Protein AF-A0A9D2U662-F1 (afdb_monomer)

Foldseek 3Di:
DVVVLCVVQQVVQVQLVVLLVQLCVLCVVVCVVPVPLSVVLSVQSSVVCVDDDNDAFWDKDFPDDDQQKTKIATRDHRQWQWKWKWKDQVLPDTDTDDIDRHRIDMDGRRDAATKMWMWMWTHNNVPDTDDIGDIDIDGSRPDPVVVVVVVVVVVPPPDDDDDDDDDDPDPPPPDDDDWDWDKDADDPQKIKIFTDDDPQWPWKWKWKDWPPDDTDTDDIDPDRMDMRNGDDAQIKMKMWMWTDNPVPDIDTRPDIDIDGHHHPLDPDAFAAAADQPFFLLVVLVDDALVVVLVVCPQFQEEEEEPELTFKFFLFLDVLVLQVVLCVVVVHPPRSVQLVVLLQVLQVVCCVVVVFRAAAQLSSLVSSCVVTVDDSVVSSVSSLVSCLQGMATLPSVLSSLVSCVVVVGAYEYEYADNYDQVSSQVSCVSRNNPPHPYYHYCNVVVHALLNLVSLVVVPVVDDTQYEYEYADCRSTDVSNVVSPHHYDHDHRLSVSQVSNAFDPFDNLLRRSLSRLLSSVSNSSNDHAGNLLNLQQNFNQLLLLQQLVVVVVVCVVVVFQEEEQEPFLSPLSVVLNCVVPVPHHYDYDQDDLLNLLLQCLVPDCVSVLCQLQVVQQPDPDWDQQLLSCVQSQNNVLQVCCVVLPHDSRDTRHPVCSVSSSVSCVVCSVSVNVSRPVLLVLVLVRLCVRCDLTQEYEYEDQDADQSGQVSSQCCCCPVSPHNHHYAYEYQYHADPPVVVVVVCVVVNSYDYFQYYCPRPVVVRCCCCPPLLNCLSVLVSLLRGAQDFRWNTADPVSDTDGDDGQNVCHVSNVSSSNSSSVSSVSSCSSCVVPVVSSNGGSNNSCSSSSNVVSNVVSCCVPQQQRWDQPDDSDDPVDRPTDGPVRVSVVSVNNPDPD

Nearest PDB structures (foldseek):
  7y6e-assembly2_B  TM=3.854E-01  e=5.348E-06  Chelicerata
  5j7k-assembly2_B  TM=7.962E-01  e=5.028E-03  synthetic construct
  7y8h-assembly1_A  TM=7.931E-01  e=2.073E-02  Chelicerata
  2dle-assembly1_A  TM=6.333E-01  e=1.122E-02  Homo sapiens
  2w1n-assembly1_A  TM=3.366E-01  e=6.602E-04  Clostridium perfringens

Radius of gyration: 37.94 Å; Cα contacts (8 Å, |Δi|>4): 1521; chains: 1; bounding box: 89×83×107 Å

Organism: NCBI:txid2838502

Solvent-accessible surface area (backbone atoms only — not comparable to full-atom values): 48611 Å² total; per-residue (Å²): 109,71,66,57,51,41,51,70,50,24,72,75,32,68,66,36,30,56,51,47,52,44,29,44,68,54,35,50,74,51,48,74,75,41,52,67,63,53,50,52,36,47,52,47,36,38,61,70,52,68,84,57,65,97,81,70,64,48,55,48,44,83,74,49,75,59,89,40,31,39,32,35,36,45,63,79,59,73,68,47,54,32,34,41,36,28,42,13,71,78,76,72,63,70,42,84,71,49,76,38,70,57,50,59,51,74,48,67,84,46,60,76,65,39,53,37,29,33,33,37,28,47,13,38,51,74,79,58,67,53,74,65,28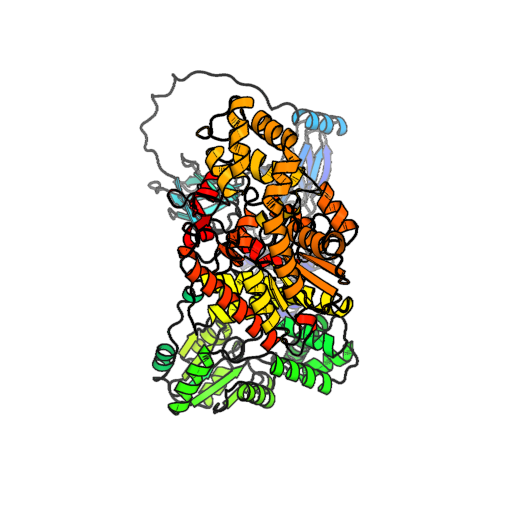,42,78,31,79,48,72,47,43,94,57,69,68,67,58,57,59,60,58,62,65,66,75,78,74,85,86,85,86,88,88,84,88,82,91,87,88,74,87,86,78,82,87,73,85,90,66,57,59,50,72,49,76,78,55,98,37,31,34,41,37,37,42,66,79,61,88,72,50,64,39,35,40,38,27,41,12,61,74,75,53,71,71,42,81,75,51,75,39,75,64,53,61,50,73,45,73,82,50,55,61,52,41,39,33,36,38,43,42,30,37,15,71,74,88,79,58,76,44,76,51,94,44,71,38,77,47,66,39,64,55,64,91,49,90,48,88,42,55,67,60,69,65,76,92,55,28,59,29,58,70,65,69,58,70,50,50,70,59,50,41,58,72,49,64,86,39,51,32,47,31,29,33,42,77,56,38,38,31,38,53,50,34,55,46,75,70,59,55,36,52,59,45,17,58,78,68,72,40,85,68,32,44,57,48,54,54,50,22,41,54,51,39,22,52,50,27,35,75,76,73,70,30,62,46,40,42,45,54,59,25,22,54,45,36,22,72,80,68,69,50,59,27,64,64,51,37,53,48,46,53,50,52,49,58,63,43,44,40,52,28,69,34,46,50,54,30,47,52,58,40,50,77,68,71,44,46,31,35,40,42,39,81,40,36,56,43,46,71,56,47,51,53,49,37,38,80,50,75,52,70,78,55,80,40,65,48,25,12,38,76,70,55,36,30,36,72,81,29,44,47,53,50,54,51,56,74,75,46,82,78,46,44,34,32,36,18,40,44,65,58,38,32,36,50,29,29,41,75,73,73,33,45,54,45,83,40,70,34,22,46,74,71,33,60,70,62,51,60,43,88,41,55,71,66,64,39,26,34,53,45,14,46,50,14,46,63,32,43,56,42,66,53,74,60,52,56,40,24,45,46,7,35,63,31,35,10,56,28,51,46,22,51,40,46,51,50,49,51,52,32,62,76,68,64,42,60,32,37,37,26,32,43,52,47,26,53,53,51,50,54,48,35,42,71,77,42,68,89,59,52,72,43,83,37,88,45,39,74,55,58,46,44,57,64,34,52,88,82,44,58,60,66,37,46,42,60,70,43,51,48,39,21,68,41,94,73,61,45,32,42,41,60,49,29,46,71,74,49,45,43,77,60,57,78,51,30,66,84,74,76,44,58,52,81,41,62,38,28,72,88,51,41,65,58,57,51,46,55,50,62,77,44,37,70,59,57,45,59,54,26,53,66,60,42,51,54,48,48,57,52,50,50,62,68,58,51,90,46,51,25,33,36,32,36,41,67,59,42,66,51,59,66,39,52,46,52,35,46,41,42,43,69,73,68,56,43,84,30,51,62,43,28,40,29,47,29,41,52,78,83,47,48,74,63,50,50,52,34,41,75,68,61,59,37,45,60,57,40,18,18,92,82,41,54,41,71,58,31,53,50,44,52,68,38,77,80,50,43,43,65,60,62,54,47,67,64,38,42,44,81,61,49,54,50,63,52,64,48,102,83,70,46,85,35,62,49,84,62,60,65,92,40,32,66,51,34,51,32,15,49,49,19,16,49,51,36,42,52,52,51,46,68,55,37,65,92,38,69,72,75,59,66,49,48,34,62,46,27,42,30,34,42,53,29,52,70,69,29,54,70,55,45,51,72,77,38,23,84,40,61,43,76,78,52,91,85,53,45,95,92,59,54,60,63,42,31,43,43,57,53,32,45,76,66,65,58,57,83,54,90,120

Structure (mmCIF, N/CA/C/O backbone):
data_AF-A0A9D2U662-F1
#
_entry.id   AF-A0A9D2U662-F1
#
loop_
_atom_site.group_PDB
_atom_site.id
_atom_site.type_symbol
_atom_site.label_atom_id
_atom_site.label_alt_id
_atom_site.label_comp_id
_atom_site.label_asym_id
_atom_site.label_entity_id
_atom_site.label_seq_id
_atom_site.pdbx_PDB_ins_code
_atom_site.Cartn_x
_atom_site.Cartn_y
_atom_site.Cartn_z
_atom_site.occupancy
_atom_site.B_iso_or_equiv
_atom_site.auth_seq_id
_atom_site.auth_comp_id
_atom_site.auth_asym_id
_atom_site.auth_atom_id
_atom_site.pdbx_PDB_model_num
ATOM 1 N N . MET A 1 1 ? -22.829 26.888 51.585 1.00 57.16 1 MET A N 1
ATOM 2 C CA . MET A 1 1 ? -22.193 28.207 51.314 1.00 57.16 1 MET A CA 1
ATOM 3 C C . MET A 1 1 ? -20.697 28.090 50.996 1.00 57.16 1 MET A C 1
ATOM 5 O O . MET A 1 1 ? -20.279 28.627 49.980 1.00 57.16 1 MET A O 1
ATOM 9 N N . LYS A 1 2 ? -19.899 27.372 51.806 1.00 59.91 2 LYS A N 1
ATOM 10 C CA . LYS A 1 2 ? -18.458 27.133 51.572 1.00 59.91 2 LYS A CA 1
ATOM 11 C C . LYS A 1 2 ? -18.161 26.479 50.215 1.00 59.91 2 LYS A C 1
ATOM 13 O O . LYS A 1 2 ? -17.372 27.025 49.451 1.00 59.91 2 LYS A O 1
ATOM 18 N N . ASP A 1 3 ? -18.835 25.374 49.902 1.00 68.00 3 ASP A N 1
ATOM 19 C CA . ASP A 1 3 ? -18.580 24.636 48.655 1.00 68.00 3 ASP A CA 1
ATOM 20 C C . ASP A 1 3 ? -19.047 25.427 47.436 1.00 68.00 3 ASP A C 1
ATOM 22 O O . ASP A 1 3 ? -18.358 25.478 46.428 1.00 68.00 3 ASP A O 1
ATOM 26 N N . TRP A 1 4 ? -20.135 26.187 47.578 1.00 74.00 4 TRP A N 1
ATOM 27 C CA . TRP A 1 4 ? -20.585 27.125 46.552 1.00 74.00 4 TRP A CA 1
ATOM 28 C C . TRP A 1 4 ? -19.562 28.240 46.274 1.00 74.00 4 TRP A C 1
ATOM 30 O O . TRP A 1 4 ? -19.293 28.548 45.115 1.00 74.00 4 TRP A O 1
ATOM 40 N N . PHE A 1 5 ? -18.949 28.835 47.308 1.00 67.88 5 PHE A N 1
ATOM 41 C CA . PHE A 1 5 ? -17.895 29.846 47.132 1.00 67.88 5 PHE A CA 1
ATOM 42 C C . PHE A 1 5 ? -16.636 29.250 46.493 1.00 67.88 5 PHE A C 1
ATOM 44 O O . PHE A 1 5 ? -16.039 29.866 45.609 1.00 67.88 5 PHE A O 1
ATOM 51 N N . TYR A 1 6 ? -16.241 28.048 46.910 1.00 72.88 6 TYR A N 1
ATOM 52 C CA . TYR A 1 6 ? -15.084 27.361 46.348 1.00 72.88 6 TYR A CA 1
ATOM 53 C C . TYR A 1 6 ? -15.323 26.962 44.881 1.00 72.88 6 TYR A C 1
ATOM 55 O O . TYR A 1 6 ? -14.504 27.270 44.020 1.00 72.88 6 TYR A O 1
ATOM 63 N N . GLU A 1 7 ? -16.483 26.400 44.546 1.00 74.69 7 GLU A N 1
ATOM 64 C CA . GLU A 1 7 ? -16.855 26.093 43.158 1.00 74.69 7 GLU A CA 1
ATOM 65 C C . GLU A 1 7 ? -16.893 27.345 42.276 1.00 74.69 7 GLU A C 1
ATOM 67 O O . GLU A 1 7 ? -16.332 27.379 41.179 1.00 74.69 7 GLU A O 1
ATOM 72 N N . LYS A 1 8 ? -17.514 28.422 42.770 1.00 74.88 8 LYS A N 1
ATOM 73 C CA . LYS A 1 8 ? -17.730 29.635 41.977 1.00 74.88 8 LYS A CA 1
ATOM 74 C C . LYS A 1 8 ? -16.450 30.436 41.732 1.00 74.88 8 LYS A C 1
ATOM 76 O O . LYS A 1 8 ? -16.322 31.025 40.659 1.00 74.88 8 LYS A O 1
ATOM 81 N N . PHE A 1 9 ? -15.529 30.477 42.696 1.00 71.00 9 PHE A N 1
ATOM 82 C CA . PHE A 1 9 ? -14.345 31.344 42.639 1.00 71.00 9 PHE A CA 1
ATOM 83 C C . PHE A 1 9 ? -13.014 30.595 42.485 1.00 71.00 9 PHE A C 1
ATOM 85 O O . PHE A 1 9 ? -12.080 31.156 41.915 1.00 71.00 9 PHE A O 1
ATOM 92 N N . VAL A 1 10 ? -12.919 29.347 42.954 1.00 73.38 10 VAL A N 1
ATOM 93 C CA . VAL A 1 10 ? -11.675 28.561 42.963 1.00 73.38 10 VAL A CA 1
ATOM 94 C C . VAL A 1 10 ? -11.608 27.640 41.743 1.00 73.38 10 VAL A C 1
ATOM 96 O O . VAL A 1 10 ? -10.747 27.848 40.894 1.00 73.38 10 VAL A O 1
ATOM 99 N N . ARG A 1 11 ? -12.541 26.688 41.583 1.00 75.75 11 ARG A N 1
ATOM 100 C CA . ARG A 1 11 ? -12.497 25.683 40.493 1.00 75.75 11 ARG A CA 1
ATOM 101 C C . ARG A 1 11 ? -12.616 26.274 39.085 1.00 75.75 11 ARG A C 1
ATOM 103 O O . ARG A 1 11 ? -12.000 25.770 38.153 1.00 75.75 11 ARG A O 1
ATOM 110 N N . LYS A 1 12 ? -13.346 27.382 38.922 1.00 75.12 12 LYS A N 1
ATOM 111 C CA . LYS A 1 12 ? -13.493 28.060 37.620 1.00 75.12 12 LYS A CA 1
ATOM 112 C C . LYS A 1 12 ? -12.229 28.772 37.126 1.00 75.12 12 LYS A C 1
ATOM 114 O O . LYS A 1 12 ? -12.160 29.109 35.947 1.00 75.12 12 LYS A O 1
ATOM 119 N N . ASN A 1 13 ? -11.244 29.037 37.990 1.00 76.06 13 ASN A N 1
ATOM 120 C CA . ASN A 1 13 ? -10.003 29.703 37.598 1.00 76.06 13 ASN A CA 1
ATOM 121 C C . ASN A 1 13 ? -8.782 28.941 38.144 1.00 76.06 13 ASN A C 1
ATOM 123 O O . ASN A 1 13 ? -8.426 29.124 39.312 1.00 76.06 13 ASN A O 1
ATOM 127 N N . PRO A 1 14 ? -8.072 28.164 37.299 1.00 78.56 14 PRO A N 1
ATOM 128 C CA . PRO A 1 14 ? -6.938 27.340 37.724 1.00 78.56 14 PRO A CA 1
ATOM 129 C C . PRO A 1 14 ? -5.827 28.105 38.464 1.00 78.56 14 PRO A C 1
ATOM 131 O O . PRO A 1 14 ? -5.115 27.526 39.283 1.00 78.56 14 PRO A O 1
ATOM 134 N N . ARG A 1 15 ? -5.667 29.418 38.222 1.00 77.00 15 ARG A N 1
ATOM 135 C CA . ARG A 1 15 ? -4.686 30.254 38.938 1.00 77.00 15 ARG A CA 1
ATOM 136 C C . ARG A 1 15 ? -5.145 30.622 40.341 1.00 77.00 15 ARG A C 1
ATOM 138 O O . ARG A 1 15 ? -4.325 30.601 41.258 1.00 77.00 15 ARG A O 1
ATOM 145 N N . VAL A 1 16 ? -6.433 30.936 40.512 1.00 83.06 16 VAL A N 1
ATOM 146 C CA . VAL A 1 16 ? -7.028 31.145 41.842 1.00 83.06 16 VAL A CA 1
ATOM 147 C C . VAL A 1 16 ? -6.967 29.838 42.617 1.00 83.06 16 VAL A C 1
ATOM 149 O O . VAL A 1 16 ? -6.517 29.853 43.756 1.00 83.06 16 VAL A O 1
ATOM 152 N N . GLN A 1 17 ? -7.303 28.717 41.971 1.00 83.62 17 GLN A N 1
ATOM 153 C CA . GLN A 1 17 ? -7.179 27.382 42.545 1.00 83.62 17 GLN A CA 1
ATOM 154 C C . GLN A 1 17 ? -5.774 27.088 43.051 1.00 83.62 17 GLN A C 1
ATOM 156 O O . GLN A 1 17 ? -5.576 26.943 44.255 1.00 83.62 17 GLN A O 1
ATOM 161 N N . LYS A 1 18 ? -4.784 27.100 42.157 1.00 81.50 18 LYS A N 1
ATOM 162 C CA . LYS A 1 18 ? -3.398 26.783 42.506 1.00 81.50 18 LYS A CA 1
ATOM 163 C C . LYS A 1 18 ? -2.860 27.693 43.615 1.00 81.50 18 LYS A C 1
ATOM 165 O O . LYS A 1 18 ? -2.221 27.206 44.546 1.00 81.50 18 LYS A O 1
ATOM 170 N N . ALA A 1 19 ? -3.111 29.004 43.542 1.00 81.44 19 ALA A N 1
ATOM 171 C CA . ALA A 1 19 ? -2.620 29.958 44.537 1.00 81.44 19 ALA A CA 1
ATOM 172 C C . ALA A 1 19 ? -3.328 29.812 45.893 1.00 81.44 19 ALA A C 1
ATOM 174 O O . ALA A 1 19 ? -2.665 29.824 46.930 1.00 81.44 19 ALA A O 1
ATOM 175 N N . TYR A 1 20 ? -4.655 29.655 45.888 1.00 85.62 20 TYR A N 1
ATOM 176 C CA . TYR A 1 20 ? -5.451 29.547 47.106 1.00 85.62 20 TYR A CA 1
ATOM 177 C C . TYR A 1 20 ? -5.227 28.215 47.820 1.00 85.62 20 TYR A C 1
ATOM 179 O O . TYR A 1 20 ? -5.011 28.207 49.027 1.00 85.62 20 TYR A O 1
ATOM 187 N N . GLU A 1 21 ? -5.193 27.099 47.092 1.00 85.94 21 GLU A N 1
ATOM 188 C CA . GLU A 1 21 ? -4.918 25.781 47.673 1.00 85.94 21 GLU A CA 1
ATOM 189 C C . GLU A 1 21 ? -3.508 25.710 48.258 1.00 85.94 21 GLU A C 1
ATOM 191 O O . GLU A 1 21 ? -3.337 25.211 49.367 1.00 85.94 21 GLU A O 1
ATOM 196 N N . THR A 1 22 ? -2.507 26.276 47.572 1.00 82.62 22 THR A N 1
ATOM 197 C CA . THR A 1 22 ? -1.138 26.347 48.112 1.00 82.62 22 THR A CA 1
ATOM 198 C C . THR A 1 22 ? -1.093 27.195 49.385 1.00 82.62 22 THR A C 1
ATOM 200 O O . THR A 1 22 ? -0.461 26.799 50.362 1.00 82.62 22 THR A O 1
ATOM 203 N N . TYR A 1 23 ? -1.797 28.334 49.409 1.00 84.50 23 TYR A N 1
ATOM 204 C CA . TYR A 1 23 ? -1.905 29.169 50.607 1.00 84.50 23 TYR A CA 1
ATOM 205 C C . TYR A 1 23 ? -2.568 28.418 51.771 1.00 84.50 23 TYR A C 1
ATOM 207 O O . TYR A 1 23 ? -2.034 28.415 52.877 1.00 84.50 23 TYR A O 1
ATOM 215 N N . VAL A 1 24 ? -3.695 27.742 51.520 1.00 83.44 24 VAL A N 1
ATOM 216 C CA . VAL A 1 24 ? -4.428 26.963 52.528 1.00 83.44 24 VAL A CA 1
ATOM 217 C C . VAL A 1 24 ? -3.584 25.805 53.059 1.00 83.44 24 VAL A C 1
ATOM 219 O O . VAL A 1 24 ? -3.500 25.641 54.272 1.00 83.44 24 VAL A O 1
ATOM 222 N N . GLN A 1 25 ? -2.914 25.045 52.187 1.00 82.31 25 GLN A N 1
ATOM 223 C CA . GLN A 1 25 ? -2.025 23.949 52.592 1.00 82.31 25 GLN A CA 1
ATOM 224 C C . GLN A 1 25 ? -0.866 24.441 53.469 1.00 82.31 25 GLN A C 1
ATOM 226 O O . GLN A 1 25 ? -0.504 23.773 54.434 1.00 82.31 25 GLN A O 1
ATOM 231 N N . GLY A 1 26 ? -0.312 25.621 53.171 1.00 78.69 26 GLY A N 1
ATOM 232 C CA . GLY A 1 26 ? 0.751 26.242 53.965 1.00 78.69 26 GLY A CA 1
ATOM 233 C C . GLY A 1 26 ? 0.307 26.813 55.314 1.00 78.69 26 GLY A C 1
ATOM 234 O O . GLY A 1 26 ? 1.153 27.073 56.164 1.00 78.69 26 GLY A O 1
ATOM 235 N N . HIS A 1 27 ? -0.998 27.002 55.515 1.00 82.19 27 HIS A N 1
ATOM 236 C CA . HIS A 1 27 ? -1.585 27.660 56.685 1.00 82.19 27 HIS A CA 1
ATOM 237 C C . HIS A 1 27 ? -2.762 26.840 57.238 1.00 82.19 27 HIS A C 1
ATOM 239 O O . HIS A 1 27 ? -3.796 27.396 57.600 1.00 82.19 27 HIS A O 1
ATOM 245 N N . LEU A 1 28 ? -2.643 25.506 57.264 1.00 80.19 28 LEU A N 1
ATOM 246 C CA . LEU A 1 28 ? -3.762 24.603 57.565 1.00 80.19 28 LEU A CA 1
ATOM 247 C C . LEU A 1 28 ? -4.330 24.814 58.982 1.00 80.19 28 LEU A C 1
ATOM 249 O O . LEU A 1 28 ? -5.546 24.889 59.160 1.00 80.19 28 LEU A O 1
ATOM 253 N N . GLU A 1 29 ? -3.451 24.973 59.974 1.00 78.06 29 GLU A N 1
ATOM 254 C CA . GLU A 1 29 ? -3.829 25.240 61.371 1.00 78.06 29 GLU A CA 1
ATOM 255 C C . GLU A 1 29 ? -4.515 26.609 61.526 1.00 78.06 29 GLU A C 1
ATOM 257 O O . GLU A 1 29 ? -5.504 26.751 62.248 1.00 78.06 29 GLU A O 1
ATOM 262 N N . GLU A 1 30 ? -4.038 27.620 60.795 1.00 81.62 30 GLU A N 1
ATOM 263 C CA . GLU A 1 30 ? -4.630 28.960 60.773 1.00 81.62 30 GLU A CA 1
ATOM 264 C C . GLU A 1 30 ? -5.983 28.963 60.051 1.00 81.62 30 GLU A C 1
ATOM 266 O O . GLU A 1 30 ? -6.932 29.600 60.510 1.00 81.62 30 GLU A O 1
ATOM 271 N N . HIS A 1 31 ? -6.111 28.185 58.973 1.00 79.69 31 HIS A N 1
ATOM 272 C CA . HIS A 1 31 ? -7.350 28.052 58.217 1.00 79.69 31 HIS A CA 1
ATOM 273 C C . HIS A 1 31 ? -8.491 27.509 59.080 1.00 79.69 31 HIS A C 1
ATOM 275 O O . HIS A 1 31 ? -9.645 27.925 58.930 1.00 79.69 31 HIS A O 1
ATOM 281 N N . GLN A 1 32 ? -8.170 26.587 59.990 1.00 76.44 32 GLN A N 1
ATOM 282 C CA . GLN A 1 32 ? -9.132 26.009 60.921 1.00 76.44 32 GLN A CA 1
ATOM 283 C C . GLN A 1 32 ? -9.552 27.006 62.008 1.00 76.44 32 GLN A C 1
ATOM 285 O O . GLN A 1 32 ? -10.727 27.031 62.371 1.00 76.44 32 GLN A O 1
ATOM 290 N N . ARG A 1 33 ? -8.631 27.860 62.476 1.00 80.25 33 ARG A N 1
ATOM 291 C CA . ARG A 1 33 ? -8.872 28.824 63.566 1.00 80.25 33 ARG A CA 1
ATOM 292 C C . ARG A 1 33 ? -9.439 30.175 63.105 1.00 80.25 33 ARG A C 1
ATOM 294 O O . ARG A 1 33 ? -10.188 30.793 63.851 1.00 80.25 33 ARG A O 1
ATOM 301 N N . SER A 1 34 ? -9.122 30.645 61.895 1.00 77.62 34 SER A N 1
ATOM 302 C CA . SER A 1 34 ? -9.519 31.970 61.383 1.00 77.62 34 SER A CA 1
ATOM 303 C C . SER A 1 34 ? -9.988 31.920 59.923 1.00 77.62 34 SER A C 1
ATOM 305 O O . SER A 1 34 ? -9.296 32.305 58.975 1.00 77.62 34 SER A O 1
ATOM 307 N N . ARG A 1 35 ? -11.226 31.449 59.721 1.00 78.00 35 ARG A N 1
ATOM 308 C CA . ARG A 1 35 ? -11.813 31.278 58.378 1.00 78.00 35 ARG A CA 1
ATOM 309 C C . ARG A 1 35 ? -12.022 32.590 57.621 1.00 78.00 35 ARG A C 1
ATOM 311 O O . ARG A 1 35 ? -11.814 32.622 56.410 1.00 78.00 35 ARG A O 1
ATOM 318 N N . LEU A 1 36 ? -12.360 33.673 58.325 1.00 80.50 36 LEU A N 1
ATOM 319 C CA . LEU A 1 36 ? -12.574 34.998 57.730 1.00 80.50 36 LEU A CA 1
ATOM 320 C C . LEU A 1 36 ? -11.328 35.507 56.992 1.00 80.50 36 LEU A C 1
ATOM 322 O O . LEU A 1 36 ? -11.435 36.006 55.873 1.00 80.50 36 LEU A O 1
ATOM 326 N N . LYS A 1 37 ? -10.132 35.305 57.558 1.00 80.62 37 LYS A N 1
ATOM 327 C CA . LYS A 1 37 ? -8.871 35.713 56.923 1.00 80.62 37 LYS A CA 1
ATOM 328 C C . LYS A 1 37 ? -8.620 34.966 55.610 1.00 80.62 37 LYS A C 1
ATOM 330 O O . LYS A 1 37 ? -8.239 35.573 54.612 1.00 80.62 37 LYS A O 1
ATOM 335 N N . HIS A 1 38 ? -8.911 33.669 55.573 1.00 85.25 38 HIS A N 1
ATOM 336 C CA . HIS A 1 38 ? -8.771 32.862 54.360 1.00 85.25 38 HIS A CA 1
ATOM 337 C C . HIS A 1 38 ? -9.820 33.214 53.299 1.00 85.25 38 HIS A C 1
ATOM 339 O O . HIS A 1 38 ? -9.528 33.137 52.107 1.00 85.25 38 HIS A O 1
ATOM 345 N N . TRP A 1 39 ? -11.022 33.634 53.697 1.00 82.81 39 TRP A N 1
ATOM 346 C CA . TRP A 1 39 ? -12.022 34.143 52.755 1.00 82.81 39 TRP A CA 1
ATOM 347 C C . TRP A 1 39 ? -11.622 35.492 52.155 1.00 82.81 39 TRP A C 1
ATOM 349 O O . TRP A 1 39 ? -11.792 35.688 50.953 1.00 82.81 39 TRP A O 1
ATOM 359 N N . LEU A 1 40 ? -11.007 36.384 52.937 1.00 84.31 40 LEU A N 1
ATOM 360 C CA . LEU A 1 40 ? -10.461 37.644 52.421 1.00 84.31 40 LEU A CA 1
ATOM 361 C C . LEU A 1 40 ? -9.333 37.409 51.404 1.00 84.31 40 LEU A C 1
ATOM 363 O O . LEU A 1 40 ? -9.315 38.051 50.353 1.00 84.31 40 LEU A O 1
ATOM 367 N N . VAL A 1 41 ? -8.436 36.448 51.660 1.00 85.06 41 VAL A N 1
ATOM 368 C CA . VAL A 1 41 ? -7.389 36.057 50.696 1.00 85.06 41 VAL A CA 1
ATOM 369 C C . VAL A 1 41 ? -8.004 35.484 49.417 1.00 85.06 41 VAL A C 1
ATOM 371 O O . VAL A 1 41 ? -7.591 35.867 48.322 1.00 85.06 41 VAL A O 1
ATOM 374 N N . LEU A 1 42 ? -9.026 34.628 49.530 1.00 85.12 42 LEU A N 1
ATOM 375 C CA . LEU A 1 42 ? -9.735 34.082 48.371 1.00 85.12 42 LEU A CA 1
ATOM 376 C C . LEU A 1 42 ? -10.392 35.180 47.525 1.00 85.12 42 LEU A C 1
ATOM 378 O O . LEU A 1 42 ? -10.235 35.193 46.303 1.00 85.12 42 LEU A O 1
ATOM 382 N N . LEU A 1 43 ? -11.109 36.111 48.158 1.00 83.62 43 LEU A N 1
ATOM 383 C CA . LEU A 1 43 ? -11.762 37.224 47.466 1.00 83.62 43 LEU A CA 1
ATOM 384 C C . LEU A 1 43 ? -10.736 38.125 46.767 1.00 83.62 43 LEU A C 1
ATOM 386 O O . LEU A 1 43 ? -10.927 38.481 45.604 1.00 83.62 43 LEU A O 1
ATOM 390 N N . ALA A 1 44 ? -9.613 38.423 47.426 1.00 84.44 44 ALA A N 1
ATOM 391 C CA . ALA A 1 44 ? -8.536 39.219 46.846 1.00 84.44 44 ALA A CA 1
ATOM 392 C C . ALA A 1 44 ? -7.859 38.520 45.652 1.00 84.44 44 ALA A C 1
ATOM 394 O O . ALA A 1 44 ? -7.610 39.158 44.628 1.00 84.44 44 ALA A O 1
ATOM 395 N N . LEU A 1 45 ? -7.600 37.208 45.742 1.00 84.56 45 LEU A N 1
ATOM 396 C CA . LEU A 1 45 ? -7.076 36.409 44.625 1.00 84.56 45 LEU A CA 1
ATOM 397 C C . LEU A 1 45 ? -8.072 36.352 43.460 1.00 84.56 45 LEU A C 1
ATOM 399 O O . LEU A 1 45 ? -7.684 36.529 42.305 1.00 84.56 45 LEU A O 1
ATOM 403 N N . SER A 1 46 ? -9.357 36.167 43.763 1.00 83.44 46 SER A N 1
ATOM 404 C CA . SER A 1 46 ? -10.431 36.110 42.766 1.00 83.44 46 SER A CA 1
ATOM 405 C C . SER A 1 46 ? -10.584 37.432 42.022 1.00 83.44 46 SER A C 1
ATOM 407 O O . SER A 1 46 ? -10.731 37.441 40.802 1.00 83.44 46 SER A O 1
ATOM 409 N N . TRP A 1 47 ? -10.505 38.560 42.734 1.00 81.25 47 TRP A N 1
ATOM 410 C CA . TRP A 1 47 ? -10.526 39.888 42.125 1.00 81.25 47 TRP A CA 1
ATOM 411 C C . TRP A 1 47 ? -9.284 40.130 41.264 1.00 81.25 47 TRP A C 1
ATOM 413 O O . TRP A 1 47 ? -9.411 40.526 40.104 1.00 81.25 47 TRP A O 1
ATOM 423 N N . LYS A 1 48 ? -8.095 39.805 41.785 1.00 80.94 48 LYS A N 1
ATOM 424 C CA . LYS A 1 48 ? -6.826 39.961 41.066 1.00 80.94 48 LYS A CA 1
ATOM 425 C C . LYS A 1 48 ? -6.807 39.202 39.733 1.00 80.94 48 LYS A C 1
ATOM 427 O O . LYS A 1 48 ? -6.354 39.743 38.727 1.00 80.94 48 LYS A O 1
ATOM 432 N N . TYR A 1 49 ? -7.303 37.965 39.709 1.00 80.25 49 TYR A N 1
ATOM 433 C CA . TYR A 1 49 ? -7.270 37.121 38.510 1.00 80.25 49 TYR A CA 1
ATOM 434 C C . TYR A 1 49 ? -8.553 37.176 37.661 1.00 80.25 49 TYR A C 1
ATOM 436 O O . TYR A 1 49 ? -8.618 36.491 36.640 1.00 80.25 49 TYR A O 1
ATOM 444 N N . ARG A 1 50 ? -9.538 38.026 38.008 1.00 75.25 50 ARG A N 1
ATOM 445 C CA . ARG A 1 50 ? -10.853 38.130 37.334 1.00 75.25 50 ARG A CA 1
ATOM 446 C C . ARG A 1 50 ? -10.764 38.389 35.823 1.00 75.25 50 ARG A C 1
ATOM 448 O O . ARG A 1 50 ? -11.651 37.970 35.092 1.00 75.25 50 ARG A O 1
ATOM 455 N N . ARG A 1 51 ? -9.726 39.095 35.357 1.00 63.38 51 ARG A N 1
ATOM 456 C CA . ARG A 1 51 ? -9.542 39.491 33.942 1.00 63.38 51 ARG A CA 1
ATOM 457 C C . ARG A 1 51 ? -8.204 39.048 33.329 1.00 63.38 51 ARG A C 1
ATOM 459 O O . ARG A 1 51 ? -7.796 39.597 32.312 1.00 63.38 51 ARG A O 1
ATOM 466 N N . SER A 1 52 ? -7.470 38.112 33.940 1.00 60.12 52 SER A N 1
ATOM 467 C CA . SER A 1 52 ? -6.136 37.738 33.433 1.00 60.12 52 SER A CA 1
ATOM 468 C C . SER A 1 52 ? -6.187 36.521 32.502 1.00 60.12 52 SER A C 1
ATOM 470 O O . SER A 1 52 ? -6.769 35.502 32.863 1.00 60.12 52 SER A O 1
ATOM 472 N N . GLN A 1 53 ? -5.544 36.624 31.335 1.00 58.97 53 GLN A N 1
ATOM 473 C CA . GLN A 1 53 ? -5.342 35.529 30.377 1.00 58.97 53 GLN A CA 1
ATOM 474 C C . GLN A 1 53 ? -4.573 34.365 31.035 1.00 58.97 53 GLN A C 1
ATOM 476 O O . GLN A 1 53 ? -3.631 34.595 31.801 1.00 58.97 53 GLN A O 1
ATOM 481 N N . ILE A 1 54 ? -4.927 33.117 30.697 1.00 58.25 54 ILE A N 1
ATOM 482 C CA . ILE A 1 54 ? -4.435 31.878 31.345 1.00 58.25 54 ILE A CA 1
ATOM 483 C C . ILE A 1 54 ? -2.887 31.771 31.351 1.00 58.25 54 ILE A C 1
ATOM 485 O O . ILE A 1 54 ? -2.312 31.145 32.246 1.00 58.25 54 ILE A O 1
ATOM 489 N N . LYS A 1 55 ? -2.191 32.459 30.429 1.00 58.69 55 LYS A N 1
ATOM 490 C CA . LYS A 1 55 ? -0.729 32.386 30.224 1.00 58.69 55 LYS A CA 1
ATOM 491 C C . LYS A 1 55 ? 0.102 33.611 30.672 1.00 58.69 55 LYS A C 1
ATOM 493 O O . LYS A 1 55 ? 1.306 33.617 30.449 1.00 58.69 55 LYS A O 1
ATOM 498 N N . ARG A 1 56 ? -0.461 34.635 31.330 1.00 70.12 56 ARG A N 1
ATOM 499 C CA . ARG A 1 56 ? 0.302 35.857 31.707 1.00 70.12 56 ARG A CA 1
ATOM 500 C C . ARG A 1 56 ? 1.336 35.612 32.824 1.00 70.12 56 ARG A C 1
ATOM 502 O O . ARG A 1 56 ? 0.950 35.151 33.895 1.00 70.12 56 ARG A O 1
ATOM 509 N N . LEU A 1 57 ? 2.613 35.937 32.629 1.00 73.44 57 LEU A N 1
ATOM 510 C CA . LEU A 1 57 ? 3.641 35.833 33.680 1.00 73.44 57 LEU A CA 1
ATOM 511 C C . LEU A 1 57 ? 3.530 36.979 34.704 1.00 73.44 57 LEU A C 1
ATOM 513 O O . LEU A 1 57 ? 2.883 37.994 34.447 1.00 73.44 57 LEU A O 1
ATOM 517 N N . HIS A 1 58 ? 4.143 36.812 35.881 1.00 81.94 58 HIS A N 1
ATOM 518 C CA . HIS A 1 58 ? 4.184 37.882 36.882 1.00 81.94 58 HIS A CA 1
ATOM 519 C C . HIS A 1 58 ? 5.023 39.065 36.397 1.00 81.94 58 HIS A C 1
ATOM 521 O O . HIS A 1 58 ? 6.092 38.861 35.826 1.00 81.94 58 HIS A O 1
ATOM 527 N N . THR A 1 59 ? 4.585 40.293 36.666 1.00 82.31 59 THR A N 1
ATOM 528 C CA . THR A 1 59 ? 5.297 41.499 36.206 1.00 82.31 59 THR A CA 1
ATOM 529 C C . THR A 1 59 ? 6.320 41.995 37.231 1.00 82.31 59 THR A C 1
ATOM 531 O O . THR A 1 59 ? 6.031 42.060 38.428 1.00 82.31 59 THR A O 1
ATOM 534 N N . LEU A 1 60 ? 7.502 42.407 36.774 1.00 86.94 60 LEU A N 1
ATOM 535 C CA . LEU A 1 60 ? 8.541 43.043 37.590 1.00 86.94 60 LEU A CA 1
ATOM 536 C C . LEU A 1 60 ? 8.861 44.419 36.998 1.00 86.94 60 LEU A C 1
ATOM 538 O O . LEU A 1 60 ? 9.188 44.508 35.821 1.00 86.94 60 LEU A O 1
ATOM 542 N N . THR A 1 61 ? 8.773 45.487 37.793 1.00 86.12 61 THR A N 1
ATOM 543 C CA . THR A 1 61 ? 8.968 46.861 37.304 1.00 86.12 61 THR A CA 1
ATOM 544 C C . THR A 1 61 ? 10.087 47.593 38.037 1.00 86.12 61 THR A C 1
ATOM 546 O O . THR A 1 61 ? 10.303 47.416 39.239 1.00 86.12 61 THR A O 1
ATOM 549 N N . LEU A 1 62 ? 10.819 48.434 37.304 1.00 86.62 62 LEU A N 1
ATOM 550 C CA . LEU A 1 62 ? 11.810 49.343 37.874 1.00 86.62 62 LEU A CA 1
ATOM 551 C C . LEU A 1 62 ? 11.083 50.569 38.442 1.00 86.62 62 LEU A C 1
ATOM 553 O O . LEU A 1 62 ? 10.405 51.281 37.711 1.00 86.62 62 LEU A O 1
ATOM 557 N N . VAL A 1 63 ? 11.216 50.820 39.745 1.00 88.06 63 VAL A N 1
ATOM 558 C CA . VAL A 1 63 ? 10.609 51.989 40.408 1.00 88.06 63 VAL A CA 1
ATOM 559 C C . VAL A 1 63 ? 11.510 53.207 40.284 1.00 88.06 63 VAL A C 1
ATOM 561 O O . VAL A 1 63 ? 11.041 54.308 40.021 1.00 88.06 63 VAL A O 1
ATOM 564 N N . ARG A 1 64 ? 12.804 53.024 40.555 1.00 81.81 64 ARG A N 1
ATOM 565 C CA . ARG A 1 64 ? 13.807 54.089 40.494 1.00 81.81 64 ARG A CA 1
ATOM 566 C C . ARG A 1 64 ? 15.196 53.479 40.412 1.00 81.81 64 ARG A C 1
ATOM 568 O O . ARG A 1 64 ? 15.481 52.526 41.133 1.00 81.81 64 ARG A O 1
ATOM 575 N N . GLN A 1 65 ? 16.070 54.079 39.620 1.00 80.75 65 GLN A N 1
ATOM 576 C CA . GLN A 1 65 ? 17.496 53.767 39.594 1.00 80.75 65 GLN A CA 1
ATOM 577 C C . GLN A 1 65 ? 18.280 54.995 40.063 1.00 80.75 65 GLN A C 1
ATOM 579 O O . GLN A 1 65 ? 18.008 56.111 39.621 1.00 80.75 65 GLN A O 1
ATOM 584 N N . LYS A 1 66 ? 19.205 54.816 41.011 1.00 74.25 66 LYS A N 1
ATOM 585 C CA . LYS A 1 66 ? 20.074 55.887 41.519 1.00 74.25 66 LYS A CA 1
ATOM 586 C C . LYS A 1 66 ? 21.483 55.325 41.714 1.00 74.25 66 LYS A C 1
ATOM 588 O O . LYS A 1 66 ? 21.703 54.512 42.614 1.00 74.25 66 LYS A O 1
ATOM 593 N N . GLY A 1 67 ? 22.419 55.746 40.862 1.00 73.69 67 GLY A N 1
ATOM 594 C CA . GLY A 1 67 ? 23.804 55.264 40.871 1.00 73.69 67 GLY A CA 1
ATOM 595 C C . GLY A 1 67 ? 23.889 53.743 40.705 1.00 73.69 67 GLY A C 1
ATOM 596 O O . GLY A 1 67 ? 23.289 53.180 39.793 1.00 73.69 67 GLY A O 1
ATOM 597 N N . SER A 1 68 ? 24.587 53.082 41.629 1.00 78.62 68 SER A N 1
ATOM 598 C CA . SER A 1 68 ? 24.769 51.624 41.689 1.00 78.62 68 SER A CA 1
ATOM 599 C C . SER A 1 68 ? 23.609 50.869 42.362 1.00 78.62 68 SER A C 1
ATOM 601 O O . SER A 1 68 ? 23.770 49.712 42.757 1.00 78.62 68 SER A O 1
ATOM 603 N N . SER A 1 69 ? 22.439 51.504 42.515 1.00 83.50 69 SER A N 1
ATOM 604 C CA . SER A 1 69 ? 21.259 50.894 43.139 1.00 83.50 69 SER A CA 1
ATOM 605 C C . SER A 1 69 ? 20.000 50.997 42.275 1.00 83.50 69 SER A C 1
ATOM 607 O O . SER A 1 69 ? 19.731 52.029 41.651 1.00 83.50 69 SER A O 1
ATOM 609 N N . ALA A 1 70 ? 19.202 49.928 42.265 1.00 85.88 70 ALA A N 1
ATOM 610 C CA . ALA A 1 70 ? 17.916 49.857 41.581 1.00 85.88 70 ALA A CA 1
ATOM 611 C C . ALA A 1 70 ? 16.818 49.410 42.552 1.00 85.88 70 ALA A C 1
ATOM 613 O O . ALA A 1 70 ? 16.891 48.347 43.165 1.00 85.88 70 ALA A O 1
ATOM 614 N N . LYS A 1 71 ? 15.770 50.223 42.682 1.00 90.88 71 LYS A N 1
ATOM 615 C CA . LYS A 1 71 ? 14.570 49.897 43.451 1.00 90.88 71 LYS A CA 1
ATOM 616 C C . LYS A 1 71 ? 13.567 49.213 42.530 1.00 90.88 71 LYS A C 1
ATOM 618 O O . LYS A 1 71 ? 13.062 49.841 41.601 1.00 90.88 71 LYS A O 1
ATOM 623 N N . LEU A 1 72 ? 13.280 47.944 42.794 1.00 91.62 72 LEU A N 1
ATOM 624 C CA . LEU A 1 72 ? 12.414 47.086 41.988 1.00 91.62 72 LEU A CA 1
ATOM 625 C C . LEU A 1 72 ? 11.083 46.840 42.707 1.00 91.62 72 LEU A C 1
ATOM 627 O O . LEU A 1 72 ? 11.044 46.700 43.932 1.00 91.62 72 LEU A O 1
ATOM 631 N N . ARG A 1 73 ? 9.989 46.760 41.947 1.00 91.69 73 ARG A N 1
ATOM 632 C CA . ARG A 1 73 ? 8.652 46.397 42.429 1.00 91.69 73 ARG A CA 1
ATOM 633 C C . ARG A 1 73 ? 8.198 45.115 41.744 1.00 91.69 73 ARG A C 1
ATOM 635 O O . ARG A 1 73 ? 7.915 45.091 40.551 1.00 91.69 73 ARG A O 1
ATOM 642 N N . MET A 1 74 ? 8.132 44.053 42.531 1.00 91.94 74 MET A N 1
ATOM 643 C CA . MET A 1 74 ? 7.529 42.778 42.168 1.00 91.94 74 MET A CA 1
ATOM 644 C C . MET A 1 74 ? 6.009 42.911 42.232 1.00 91.94 74 MET A C 1
ATOM 646 O O . MET A 1 74 ? 5.470 43.625 43.083 1.00 91.94 74 MET A O 1
ATOM 650 N N . GLU A 1 75 ? 5.304 42.231 41.333 1.00 88.62 75 GLU A N 1
ATOM 651 C CA . GLU A 1 75 ? 3.847 42.191 41.361 1.00 88.62 75 GLU A CA 1
ATOM 652 C C . GLU A 1 75 ? 3.349 41.683 42.723 1.00 88.62 75 GLU A C 1
ATOM 654 O O . GLU A 1 75 ? 3.681 40.577 43.146 1.00 88.62 75 GLU A O 1
ATOM 659 N N . TRP A 1 76 ? 2.542 42.483 43.421 1.00 88.50 76 TRP A N 1
ATOM 660 C CA . TRP A 1 76 ? 2.027 42.102 44.734 1.00 88.50 76 TRP A CA 1
ATOM 661 C C . TRP A 1 76 ? 0.952 41.020 44.612 1.00 88.50 76 TRP A C 1
ATOM 663 O O . TRP A 1 76 ? -0.038 41.203 43.902 1.00 88.50 76 TRP A O 1
ATOM 673 N N . ILE A 1 77 ? 1.135 39.898 45.305 1.00 87.06 77 ILE A N 1
ATOM 674 C CA . ILE A 1 77 ? 0.229 38.745 45.307 1.00 87.06 77 ILE A CA 1
ATOM 675 C C . ILE A 1 77 ? -0.453 38.645 46.684 1.00 87.06 77 ILE A C 1
ATOM 677 O O . ILE A 1 77 ? 0.255 38.513 47.689 1.00 87.06 77 ILE A O 1
ATOM 681 N N . PRO A 1 78 ? -1.800 38.695 46.758 1.00 84.44 78 PRO A N 1
ATOM 682 C CA . PRO A 1 78 ? -2.524 38.542 48.018 1.00 84.44 78 PRO A CA 1
ATOM 683 C C . PRO A 1 78 ? -2.174 37.215 48.690 1.00 84.44 78 PRO A C 1
ATOM 685 O O . PRO A 1 78 ? -2.313 36.175 48.060 1.00 84.44 7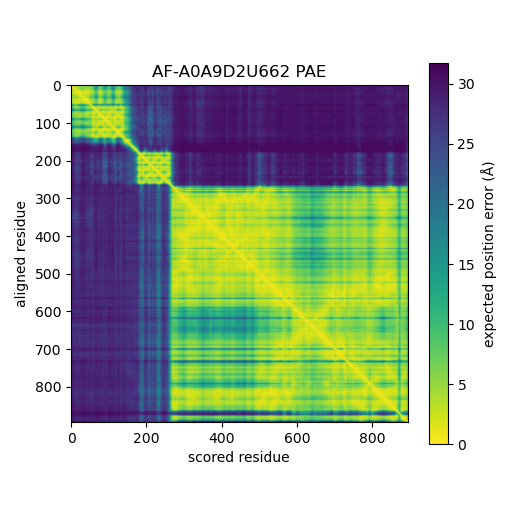8 PRO A O 1
ATOM 688 N N . GLY A 1 79 ? -1.736 37.253 49.950 1.00 81.25 79 GLY A N 1
ATOM 689 C CA . GLY A 1 79 ? -1.374 36.060 50.728 1.00 81.25 79 GLY A CA 1
ATOM 690 C C . GLY A 1 79 ? 0.051 35.533 50.507 1.00 81.25 79 GLY A C 1
ATOM 691 O O . GLY A 1 79 ? 0.419 34.538 51.122 1.00 81.25 79 GLY A O 1
ATOM 692 N N . ALA A 1 80 ? 0.871 36.178 49.670 1.00 86.56 80 ALA A N 1
ATOM 693 C CA . ALA A 1 80 ? 2.262 35.768 49.492 1.00 86.56 80 ALA A CA 1
ATOM 694 C C . ALA A 1 80 ? 3.090 35.981 50.765 1.00 86.56 80 ALA A C 1
ATOM 696 O O . ALA A 1 80 ? 3.134 37.079 51.324 1.00 86.56 80 ALA A O 1
ATOM 697 N N . CYS A 1 81 ? 3.807 34.941 51.184 1.00 83.62 81 CYS A N 1
ATOM 698 C CA . CYS A 1 81 ? 4.668 34.986 52.362 1.00 83.62 81 CYS A CA 1
ATOM 699 C C . CYS A 1 81 ? 6.027 35.616 52.048 1.00 83.62 81 CYS A C 1
ATOM 701 O O . CYS A 1 81 ? 6.633 36.242 52.918 1.00 83.62 81 CYS A O 1
ATOM 703 N N . CYS A 1 82 ? 6.540 35.396 50.831 1.00 85.12 82 CYS A N 1
ATOM 704 C CA . CYS A 1 82 ? 7.854 35.876 50.406 1.00 85.12 82 CYS A CA 1
ATOM 705 C C . CYS A 1 82 ? 8.059 35.817 48.883 1.00 85.12 82 CYS A C 1
ATOM 707 O O . CYS A 1 82 ? 7.369 35.090 48.165 1.00 85.12 82 CYS A O 1
ATOM 709 N N . TYR A 1 83 ? 9.060 36.565 48.422 1.00 89.50 83 TYR A N 1
ATOM 710 C CA . TYR A 1 83 ? 9.520 36.660 47.042 1.00 89.50 83 TYR A CA 1
ATOM 711 C C . TYR A 1 83 ? 11.020 36.370 46.996 1.00 89.50 83 TYR A C 1
ATOM 713 O O . TYR A 1 83 ? 11.776 36.951 47.773 1.00 89.50 83 TYR A O 1
ATOM 721 N N . ASN A 1 84 ? 11.445 35.506 46.076 1.00 90.56 84 ASN A N 1
ATOM 722 C CA . ASN A 1 84 ? 12.854 35.255 45.785 1.00 90.56 84 ASN A CA 1
ATOM 723 C C . ASN A 1 84 ? 13.241 36.018 44.522 1.00 90.56 84 ASN A C 1
ATOM 725 O O . ASN A 1 84 ? 12.721 35.711 43.448 1.00 90.56 84 ASN A O 1
ATOM 729 N N . LEU A 1 85 ? 14.151 36.979 44.648 1.00 86.12 85 LEU A N 1
ATOM 730 C CA . LEU A 1 85 ? 14.694 37.763 43.546 1.00 86.12 85 LEU A CA 1
ATOM 731 C C . LEU A 1 85 ? 15.974 37.111 43.017 1.00 86.12 85 LEU A C 1
ATOM 733 O O . LEU A 1 85 ? 16.814 36.642 43.785 1.00 86.12 85 LEU A O 1
ATOM 737 N N . TYR A 1 86 ? 16.127 37.112 41.700 1.00 89.06 86 TYR A N 1
ATOM 738 C CA . TYR A 1 86 ? 17.274 36.566 40.992 1.00 89.06 86 TYR A CA 1
ATOM 739 C C . TYR A 1 86 ? 17.838 37.612 40.036 1.00 89.06 86 TYR A C 1
ATOM 741 O O . TYR A 1 86 ? 17.077 38.364 39.424 1.00 89.06 86 TYR A O 1
ATOM 749 N N . VAL A 1 87 ? 19.160 37.620 39.881 1.00 84.62 87 VAL A N 1
ATOM 750 C CA . VAL A 1 87 ? 19.902 38.553 39.027 1.00 84.62 87 VAL A CA 1
ATOM 751 C C . VAL A 1 87 ? 20.815 37.797 38.064 1.00 84.62 87 VAL A C 1
ATOM 753 O O . VAL A 1 87 ? 21.408 36.776 38.413 1.00 84.62 87 VAL A O 1
ATOM 756 N N . SER A 1 88 ? 20.932 38.301 36.843 1.00 80.06 88 SER A N 1
ATOM 757 C CA . SER A 1 88 ? 21.813 37.796 35.792 1.00 80.06 88 SER A CA 1
ATOM 758 C C . SER A 1 88 ? 22.496 38.972 35.088 1.00 80.06 88 SER A C 1
ATOM 760 O O . SER A 1 88 ? 21.889 40.028 34.940 1.00 80.06 88 SER A O 1
ATOM 762 N N . GLN A 1 89 ? 23.747 38.802 34.655 1.00 72.94 89 GLN A N 1
ATOM 763 C CA . GLN A 1 89 ? 24.468 39.790 33.831 1.00 72.94 89 GLN A CA 1
ATOM 764 C C . GLN A 1 89 ? 24.445 39.444 32.331 1.00 72.94 89 GLN A C 1
ATOM 766 O O . GLN A 1 89 ? 24.694 40.302 31.492 1.00 72.94 89 GLN A O 1
ATOM 771 N N . ASP A 1 90 ? 24.138 38.195 31.981 1.00 66.56 90 ASP A N 1
ATOM 772 C CA . ASP A 1 90 ? 24.145 37.670 30.610 1.00 66.56 90 ASP A CA 1
ATOM 773 C C . ASP A 1 90 ? 22.731 37.385 30.064 1.00 66.56 90 ASP A C 1
ATOM 775 O O . ASP A 1 90 ? 22.583 36.982 28.913 1.00 66.56 90 ASP A O 1
ATOM 779 N N . GLY A 1 91 ? 21.693 37.573 30.886 1.00 50.75 91 GLY A N 1
ATOM 780 C CA . GLY A 1 91 ? 20.294 37.262 30.575 1.00 50.75 91 GLY A CA 1
ATOM 781 C C . GLY A 1 91 ? 19.975 35.766 30.601 1.00 50.75 91 GLY A C 1
ATOM 782 O O . GLY A 1 91 ? 18.818 35.377 30.422 1.00 50.75 91 GLY A O 1
ATOM 783 N N . LEU A 1 92 ? 20.979 34.926 30.860 1.00 49.97 92 LEU A N 1
ATOM 784 C CA . LEU A 1 92 ? 20.933 33.479 30.720 1.00 49.97 92 LEU A CA 1
ATOM 785 C C . LEU A 1 92 ? 21.117 32.795 32.083 1.00 49.97 92 LEU A C 1
ATOM 787 O O . LEU A 1 92 ? 20.313 31.930 32.439 1.00 49.97 92 LEU A O 1
ATOM 791 N N . GLN A 1 93 ? 22.143 33.145 32.851 1.00 67.81 93 GLN A N 1
ATOM 792 C CA . GLN A 1 93 ? 22.462 32.546 34.147 1.00 67.81 93 GLN A CA 1
ATOM 793 C C . GLN A 1 93 ? 21.955 33.422 35.295 1.00 67.81 93 GLN A C 1
ATOM 795 O O . GLN A 1 93 ? 22.568 34.431 35.644 1.00 67.81 93 GLN A O 1
ATOM 800 N N . TYR A 1 94 ? 20.832 33.030 35.899 1.00 76.12 94 TYR A N 1
ATOM 801 C CA . TYR A 1 94 ? 20.230 33.744 37.027 1.00 76.12 94 TYR A CA 1
ATOM 802 C C . TYR A 1 94 ? 20.734 33.182 38.355 1.00 76.12 94 TYR A C 1
ATOM 804 O O . TYR A 1 94 ? 20.486 32.022 38.685 1.00 76.12 94 TYR A O 1
ATOM 812 N N . LYS A 1 95 ? 21.409 34.024 39.138 1.00 82.44 95 LYS A N 1
ATOM 813 C CA . LYS A 1 95 ? 21.825 33.721 40.509 1.00 82.44 95 LYS A CA 1
ATOM 814 C C . LYS A 1 95 ? 20.789 34.266 41.486 1.00 82.44 95 LYS A C 1
ATOM 816 O O . LYS A 1 95 ? 20.238 35.344 41.274 1.00 82.44 95 LYS A O 1
ATOM 821 N N . PHE A 1 96 ? 20.509 33.512 42.544 1.00 86.44 96 PHE A N 1
ATOM 822 C CA . PHE A 1 96 ? 19.656 33.986 43.630 1.00 86.44 96 PHE A CA 1
ATOM 823 C C . PHE A 1 96 ? 20.304 35.205 44.297 1.00 86.44 96 PHE A C 1
ATOM 825 O O . PHE A 1 96 ? 21.493 35.168 44.608 1.00 86.44 96 PHE A O 1
ATOM 832 N N . TYR A 1 97 ? 19.527 36.272 44.474 1.00 84.56 97 TYR A N 1
ATOM 833 C CA . TYR A 1 97 ? 19.976 37.517 45.087 1.00 84.56 97 TYR A CA 1
ATOM 834 C C . TYR A 1 97 ? 19.462 37.632 46.524 1.00 84.56 97 TYR A C 1
ATOM 836 O O . TYR A 1 97 ? 20.254 37.642 47.460 1.00 84.56 97 TYR A O 1
ATOM 844 N N . GLU A 1 98 ? 18.140 37.677 46.716 1.00 84.56 98 GLU A N 1
ATOM 845 C CA . GLU A 1 98 ? 17.546 37.898 48.040 1.00 84.56 98 GLU A CA 1
ATOM 846 C C . GLU A 1 98 ? 16.145 37.284 48.147 1.00 84.56 98 GLU A C 1
ATOM 848 O O . GLU A 1 98 ? 15.399 37.213 47.166 1.00 84.56 98 GLU A O 1
ATOM 853 N N . LYS A 1 99 ? 15.768 36.881 49.366 1.00 87.88 99 LYS A N 1
ATOM 854 C CA . LYS A 1 99 ? 14.399 36.529 49.750 1.00 87.88 99 LYS A CA 1
ATOM 855 C C . LYS A 1 99 ? 13.809 37.641 50.614 1.00 87.88 99 LYS A C 1
ATOM 857 O O . LYS A 1 99 ? 14.315 37.900 51.700 1.00 87.88 99 LYS A O 1
ATOM 862 N N . THR A 1 100 ? 12.704 38.246 50.184 1.00 86.81 100 THR A N 1
ATOM 863 C CA . THR A 1 100 ? 12.043 39.344 50.910 1.00 86.81 100 THR A CA 1
ATOM 864 C C . THR A 1 100 ? 10.556 39.083 51.130 1.00 86.81 100 THR A C 1
ATOM 866 O O . THR A 1 100 ? 9.904 38.394 50.349 1.00 86.81 100 THR A O 1
ATOM 869 N N . ARG A 1 101 ? 9.995 39.640 52.209 1.00 84.81 101 ARG A N 1
ATOM 870 C CA . ARG A 1 101 ? 8.544 39.619 52.479 1.00 84.81 101 ARG A CA 1
ATOM 871 C C . ARG A 1 101 ? 7.803 40.788 51.823 1.00 84.81 101 ARG A C 1
ATOM 873 O O . ARG A 1 101 ? 6.582 40.759 51.721 1.00 84.81 101 ARG A O 1
ATOM 880 N N . LYS A 1 102 ? 8.526 41.824 51.386 1.00 85.44 102 LYS A N 1
ATOM 881 C CA . LYS A 1 102 ? 7.948 43.016 50.754 1.00 85.44 102 LYS A CA 1
ATOM 882 C C . LYS A 1 102 ? 7.972 42.848 49.235 1.00 85.44 102 LYS A C 1
ATOM 884 O O . LYS A 1 102 ? 8.962 42.390 48.679 1.00 85.44 102 LYS A O 1
ATOM 889 N N . SER A 1 103 ? 6.922 43.293 48.547 1.00 86.56 103 SER A N 1
ATOM 890 C CA . SER A 1 103 ? 6.878 43.317 47.074 1.00 86.56 103 SER A CA 1
ATOM 891 C C . SER A 1 103 ? 7.789 44.391 46.457 1.00 86.56 103 SER A C 1
ATOM 893 O O . SER A 1 103 ? 7.856 44.528 45.241 1.00 86.56 103 SER A O 1
ATOM 895 N N . VAL A 1 104 ? 8.514 45.156 47.275 1.00 88.69 104 VAL A N 1
ATOM 896 C CA . VAL A 1 104 ? 9.488 46.160 46.841 1.00 88.69 104 VAL A CA 1
ATOM 897 C C . VAL A 1 104 ? 10.830 45.852 47.496 1.00 88.69 104 VAL A C 1
ATOM 899 O O . VAL A 1 104 ? 10.898 45.701 48.716 1.00 88.69 104 VAL A O 1
ATOM 902 N N . CYS A 1 105 ? 11.884 45.783 46.687 1.00 86.88 105 CYS A N 1
ATOM 903 C CA . CYS A 1 105 ? 13.254 45.481 47.106 1.00 86.88 105 CYS A CA 1
ATOM 904 C C . CYS A 1 105 ? 14.222 46.461 46.429 1.00 86.88 105 CYS A C 1
ATOM 906 O O . CYS A 1 105 ? 13.983 46.896 45.301 1.00 86.88 105 CYS A O 1
ATOM 908 N N . THR A 1 106 ? 15.299 46.829 47.122 1.00 87.88 106 THR A N 1
ATOM 909 C CA . THR A 1 106 ? 16.378 47.648 46.560 1.00 87.88 106 THR A CA 1
ATOM 910 C C . THR A 1 106 ? 17.598 46.764 46.349 1.00 87.88 106 THR A C 1
ATOM 912 O O . THR A 1 106 ? 18.157 46.240 47.306 1.00 87.88 106 THR A O 1
ATOM 915 N N . VAL A 1 107 ? 18.021 46.628 45.096 1.00 87.31 107 VAL A N 1
ATOM 916 C CA . VAL A 1 107 ? 19.236 45.910 44.709 1.00 87.31 107 VAL A CA 1
ATOM 917 C C . VAL A 1 107 ? 20.395 46.901 44.694 1.00 87.31 107 VAL A C 1
ATOM 919 O O . VAL A 1 107 ? 20.299 47.938 44.037 1.00 87.31 107 VAL A O 1
ATOM 922 N N . GLY A 1 108 ? 21.464 46.599 45.429 1.00 81.25 108 GLY A N 1
ATOM 923 C CA . GLY A 1 108 ? 22.691 47.399 45.473 1.00 81.25 108 GLY A CA 1
ATOM 924 C C . GLY A 1 108 ? 23.828 46.773 44.664 1.00 81.25 108 GLY A C 1
ATOM 925 O O . GLY A 1 108 ? 23.685 45.681 44.119 1.00 81.25 108 GLY A O 1
ATOM 926 N N . ASN A 1 109 ? 24.975 47.456 44.624 1.00 78.62 109 ASN A N 1
ATOM 927 C CA . ASN A 1 109 ? 26.219 46.984 44.000 1.00 78.62 109 ASN A CA 1
ATOM 928 C C . ASN A 1 109 ? 26.105 46.667 42.498 1.00 78.62 109 ASN A C 1
ATOM 930 O O . ASN A 1 109 ? 26.768 45.767 41.984 1.00 78.62 109 ASN A O 1
ATOM 934 N N . LEU A 1 110 ? 25.277 47.422 41.772 1.00 81.56 110 LEU A N 1
ATOM 935 C CA . LEU A 1 110 ? 25.230 47.349 40.315 1.00 81.56 110 LEU A CA 1
ATOM 936 C C . LEU A 1 110 ? 26.402 48.145 39.737 1.00 81.56 110 LEU A C 1
ATOM 938 O O . LEU A 1 110 ? 26.412 49.375 39.803 1.00 81.56 110 LEU A O 1
ATOM 942 N N . ASN A 1 111 ? 27.395 47.447 39.180 1.00 77.75 111 ASN A N 1
ATOM 943 C CA . ASN A 1 111 ? 28.531 48.090 38.509 1.00 77.75 111 ASN A CA 1
ATOM 944 C C . ASN A 1 111 ? 28.041 49.041 37.406 1.00 77.75 111 ASN A C 1
ATOM 946 O O . ASN A 1 111 ? 27.102 48.695 36.685 1.00 77.75 111 ASN A O 1
ATOM 950 N N . SER A 1 112 ? 28.694 50.196 37.255 1.00 66.06 112 SER A N 1
ATOM 951 C CA . SER A 1 112 ? 28.480 51.111 36.128 1.00 66.06 112 SER A CA 1
ATOM 952 C C . SER A 1 112 ? 28.790 50.423 34.795 1.00 66.06 112 SER A C 1
ATOM 954 O O . SER A 1 112 ? 29.637 49.531 34.742 1.00 66.06 112 SER A O 1
ATOM 956 N N . ASP A 1 113 ? 28.082 50.816 33.735 1.00 66.94 113 ASP A N 1
ATOM 957 C CA . ASP A 1 113 ? 28.241 50.283 32.377 1.00 66.94 113 ASP A CA 1
ATOM 958 C C . ASP A 1 113 ? 28.039 48.764 32.225 1.00 66.94 113 ASP A C 1
ATOM 960 O O . ASP A 1 113 ? 28.6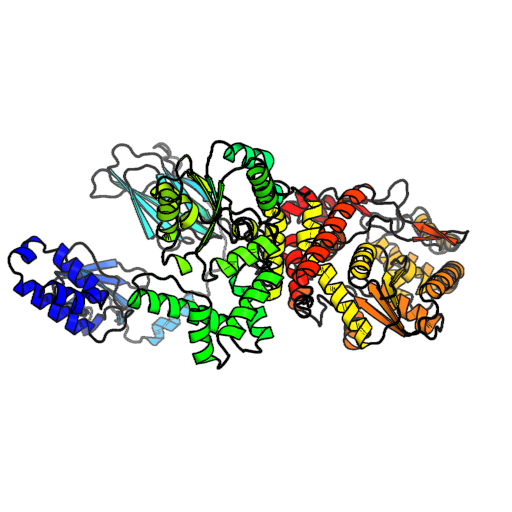90 48.103 31.416 1.00 66.94 113 ASP A O 1
ATOM 964 N N . LYS A 1 114 ? 27.077 48.194 32.964 1.00 68.81 114 LYS A N 1
ATOM 965 C CA . LYS A 1 114 ? 26.632 46.803 32.795 1.00 68.81 114 LYS A CA 1
ATOM 966 C C . LYS A 1 114 ? 25.112 46.687 32.671 1.00 68.81 114 LYS A C 1
ATOM 968 O O . LYS A 1 114 ? 24.345 47.496 33.186 1.00 68.81 114 LYS A O 1
ATOM 973 N N . MET A 1 115 ? 24.676 45.634 31.991 1.00 63.59 115 MET A N 1
ATOM 974 C CA . MET A 1 115 ? 23.269 45.249 31.896 1.00 63.59 115 MET A CA 1
ATOM 975 C C . MET A 1 115 ? 22.966 44.168 32.931 1.00 63.59 115 MET A C 1
ATOM 977 O O . MET A 1 115 ? 23.720 43.204 33.070 1.00 63.59 115 MET A O 1
ATOM 981 N N . TYR A 1 116 ? 21.858 44.329 33.646 1.00 79.06 116 TYR A N 1
ATOM 982 C CA . TYR A 1 116 ? 21.366 43.356 34.612 1.00 79.06 116 TYR A CA 1
ATOM 983 C C . TYR A 1 116 ? 19.947 42.933 34.258 1.00 79.06 116 TYR A C 1
ATOM 985 O O . TYR A 1 116 ? 19.104 43.756 33.909 1.00 79.06 116 TYR A O 1
ATOM 993 N N . PHE A 1 117 ? 19.679 41.642 34.387 1.00 79.56 117 PHE A N 1
ATOM 994 C CA . PHE A 1 117 ? 18.380 41.036 34.149 1.00 79.56 117 PHE A CA 1
ATOM 995 C C . PHE A 1 117 ? 17.856 40.470 35.459 1.00 79.56 117 PHE A C 1
ATOM 997 O O . PHE A 1 117 ? 18.538 39.690 36.127 1.00 79.56 117 PHE A O 1
ATOM 1004 N N . PHE A 1 118 ? 16.635 40.845 35.818 1.00 84.94 118 PHE A N 1
ATOM 1005 C CA . PHE A 1 118 ? 15.995 40.441 37.057 1.00 84.94 118 PHE A CA 1
ATOM 1006 C C . PHE A 1 118 ? 14.759 39.598 36.786 1.00 84.94 118 PHE A C 1
ATOM 1008 O O . PHE A 1 118 ? 13.975 39.886 35.882 1.00 84.94 118 PHE A O 1
ATOM 1015 N N . LYS A 1 119 ? 14.576 38.568 37.609 1.00 90.06 119 LYS A N 1
ATOM 1016 C CA . LYS A 1 119 ? 13.349 37.770 37.687 1.00 90.06 119 LYS A CA 1
ATOM 1017 C C . LYS A 1 119 ? 13.047 37.456 39.137 1.00 90.06 119 LYS A C 1
ATOM 1019 O O . LYS A 1 119 ? 13.964 37.384 39.952 1.00 90.06 119 LYS A O 1
ATOM 1024 N N . PHE A 1 120 ? 11.789 37.191 39.458 1.00 90.44 120 PHE A N 1
ATOM 1025 C CA . PHE A 1 120 ? 11.424 36.705 40.781 1.00 90.44 120 PHE A CA 1
ATOM 1026 C C . PHE A 1 120 ? 10.511 35.486 40.728 1.00 90.44 120 PHE A C 1
ATOM 1028 O O . PHE A 1 120 ? 9.872 35.207 39.714 1.00 90.44 120 PHE A O 1
ATOM 1035 N N . LYS A 1 121 ? 10.460 34.764 41.846 1.00 88.88 121 LYS A N 1
ATOM 1036 C CA . LYS A 1 121 ? 9.435 33.759 42.136 1.00 88.88 121 LYS A CA 1
ATOM 1037 C C . LYS A 1 121 ? 8.716 34.128 43.424 1.00 88.88 121 LYS A C 1
ATOM 1039 O O . LYS A 1 121 ? 9.355 34.617 44.355 1.00 88.88 121 LYS A O 1
ATOM 1044 N N . VAL A 1 122 ? 7.416 33.871 43.498 1.00 87.56 122 VAL A N 1
ATOM 1045 C CA . VAL A 1 122 ? 6.605 34.121 44.697 1.00 87.56 122 VAL A CA 1
ATOM 1046 C C . VAL A 1 122 ? 6.257 32.809 45.391 1.00 87.56 122 VAL A C 1
ATOM 1048 O O . VAL A 1 122 ? 6.074 31.788 44.732 1.00 87.56 122 VAL A O 1
ATOM 1051 N N . SER A 1 123 ? 6.173 32.830 46.719 1.00 86.00 123 SER A N 1
ATOM 1052 C CA . SER A 1 123 ? 5.735 31.688 47.519 1.00 86.00 123 SER A CA 1
ATOM 1053 C C . SER A 1 123 ? 4.574 32.060 48.437 1.00 86.00 123 SER A C 1
ATOM 1055 O O . SER A 1 123 ? 4.598 33.097 49.106 1.00 86.00 123 SER A O 1
ATOM 1057 N N . MET A 1 124 ? 3.577 31.175 48.468 1.00 81.62 124 MET A N 1
ATOM 1058 C CA . MET A 1 124 ? 2.351 31.295 49.265 1.00 81.62 124 MET A CA 1
ATOM 1059 C C . MET A 1 124 ? 2.420 30.542 50.599 1.00 81.62 124 MET A C 1
ATOM 1061 O O . MET A 1 124 ? 1.529 30.702 51.420 1.00 81.62 124 MET A O 1
ATOM 1065 N N . ASP A 1 125 ? 3.447 29.715 50.803 1.00 77.06 125 ASP A N 1
ATOM 1066 C CA . ASP A 1 125 ? 3.637 28.851 51.980 1.00 77.06 125 ASP A CA 1
ATOM 1067 C C . ASP A 1 125 ? 5.088 28.885 52.517 1.00 77.06 125 ASP A C 1
ATOM 1069 O O . ASP A 1 125 ? 5.434 28.217 53.489 1.00 77.06 125 ASP A O 1
ATOM 1073 N N . GLY A 1 126 ? 5.975 29.642 51.862 1.00 70.94 126 GLY A N 1
ATOM 1074 C CA . GLY A 1 126 ? 7.401 29.741 52.172 1.00 70.94 126 GLY A CA 1
ATOM 1075 C C . GLY A 1 126 ? 8.277 28.596 51.642 1.00 70.94 126 GLY A C 1
ATOM 1076 O O . GLY A 1 126 ? 9.506 28.721 51.727 1.00 70.94 126 GLY A O 1
ATOM 1077 N N . LYS A 1 127 ? 7.683 27.527 51.089 1.00 72.31 127 LYS A N 1
ATOM 1078 C CA . LYS A 1 127 ? 8.359 26.286 50.661 1.00 72.31 127 LYS A CA 1
ATOM 1079 C C . LYS A 1 127 ? 8.251 26.044 49.153 1.00 72.31 127 LYS A C 1
ATOM 1081 O O . LYS A 1 127 ? 9.250 25.702 48.523 1.00 72.31 127 LYS A O 1
ATOM 1086 N N . ARG A 1 128 ? 7.075 26.253 48.559 1.00 74.25 128 ARG A N 1
ATOM 1087 C CA . ARG A 1 128 ? 6.804 26.089 47.123 1.00 74.25 128 ARG A CA 1
ATOM 1088 C C . ARG A 1 128 ? 6.802 27.445 46.429 1.00 74.25 128 ARG A C 1
ATOM 1090 O O . ARG A 1 128 ? 6.266 28.418 46.959 1.00 74.25 128 ARG A O 1
ATOM 1097 N N . TYR A 1 129 ? 7.392 27.513 45.239 1.00 79.00 129 TYR A N 1
ATOM 1098 C CA . TYR A 1 129 ? 7.564 28.761 44.493 1.00 79.00 129 TYR A CA 1
ATOM 1099 C C . TYR A 1 129 ? 6.888 28.692 43.125 1.00 79.00 129 TYR A C 1
ATOM 1101 O O . TYR A 1 129 ? 6.852 27.635 42.497 1.00 79.00 129 TYR A O 1
ATOM 1109 N N . SER A 1 130 ? 6.383 29.835 42.663 1.00 79.00 130 SER A N 1
ATOM 1110 C CA . SER A 1 130 ? 5.820 30.006 41.324 1.00 79.00 130 SER A CA 1
ATOM 1111 C C . SER A 1 130 ? 6.855 29.798 40.213 1.00 79.00 130 SER A C 1
ATOM 1113 O O . SER A 1 130 ? 8.071 29.766 40.445 1.00 79.00 130 SER A O 1
ATOM 1115 N N . ASP A 1 131 ? 6.364 29.773 38.973 1.00 82.31 131 ASP A N 1
ATOM 1116 C CA . ASP A 1 131 ? 7.199 30.036 37.804 1.00 82.31 131 ASP A CA 1
ATOM 1117 C C . ASP A 1 131 ? 7.809 31.442 37.880 1.00 82.31 131 ASP A C 1
ATOM 1119 O O . ASP A 1 131 ? 7.368 32.301 38.657 1.00 82.31 131 ASP A O 1
ATOM 1123 N N . PHE A 1 132 ? 8.870 31.662 37.105 1.00 84.44 132 PHE A N 1
ATOM 1124 C CA . PHE A 1 132 ? 9.547 32.953 37.079 1.00 84.44 132 PHE A CA 1
ATOM 1125 C C . PHE A 1 132 ? 8.654 34.059 36.511 1.00 84.44 132 PHE A C 1
ATOM 1127 O O . PHE A 1 132 ? 7.883 33.836 35.582 1.00 84.44 132 PHE A O 1
ATOM 1134 N N . SER A 1 133 ? 8.827 35.270 37.037 1.00 82.75 133 SER A N 1
ATOM 1135 C CA . SER A 1 133 ? 8.298 36.496 36.444 1.00 82.75 133 SER A CA 1
ATOM 1136 C C . SER A 1 133 ? 8.848 36.750 35.038 1.00 82.75 133 SER A C 1
ATOM 1138 O O . SER A 1 133 ? 9.842 36.152 34.605 1.00 82.75 133 SER A O 1
ATOM 1140 N N . GLU A 1 134 ? 8.248 37.727 34.363 1.00 82.19 134 GLU A N 1
ATOM 1141 C CA . GLU A 1 134 ? 8.862 38.399 33.221 1.00 82.19 134 GLU A CA 1
ATOM 1142 C C . GLU A 1 134 ? 10.262 38.917 33.588 1.00 82.19 134 GLU A C 1
ATOM 1144 O O . GLU A 1 134 ? 10.564 39.188 34.759 1.00 82.19 134 GLU A O 1
ATOM 1149 N N . VAL A 1 135 ? 11.129 39.002 32.576 1.00 80.25 135 VAL A N 1
ATOM 1150 C CA . VAL A 1 135 ? 12.477 39.556 32.727 1.00 80.25 135 VAL A CA 1
ATOM 1151 C C . VAL A 1 135 ? 12.356 41.071 32.827 1.00 80.25 135 VAL A C 1
ATOM 1153 O O . VA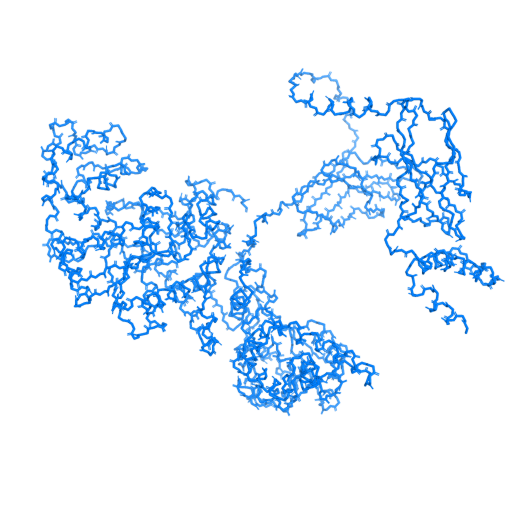L A 1 135 ? 11.821 41.697 31.917 1.00 80.25 135 VAL A O 1
ATOM 1156 N N . LEU A 1 136 ? 12.917 41.668 33.874 1.00 76.62 136 LEU A N 1
ATOM 1157 C CA . LEU A 1 136 ? 13.175 43.104 33.900 1.00 76.62 136 LEU A CA 1
ATOM 1158 C C . LEU A 1 136 ? 14.642 43.362 33.566 1.00 76.62 136 LEU A C 1
ATOM 1160 O O . LEU A 1 136 ? 15.529 42.902 34.284 1.00 76.62 136 LEU A O 1
ATOM 1164 N N . THR A 1 137 ? 14.889 44.141 32.521 1.00 78.44 137 THR A N 1
ATOM 1165 C CA . THR A 1 137 ? 16.234 44.585 32.149 1.00 78.44 137 THR A CA 1
ATOM 1166 C C . THR A 1 137 ? 16.512 45.958 32.756 1.00 78.44 137 THR A C 1
ATOM 1168 O O . THR A 1 137 ? 15.726 46.885 32.584 1.00 78.44 137 THR A O 1
ATOM 1171 N N . VAL A 1 138 ? 17.636 46.099 33.457 1.00 74.88 138 VAL A N 1
ATOM 1172 C CA . VAL A 1 138 ? 18.117 47.363 34.028 1.00 74.88 138 VAL A CA 1
ATOM 1173 C C . VAL A 1 138 ? 19.522 47.624 33.493 1.00 74.88 138 VAL A C 1
ATOM 1175 O O . VAL A 1 138 ? 20.445 46.848 33.745 1.00 74.88 138 VAL A O 1
ATOM 1178 N N . SER A 1 139 ? 19.677 48.718 32.748 1.00 69.06 139 SER A N 1
ATOM 1179 C CA . SER A 1 139 ? 20.965 49.170 32.222 1.00 69.06 139 SER A CA 1
ATOM 1180 C C . SER A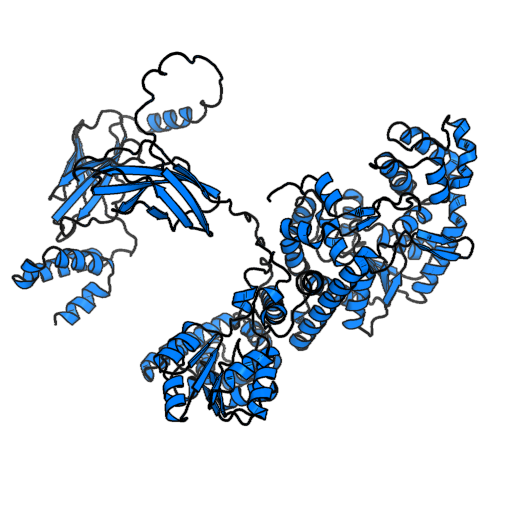 1 139 ? 21.588 50.189 33.164 1.00 69.06 139 SER A C 1
ATOM 1182 O O . SER A 1 139 ? 20.949 51.181 33.508 1.00 69.06 139 SER A O 1
ATOM 1184 N N . THR A 1 140 ? 22.846 49.995 33.551 1.00 65.56 140 THR A N 1
ATOM 1185 C CA . THR A 1 140 ? 23.680 51.064 34.129 1.00 65.56 140 THR A CA 1
ATOM 1186 C C . THR A 1 140 ? 24.598 51.707 33.078 1.00 65.56 140 THR A C 1
ATOM 1188 O O . THR A 1 140 ? 25.477 52.484 33.444 1.00 65.56 140 THR A O 1
ATOM 1191 N N . VAL A 1 141 ? 24.406 51.382 31.788 1.00 60.47 141 VAL A N 1
ATOM 1192 C CA . VAL A 1 141 ? 25.199 51.867 30.644 1.00 60.47 141 VAL A CA 1
ATOM 1193 C C . VAL A 1 141 ? 24.716 53.240 30.191 1.00 60.47 141 VAL A C 1
ATOM 1195 O O . VAL A 1 141 ? 23.527 53.402 29.910 1.00 60.47 141 VAL A O 1
ATOM 1198 N N . LYS A 1 142 ? 25.635 54.210 30.071 1.00 55.69 142 LYS A N 1
ATOM 1199 C CA . LYS A 1 142 ? 25.314 55.569 29.585 1.00 55.69 142 LYS A CA 1
ATOM 1200 C C . LYS A 1 142 ? 24.838 55.611 28.124 1.00 55.69 142 LYS A C 1
ATOM 1202 O O . LYS A 1 142 ? 24.086 56.514 27.781 1.00 55.69 142 LYS A O 1
ATOM 1207 N N . ASN A 1 143 ? 25.257 54.662 27.278 1.00 55.78 143 ASN A N 1
ATOM 1208 C CA . ASN A 1 143 ? 24.870 54.580 25.864 1.00 55.78 143 ASN A CA 1
ATOM 1209 C C . ASN A 1 143 ? 24.608 53.118 25.435 1.00 55.78 143 ASN A C 1
ATOM 1211 O O . ASN A 1 143 ? 25.538 52.316 25.330 1.00 55.78 143 ASN A O 1
ATOM 1215 N N . GLN A 1 144 ? 23.336 52.753 25.242 1.00 50.88 144 GLN A N 1
ATOM 1216 C CA . GLN A 1 144 ? 22.904 51.369 24.992 1.00 50.88 144 GLN A CA 1
ATOM 1217 C C . GLN A 1 144 ? 23.307 50.836 23.607 1.00 50.88 144 GLN A C 1
ATOM 1219 O O . GLN A 1 144 ? 23.544 49.635 23.475 1.00 50.88 144 GLN A O 1
ATOM 1224 N N . GLU A 1 145 ? 23.443 51.698 22.599 1.00 46.81 145 GLU A N 1
ATOM 1225 C CA . GLU A 1 145 ? 23.744 51.290 21.217 1.00 46.81 145 GLU A CA 1
ATOM 1226 C C . GLU A 1 145 ? 25.177 50.751 21.067 1.00 46.81 145 GLU A C 1
ATOM 1228 O O . GLU A 1 145 ? 25.408 49.731 20.413 1.00 46.81 145 GLU A O 1
ATOM 1233 N N . LEU A 1 146 ? 26.143 51.349 21.776 1.00 48.91 146 LEU A N 1
ATOM 1234 C CA . LEU A 1 146 ? 27.557 50.956 21.715 1.00 48.91 146 LEU A CA 1
ATOM 1235 C C . LEU A 1 146 ? 27.821 49.551 22.302 1.00 48.91 146 LEU A C 1
ATOM 1237 O O . LEU A 1 146 ? 28.774 48.873 21.912 1.00 48.91 146 LEU A O 1
ATOM 1241 N N . PHE A 1 147 ? 26.984 49.098 23.243 1.00 51.94 147 PHE A N 1
ATOM 1242 C CA . PHE A 1 147 ? 27.108 47.779 23.875 1.00 51.94 147 PHE A CA 1
ATOM 1243 C C . PHE A 1 147 ? 26.698 46.643 22.928 1.00 51.94 147 PHE A C 1
ATOM 1245 O O . PHE A 1 147 ? 27.385 45.622 22.860 1.00 51.94 147 PHE A O 1
ATOM 1252 N N . PHE A 1 148 ? 25.611 46.822 22.171 1.00 47.81 148 PHE A N 1
ATOM 1253 C CA . PHE A 1 148 ? 25.141 45.804 21.227 1.00 47.81 148 PHE A CA 1
ATOM 1254 C C . PHE A 1 148 ? 26.103 45.630 20.046 1.00 47.81 148 PHE A C 1
ATOM 1256 O O . PHE A 1 148 ? 26.389 44.495 19.665 1.00 47.81 148 PHE A O 1
ATOM 1263 N N . MET A 1 149 ? 26.695 46.722 19.551 1.00 45.88 149 MET A N 1
ATOM 1264 C CA . MET A 1 149 ? 27.675 46.676 18.457 1.00 45.88 149 MET A CA 1
ATOM 1265 C C . MET A 1 149 ? 28.960 45.915 18.829 1.00 45.88 149 MET A C 1
ATOM 1267 O O . MET A 1 149 ? 29.460 45.125 18.032 1.00 45.88 149 MET A O 1
ATOM 1271 N N . LYS A 1 150 ? 29.470 46.062 20.063 1.00 49.28 150 LYS A N 1
ATOM 1272 C CA . LYS A 1 150 ? 30.673 45.331 20.517 1.00 49.28 150 LYS A CA 1
ATOM 1273 C C . LYS A 1 150 ? 30.453 43.828 20.707 1.00 49.28 150 LYS A C 1
ATOM 1275 O O . LYS A 1 150 ? 31.406 43.062 20.606 1.00 49.28 150 LYS A O 1
ATOM 1280 N N . LYS A 1 151 ? 29.219 43.397 20.991 1.00 47.94 151 LYS A N 1
ATOM 1281 C CA . LYS A 1 151 ? 28.899 41.981 21.229 1.00 47.94 151 LYS A CA 1
ATOM 1282 C C . LYS A 1 151 ? 28.733 41.184 19.929 1.00 47.94 151 LYS A C 1
ATOM 1284 O O . LYS A 1 151 ? 29.049 40.001 19.918 1.00 47.94 151 LYS A O 1
ATOM 1289 N N . LEU A 1 152 ? 28.280 41.837 18.856 1.00 42.62 152 LEU A N 1
ATOM 1290 C CA . LEU A 1 152 ? 28.188 41.256 17.509 1.00 42.62 152 LEU A CA 1
ATOM 1291 C C . LEU A 1 152 ? 29.574 41.049 16.874 1.00 42.62 152 LEU A C 1
ATOM 1293 O O . LEU A 1 152 ? 29.803 40.037 16.227 1.00 42.62 152 LEU A O 1
ATOM 1297 N N . ALA A 1 153 ? 30.532 41.939 17.149 1.00 41.91 153 ALA A N 1
ATOM 1298 C CA . ALA A 1 153 ? 31.893 41.832 16.617 1.00 41.91 153 ALA A CA 1
ATOM 1299 C C . ALA A 1 153 ? 32.739 40.693 17.235 1.00 41.91 153 ALA A C 1
ATOM 1301 O O . ALA A 1 153 ? 33.743 40.292 16.658 1.00 41.91 153 ALA A O 1
ATOM 1302 N N . GLN A 1 154 ? 32.363 40.155 18.404 1.00 38.97 154 GLN A N 1
ATOM 1303 C CA . GLN A 1 154 ? 33.119 39.090 19.089 1.00 38.97 154 GLN A CA 1
ATOM 1304 C C . GLN A 1 154 ? 32.699 37.664 18.694 1.00 38.97 154 GLN A C 1
ATOM 1306 O O . GLN A 1 154 ? 33.400 36.717 19.043 1.00 38.97 154 GLN A O 1
ATOM 1311 N N . SER A 1 155 ? 31.585 37.482 17.975 1.00 36.00 155 SER A N 1
ATOM 1312 C CA . SER A 1 155 ? 31.145 36.159 17.504 1.00 36.00 155 SER A CA 1
ATOM 1313 C C . SER A 1 155 ? 31.769 35.721 16.173 1.00 36.00 155 SER A C 1
ATOM 1315 O O . SER A 1 155 ? 31.607 34.564 15.802 1.00 36.00 155 SER A O 1
ATOM 1317 N N . GLU A 1 156 ? 32.504 36.595 15.476 1.00 33.03 156 GLU A N 1
ATOM 1318 C CA . GLU A 1 156 ? 33.055 36.317 14.136 1.00 33.03 156 GLU A CA 1
ATOM 1319 C C . GLU A 1 156 ? 34.563 35.985 14.112 1.00 33.03 156 GLU A C 1
ATOM 1321 O O . GLU A 1 156 ? 35.088 35.623 13.065 1.00 33.03 156 GLU A O 1
ATOM 1326 N N . SER A 1 157 ? 35.281 36.033 15.245 1.00 31.75 157 SER A N 1
ATOM 1327 C CA . SER A 1 157 ? 36.758 35.952 15.262 1.00 31.75 157 SER A CA 1
ATOM 1328 C C . SER A 1 157 ? 37.362 34.826 16.123 1.00 31.75 157 SER A C 1
ATOM 1330 O O . SER A 1 157 ? 38.412 35.023 16.735 1.00 31.75 157 SER A O 1
ATOM 1332 N N . ALA A 1 158 ? 36.730 33.651 16.215 1.00 31.20 158 ALA A N 1
ATOM 1333 C CA . ALA A 1 158 ? 37.272 32.516 16.980 1.00 31.20 158 ALA A CA 1
ATOM 1334 C C . ALA A 1 158 ? 37.182 31.186 16.209 1.00 31.20 158 ALA A C 1
ATOM 1336 O O . ALA A 1 158 ? 36.496 30.253 16.616 1.00 31.20 158 ALA A O 1
ATOM 1337 N N . GLY A 1 159 ? 37.898 31.104 15.087 1.00 29.64 159 GLY A N 1
ATOM 1338 C CA . GLY A 1 159 ? 38.104 29.869 14.331 1.00 29.64 159 GLY A CA 1
ATOM 1339 C C . GLY A 1 159 ? 39.415 29.913 13.548 1.00 29.64 159 GLY A C 1
ATOM 1340 O O . GLY A 1 159 ? 39.383 30.273 12.383 1.00 29.64 159 GLY A O 1
ATOM 1341 N N . MET A 1 160 ? 40.534 29.609 14.228 1.00 25.50 160 MET A N 1
ATOM 1342 C CA . MET A 1 160 ? 41.930 29.341 13.779 1.00 25.50 160 MET A CA 1
ATOM 1343 C C . MET A 1 160 ? 42.834 29.793 14.954 1.00 25.50 160 MET A C 1
ATOM 1345 O O . MET A 1 160 ? 42.677 30.917 15.409 1.00 25.50 160 MET A O 1
ATOM 1349 N N . THR A 1 161 ? 43.685 28.997 15.615 1.00 25.94 161 THR A N 1
ATOM 1350 C CA . THR A 1 161 ? 44.860 28.242 15.140 1.00 25.94 161 THR A CA 1
ATOM 1351 C C . THR A 1 161 ? 45.386 27.245 16.208 1.00 25.94 161 THR A C 1
ATOM 1353 O O . THR A 1 161 ? 44.995 27.260 17.372 1.00 25.94 161 THR A O 1
ATOM 1356 N N . SER A 1 162 ? 46.288 26.374 15.745 1.00 25.92 162 SER A N 1
ATOM 1357 C CA . SER A 1 162 ? 47.074 25.274 16.344 1.00 25.92 162 SER A CA 1
ATOM 1358 C C . SER A 1 162 ? 48.092 25.597 17.460 1.00 25.92 162 SER A C 1
ATOM 1360 O O . SER A 1 162 ? 48.611 26.707 17.500 1.00 25.92 162 SER A O 1
ATOM 1362 N N . GLY A 1 163 ? 48.559 24.568 18.195 1.00 24.38 163 GLY A N 1
ATOM 1363 C CA . GLY A 1 163 ? 49.924 24.531 18.772 1.00 24.38 163 GLY A CA 1
ATOM 1364 C C . GLY A 1 163 ? 50.113 23.630 20.004 1.00 24.38 163 GLY A C 1
ATOM 1365 O O . GLY A 1 163 ? 49.242 23.581 20.856 1.00 24.38 163 GLY A O 1
ATOM 1366 N N . ALA A 1 164 ? 51.233 22.904 20.086 1.00 24.19 164 ALA A N 1
ATOM 1367 C CA . ALA A 1 164 ? 51.469 21.710 20.912 1.00 24.19 164 ALA A CA 1
ATOM 1368 C C . ALA A 1 164 ? 52.307 21.907 22.209 1.00 24.19 164 ALA A C 1
ATOM 1370 O O . ALA A 1 164 ? 52.926 22.947 22.417 1.00 24.19 164 ALA A O 1
ATOM 1371 N N . SER A 1 165 ? 52.436 20.800 22.968 1.00 24.23 165 SER A N 1
ATOM 1372 C CA . SER A 1 165 ? 53.351 20.493 24.101 1.00 24.23 165 SER A CA 1
ATOM 1373 C C . SER A 1 165 ? 52.927 21.029 25.485 1.00 24.23 165 SER A C 1
ATOM 1375 O O . SER A 1 165 ? 52.319 22.083 25.574 1.00 24.23 165 SER A O 1
ATOM 1377 N N . SER A 1 166 ? 53.148 20.360 26.619 1.00 24.95 166 SER A N 1
ATOM 1378 C CA . SER A 1 166 ? 54.041 19.252 26.967 1.00 24.95 166 SER A CA 1
ATOM 1379 C C . SER A 1 166 ? 53.453 18.436 28.133 1.00 24.95 166 SER A C 1
ATOM 1381 O O . SER A 1 166 ? 52.770 18.954 29.016 1.00 24.95 166 SER A O 1
ATOM 1383 N N . ALA A 1 167 ? 53.726 17.132 28.128 1.00 31.50 167 ALA A N 1
ATOM 1384 C CA . ALA A 1 167 ? 53.512 16.237 29.253 1.00 31.50 167 ALA A CA 1
ATOM 1385 C C . ALA A 1 167 ? 54.807 16.173 30.064 1.00 31.50 167 ALA A C 1
ATOM 1387 O O . ALA A 1 167 ? 55.806 15.717 29.523 1.00 31.50 167 ALA A O 1
ATOM 1388 N N . GLN A 1 168 ? 54.780 16.635 31.316 1.00 29.34 168 GLN A N 1
ATOM 1389 C CA . GLN A 1 168 ? 55.652 16.212 32.426 1.00 29.34 168 GLN A CA 1
ATOM 1390 C C . GLN A 1 168 ? 55.406 17.117 33.641 1.00 29.34 168 GLN A C 1
ATOM 1392 O O . GLN A 1 168 ? 56.288 17.831 34.086 1.00 29.34 168 GLN A O 1
ATOM 1397 N N . ASP A 1 169 ? 54.186 17.112 34.177 1.00 28.09 169 ASP A N 1
ATOM 1398 C CA . ASP A 1 169 ? 53.991 17.464 35.587 1.00 28.09 169 ASP A CA 1
ATOM 1399 C C . ASP A 1 169 ? 52.564 17.138 36.013 1.00 28.09 169 ASP A C 1
ATOM 1401 O O . ASP A 1 169 ? 51.661 17.945 35.834 1.00 28.09 169 ASP A O 1
ATOM 1405 N N . THR A 1 170 ? 52.341 15.903 36.477 1.00 28.58 170 THR A N 1
ATOM 1406 C CA . THR A 1 170 ? 51.337 15.487 37.492 1.00 28.58 170 THR A CA 1
ATOM 1407 C C . THR A 1 170 ? 51.070 13.973 37.463 1.00 28.58 170 THR A C 1
ATOM 1409 O O . THR A 1 170 ? 49.954 13.508 37.676 1.00 28.58 170 THR A O 1
ATOM 1412 N N . GLU A 1 171 ? 52.107 13.144 37.300 1.00 28.56 171 GLU A N 1
ATOM 1413 C CA . GLU A 1 171 ? 51.993 11.694 37.546 1.00 28.56 171 GLU A CA 1
ATOM 1414 C C . GLU A 1 171 ? 52.199 11.288 39.019 1.00 28.56 171 GLU A C 1
ATOM 1416 O O . GLU A 1 171 ? 52.243 10.109 39.352 1.00 28.56 171 GLU A O 1
ATOM 1421 N N . ARG A 1 172 ? 52.222 12.254 39.949 1.00 26.09 172 ARG A N 1
ATOM 1422 C CA . ARG A 1 172 ? 52.381 12.001 41.396 1.00 26.09 172 ARG A CA 1
ATOM 1423 C C . ARG A 1 172 ? 51.113 12.142 42.255 1.00 26.09 172 ARG A C 1
ATOM 1425 O O . ARG A 1 172 ? 51.208 12.108 43.476 1.00 26.09 172 ARG A O 1
ATOM 1432 N N . LYS A 1 173 ? 49.917 12.229 41.653 1.00 28.03 173 LYS A N 1
ATOM 1433 C CA . LYS A 1 173 ? 48.617 12.200 42.374 1.00 28.03 173 LYS A CA 1
ATOM 1434 C C . LYS A 1 173 ? 47.595 11.199 41.806 1.00 28.03 173 LYS A C 1
ATOM 1436 O O . LYS A 1 173 ? 46.390 11.419 41.871 1.00 28.03 173 LYS A O 1
ATOM 1441 N N . LYS A 1 174 ? 48.051 10.062 41.271 1.00 33.38 174 LYS A N 1
ATOM 1442 C CA . LYS A 1 174 ? 47.194 8.895 40.991 1.00 33.38 174 LYS A CA 1
ATOM 1443 C C . LYS A 1 174 ? 47.442 7.830 42.055 1.00 33.38 174 LYS A C 1
ATOM 1445 O O . LYS A 1 174 ? 48.411 7.091 41.936 1.00 33.38 174 LYS A O 1
ATOM 1450 N N . ARG A 1 175 ? 46.566 7.764 43.063 1.00 30.78 175 ARG A N 1
ATOM 1451 C CA . ARG A 1 175 ? 46.146 6.545 43.793 1.00 30.78 175 ARG A CA 1
ATOM 1452 C C . ARG A 1 175 ? 45.199 6.921 44.943 1.00 30.78 175 ARG A C 1
ATOM 1454 O O . ARG A 1 175 ? 45.498 6.714 46.106 1.00 30.78 175 ARG A O 1
ATOM 1461 N N . GLU A 1 176 ? 44.029 7.443 44.588 1.00 31.48 176 GLU A N 1
ATOM 1462 C CA . GLU A 1 176 ? 42.804 7.294 45.386 1.00 31.48 176 GLU A CA 1
ATOM 1463 C C . GLU A 1 176 ? 41.686 6.873 44.414 1.00 31.48 176 GLU A C 1
ATOM 1465 O O . GLU A 1 176 ? 41.651 7.333 43.271 1.00 31.48 176 GLU A O 1
ATOM 1470 N N . GLY A 1 177 ? 40.874 5.891 44.815 1.00 37.50 177 GLY A N 1
ATOM 1471 C CA . GLY A 1 177 ? 40.058 5.029 43.947 1.00 37.50 177 GLY A CA 1
ATOM 1472 C C . GLY A 1 177 ? 39.210 5.737 42.880 1.00 37.50 177 GLY A C 1
ATOM 1473 O O . GLY A 1 177 ? 38.416 6.629 43.175 1.00 37.50 177 GLY A O 1
ATOM 1474 N N . LYS A 1 178 ? 39.344 5.287 41.625 1.00 44.81 178 LYS A N 1
ATOM 1475 C CA . LYS A 1 178 ? 38.502 5.708 40.495 1.00 44.81 178 LYS A CA 1
ATOM 1476 C C . LYS A 1 178 ? 37.088 5.147 40.668 1.00 44.81 178 LYS A C 1
ATOM 1478 O O . LYS A 1 178 ? 36.858 3.996 40.325 1.00 44.81 178 LYS A O 1
ATOM 1483 N N . ARG A 1 179 ? 36.161 5.960 41.175 1.00 62.22 179 ARG A N 1
ATOM 1484 C CA . ARG A 1 179 ? 34.727 5.636 41.204 1.00 62.22 179 ARG A CA 1
ATOM 1485 C C . ARG A 1 179 ? 34.097 5.855 39.827 1.00 62.22 179 ARG A C 1
ATOM 1487 O O . ARG A 1 179 ? 34.362 6.890 39.209 1.00 62.22 179 ARG A O 1
ATOM 1494 N N . LEU A 1 180 ? 33.262 4.927 39.360 1.00 72.69 180 LEU A N 1
ATOM 1495 C CA . LEU A 1 180 ? 32.673 4.964 38.012 1.00 72.69 180 LEU A CA 1
ATOM 1496 C C . LEU A 1 180 ? 31.200 5.419 38.000 1.00 72.69 180 LEU A C 1
ATOM 1498 O O . LEU A 1 180 ? 30.400 5.040 38.856 1.00 72.69 180 LEU A O 1
ATOM 1502 N N . LEU A 1 181 ? 30.855 6.231 36.994 1.00 80.62 181 LEU A N 1
ATOM 1503 C CA . LEU A 1 181 ? 29.492 6.621 36.609 1.00 80.62 181 LEU A CA 1
ATOM 1504 C C . LEU A 1 181 ? 29.240 6.059 35.203 1.00 80.62 181 LEU A C 1
ATOM 1506 O O . LEU A 1 181 ? 29.966 6.399 34.268 1.00 80.62 181 LEU A O 1
ATOM 1510 N N . TYR A 1 182 ? 28.246 5.188 35.066 1.00 83.06 182 TYR A N 1
ATOM 1511 C CA . TYR A 1 182 ? 27.929 4.439 33.852 1.00 83.06 182 TYR A CA 1
ATOM 1512 C C . TYR A 1 182 ? 26.499 4.734 33.394 1.00 83.06 182 TYR A C 1
ATOM 1514 O O . TYR A 1 182 ? 25.648 5.162 34.172 1.00 83.06 182 TYR A O 1
ATOM 1522 N N . GLY A 1 183 ? 26.228 4.524 32.109 1.00 83.50 183 GLY A N 1
ATOM 1523 C CA . GLY A 1 183 ? 24.863 4.575 31.611 1.00 83.50 183 GLY A CA 1
ATOM 1524 C C . GLY A 1 183 ? 24.684 3.833 30.300 1.00 83.50 183 GLY A C 1
ATOM 1525 O O . GLY A 1 183 ? 25.632 3.664 29.531 1.00 83.50 183 GLY A O 1
ATOM 1526 N N . ARG A 1 184 ? 23.458 3.369 30.076 1.00 81.38 184 ARG A N 1
ATOM 1527 C CA . ARG A 1 184 ? 23.037 2.637 28.879 1.00 81.38 184 ARG A CA 1
ATOM 1528 C C . ARG A 1 184 ? 21.682 3.139 28.404 1.00 81.38 184 ARG A C 1
ATOM 1530 O O . ARG A 1 184 ? 20.874 3.625 29.191 1.00 81.38 184 ARG A O 1
ATOM 1537 N N . ILE A 1 185 ? 21.433 3.005 27.111 1.00 77.25 185 ILE A N 1
ATOM 1538 C CA . ILE A 1 185 ? 20.148 3.354 26.505 1.00 77.25 185 ILE A CA 1
ATOM 1539 C C . ILE A 1 185 ? 19.286 2.097 26.518 1.00 77.25 185 ILE A C 1
ATOM 1541 O O . ILE A 1 185 ? 19.755 1.045 26.085 1.00 77.25 185 ILE A O 1
ATOM 1545 N N . LEU A 1 186 ? 18.078 2.202 27.074 1.00 64.38 186 LEU A N 1
ATOM 1546 C CA . LEU A 1 186 ? 17.167 1.066 27.216 1.00 64.38 186 LEU A CA 1
ATOM 1547 C C . LEU A 1 186 ? 16.288 0.928 25.964 1.00 64.38 186 LEU A C 1
ATOM 1549 O O . LEU A 1 186 ? 16.344 -0.103 25.303 1.00 64.38 186 LEU A O 1
ATOM 1553 N N . GLU A 1 187 ? 15.543 1.986 25.613 1.00 60.69 187 GLU A N 1
ATOM 1554 C CA . GLU A 1 187 ? 14.606 2.080 24.474 1.00 60.69 187 GLU A CA 1
ATOM 1555 C C . GLU A 1 187 ? 14.476 3.556 24.013 1.00 60.69 187 GLU A C 1
ATOM 1557 O O . GLU A 1 187 ? 15.035 4.451 24.659 1.00 60.69 187 GLU A O 1
ATOM 1562 N N . GLU A 1 188 ? 13.777 3.843 22.900 1.00 59.78 188 GLU A N 1
ATOM 1563 C CA . GLU A 1 188 ? 13.584 5.223 22.412 1.00 59.78 188 GLU A CA 1
ATOM 1564 C C . GLU A 1 188 ? 13.019 6.132 23.519 1.00 59.78 188 GLU A C 1
ATOM 1566 O O . GLU A 1 188 ? 11.969 5.873 24.103 1.00 59.78 188 GLU A O 1
ATOM 1571 N N . GLY A 1 189 ? 13.749 7.205 23.836 1.00 67.00 189 GLY A N 1
ATOM 1572 C CA . GLY A 1 189 ? 13.355 8.179 24.854 1.00 67.00 189 GLY A CA 1
ATOM 1573 C C . GLY A 1 189 ? 13.824 7.891 26.286 1.00 67.00 189 GLY A C 1
ATOM 1574 O O . GLY A 1 189 ? 13.614 8.751 27.145 1.00 67.00 189 GLY A O 1
ATOM 1575 N N . GLN A 1 190 ? 14.500 6.761 26.566 1.00 82.62 190 GLN A N 1
ATOM 1576 C CA . GLN A 1 190 ? 14.943 6.407 27.927 1.00 82.62 190 GLN A CA 1
ATOM 1577 C C . GLN A 1 190 ? 16.428 6.017 28.043 1.00 82.62 190 GLN A C 1
ATOM 1579 O O . GLN A 1 190 ? 16.944 5.195 27.283 1.00 82.62 190 GLN A O 1
ATOM 1584 N N . ALA A 1 191 ? 17.106 6.545 29.067 1.00 84.12 191 ALA A N 1
ATOM 1585 C CA . ALA A 1 191 ? 18.458 6.135 29.456 1.00 84.12 191 ALA A CA 1
ATOM 1586 C C . ALA A 1 191 ? 18.533 5.764 30.939 1.00 84.12 191 ALA A C 1
ATOM 1588 O O . ALA A 1 191 ? 18.038 6.487 31.802 1.00 84.12 191 ALA A O 1
ATOM 1589 N N . GLU A 1 192 ? 19.195 4.654 31.241 1.00 88.50 192 GLU A N 1
ATOM 1590 C CA . GLU A 1 192 ? 19.521 4.249 32.604 1.00 88.50 192 GLU A CA 1
ATOM 1591 C C . GLU A 1 192 ? 20.910 4.765 32.976 1.00 88.50 192 GLU A C 1
ATOM 1593 O O . GLU A 1 192 ? 21.884 4.515 32.262 1.00 88.50 192 GLU A O 1
ATOM 1598 N N . ILE A 1 193 ? 20.986 5.495 34.087 1.00 91.06 193 ILE A N 1
ATOM 1599 C CA . ILE A 1 193 ? 22.201 6.088 34.644 1.00 91.06 193 ILE A CA 1
ATOM 1600 C C . ILE A 1 193 ? 22.452 5.464 36.007 1.00 91.06 193 ILE A C 1
ATOM 1602 O O . ILE A 1 193 ? 21.561 5.445 36.851 1.00 91.06 193 ILE A O 1
ATOM 1606 N N . SER A 1 194 ? 23.665 4.999 36.254 1.00 88.00 194 SER A N 1
ATOM 1607 C CA . SER A 1 194 ? 23.988 4.246 37.463 1.00 88.00 194 SER A CA 1
ATOM 1608 C C . SER A 1 194 ? 25.437 4.470 37.879 1.00 88.00 194 SER A C 1
ATOM 1610 O O . SER A 1 194 ? 26.293 4.799 37.058 1.00 88.00 194 SER A O 1
ATOM 1612 N N . TRP A 1 195 ? 25.719 4.387 39.176 1.00 90.12 195 TRP A N 1
ATOM 1613 C CA . TRP A 1 195 ? 27.022 4.743 39.743 1.00 90.12 195 TRP A CA 1
ATOM 1614 C C . TRP A 1 195 ? 27.428 3.826 40.887 1.00 90.12 195 TRP A C 1
ATOM 1616 O O . TRP A 1 195 ? 26.610 3.141 41.495 1.00 90.12 195 TRP A O 1
ATOM 1626 N N . GLU A 1 196 ? 28.723 3.815 41.188 1.00 85.31 196 GLU A N 1
ATOM 1627 C CA . GLU A 1 196 ? 29.233 3.138 42.378 1.00 85.31 196 GLU A CA 1
ATOM 1628 C C . GLU A 1 196 ? 28.809 3.890 43.656 1.00 85.31 196 GLU A C 1
ATOM 1630 O O . GLU A 1 196 ? 29.067 5.097 43.770 1.00 85.31 196 GLU A O 1
ATOM 1635 N N . PRO A 1 197 ? 28.181 3.209 44.637 1.00 84.44 197 PRO A N 1
ATOM 1636 C CA . PRO A 1 197 ? 27.792 3.832 45.895 1.00 84.44 197 PRO A CA 1
ATOM 1637 C C . PRO A 1 197 ? 28.989 4.420 46.652 1.00 84.44 197 PRO A C 1
ATOM 1639 O O . PRO A 1 197 ? 30.022 3.780 46.847 1.00 84.44 197 PRO A O 1
ATOM 1642 N N . VAL A 1 198 ? 28.834 5.648 47.138 1.00 83.00 198 VAL A N 1
ATOM 1643 C CA . VAL A 1 198 ? 29.778 6.315 48.031 1.00 83.00 198 VAL A CA 1
ATOM 1644 C C . VAL A 1 198 ? 29.477 5.924 49.484 1.00 83.00 198 VAL A C 1
ATOM 1646 O O . VAL A 1 198 ? 28.374 6.192 49.968 1.00 83.00 198 VAL A O 1
ATOM 1649 N N . PRO A 1 199 ? 30.449 5.355 50.225 1.00 78.31 199 PRO A N 1
ATOM 1650 C CA . PRO A 1 199 ? 30.256 5.011 51.630 1.00 78.31 199 PRO A CA 1
ATOM 1651 C C . PRO A 1 199 ? 29.812 6.224 52.457 1.00 78.31 199 PRO A C 1
ATOM 1653 O O . PRO A 1 199 ? 30.447 7.279 52.401 1.00 78.31 199 PRO A O 1
ATOM 1656 N N . LYS A 1 200 ? 28.746 6.057 53.253 1.00 78.56 200 LYS A N 1
ATOM 1657 C CA . LYS A 1 200 ? 28.135 7.097 54.110 1.00 78.56 200 LYS A CA 1
ATOM 1658 C C . LYS A 1 200 ? 27.499 8.281 53.359 1.00 78.56 200 LYS A C 1
ATOM 1660 O O . LYS A 1 200 ? 27.219 9.304 53.984 1.00 78.56 200 LYS A O 1
ATOM 1665 N N . ALA A 1 201 ? 27.278 8.187 52.047 1.00 79.94 201 ALA A N 1
ATOM 1666 C CA . ALA A 1 201 ? 26.468 9.181 51.349 1.00 79.94 201 ALA A CA 1
ATOM 1667 C C . ALA A 1 201 ? 25.002 9.057 51.767 1.00 79.94 201 ALA A C 1
ATOM 1669 O O . ALA A 1 201 ? 24.443 7.967 51.755 1.00 79.94 201 ALA A O 1
ATOM 1670 N N . LEU A 1 202 ? 24.407 10.190 52.139 1.00 72.25 202 LEU A N 1
ATOM 1671 C CA . LEU A 1 202 ? 22.992 10.273 52.491 1.00 72.25 202 LEU A CA 1
ATOM 1672 C C . LEU A 1 202 ? 22.137 10.343 51.228 1.00 72.25 202 LEU A C 1
ATOM 1674 O O . LEU A 1 202 ? 21.181 9.599 51.098 1.00 72.25 202 LEU A O 1
ATOM 1678 N N . HIS A 1 203 ? 22.500 11.216 50.282 1.00 76.25 203 HIS A N 1
ATOM 1679 C CA . HIS A 1 203 ? 21.776 11.371 49.020 1.00 76.25 203 HIS A CA 1
ATOM 1680 C C . HIS A 1 203 ? 22.711 11.748 47.867 1.00 76.25 203 HIS A C 1
ATOM 1682 O O . HIS A 1 203 ? 23.753 12.392 48.069 1.00 76.25 203 HIS A O 1
ATOM 1688 N N . TYR A 1 204 ? 22.271 11.422 46.655 1.00 78.50 204 TYR A N 1
ATOM 1689 C CA . TYR A 1 204 ? 22.864 11.819 45.385 1.00 78.50 204 TYR A CA 1
ATOM 1690 C C . TYR A 1 204 ? 21.954 12.788 44.644 1.00 78.50 204 TYR A C 1
ATOM 1692 O O . TYR A 1 204 ? 20.755 12.559 44.562 1.00 78.50 204 TYR A O 1
ATOM 1700 N N . ASN A 1 205 ? 22.539 13.819 44.043 1.00 81.12 205 ASN A N 1
ATOM 1701 C CA . ASN A 1 205 ? 21.879 14.740 43.130 1.00 81.12 205 ASN A CA 1
ATOM 1702 C C . ASN A 1 205 ? 22.410 14.507 41.718 1.00 81.12 205 ASN A C 1
ATOM 1704 O O . ASN A 1 205 ? 23.590 14.762 41.451 1.00 81.12 205 ASN A O 1
ATOM 1708 N N . LEU A 1 206 ? 21.534 14.070 40.818 1.00 80.31 206 LEU A N 1
ATOM 1709 C CA . LEU A 1 206 ? 21.859 13.891 39.409 1.00 80.31 206 LEU A CA 1
ATOM 1710 C C . LEU A 1 206 ? 21.435 15.125 38.610 1.00 80.31 206 LEU A C 1
ATOM 1712 O O . LEU A 1 206 ? 20.310 15.618 38.727 1.00 80.31 206 LEU A O 1
ATOM 1716 N N . TYR A 1 207 ? 22.341 15.611 37.773 1.00 82.94 207 TYR A N 1
ATOM 1717 C CA . TYR A 1 207 ? 22.141 16.738 36.876 1.00 82.94 207 TYR A CA 1
ATOM 1718 C C . TYR A 1 207 ? 22.388 16.307 35.434 1.00 82.94 207 TYR A C 1
ATOM 1720 O O . TYR A 1 207 ? 23.220 15.442 35.180 1.00 82.94 207 TYR A O 1
ATOM 1728 N N . ARG A 1 208 ? 21.713 16.956 34.486 1.00 86.38 208 ARG A N 1
ATOM 1729 C CA . ARG A 1 208 ? 21.830 16.698 33.050 1.00 86.38 208 ARG A CA 1
ATOM 1730 C C . ARG A 1 208 ? 21.951 17.988 32.260 1.00 86.38 208 ARG A C 1
ATOM 1732 O O . ARG A 1 208 ? 21.184 18.921 32.479 1.00 86.38 208 ARG A O 1
ATOM 1739 N N . SER A 1 209 ? 22.863 18.020 31.306 1.00 83.62 209 SER A N 1
ATOM 1740 C CA . SER A 1 209 ? 23.017 19.080 30.316 1.00 83.62 209 SER A CA 1
ATOM 1741 C C . SER A 1 209 ? 22.760 18.532 28.908 1.00 83.62 209 SER A C 1
ATOM 1743 O O . SER A 1 209 ? 23.149 17.407 28.610 1.00 83.62 209 SER A O 1
ATOM 1745 N N . GLU A 1 210 ? 22.080 19.313 28.069 1.00 80.31 210 GLU A N 1
ATOM 1746 C CA . GLU A 1 210 ? 21.888 19.055 26.632 1.00 80.31 210 GLU A CA 1
ATOM 1747 C C . GLU A 1 210 ? 23.046 19.736 25.877 1.00 80.31 210 GLU A C 1
ATOM 1749 O O . GLU A 1 210 ? 23.270 20.931 26.072 1.00 80.31 210 GLU A O 1
ATOM 1754 N N . GLU A 1 211 ? 23.811 18.977 25.086 1.00 67.19 211 GLU A N 1
ATOM 1755 C CA . GLU A 1 211 ? 24.924 19.420 24.219 1.00 67.19 211 GLU A CA 1
ATOM 1756 C C . GLU A 1 211 ? 26.011 20.249 24.925 1.00 67.19 211 GLU A C 1
ATOM 1758 O O . GLU A 1 211 ? 26.637 21.135 24.351 1.00 67.19 211 GLU A O 1
ATOM 1763 N N . GLY A 1 212 ? 26.246 19.978 26.212 1.00 59.28 212 GLY A N 1
ATOM 1764 C CA . GLY A 1 212 ? 27.203 20.752 27.008 1.00 59.28 212 GLY A CA 1
ATOM 1765 C C . GLY A 1 212 ? 26.716 22.148 27.404 1.00 59.28 212 GLY A C 1
ATOM 1766 O O . GLY A 1 212 ? 27.497 22.937 27.931 1.00 59.28 212 GLY A O 1
ATOM 1767 N N . GLY A 1 213 ? 25.424 22.434 27.225 1.00 58.69 213 GLY A N 1
ATOM 1768 C CA . GLY A 1 213 ? 24.740 23.605 27.762 1.00 58.69 213 GLY A CA 1
ATOM 1769 C C . GLY A 1 213 ? 24.566 23.582 29.291 1.00 58.69 213 GLY A C 1
ATOM 1770 O O . GLY A 1 213 ? 25.335 22.988 30.050 1.00 58.69 213 GLY A O 1
ATOM 1771 N N . LYS A 1 214 ? 23.526 24.253 29.794 1.00 63.72 214 LYS A N 1
ATOM 1772 C CA . LYS A 1 214 ? 23.290 24.379 31.245 1.00 63.72 214 LYS A CA 1
ATOM 1773 C C . LYS A 1 214 ? 22.795 23.073 31.863 1.00 63.72 214 LYS A C 1
ATOM 1775 O O . LYS A 1 214 ? 21.832 22.485 31.376 1.00 63.72 214 LYS A O 1
ATOM 1780 N N . TYR A 1 215 ? 23.373 22.698 33.001 1.00 63.03 215 TYR A N 1
ATOM 1781 C CA . TYR A 1 215 ? 22.903 21.571 33.803 1.00 63.03 215 TYR A CA 1
ATOM 1782 C C . TYR A 1 215 ? 21.542 21.864 34.451 1.00 63.03 215 TYR A C 1
ATOM 1784 O O . TYR A 1 215 ? 21.376 22.839 35.186 1.00 63.03 215 TYR A O 1
ATOM 1792 N N . LYS A 1 216 ? 20.572 20.988 34.200 1.00 74.31 216 LYS A N 1
ATOM 1793 C CA . LYS A 1 216 ? 19.277 20.900 34.877 1.00 74.31 216 LYS A CA 1
ATOM 1794 C C . LYS A 1 216 ? 19.353 19.802 35.934 1.00 74.31 216 LYS A C 1
ATOM 1796 O O . LYS A 1 216 ? 19.927 18.748 35.687 1.00 74.31 216 LYS A O 1
ATOM 1801 N N . PHE A 1 217 ? 18.783 20.041 37.105 1.00 76.38 217 PHE A N 1
ATOM 1802 C CA . PHE A 1 217 ? 18.632 19.006 38.128 1.00 76.38 217 PHE A CA 1
ATOM 1803 C C . PHE A 1 217 ? 17.560 17.997 37.696 1.00 76.38 217 PHE A C 1
ATOM 1805 O O . PHE A 1 217 ? 16.498 18.417 37.236 1.00 76.38 217 PHE A O 1
ATOM 1812 N N . LEU A 1 218 ? 17.845 16.702 37.831 1.00 71.88 218 LEU A N 1
ATOM 1813 C CA . LEU A 1 218 ? 16.912 15.622 37.508 1.00 71.88 218 LEU A CA 1
ATOM 1814 C C . LEU A 1 218 ? 16.249 15.059 38.762 1.00 71.88 218 LEU A C 1
ATOM 1816 O O . LEU A 1 218 ? 15.025 15.076 38.863 1.00 71.88 218 LEU A O 1
ATOM 1820 N N . ILE A 1 219 ? 17.051 14.569 39.708 1.00 78.06 219 ILE A N 1
ATOM 1821 C CA . ILE A 1 219 ? 16.552 13.872 40.894 1.00 78.06 219 ILE A CA 1
ATOM 1822 C C . ILE A 1 219 ? 17.544 13.958 42.058 1.00 78.06 219 ILE A C 1
ATOM 1824 O O . ILE A 1 219 ? 18.755 14.069 41.848 1.00 78.06 219 ILE A O 1
ATOM 1828 N N . GLN A 1 220 ? 17.004 13.882 43.277 1.00 83.69 220 GLN A N 1
ATOM 1829 C CA . GLN A 1 220 ? 17.736 13.538 44.490 1.00 83.69 220 GLN A CA 1
ATOM 1830 C C . GLN A 1 220 ? 17.283 12.145 44.933 1.00 83.69 220 GLN A C 1
ATOM 1832 O O . GLN A 1 220 ? 16.082 11.928 45.075 1.00 83.69 220 GLN A O 1
ATOM 1837 N N . THR A 1 221 ? 18.213 11.214 45.124 1.00 77.44 221 THR A N 1
ATOM 1838 C CA . THR A 1 221 ? 17.898 9.815 45.454 1.00 77.44 221 THR A CA 1
ATOM 1839 C C . THR A 1 221 ? 18.909 9.220 46.433 1.00 77.44 221 THR A C 1
ATOM 1841 O O . THR A 1 221 ? 20.040 9.700 46.529 1.00 77.44 221 THR A O 1
ATOM 1844 N N . GLU A 1 222 ? 18.491 8.196 47.174 1.00 81.69 222 GLU A N 1
ATOM 1845 C CA . GLU A 1 222 ? 19.363 7.340 47.998 1.00 81.69 222 GLU A CA 1
ATOM 1846 C C . GLU A 1 222 ? 19.886 6.134 47.199 1.00 81.69 222 GLU A C 1
ATOM 1848 O O . GLU A 1 222 ? 20.928 5.571 47.529 1.00 81.69 222 GLU A O 1
ATOM 1853 N N . GLU A 1 223 ? 19.198 5.797 46.105 1.00 83.12 223 GLU A N 1
ATOM 1854 C CA . GLU A 1 223 ? 19.546 4.712 45.191 1.00 83.12 223 GLU A CA 1
ATOM 1855 C C . GLU A 1 223 ? 20.822 5.012 44.391 1.00 83.12 223 GLU A C 1
ATOM 1857 O O . GLU A 1 223 ? 21.209 6.166 44.190 1.00 83.12 223 GLU A O 1
ATOM 1862 N N . SER A 1 224 ? 21.459 3.961 43.873 1.00 86.25 224 SER A N 1
ATOM 1863 C CA . SER A 1 224 ? 22.655 4.048 43.021 1.00 86.25 224 SER A CA 1
ATOM 1864 C C . SER A 1 224 ? 22.358 4.029 41.514 1.00 86.25 224 SER A C 1
ATOM 1866 O O . SER A 1 224 ? 23.275 3.894 40.699 1.00 86.25 224 SER A O 1
ATOM 1868 N N . SER A 1 225 ? 21.086 4.165 41.129 1.00 87.56 225 SER A N 1
ATOM 1869 C CA . SER A 1 225 ? 20.644 4.230 39.734 1.00 87.56 225 SER A CA 1
ATOM 1870 C C . SER A 1 225 ? 19.417 5.128 39.542 1.00 87.56 225 SER A C 1
ATOM 1872 O O . SER A 1 225 ? 18.680 5.426 40.484 1.00 87.56 225 SER A O 1
ATOM 1874 N N . TYR A 1 226 ? 19.212 5.593 38.309 1.00 87.31 226 TYR A N 1
ATOM 1875 C CA . TYR A 1 226 ? 18.058 6.378 37.887 1.00 87.31 226 TYR A CA 1
ATOM 1876 C C . TYR A 1 226 ? 17.791 6.232 36.383 1.00 87.31 226 TYR A C 1
ATOM 1878 O O . TYR A 1 226 ? 18.709 6.317 35.568 1.00 87.31 226 TYR A O 1
ATOM 1886 N N . THR A 1 227 ? 16.517 6.108 36.005 1.00 86.25 227 THR A N 1
ATOM 1887 C CA . THR A 1 227 ? 16.085 6.108 34.600 1.00 86.25 227 THR A CA 1
ATOM 1888 C C . THR A 1 227 ? 15.619 7.501 34.179 1.00 86.25 227 THR A C 1
ATOM 1890 O O . THR A 1 227 ? 14.569 7.983 34.610 1.00 86.25 227 THR A O 1
ATOM 1893 N N . ASP A 1 228 ? 16.377 8.146 33.296 1.00 85.12 228 ASP A N 1
ATOM 1894 C CA . ASP A 1 228 ? 15.974 9.379 32.629 1.00 85.12 228 ASP A CA 1
ATOM 1895 C C . ASP A 1 228 ? 15.006 9.063 31.485 1.00 85.12 228 ASP A C 1
ATOM 1897 O O . ASP A 1 228 ? 15.403 8.544 30.445 1.00 85.12 228 ASP A O 1
ATOM 1901 N N . LYS A 1 229 ? 13.725 9.381 31.696 1.00 81.94 229 LYS A N 1
ATOM 1902 C CA . LYS A 1 229 ? 12.621 9.067 30.776 1.00 81.94 229 LYS A CA 1
ATOM 1903 C C . LYS A 1 229 ? 12.401 10.105 29.666 1.00 81.94 229 LYS A C 1
ATOM 1905 O O . LYS A 1 229 ? 11.432 9.988 28.928 1.00 81.94 229 LYS A O 1
ATOM 1910 N N . ASN A 1 230 ? 13.218 11.162 29.608 1.00 77.88 230 ASN A N 1
ATOM 1911 C CA . ASN A 1 230 ? 12.996 12.310 28.722 1.00 77.88 230 ASN A CA 1
ATOM 1912 C C . ASN A 1 230 ? 14.274 12.700 27.961 1.00 77.88 230 ASN A C 1
ATOM 1914 O O . ASN A 1 230 ? 14.701 13.865 28.024 1.00 77.88 230 ASN A O 1
ATOM 1918 N N . ILE A 1 231 ? 14.910 11.739 27.286 1.00 80.19 231 ILE A N 1
ATOM 1919 C CA . ILE A 1 231 ? 16.012 12.016 26.352 1.00 80.19 231 ILE A CA 1
ATOM 1920 C C . ILE A 1 231 ? 15.472 12.181 24.924 1.00 80.19 231 ILE A C 1
ATOM 1922 O O . ILE A 1 231 ? 14.571 11.468 24.500 1.00 80.19 231 ILE A O 1
ATOM 1926 N N . LYS A 1 232 ? 16.000 13.152 24.181 1.00 76.31 232 LYS A N 1
ATOM 1927 C CA . LYS A 1 232 ? 15.651 13.444 22.787 1.00 76.31 232 LYS A CA 1
ATOM 1928 C C . LYS A 1 232 ? 16.625 12.729 21.866 1.00 76.31 232 LYS A C 1
ATOM 1930 O O . LYS A 1 232 ? 17.828 12.750 22.127 1.00 76.31 232 LYS A O 1
ATOM 1935 N N . SER A 1 233 ? 16.117 12.154 20.782 1.00 66.50 233 SER A N 1
ATOM 1936 C CA . SER A 1 233 ? 16.939 11.495 19.765 1.00 66.50 233 SER A CA 1
ATOM 1937 C C . SER A 1 233 ? 18.027 12.427 19.217 1.00 66.50 233 SER A C 1
ATOM 1939 O O . SER A 1 233 ? 17.826 13.635 19.101 1.00 66.50 233 SER A O 1
ATOM 1941 N N . GLY A 1 234 ? 19.206 11.878 18.922 1.00 63.97 234 GLY A N 1
ATOM 1942 C CA . GLY A 1 234 ? 20.350 12.603 18.352 1.00 63.97 234 GLY A CA 1
ATOM 1943 C C . GLY A 1 234 ? 21.017 13.626 19.265 1.00 63.97 234 GLY A C 1
ATOM 1944 O O . GLY A 1 234 ? 22.056 14.171 18.905 1.00 63.97 234 GLY A O 1
ATOM 1945 N N . THR A 1 235 ? 20.462 13.875 20.451 1.00 75.19 235 THR A N 1
ATOM 1946 C CA . THR A 1 235 ? 20.993 14.864 21.388 1.00 75.19 235 THR A CA 1
ATOM 1947 C C . THR A 1 235 ? 22.065 14.227 22.272 1.00 75.19 235 THR A C 1
ATOM 1949 O O . THR A 1 235 ? 21.861 13.164 22.868 1.00 75.19 235 THR A O 1
ATOM 1952 N N . ALA A 1 236 ? 23.214 14.894 22.396 1.00 77.75 236 ALA A N 1
ATOM 1953 C CA . ALA A 1 236 ? 24.237 14.528 23.369 1.00 77.75 236 ALA A CA 1
ATOM 1954 C C . ALA A 1 236 ? 23.851 15.042 24.762 1.00 77.75 236 ALA A C 1
ATOM 1956 O O . ALA A 1 236 ? 23.631 16.234 24.963 1.00 77.75 236 ALA A O 1
ATOM 1957 N N . TYR A 1 237 ? 23.808 14.153 25.743 1.00 83.44 237 TYR A N 1
ATOM 1958 C CA . TYR A 1 237 ? 23.530 14.459 27.137 1.00 83.44 237 TYR A CA 1
ATOM 1959 C C . TYR A 1 237 ? 24.785 14.306 27.987 1.00 83.44 237 TYR A C 1
ATOM 1961 O O . TYR A 1 237 ? 25.521 13.327 27.872 1.00 83.44 237 TYR A O 1
ATOM 1969 N N . ILE A 1 238 ? 25.015 15.274 28.870 1.00 85.69 238 ILE A N 1
ATOM 1970 C CA . ILE A 1 238 ? 26.096 15.241 29.852 1.00 85.69 238 ILE A CA 1
ATOM 1971 C C . ILE A 1 238 ? 25.489 15.138 31.248 1.00 85.69 238 ILE A C 1
ATOM 1973 O O . ILE A 1 238 ? 24.801 16.057 31.694 1.00 85.69 238 ILE A O 1
ATOM 1977 N N . TYR A 1 239 ? 25.753 14.036 31.940 1.00 84.06 239 TYR A N 1
ATOM 1978 C CA . TYR A 1 239 ? 25.293 13.772 33.295 1.00 84.06 239 TYR A CA 1
ATOM 1979 C C . TYR A 1 239 ? 26.392 14.068 34.310 1.00 84.06 239 TYR A C 1
ATOM 1981 O O . TYR A 1 239 ? 27.528 13.607 34.181 1.00 84.06 239 TYR A O 1
ATOM 1989 N N . LEU A 1 240 ? 26.027 14.830 35.336 1.00 85.06 240 LEU A N 1
ATOM 1990 C CA . LEU A 1 240 ? 26.891 15.201 36.446 1.00 85.06 240 LEU A CA 1
ATOM 1991 C C . LEU A 1 240 ? 26.233 14.769 37.752 1.00 85.06 240 LEU A C 1
ATOM 1993 O O . LEU A 1 240 ? 25.076 15.096 38.007 1.00 85.06 240 LEU A O 1
ATOM 1997 N N . LEU A 1 241 ? 26.978 14.051 38.583 1.00 84.38 241 LEU A N 1
ATOM 1998 C CA . LEU A 1 241 ? 26.504 13.540 39.863 1.00 84.38 241 LEU A CA 1
ATOM 1999 C C . LEU A 1 241 ? 27.170 14.314 41.005 1.00 84.38 241 LEU A C 1
ATOM 2001 O O . LEU A 1 241 ? 28.372 14.579 40.972 1.00 84.38 241 LEU A O 1
ATOM 2005 N N . LYS A 1 242 ? 26.400 14.671 42.032 1.00 83.25 242 LYS A N 1
ATOM 2006 C CA . LYS A 1 242 ? 26.922 15.185 43.306 1.00 83.25 242 LYS A CA 1
ATOM 2007 C C . LYS A 1 242 ? 26.391 14.339 44.449 1.00 83.25 242 LYS A C 1
ATOM 2009 O O . LYS A 1 242 ? 25.266 13.873 44.372 1.00 83.25 242 LYS A O 1
ATOM 2014 N N . TYR A 1 243 ? 27.146 14.185 45.526 1.00 80.69 243 TYR A N 1
ATOM 2015 C CA . TYR A 1 243 ? 26.694 13.462 46.719 1.00 80.69 243 TYR A CA 1
ATOM 2016 C C . TYR A 1 243 ? 26.937 14.282 47.982 1.00 80.69 243 TYR A C 1
ATOM 2018 O O . TYR A 1 243 ? 27.777 15.184 48.001 1.00 80.69 243 TYR A O 1
ATOM 2026 N N . THR A 1 244 ? 26.209 13.984 49.055 1.00 75.81 244 THR A N 1
ATOM 2027 C CA . THR A 1 244 ? 26.422 14.613 50.363 1.00 75.81 244 THR A CA 1
ATOM 2028 C C . THR A 1 244 ? 26.578 13.573 51.464 1.00 75.81 244 THR A C 1
ATOM 2030 O O . THR A 1 244 ? 25.845 12.592 51.509 1.00 75.81 244 THR A O 1
ATOM 2033 N N . LEU A 1 245 ? 27.529 13.806 52.370 1.00 78.69 245 LEU A N 1
ATOM 2034 C CA . LEU A 1 245 ? 27.731 12.985 53.572 1.00 78.69 245 LEU A CA 1
ATOM 2035 C C . LEU A 1 245 ? 26.988 13.548 54.797 1.00 78.69 245 LEU A C 1
ATOM 2037 O O . LEU A 1 245 ? 26.921 12.898 55.830 1.00 78.69 245 LEU A O 1
ATOM 2041 N N . ASN A 1 246 ? 26.489 14.789 54.722 1.00 73.56 246 ASN A N 1
ATOM 2042 C CA . ASN A 1 246 ? 25.955 15.512 55.885 1.00 73.56 246 ASN A CA 1
ATOM 2043 C C . ASN A 1 246 ? 24.695 16.347 55.595 1.00 73.56 246 ASN A C 1
ATOM 2045 O O . ASN A 1 246 ? 24.288 17.149 56.436 1.00 73.56 246 ASN A O 1
ATOM 2049 N N . GLY A 1 247 ? 24.133 16.246 54.387 1.00 57.91 247 GLY A N 1
ATOM 2050 C CA . GLY A 1 247 ? 22.937 16.977 53.954 1.00 57.91 247 GLY A CA 1
ATOM 2051 C C . GLY A 1 247 ? 23.137 18.479 53.708 1.00 57.91 247 GLY A C 1
ATOM 2052 O O . GLY A 1 247 ? 22.228 19.139 53.212 1.00 57.91 247 GLY A O 1
ATOM 2053 N N . LYS A 1 248 ? 24.309 19.040 54.037 1.00 56.38 248 LYS A N 1
ATOM 2054 C CA . LYS A 1 248 ? 24.582 20.490 53.995 1.00 56.38 248 LYS A CA 1
ATOM 2055 C C . LYS A 1 248 ? 25.591 20.888 52.919 1.00 56.38 248 LYS A C 1
ATOM 2057 O O . LYS A 1 248 ? 25.484 21.977 52.363 1.00 56.38 248 LYS A O 1
ATOM 2062 N N . LYS A 1 249 ? 26.577 20.034 52.625 1.00 63.97 249 LYS A N 1
ATOM 2063 C CA . LYS A 1 249 ? 27.593 20.260 51.582 1.00 63.97 249 LYS A CA 1
ATOM 2064 C C . LYS A 1 249 ? 27.566 19.122 50.567 1.00 63.97 249 LYS A C 1
ATOM 2066 O O . LYS A 1 249 ? 27.611 17.956 50.955 1.00 63.97 249 LYS A O 1
ATOM 2071 N N . TYR A 1 250 ? 27.520 19.474 49.285 1.00 71.06 250 TYR A N 1
ATOM 2072 C CA . TYR A 1 250 ? 27.551 18.525 48.174 1.00 71.06 250 TYR A CA 1
ATOM 2073 C C . TYR A 1 250 ? 28.937 18.515 47.532 1.00 71.06 250 TYR A C 1
ATOM 2075 O O . TYR A 1 250 ? 29.488 19.574 47.235 1.00 71.06 250 TYR A O 1
ATOM 2083 N N . GLN A 1 251 ? 29.483 17.320 47.334 1.00 77.00 251 GLN A N 1
ATOM 2084 C CA . GLN A 1 251 ? 30.745 17.066 46.646 1.00 77.00 251 GLN A CA 1
ATOM 2085 C C . GLN A 1 251 ? 30.448 16.558 45.235 1.00 77.00 251 GLN A C 1
ATOM 2087 O O . GLN A 1 251 ? 29.481 15.821 45.039 1.00 77.00 251 GLN A O 1
ATOM 2092 N N . GLU A 1 252 ? 31.246 16.968 44.250 1.00 77.06 252 GLU A N 1
ATOM 2093 C CA . GLU A 1 252 ? 31.104 16.476 42.877 1.00 77.06 252 GLU A CA 1
ATOM 2094 C C . GLU A 1 252 ? 31.691 15.073 42.750 1.00 77.06 252 GLU A C 1
ATOM 2096 O O . GLU A 1 252 ? 32.749 14.769 43.304 1.00 77.06 252 GLU A O 1
ATOM 2101 N N . PHE A 1 253 ? 30.983 14.207 42.032 1.00 78.81 253 PHE A N 1
ATOM 2102 C CA . PHE A 1 253 ? 31.496 12.901 41.662 1.00 78.81 253 PHE A CA 1
ATOM 2103 C C . PHE A 1 253 ? 32.595 13.086 40.600 1.00 78.81 253 PHE A C 1
ATOM 2105 O O . PHE A 1 253 ? 32.434 13.911 39.701 1.00 78.81 253 PHE A O 1
ATOM 2112 N N . PRO A 1 254 ? 33.714 12.347 40.676 1.00 68.62 254 PRO A N 1
ATOM 2113 C CA . PRO A 1 254 ? 34.898 12.615 39.855 1.00 68.62 254 PRO A CA 1
ATOM 2114 C C . PRO A 1 254 ? 34.703 12.364 38.352 1.00 68.62 254 PRO A C 1
ATOM 2116 O O . PRO A 1 254 ? 35.488 12.860 37.547 1.00 68.62 254 PRO A O 1
ATOM 2119 N N . HIS A 1 255 ? 33.673 11.607 37.962 1.00 74.12 255 HIS A N 1
ATOM 2120 C CA . HIS A 1 255 ? 33.369 11.297 36.570 1.00 74.12 255 HIS A CA 1
ATOM 2121 C C . HIS A 1 255 ? 32.078 11.966 36.097 1.00 74.12 255 HIS A C 1
ATOM 2123 O O . HIS A 1 255 ? 31.037 11.894 36.747 1.00 74.12 255 HIS A O 1
ATOM 2129 N N . ILE A 1 256 ? 32.166 12.561 34.909 1.00 80.12 256 ILE A N 1
ATOM 2130 C CA . ILE A 1 256 ? 31.037 13.054 34.125 1.00 80.12 256 ILE A CA 1
ATOM 2131 C C . ILE A 1 256 ? 30.732 12.007 33.054 1.00 80.12 256 ILE A C 1
ATOM 2133 O O . ILE A 1 256 ? 31.643 11.537 32.370 1.00 80.12 256 ILE A O 1
ATOM 2137 N N . LEU A 1 257 ? 29.458 11.663 32.891 1.00 81.06 257 LEU A N 1
ATOM 2138 C CA . LEU A 1 257 ? 29.008 10.706 31.885 1.00 81.06 257 LEU A CA 1
ATOM 2139 C C . LEU A 1 257 ? 28.460 11.459 30.675 1.00 81.06 257 LEU A C 1
ATOM 2141 O O . LEU A 1 257 ? 27.573 12.296 30.814 1.00 81.06 257 LEU A O 1
ATOM 2145 N N . LYS A 1 258 ? 28.970 11.151 29.483 1.00 85.31 258 LYS A N 1
ATOM 2146 C CA . LYS A 1 258 ? 28.404 11.636 28.221 1.00 85.31 258 LYS A CA 1
ATOM 2147 C C . LYS A 1 258 ? 27.687 10.485 27.525 1.00 85.31 258 LYS A C 1
ATOM 2149 O O . LYS A 1 258 ? 28.296 9.446 27.295 1.00 85.31 258 LYS A O 1
ATOM 2154 N N . LEU A 1 259 ? 26.419 10.687 27.190 1.00 77.62 259 LEU A N 1
ATOM 2155 C CA . LEU A 1 259 ? 25.599 9.746 26.432 1.00 77.62 259 LEU A CA 1
ATOM 2156 C C . LEU A 1 259 ? 24.982 10.477 25.251 1.00 77.62 259 LEU A C 1
ATOM 2158 O O . LEU A 1 259 ? 24.310 11.483 25.443 1.00 77.62 259 LEU A O 1
ATOM 2162 N N . THR A 1 260 ? 25.164 9.964 24.042 1.00 77.69 260 THR A N 1
ATOM 2163 C CA . THR A 1 260 ? 24.447 10.473 22.871 1.00 77.69 260 THR A CA 1
ATOM 2164 C C . THR A 1 260 ? 23.251 9.578 22.631 1.00 77.69 260 THR A C 1
ATOM 2166 O O . THR A 1 260 ? 23.421 8.389 22.356 1.00 77.69 260 THR A O 1
ATOM 2169 N N . ALA A 1 261 ? 22.048 10.138 22.769 1.00 67.31 261 ALA A N 1
ATOM 2170 C CA . ALA A 1 261 ? 20.844 9.434 22.358 1.00 67.31 261 ALA A CA 1
ATOM 2171 C C . ALA A 1 261 ? 20.982 9.096 20.865 1.00 67.31 261 ALA A C 1
ATOM 2173 O O . ALA A 1 261 ? 21.424 9.968 20.108 1.00 67.31 261 ALA A O 1
ATOM 2174 N N . PRO A 1 262 ? 20.655 7.868 20.418 1.00 58.03 262 PRO A N 1
ATOM 2175 C CA . PRO A 1 262 ? 20.742 7.516 19.009 1.00 58.03 262 PRO A CA 1
ATOM 2176 C C . PRO A 1 262 ? 20.005 8.578 18.195 1.00 58.03 262 PRO A C 1
ATOM 2178 O O . PRO A 1 262 ? 18.932 9.038 18.596 1.00 58.03 262 PRO A O 1
ATOM 2181 N N . GLY A 1 263 ? 20.625 9.040 17.107 1.00 47.22 263 GLY A N 1
ATOM 2182 C CA . GLY A 1 263 ? 19.981 9.943 16.156 1.00 47.22 263 GLY A CA 1
ATOM 2183 C C . GLY A 1 263 ? 18.589 9.435 15.820 1.00 47.22 263 GLY A C 1
ATOM 2184 O O . GLY A 1 263 ? 18.410 8.225 15.679 1.00 47.22 263 GLY A O 1
ATOM 2185 N N . GLU A 1 264 ? 17.617 10.337 15.691 1.00 45.50 264 GLU A N 1
ATOM 2186 C CA . GLU A 1 264 ? 16.434 10.022 14.895 1.00 45.50 264 GLU A CA 1
ATOM 2187 C C . GLU A 1 264 ? 16.999 9.575 13.544 1.00 45.50 264 GLU A C 1
ATOM 2189 O O . GLU A 1 264 ? 17.553 10.386 12.802 1.00 45.50 264 GLU A O 1
ATOM 2194 N N . LYS A 1 265 ? 16.941 8.278 13.224 1.00 40.59 265 LYS A N 1
ATOM 2195 C CA . LYS A 1 265 ? 17.418 7.774 11.923 1.00 40.59 265 LYS A CA 1
ATOM 2196 C C . LYS A 1 265 ? 16.563 8.269 10.753 1.00 40.59 265 LYS A C 1
ATOM 2198 O O . LYS A 1 265 ? 16.792 7.903 9.608 1.00 40.59 265 LYS A O 1
ATOM 2203 N N . PHE A 1 266 ? 15.594 9.131 11.029 1.00 42.25 266 PHE A N 1
ATOM 2204 C CA . PHE A 1 266 ? 14.447 9.384 10.188 1.00 42.25 266 PHE A CA 1
ATOM 2205 C C . PHE A 1 266 ? 14.121 10.883 10.150 1.00 42.25 266 PHE A C 1
ATOM 2207 O O . PHE A 1 266 ? 13.004 11.311 10.398 1.00 42.25 266 PHE A O 1
ATOM 2214 N N . LEU A 1 267 ? 15.116 11.695 9.768 1.00 42.66 267 LEU A N 1
ATOM 2215 C CA . LEU A 1 267 ? 14.949 13.121 9.426 1.00 42.66 267 LEU A CA 1
ATOM 2216 C C . LEU A 1 267 ? 14.051 13.350 8.189 1.00 42.66 267 LEU A C 1
ATOM 2218 O O . LEU A 1 267 ? 13.719 14.490 7.865 1.00 42.66 267 LEU A O 1
ATOM 2222 N N . LYS A 1 268 ? 13.664 12.289 7.467 1.00 56.59 268 LYS A N 1
ATOM 2223 C CA . LYS A 1 268 ? 12.851 12.365 6.246 1.00 56.59 268 LYS A CA 1
ATOM 2224 C C . LYS A 1 268 ? 11.414 11.918 6.522 1.00 56.59 268 LYS A C 1
ATOM 2226 O O . LYS A 1 268 ? 11.195 10.875 7.134 1.00 56.59 268 LYS A O 1
ATOM 2231 N N . LYS A 1 269 ? 10.420 12.657 6.016 1.00 59.06 269 LYS A N 1
ATOM 2232 C CA . LYS A 1 269 ? 9.025 12.176 5.954 1.00 59.06 269 LYS A CA 1
ATOM 2233 C C . LYS A 1 269 ? 8.985 10.797 5.288 1.00 59.06 269 LYS A C 1
ATOM 2235 O O . LYS A 1 269 ? 9.772 10.556 4.375 1.00 59.06 269 LYS A O 1
ATOM 2240 N N . ASN A 1 270 ? 8.102 9.911 5.752 1.00 80.38 270 ASN A N 1
ATOM 2241 C CA . ASN A 1 270 ? 8.007 8.519 5.295 1.00 80.38 270 ASN A CA 1
ATOM 2242 C C . ASN A 1 270 ? 9.289 7.696 5.546 1.00 80.38 270 ASN A C 1
ATOM 2244 O O . ASN A 1 270 ? 9.870 7.088 4.644 1.00 80.38 270 ASN A O 1
ATOM 2248 N N . SER A 1 271 ? 9.779 7.717 6.783 1.00 71.06 271 SER A N 1
ATOM 2249 C CA . SER A 1 271 ? 10.885 6.866 7.200 1.00 71.06 271 SER A CA 1
ATOM 2250 C C . SER A 1 271 ? 10.605 6.249 8.574 1.00 71.06 271 SER A C 1
ATOM 2252 O O . SER A 1 271 ? 9.879 6.819 9.387 1.00 71.06 271 SER A O 1
ATOM 2254 N N . GLY A 1 272 ? 11.039 5.005 8.752 1.00 79.00 272 GLY A N 1
ATOM 2255 C CA . GLY A 1 272 ? 10.647 4.108 9.838 1.00 79.00 272 GLY A CA 1
ATOM 2256 C C . GLY A 1 272 ? 11.310 2.747 9.642 1.00 79.00 272 GLY A C 1
ATOM 2257 O O . GLY A 1 272 ? 12.065 2.567 8.683 1.00 79.00 272 GLY A O 1
ATOM 2258 N N . ARG A 1 273 ? 11.065 1.798 10.547 1.00 81.50 273 ARG A N 1
ATOM 2259 C CA . ARG A 1 273 ? 11.753 0.500 10.554 1.00 81.50 273 ARG A CA 1
ATOM 2260 C C . ARG A 1 273 ? 10.863 -0.611 10.002 1.00 81.50 273 ARG A C 1
ATOM 2262 O O . ARG A 1 273 ? 9.666 -0.628 10.275 1.00 81.50 273 ARG A O 1
ATOM 2269 N N . LEU A 1 274 ? 11.446 -1.547 9.257 1.00 89.12 274 LEU A N 1
ATOM 2270 C CA . LEU A 1 274 ? 10.793 -2.811 8.893 1.00 89.12 274 LEU A CA 1
ATOM 2271 C C . LEU A 1 274 ? 10.928 -3.858 9.998 1.00 89.12 274 LEU A C 1
ATOM 2273 O O . LEU A 1 274 ? 11.842 -3.808 10.820 1.00 89.12 274 LEU A O 1
ATOM 2277 N N . TYR A 1 275 ? 10.033 -4.844 10.003 1.00 88.06 275 TYR A N 1
ATOM 2278 C CA . TYR A 1 275 ? 10.161 -5.987 10.898 1.00 88.06 275 TYR A CA 1
ATOM 2279 C C . TYR A 1 275 ? 11.373 -6.849 10.501 1.00 88.06 275 TYR A C 1
ATOM 2281 O O . TYR A 1 275 ? 11.427 -7.426 9.419 1.00 88.06 275 TYR A O 1
ATOM 2289 N N . GLU A 1 276 ? 12.382 -6.926 11.373 1.00 84.88 276 GLU A N 1
ATOM 2290 C CA . GLU A 1 276 ? 13.675 -7.550 11.044 1.00 84.88 276 GLU A CA 1
ATOM 2291 C C . GLU A 1 276 ? 13.806 -9.014 11.483 1.00 84.88 276 GLU A C 1
ATOM 2293 O O . GLU A 1 276 ? 14.744 -9.693 11.063 1.00 84.88 276 GLU A O 1
ATOM 2298 N N . LYS A 1 277 ? 12.909 -9.535 12.330 1.00 85.06 277 LYS A N 1
ATOM 2299 C CA . LYS A 1 277 ? 13.042 -10.891 12.906 1.00 85.06 277 LYS A CA 1
ATOM 2300 C C . LYS A 1 277 ? 12.506 -12.016 12.013 1.00 85.06 277 LYS A C 1
ATOM 2302 O O . LYS A 1 277 ? 12.649 -13.174 12.376 1.00 85.06 277 LYS A O 1
ATOM 2307 N N . GLY A 1 278 ? 11.957 -11.699 10.850 1.00 87.81 278 GLY A N 1
ATOM 2308 C CA . GLY A 1 278 ? 11.366 -12.669 9.931 1.00 87.81 278 GLY A CA 1
ATOM 2309 C C . GLY A 1 278 ? 10.453 -11.955 8.948 1.00 87.81 278 GLY A C 1
ATOM 2310 O O . GLY A 1 278 ? 10.665 -10.770 8.671 1.00 87.81 278 GLY A O 1
ATOM 2311 N N . ALA A 1 279 ? 9.431 -12.669 8.492 1.00 92.25 279 ALA A N 1
ATOM 2312 C CA . ALA A 1 279 ? 8.247 -12.060 7.908 1.00 92.25 279 ALA A CA 1
ATOM 2313 C C . ALA A 1 279 ? 7.443 -11.337 9.004 1.00 92.25 279 ALA A C 1
ATOM 2315 O O . ALA A 1 279 ? 7.373 -11.797 10.146 1.00 92.25 279 ALA A O 1
ATOM 2316 N N . GLU A 1 280 ? 6.858 -10.190 8.686 1.00 94.62 280 GLU A N 1
ATOM 2317 C CA . GLU A 1 280 ? 6.091 -9.365 9.616 1.00 94.62 280 GLU A CA 1
ATOM 2318 C C . GLU A 1 280 ? 4.859 -10.096 10.160 1.00 94.62 280 GLU A C 1
ATOM 2320 O O . GLU A 1 280 ? 4.557 -9.989 11.350 1.00 94.62 280 GLU A O 1
ATOM 2325 N N . SER A 1 281 ? 4.199 -10.905 9.329 1.00 93.94 281 SER A N 1
ATOM 2326 C CA . SER A 1 281 ? 3.051 -11.734 9.720 1.00 93.94 281 SER A CA 1
ATOM 2327 C C . SER A 1 281 ? 3.358 -12.716 10.856 1.00 93.94 281 SER A C 1
ATOM 2329 O O . SER A 1 281 ? 2.484 -13.039 11.666 1.00 93.94 281 SER A O 1
ATOM 2331 N N . GLN A 1 282 ? 4.620 -13.129 10.995 1.00 89.50 282 GLN A N 1
ATOM 2332 C CA . GLN A 1 282 ? 5.087 -13.977 12.096 1.00 89.50 282 GLN A CA 1
ATOM 2333 C C . GLN A 1 282 ? 5.296 -13.187 13.397 1.00 89.50 282 GLN A C 1
ATOM 2335 O O . GLN A 1 282 ? 5.311 -13.764 14.481 1.00 89.50 282 GLN A O 1
ATOM 2340 N N . GLY A 1 283 ? 5.431 -11.860 13.319 1.00 83.31 283 GLY A N 1
ATOM 2341 C CA . GLY A 1 283 ? 5.729 -11.009 14.467 1.00 83.31 283 GLY A CA 1
ATOM 2342 C C . GLY A 1 283 ? 4.585 -10.847 15.462 1.00 83.31 283 GLY A C 1
ATOM 2343 O O . GLY A 1 283 ? 4.844 -10.555 16.630 1.00 83.31 283 GLY A O 1
ATOM 2344 N N . SER A 1 284 ? 3.344 -11.081 15.027 1.00 76.06 284 SER A N 1
ATOM 2345 C CA . SER A 1 284 ? 2.155 -11.000 15.882 1.00 76.06 284 SER A CA 1
ATOM 2346 C C . SER A 1 284 ? 2.089 -12.117 16.936 1.00 76.06 284 SER A C 1
ATOM 2348 O O . SER A 1 284 ? 1.387 -11.964 17.934 1.00 76.06 284 SER A O 1
ATOM 2350 N N . ASN A 1 285 ? 2.827 -13.225 16.747 1.00 77.25 285 ASN A N 1
ATOM 2351 C CA . ASN A 1 285 ? 2.845 -14.402 17.631 1.00 77.25 285 ASN A CA 1
ATOM 2352 C C . ASN A 1 285 ? 1.444 -14.894 18.049 1.00 77.25 285 ASN A C 1
ATOM 2354 O O . ASN A 1 285 ? 1.267 -15.429 19.148 1.00 77.25 285 ASN A O 1
ATOM 2358 N N . ARG A 1 286 ? 0.426 -14.707 17.197 1.00 88.31 286 ARG A N 1
ATOM 2359 C CA . ARG A 1 286 ? -0.922 -15.192 17.498 1.00 88.31 286 ARG A CA 1
ATOM 2360 C C . ARG A 1 286 ? -0.929 -16.713 17.513 1.00 88.31 286 ARG A C 1
ATOM 2362 O O . ARG A 1 286 ? -0.355 -17.361 16.640 1.00 88.31 286 ARG A O 1
ATOM 2369 N N . ILE A 1 287 ? -1.602 -17.282 18.508 1.00 92.25 287 ILE A N 1
ATOM 2370 C CA . ILE A 1 287 ? -1.816 -18.727 18.551 1.00 92.25 287 ILE A CA 1
ATOM 2371 C C . ILE A 1 287 ? -2.709 -19.146 17.379 1.00 92.25 287 ILE A C 1
ATOM 2373 O O . ILE A 1 287 ? -3.590 -18.395 16.974 1.00 92.25 287 ILE A O 1
ATOM 2377 N N . SER A 1 288 ? -2.489 -20.335 16.821 1.00 93.38 288 SER A N 1
ATOM 2378 C CA . SER A 1 288 ? -3.296 -20.854 15.706 1.00 93.38 288 SER A CA 1
ATOM 2379 C C . SER A 1 288 ? -4.787 -20.903 16.062 1.00 93.38 288 SER A C 1
ATOM 2381 O O . SER A 1 288 ? -5.101 -21.232 17.210 1.00 93.38 288 SER A O 1
ATOM 2383 N N . VAL A 1 289 ? -5.668 -20.715 15.074 1.00 96.00 289 VAL A N 1
ATOM 2384 C CA . VAL A 1 289 ? -7.138 -20.797 15.207 1.00 96.00 289 VAL A CA 1
ATOM 2385 C C . VAL A 1 289 ? -7.577 -21.978 16.077 1.00 96.00 289 VAL A C 1
ATOM 2387 O O . VAL A 1 289 ? -8.237 -21.785 17.096 1.00 96.00 289 VAL A O 1
ATOM 2390 N N . MET A 1 290 ? -7.115 -23.189 15.751 1.00 95.88 290 MET A N 1
ATOM 2391 C CA . MET A 1 290 ? -7.497 -24.407 16.471 1.00 95.88 290 MET A CA 1
ATOM 2392 C C . MET A 1 290 ? -7.122 -24.374 17.961 1.00 95.88 290 MET A C 1
ATOM 2394 O O . MET A 1 290 ? -7.905 -24.769 18.822 1.00 95.88 290 MET A O 1
ATOM 2398 N N . ASN A 1 291 ? -5.932 -23.869 18.293 1.00 96.00 291 ASN A N 1
ATOM 2399 C CA . ASN A 1 291 ? -5.487 -23.747 19.684 1.00 96.00 291 ASN A CA 1
ATOM 2400 C C . ASN A 1 291 ? -6.221 -22.629 20.432 1.00 96.00 291 ASN A C 1
ATOM 2402 O O . ASN A 1 291 ? -6.490 -22.782 21.623 1.00 96.00 291 ASN A O 1
ATOM 2406 N N . PHE A 1 292 ? -6.563 -21.533 19.749 1.00 96.88 292 PHE A N 1
ATOM 2407 C CA . PHE A 1 292 ? -7.386 -20.473 20.327 1.00 96.88 292 PHE A CA 1
ATOM 2408 C C . PHE A 1 292 ? -8.781 -21.000 20.660 1.00 96.88 292 PHE A C 1
ATOM 2410 O O . PHE A 1 292 ? -9.182 -20.937 21.819 1.00 96.88 292 PHE A O 1
ATOM 2417 N N . ALA A 1 293 ? -9.456 -21.635 19.697 1.00 97.50 293 ALA A N 1
ATOM 2418 C CA . ALA A 1 293 ? -10.757 -22.267 19.899 1.00 97.50 293 ALA A CA 1
ATOM 2419 C C . ALA A 1 293 ? -10.710 -23.338 21.003 1.00 97.50 293 ALA A C 1
ATOM 2421 O O . ALA A 1 293 ? -11.538 -23.326 21.910 1.00 97.50 293 ALA A O 1
ATOM 2422 N N . LYS A 1 294 ? -9.689 -24.209 21.015 1.00 96.94 294 LYS A N 1
ATOM 2423 C CA . LYS A 1 294 ? -9.480 -25.200 22.087 1.00 96.94 294 LYS A CA 1
ATOM 2424 C C . LYS A 1 294 ? -9.360 -24.546 23.466 1.00 96.94 294 LYS A C 1
ATOM 2426 O O . LYS A 1 294 ? -9.939 -25.044 24.428 1.00 96.94 294 LYS A O 1
ATOM 2431 N N . GLY A 1 295 ? -8.637 -23.430 23.566 1.00 96.94 295 GLY A N 1
ATOM 2432 C CA . GLY A 1 295 ? -8.498 -22.651 24.800 1.00 96.94 295 GLY A CA 1
ATOM 2433 C C . GLY A 1 295 ? -9.798 -21.999 25.282 1.00 96.94 295 GLY A C 1
ATOM 2434 O O . GLY A 1 295 ? -9.856 -21.553 26.429 1.00 96.94 295 GLY A O 1
ATOM 2435 N N . LEU A 1 296 ? -10.826 -21.958 24.431 1.00 97.75 296 LEU A N 1
ATOM 2436 C CA . LEU A 1 296 ? -12.161 -21.452 24.740 1.00 97.75 296 LEU A CA 1
ATOM 2437 C C . LEU A 1 296 ? -13.160 -22.574 25.083 1.00 97.75 296 LEU A C 1
ATOM 2439 O O . LEU A 1 296 ? -14.234 -22.296 25.605 1.00 97.75 296 LEU A O 1
ATOM 2443 N N . MET A 1 297 ? -12.806 -23.850 24.881 1.00 96.38 297 MET A N 1
ATOM 2444 C CA . MET A 1 297 ? -13.722 -24.981 25.110 1.00 96.38 297 MET A CA 1
ATOM 2445 C C . MET A 1 297 ? -14.121 -25.177 26.575 1.00 96.38 297 MET A C 1
ATOM 2447 O O . MET A 1 297 ? -15.157 -25.781 26.845 1.00 96.38 297 MET A O 1
ATOM 2451 N N . SER A 1 298 ? -13.328 -24.673 27.523 1.00 95.88 298 SER A N 1
ATOM 2452 C CA . SER A 1 298 ? -13.633 -24.738 28.958 1.00 95.88 298 SER A CA 1
ATOM 2453 C C . SER A 1 298 ? -14.666 -23.711 29.428 1.00 95.88 298 SER A C 1
ATOM 2455 O O . SER A 1 298 ? -14.980 -23.687 30.618 1.00 95.88 298 SER A O 1
ATOM 2457 N N . TYR A 1 299 ? -15.112 -22.827 28.536 1.00 98.19 299 TYR A N 1
ATOM 2458 C CA . TYR A 1 299 ? -16.109 -21.801 28.814 1.00 98.19 299 TYR A CA 1
ATOM 2459 C C . TYR A 1 299 ? -17.470 -22.233 28.282 1.00 98.19 299 TYR A C 1
ATOM 2461 O O . TYR A 1 299 ? -17.560 -22.909 27.252 1.00 98.19 299 TYR A O 1
ATOM 2469 N N . ASP A 1 300 ? -18.514 -21.851 29.003 1.00 97.44 300 ASP A N 1
ATOM 2470 C CA . ASP A 1 300 ? -19.902 -22.135 28.645 1.00 97.44 300 ASP A CA 1
ATOM 2471 C C . ASP A 1 300 ? -20.419 -21.063 27.678 1.00 97.44 300 ASP A C 1
ATOM 2473 O O . ASP A 1 300 ? -21.066 -21.378 26.681 1.00 97.44 300 ASP A O 1
ATOM 2477 N N . VAL A 1 301 ? -20.035 -19.806 27.932 1.00 98.44 301 VAL A N 1
ATOM 2478 C CA . VAL A 1 301 ? -20.406 -18.636 27.132 1.00 98.44 301 VAL A CA 1
ATOM 2479 C C . VAL A 1 301 ? -19.151 -17.941 26.626 1.00 98.44 301 VAL A C 1
ATOM 2481 O O . VAL A 1 301 ? -18.256 -17.592 27.406 1.00 98.44 301 VAL A O 1
ATOM 2484 N N . VAL A 1 302 ? -19.099 -17.704 25.320 1.00 98.62 302 VAL A N 1
ATOM 2485 C CA . VAL A 1 302 ? -18.024 -16.957 24.670 1.00 98.62 302 VAL A CA 1
ATOM 2486 C C . VAL A 1 302 ? -18.613 -15.691 24.080 1.00 98.62 302 VAL A C 1
ATOM 2488 O O . VAL A 1 302 ? -19.477 -15.741 23.207 1.00 98.62 302 VAL A O 1
ATOM 2491 N N . SER A 1 303 ? -18.144 -14.547 24.565 1.00 98.50 303 SER A N 1
ATOM 2492 C CA . SER A 1 303 ? -18.593 -13.254 24.085 1.00 98.50 303 SER A CA 1
ATOM 2493 C C . SER A 1 303 ? -17.500 -12.523 23.311 1.00 98.50 303 SER A C 1
ATOM 2495 O O . SER A 1 303 ? -16.319 -12.634 23.634 1.00 98.50 303 SER A O 1
ATOM 2497 N N . PHE A 1 304 ? -17.881 -11.782 22.276 1.00 98.69 304 PHE A N 1
ATOM 2498 C CA . PHE A 1 304 ? -16.952 -11.158 21.337 1.00 98.69 304 PHE A CA 1
ATOM 2499 C C . PHE A 1 304 ? -17.239 -9.671 21.203 1.00 98.69 304 PHE A C 1
ATOM 2501 O O . PHE A 1 304 ? -18.392 -9.265 21.080 1.00 98.69 304 PHE A O 1
ATOM 2508 N N . ASP A 1 305 ? -16.191 -8.859 21.186 1.00 98.56 305 ASP A N 1
ATOM 2509 C CA . ASP A 1 305 ? -16.246 -7.553 20.552 1.00 98.56 305 ASP A CA 1
ATOM 2510 C C . ASP A 1 305 ? -16.466 -7.699 19.033 1.00 98.56 305 ASP A C 1
ATOM 2512 O O . ASP A 1 305 ? -16.191 -8.749 18.456 1.00 98.56 305 ASP A O 1
ATOM 2516 N N . VAL A 1 306 ? -16.986 -6.660 18.377 1.00 98.44 306 VAL A N 1
ATOM 2517 C CA . VAL A 1 306 ? -17.378 -6.717 16.963 1.00 98.44 306 VAL A CA 1
ATOM 2518 C C . VAL A 1 306 ? -16.336 -6.104 16.032 1.00 98.44 306 VAL A C 1
ATOM 2520 O O . VAL A 1 306 ? -15.844 -6.796 15.142 1.00 98.44 306 VAL A O 1
ATOM 2523 N N . PHE A 1 307 ? -15.999 -4.825 16.181 1.00 97.69 307 PHE A N 1
ATOM 2524 C CA . PHE A 1 307 ? -15.160 -4.114 15.209 1.00 97.69 307 PHE A CA 1
ATOM 2525 C C . PHE A 1 307 ? -13.683 -4.220 15.574 1.00 97.69 307 PHE A C 1
ATOM 2527 O O . PHE A 1 307 ? -13.331 -4.075 16.727 1.00 97.69 307 PHE A O 1
ATOM 2534 N N . ASP A 1 308 ? -12.822 -4.490 14.593 1.00 96.50 308 ASP A N 1
ATOM 2535 C CA . ASP A 1 308 ? -11.407 -4.852 14.782 1.00 96.50 308 ASP A CA 1
ATOM 2536 C C . ASP A 1 308 ? -11.165 -6.183 15.536 1.00 96.50 308 ASP A C 1
ATOM 2538 O O . ASP A 1 308 ? -10.021 -6.637 15.641 1.00 96.50 308 ASP A O 1
ATOM 2542 N N . THR A 1 309 ? -12.245 -6.877 15.922 1.00 97.81 309 THR A N 1
ATOM 2543 C CA . THR A 1 309 ? -12.250 -8.247 16.457 1.00 97.81 309 THR A CA 1
ATOM 2544 C C . THR A 1 309 ? -12.894 -9.239 15.480 1.00 97.81 309 THR A C 1
ATOM 2546 O O . THR A 1 309 ? -12.194 -10.092 14.934 1.00 97.81 309 THR A O 1
ATOM 2549 N N . LEU A 1 310 ? -14.201 -9.140 15.210 1.00 98.62 310 LEU A N 1
ATOM 2550 C CA . LEU A 1 310 ? -14.921 -10.004 14.255 1.00 98.62 310 LEU A CA 1
ATOM 2551 C C . LEU A 1 310 ? -14.952 -9.416 12.844 1.00 98.62 310 LEU A C 1
ATOM 2553 O O . LEU A 1 310 ? -14.879 -10.147 11.862 1.00 98.62 310 LEU A O 1
ATOM 2557 N N . LEU A 1 311 ? -15.067 -8.096 12.733 1.00 98.50 311 LEU A N 1
ATOM 2558 C CA . LEU A 1 311 ? -15.196 -7.383 11.469 1.00 98.50 311 LEU A CA 1
ATOM 2559 C C . LEU A 1 311 ? -14.049 -6.399 11.294 1.00 98.50 311 LEU A C 1
ATOM 2561 O O . LEU A 1 311 ? -13.768 -5.590 12.176 1.00 98.50 311 LEU A O 1
ATOM 2565 N N . PHE A 1 312 ? -13.440 -6.412 10.115 1.00 98.00 312 PHE A N 1
ATOM 2566 C CA . PHE A 1 312 ? -12.471 -5.404 9.712 1.00 98.00 312 PHE A CA 1
ATOM 2567 C C . PHE A 1 312 ? -13.098 -4.396 8.752 1.00 98.00 312 PHE A C 1
ATOM 2569 O O . PHE A 1 312 ? -14.024 -4.710 8.000 1.00 98.00 312 PHE A O 1
ATOM 2576 N N . ARG A 1 313 ? -12.554 -3.177 8.769 1.00 97.44 313 ARG A N 1
ATOM 2577 C CA . ARG A 1 313 ? -12.792 -2.134 7.764 1.00 97.44 313 ARG A CA 1
ATOM 2578 C C . ARG A 1 313 ? -11.545 -1.951 6.908 1.00 97.44 313 ARG A C 1
ATOM 2580 O O . ARG A 1 313 ? -10.439 -2.185 7.398 1.00 97.44 313 ARG A O 1
ATOM 2587 N N . PRO A 1 314 ? -11.667 -1.467 5.658 1.00 96.94 314 PRO A N 1
ATOM 2588 C CA . PRO A 1 314 ? -10.524 -1.409 4.753 1.00 96.94 314 PRO A CA 1
ATOM 2589 C C . PRO A 1 314 ? -9.631 -0.219 5.060 1.00 96.94 314 PRO A C 1
ATOM 2591 O O . PRO A 1 314 ? -8.734 0.061 4.288 1.00 96.94 314 PRO A O 1
ATOM 2594 N N . PHE A 1 315 ? -9.841 0.460 6.187 1.00 97.75 315 PHE A N 1
ATOM 2595 C CA . PHE A 1 315 ? -9.154 1.674 6.577 1.00 97.75 315 PHE A CA 1
ATOM 2596 C C . PHE A 1 315 ? -8.407 1.476 7.889 1.00 97.75 315 PHE A C 1
ATOM 2598 O O . PHE A 1 315 ? -8.932 0.906 8.841 1.00 97.75 315 PHE A O 1
ATOM 2605 N N . SER A 1 316 ? -7.199 2.032 7.968 1.00 95.94 316 SER A N 1
ATOM 2606 C CA . SER A 1 316 ? -6.431 2.093 9.220 1.00 95.94 316 SER A CA 1
ATOM 2607 C C . SER A 1 316 ? -7.030 3.034 10.268 1.00 95.94 316 SER A C 1
ATOM 2609 O O . SER A 1 316 ? -6.580 3.060 11.410 1.00 95.94 316 SER A O 1
ATOM 2611 N N . THR A 1 317 ? -7.996 3.860 9.871 1.00 94.56 317 THR A N 1
ATOM 2612 C CA . THR A 1 317 ? -8.747 4.757 10.746 1.00 94.56 317 THR A CA 1
ATOM 2613 C C . THR A 1 317 ? -10.230 4.619 10.397 1.00 94.56 317 THR A C 1
ATOM 2615 O O . THR A 1 317 ? -10.610 4.992 9.288 1.00 94.56 317 THR A O 1
ATOM 2618 N N . PRO A 1 318 ? -11.080 4.095 11.302 1.00 91.81 318 PRO A N 1
ATOM 2619 C CA . PRO A 1 318 ? -12.483 3.801 10.992 1.00 91.81 318 PRO A CA 1
ATOM 2620 C C . PRO A 1 318 ? -13.284 5.003 10.478 1.00 91.81 318 PRO A C 1
ATOM 2622 O O . PRO A 1 318 ? -14.095 4.855 9.570 1.00 91.81 318 PRO A O 1
ATOM 2625 N N . SER A 1 319 ? -13.010 6.208 10.991 1.00 94.94 319 SER A N 1
ATOM 2626 C CA . SER A 1 319 ? -13.705 7.436 10.580 1.00 94.94 319 SER A CA 1
ATOM 2627 C C . SER A 1 319 ? -13.416 7.876 9.144 1.00 94.94 319 SER A C 1
ATOM 2629 O O . SER A 1 319 ? -14.117 8.741 8.623 1.00 94.94 319 SER A O 1
ATOM 2631 N N . ASP A 1 320 ? -12.424 7.284 8.472 1.00 95.94 320 ASP A N 1
ATOM 2632 C CA . ASP A 1 320 ? -12.178 7.554 7.056 1.00 95.94 320 ASP A CA 1
ATOM 2633 C C . ASP A 1 320 ? -13.282 6.977 6.152 1.00 95.94 320 ASP A C 1
ATOM 2635 O O . ASP A 1 320 ? -13.473 7.475 5.044 1.00 95.94 320 ASP A O 1
ATOM 2639 N N . LEU A 1 321 ? -14.081 6.017 6.638 1.00 96.50 321 LEU A N 1
ATOM 2640 C CA . LEU A 1 321 ? -15.288 5.546 5.950 1.00 96.50 321 LEU A CA 1
ATOM 2641 C C . LEU A 1 321 ? -16.285 6.686 5.695 1.00 96.50 321 LEU A C 1
ATOM 2643 O O . LEU A 1 321 ? -16.930 6.716 4.648 1.00 96.50 321 LEU A O 1
ATOM 2647 N N . PHE A 1 322 ? -16.376 7.668 6.597 1.00 97.56 322 PHE A N 1
ATOM 2648 C CA . PHE A 1 322 ? -17.302 8.793 6.441 1.00 97.56 322 PHE A CA 1
ATOM 2649 C C . PHE A 1 322 ? -16.977 9.672 5.230 1.00 97.56 322 PHE A C 1
ATOM 2651 O O . PHE A 1 322 ? -17.850 10.397 4.764 1.00 97.56 322 PHE A O 1
ATOM 2658 N N . MET A 1 323 ? -15.760 9.610 4.682 1.00 96.56 323 MET A N 1
ATOM 2659 C CA . MET A 1 323 ? -15.458 10.290 3.419 1.00 96.56 323 MET A CA 1
ATOM 2660 C C . MET A 1 323 ? -16.233 9.672 2.247 1.00 96.56 323 MET A C 1
ATOM 2662 O O . MET A 1 323 ? -16.665 10.401 1.363 1.00 96.56 323 MET A O 1
ATOM 2666 N N . LEU A 1 324 ? -16.455 8.352 2.256 1.00 97.12 324 LEU A N 1
ATOM 2667 C CA . LEU A 1 324 ? -17.240 7.649 1.232 1.00 97.12 324 LEU A CA 1
ATOM 2668 C C . LEU A 1 324 ? -18.741 7.913 1.410 1.00 97.12 324 LEU A C 1
ATOM 2670 O O . LEU A 1 324 ? -19.464 8.052 0.431 1.00 97.12 324 LEU A O 1
ATOM 2674 N N . VAL A 1 325 ? -19.207 8.028 2.656 1.00 97.75 325 VAL A N 1
ATOM 2675 C CA . VAL A 1 325 ? -20.596 8.427 2.941 1.00 97.75 325 VAL A CA 1
ATOM 2676 C C . VAL A 1 325 ? -20.850 9.861 2.472 1.00 97.75 325 VAL A C 1
ATOM 2678 O O . VAL A 1 325 ? -21.838 10.114 1.791 1.00 97.75 325 VAL A O 1
ATOM 2681 N N . GLY A 1 326 ? -19.938 10.785 2.787 1.00 96.50 326 GLY A N 1
ATOM 2682 C CA . GLY A 1 326 ? -20.035 12.185 2.372 1.00 96.50 326 GLY A CA 1
ATOM 2683 C C . GLY A 1 326 ? -20.029 12.374 0.858 1.00 96.50 326 GLY A C 1
ATOM 2684 O O . GLY A 1 326 ? -20.782 13.203 0.359 1.00 96.50 326 GLY A O 1
ATOM 2685 N N . GLU A 1 327 ? -19.232 11.580 0.137 1.00 95.56 327 GLU A N 1
ATOM 2686 C CA . GLU A 1 327 ? -19.217 11.573 -1.331 1.00 95.56 327 GLU A CA 1
ATOM 2687 C C . GLU A 1 327 ? -20.573 11.143 -1.904 1.00 95.56 327 GLU A C 1
ATOM 2689 O O . GLU A 1 327 ? -21.145 11.871 -2.708 1.00 95.56 327 GLU A O 1
ATOM 2694 N N . ARG A 1 328 ? -21.156 10.041 -1.413 1.00 96.38 328 ARG A N 1
ATOM 2695 C CA . ARG A 1 328 ? -22.474 9.570 -1.877 1.00 96.38 328 ARG A CA 1
ATOM 2696 C C . ARG A 1 328 ? -23.632 10.502 -1.515 1.00 96.38 328 ARG A C 1
ATOM 2698 O O . ARG A 1 328 ? -24.649 10.497 -2.205 1.00 96.38 328 ARG A O 1
ATOM 2705 N N . LEU A 1 329 ? -23.509 11.257 -0.422 1.00 96.25 329 LEU A N 1
ATOM 2706 C CA . LEU A 1 329 ? -24.486 12.279 -0.032 1.00 96.25 329 LEU A CA 1
ATOM 2707 C C . LEU A 1 329 ? -24.287 13.613 -0.761 1.00 96.25 329 LEU A C 1
ATOM 2709 O O . LEU A 1 329 ? -25.164 14.465 -0.655 1.00 96.25 329 LEU A O 1
ATOM 2713 N N . ASP A 1 330 ? -23.160 13.795 -1.454 1.00 95.75 330 ASP A N 1
ATOM 2714 C CA . ASP A 1 330 ? -22.725 15.069 -2.035 1.00 95.75 330 ASP A CA 1
ATOM 2715 C C . ASP A 1 330 ? -22.652 16.208 -0.994 1.00 95.75 330 ASP A C 1
ATOM 2717 O O . ASP A 1 330 ? -23.136 17.322 -1.192 1.00 95.75 330 ASP A O 1
ATOM 2721 N N . ILE A 1 331 ? -22.059 15.916 0.173 1.00 96.44 331 ILE A N 1
ATOM 2722 C CA . ILE A 1 331 ? -21.910 16.880 1.274 1.00 96.44 331 ILE A CA 1
ATOM 2723 C C . ILE A 1 331 ? -20.437 17.187 1.524 1.00 96.44 331 ILE A C 1
ATOM 2725 O O . ILE A 1 331 ? -19.641 16.335 1.932 1.00 96.44 331 ILE A O 1
ATOM 2729 N N . MET A 1 332 ? -20.083 18.461 1.367 1.00 92.88 332 MET A N 1
ATOM 2730 C CA . MET A 1 332 ? -18.761 18.969 1.724 1.00 92.88 332 MET A CA 1
ATOM 2731 C C . MET A 1 332 ? -18.511 18.883 3.235 1.00 92.88 332 MET A C 1
ATOM 2733 O O . MET A 1 332 ? -19.396 19.144 4.042 1.00 92.88 332 MET A O 1
ATOM 2737 N N . ASP A 1 333 ? -17.277 18.545 3.617 1.00 94.12 333 ASP A N 1
ATOM 2738 C CA . ASP A 1 333 ? -16.828 18.427 5.018 1.00 94.12 333 ASP A CA 1
ATOM 2739 C C . ASP A 1 333 ? -17.644 17.445 5.889 1.00 94.12 333 ASP A C 1
ATOM 2741 O O . ASP A 1 333 ? -17.578 17.459 7.121 1.00 94.12 333 ASP A O 1
ATOM 2745 N N . PHE A 1 334 ? -18.371 16.520 5.250 1.00 97.81 334 PHE A N 1
ATOM 2746 C CA . PHE A 1 334 ? -19.264 15.580 5.927 1.00 97.81 334 PHE A CA 1
ATOM 2747 C C . PHE A 1 334 ? -18.591 14.805 7.063 1.00 97.81 334 PHE A C 1
ATOM 2749 O O . PHE A 1 334 ? -19.193 14.592 8.109 1.00 97.81 334 PHE A O 1
ATOM 2756 N N . THR A 1 335 ? -17.325 14.403 6.902 1.00 96.69 335 THR A N 1
ATOM 2757 C CA . THR A 1 335 ? -16.597 13.669 7.949 1.00 96.69 335 THR A CA 1
ATOM 2758 C C . THR A 1 335 ? -16.526 14.456 9.260 1.00 96.69 335 THR A C 1
ATOM 2760 O O . THR A 1 335 ? -16.715 13.868 10.322 1.00 96.69 335 THR A O 1
ATOM 2763 N N . GLN A 1 336 ? -16.263 15.767 9.216 1.00 97.06 336 GLN A N 1
ATOM 2764 C CA . GLN A 1 336 ? -16.211 16.582 10.433 1.00 97.06 336 GLN A CA 1
ATOM 2765 C C . GLN A 1 336 ? -17.602 16.801 11.010 1.00 97.06 336 GLN A C 1
ATOM 2767 O O . GLN A 1 336 ? -17.781 16.611 12.211 1.00 97.06 336 GLN A O 1
ATOM 2772 N N . ILE A 1 337 ? -18.581 17.114 10.157 1.00 98.12 337 ILE A N 1
ATOM 2773 C CA . ILE A 1 337 ? -19.984 17.278 10.558 1.00 98.12 337 ILE A CA 1
ATOM 2774 C C . ILE A 1 337 ? -20.472 16.016 11.280 1.00 98.12 337 ILE A C 1
ATOM 2776 O O . ILE A 1 337 ? -20.980 16.088 12.395 1.00 98.12 337 ILE A O 1
ATOM 2780 N N . ARG A 1 338 ? -20.238 14.837 10.694 1.00 98.00 338 ARG A N 1
ATOM 2781 C CA . ARG A 1 338 ? -20.647 13.541 11.244 1.00 98.00 338 ARG A CA 1
ATOM 2782 C C . ARG A 1 338 ? -19.963 13.207 12.574 1.00 98.00 338 ARG A C 1
ATOM 2784 O O . ARG A 1 338 ? -20.612 12.647 13.459 1.00 98.00 338 ARG A O 1
ATOM 2791 N N . LEU A 1 339 ? -18.679 13.539 12.732 1.00 97.88 339 LEU A N 1
ATOM 2792 C CA . LEU A 1 339 ? -17.938 13.338 13.987 1.00 97.88 339 LEU A CA 1
ATOM 2793 C C . LEU A 1 339 ? -18.399 14.300 15.093 1.00 97.88 339 LEU A C 1
ATOM 2795 O O . LEU A 1 339 ? -18.530 13.896 16.248 1.00 97.88 339 LEU A O 1
ATOM 2799 N N . GLN A 1 340 ? -18.650 15.563 14.747 1.00 98.25 340 GLN A N 1
ATOM 2800 C CA . GLN A 1 340 ? -19.138 16.574 15.687 1.00 98.25 340 GLN A CA 1
ATOM 2801 C C . GLN A 1 340 ? -20.564 16.263 16.142 1.00 98.25 340 GLN A C 1
ATOM 2803 O O . GLN A 1 340 ? -20.824 16.277 17.343 1.00 98.25 340 GLN A O 1
ATOM 2808 N N . ALA A 1 341 ? -21.442 15.892 15.207 1.00 98.31 341 ALA A N 1
ATOM 2809 C CA . ALA A 1 341 ? -22.808 15.469 15.493 1.00 98.31 341 ALA A CA 1
ATOM 2810 C C . ALA A 1 341 ? -22.846 14.281 16.464 1.00 98.31 341 ALA A C 1
ATOM 2812 O O . ALA A 1 341 ? -23.655 14.261 17.388 1.00 98.31 341 ALA A O 1
ATOM 2813 N N . GLU A 1 342 ? -21.942 13.307 16.319 1.00 98.38 342 GLU A N 1
ATOM 2814 C CA . GLU A 1 342 ? -21.852 12.211 17.284 1.00 98.38 342 GLU A CA 1
ATOM 2815 C C . GLU A 1 342 ? -21.466 12.699 18.677 1.00 98.38 342 GLU A C 1
ATOM 2817 O O . GLU A 1 342 ? -22.143 12.377 19.651 1.00 98.38 342 GLU A O 1
ATOM 2822 N N . GLU A 1 343 ? -20.396 13.484 18.798 1.00 98.12 343 GLU A N 1
ATOM 2823 C CA . GLU A 1 343 ? -19.959 13.970 20.107 1.00 98.12 343 GLU A CA 1
ATOM 2824 C C . GLU A 1 343 ? -21.023 14.861 20.768 1.00 98.12 343 GLU A C 1
ATOM 2826 O O . GLU A 1 343 ? -21.254 14.745 21.975 1.00 98.12 343 GLU A O 1
ATOM 2831 N N . GLU A 1 344 ? -21.721 15.694 19.998 1.00 98.19 344 GLU A N 1
ATOM 2832 C CA . GLU A 1 344 ? -22.831 16.508 20.491 1.00 98.19 344 GLU A CA 1
ATOM 2833 C C . GLU A 1 344 ? -24.018 15.647 20.942 1.00 98.19 344 GLU A C 1
ATOM 2835 O O . GLU A 1 344 ? -24.526 15.846 22.052 1.00 98.19 344 GLU A O 1
ATOM 2840 N N . ALA A 1 345 ? -24.412 14.632 20.165 1.00 97.75 345 ALA A N 1
ATOM 2841 C CA . ALA A 1 345 ? -25.441 13.676 20.576 1.00 97.75 345 ALA A CA 1
ATOM 2842 C C . ALA A 1 345 ? -25.056 12.991 21.898 1.00 97.75 345 ALA A C 1
ATOM 2844 O O . ALA A 1 345 ? -25.865 12.917 22.828 1.00 97.75 345 ALA A O 1
ATOM 2845 N N . ARG A 1 346 ? -23.792 12.566 22.036 1.00 97.19 346 ARG A N 1
ATOM 2846 C CA . ARG A 1 346 ? -23.281 11.922 23.259 1.00 97.19 346 ARG A CA 1
ATOM 2847 C C . ARG A 1 346 ? -23.288 12.874 24.454 1.00 97.19 346 ARG A C 1
ATOM 2849 O O . ARG A 1 346 ? -23.536 12.451 25.585 1.00 97.19 346 ARG A O 1
ATOM 2856 N N . GLN A 1 347 ? -23.016 14.161 24.247 1.00 97.50 347 GLN A N 1
ATOM 2857 C CA . GLN A 1 347 ? -23.111 15.181 25.297 1.00 97.50 347 GLN A CA 1
ATOM 2858 C C . GLN A 1 347 ? -24.562 15.453 25.699 1.00 97.50 347 GLN A C 1
ATOM 2860 O O . GLN A 1 347 ? -24.856 15.528 26.896 1.00 97.50 347 GLN A O 1
ATOM 2865 N N . LYS A 1 348 ? -25.473 15.537 24.727 1.00 95.62 348 LYS A N 1
ATOM 2866 C CA . LYS A 1 348 ? -26.908 15.720 24.958 1.00 95.62 348 LYS A CA 1
ATOM 2867 C C . LYS A 1 348 ? -27.493 14.551 25.752 1.00 95.62 348 LYS A C 1
ATOM 2869 O O . LYS A 1 348 ? -28.127 14.782 26.782 1.00 95.62 348 LYS A O 1
ATOM 2874 N N . ASN A 1 349 ? -27.204 13.310 25.360 1.00 94.69 349 ASN A N 1
ATOM 2875 C CA . ASN A 1 349 ? -27.675 12.127 26.084 1.00 94.69 349 ASN A CA 1
ATOM 2876 C C . ASN A 1 349 ? -27.068 12.031 27.490 1.00 94.69 349 ASN A C 1
ATOM 2878 O O . ASN A 1 349 ? -27.773 11.656 28.427 1.00 94.69 349 ASN A O 1
ATOM 2882 N N . ARG A 1 350 ? -25.834 12.510 27.704 1.00 94.00 350 ARG A N 1
ATOM 2883 C CA . ARG A 1 350 ? -25.253 12.576 29.056 1.00 94.00 350 ARG A CA 1
ATOM 2884 C C . ARG A 1 350 ? -26.049 13.485 29.986 1.00 94.00 350 ARG A C 1
ATOM 2886 O O . ARG A 1 350 ? -26.186 13.169 31.164 1.00 94.00 350 ARG A O 1
ATOM 2893 N N . LEU A 1 351 ? -26.558 14.602 29.471 1.00 94.12 351 LEU A N 1
ATOM 2894 C CA . LEU A 1 351 ? -27.368 15.548 30.239 1.00 94.12 351 LEU A CA 1
ATOM 2895 C C . LEU A 1 351 ? -28.809 15.061 30.432 1.00 94.12 351 LEU A C 1
ATOM 2897 O O . LEU A 1 351 ? -29.368 15.261 31.506 1.00 94.12 351 LEU A O 1
ATOM 2901 N N . LEU A 1 352 ? -29.403 14.437 29.411 1.00 91.62 352 LEU A N 1
ATOM 2902 C CA . LEU A 1 352 ? -30.814 14.031 29.419 1.00 91.62 352 LEU A CA 1
ATOM 2903 C C . LEU A 1 352 ? -31.057 12.658 30.059 1.00 91.62 352 LEU A C 1
ATOM 2905 O O . LEU A 1 352 ? -32.052 12.476 30.752 1.00 91.62 352 LEU A O 1
ATOM 2909 N N . ARG A 1 353 ? -30.170 11.690 29.804 1.00 90.44 353 ARG A N 1
ATOM 2910 C CA . ARG A 1 353 ? -30.320 10.271 30.175 1.00 90.44 353 ARG A CA 1
ATOM 2911 C C . ARG A 1 353 ? -29.251 9.776 31.154 1.00 90.44 353 ARG A C 1
ATOM 2913 O O . ARG A 1 353 ? -29.342 8.653 31.635 1.00 90.44 353 ARG A O 1
ATOM 2920 N N . GLY A 1 354 ? -28.229 10.585 31.444 1.00 90.31 354 GLY A N 1
ATOM 2921 C CA . GLY A 1 354 ? -27.145 10.226 32.366 1.00 90.31 354 GLY A CA 1
ATOM 2922 C C . GLY A 1 354 ? -26.073 9.294 31.785 1.00 90.31 354 GLY A C 1
ATOM 2923 O O . GLY A 1 354 ? -25.124 8.965 32.491 1.00 90.31 354 GLY A O 1
ATOM 2924 N N . ASN A 1 355 ? -26.173 8.913 30.508 1.00 92.19 355 ASN A N 1
ATOM 2925 C CA . ASN A 1 355 ? -25.217 8.053 29.798 1.00 92.19 355 ASN A CA 1
ATOM 2926 C C . ASN A 1 355 ? -24.788 8.694 28.462 1.00 92.19 355 ASN A C 1
ATOM 2928 O O . ASN A 1 355 ? -25.376 9.682 28.036 1.00 92.19 355 ASN A O 1
ATOM 2932 N N . ARG A 1 356 ? -23.748 8.174 27.803 1.00 95.00 356 ARG A N 1
ATOM 2933 C CA . ARG A 1 356 ? -23.219 8.726 26.536 1.00 95.00 356 ARG A CA 1
ATOM 2934 C C . ARG A 1 356 ? -23.593 7.893 25.308 1.00 95.00 356 ARG A C 1
ATOM 2936 O O . ARG A 1 356 ? -22.973 8.069 24.259 1.00 95.00 356 ARG A O 1
ATOM 2943 N N . GLU A 1 357 ? -24.552 6.987 25.433 1.00 96.62 357 GLU A N 1
ATOM 2944 C CA . GLU A 1 357 ? -24.949 6.107 24.341 1.00 96.62 357 GLU A CA 1
ATOM 2945 C C . GLU A 1 357 ? -25.932 6.819 23.421 1.00 96.62 357 GLU A C 1
ATOM 2947 O O . GLU A 1 357 ? -26.788 7.577 23.874 1.00 96.62 357 GLU A O 1
ATOM 2952 N N . VAL A 1 358 ? -25.749 6.633 22.117 1.00 97.50 358 VAL A N 1
ATOM 2953 C CA . VAL A 1 358 ? -26.493 7.320 21.055 1.00 97.50 358 VAL A CA 1
ATOM 2954 C C . VAL A 1 358 ? -26.825 6.324 19.960 1.00 97.50 358 VAL A C 1
ATOM 2956 O O . VAL A 1 358 ? -26.035 5.420 19.700 1.00 97.50 358 VAL A O 1
ATOM 2959 N N . THR A 1 359 ? -27.964 6.496 19.300 1.00 97.69 359 THR A N 1
ATOM 2960 C CA . THR A 1 359 ? -28.304 5.718 18.097 1.00 97.69 359 THR A CA 1
ATOM 2961 C C . THR A 1 359 ? -27.828 6.428 16.833 1.00 97.69 359 THR A C 1
ATOM 2963 O O . THR A 1 359 ? -27.656 7.648 16.821 1.00 97.69 359 THR A O 1
ATOM 2966 N N . LEU A 1 360 ? -27.665 5.686 15.735 1.00 98.06 360 LEU A N 1
ATOM 2967 C CA . LEU A 1 360 ? -27.310 6.264 14.438 1.00 98.06 360 LEU A CA 1
ATOM 2968 C C . LEU A 1 360 ? -28.305 7.358 14.012 1.00 98.06 360 LEU A C 1
ATOM 2970 O O . LEU A 1 360 ? -27.894 8.424 13.561 1.00 98.06 360 LEU A O 1
ATOM 2974 N N . LEU A 1 361 ? -29.605 7.136 14.229 1.00 98.00 361 LEU A N 1
ATOM 2975 C CA . LEU A 1 361 ? -30.644 8.107 13.888 1.00 98.00 361 LEU A CA 1
ATOM 2976 C C . LEU A 1 361 ? -30.542 9.392 14.726 1.00 98.00 361 LEU A C 1
ATOM 2978 O O . LEU A 1 361 ? -30.699 10.479 14.179 1.00 98.00 361 LEU A O 1
ATOM 2982 N N . GLU A 1 362 ? -30.239 9.299 16.026 1.00 97.69 362 GLU A N 1
ATOM 2983 C CA . GLU A 1 362 ? -30.010 10.481 16.878 1.00 97.69 362 GLU A CA 1
ATOM 2984 C C . GLU A 1 362 ? -28.824 11.318 16.385 1.00 97.69 362 GLU A C 1
ATOM 2986 O O . GLU A 1 362 ? -28.871 12.548 16.434 1.00 97.69 362 GLU A O 1
ATOM 2991 N N . ILE A 1 363 ? -27.778 10.666 15.870 1.00 98.56 363 ILE A N 1
ATOM 2992 C CA . ILE A 1 363 ? -26.648 11.370 15.263 1.00 98.56 363 ILE A CA 1
ATOM 2993 C C . ILE A 1 363 ? -27.094 12.066 13.974 1.00 98.56 363 ILE A C 1
ATOM 2995 O O . ILE A 1 363 ? -26.838 13.257 13.792 1.00 98.56 363 ILE A O 1
ATOM 2999 N N . TYR A 1 364 ? -27.816 11.364 13.100 1.00 98.50 364 TYR A N 1
ATOM 3000 C CA . TYR A 1 364 ? -28.280 11.935 11.836 1.00 98.50 364 TYR A CA 1
ATOM 3001 C C . TYR A 1 364 ? -29.327 13.040 12.001 1.00 98.50 364 TYR A C 1
ATOM 3003 O O . TYR A 1 364 ? -29.419 13.915 11.145 1.00 98.50 364 TYR A O 1
ATOM 3011 N N . GLN A 1 365 ? -30.060 13.080 13.115 1.00 98.50 365 GLN A N 1
ATOM 3012 C CA . GLN A 1 365 ? -30.913 14.220 13.465 1.00 98.50 365 GLN A CA 1
ATOM 3013 C C . GLN A 1 365 ? -30.113 15.511 13.690 1.00 98.50 365 GLN A C 1
ATOM 3015 O O . GLN A 1 365 ? -30.637 16.591 13.423 1.00 98.50 365 GLN A O 1
ATOM 3020 N N . LEU A 1 366 ? -28.873 15.422 14.183 1.00 98.31 366 LEU A N 1
ATOM 3021 C CA . LEU A 1 366 ? -27.969 16.571 14.297 1.00 98.31 366 LEU A CA 1
ATOM 3022 C C . LEU A 1 366 ? -27.272 16.863 12.965 1.00 98.31 366 LEU A C 1
ATOM 3024 O O . LEU A 1 366 ? -27.208 18.017 12.558 1.00 98.31 366 LEU A O 1
ATOM 3028 N N . VAL A 1 367 ? -26.845 15.831 12.226 1.00 98.44 367 VAL A N 1
ATOM 3029 C CA . VAL A 1 367 ? -26.293 16.012 10.868 1.00 98.44 367 VAL A CA 1
ATOM 3030 C C . VAL A 1 367 ? -27.290 16.743 9.962 1.00 98.44 367 VAL A C 1
ATOM 3032 O O . VAL A 1 367 ? -26.906 17.650 9.226 1.00 98.44 367 VAL A O 1
ATOM 3035 N N . ALA A 1 368 ? -28.576 16.399 10.037 1.00 98.06 368 ALA A N 1
ATOM 3036 C CA . ALA A 1 368 ? -29.637 17.041 9.269 1.00 98.06 368 ALA A CA 1
ATOM 3037 C C . ALA A 1 368 ? -29.837 18.523 9.613 1.00 98.06 368 ALA A C 1
ATOM 3039 O O . ALA A 1 368 ? -30.235 19.289 8.741 1.00 98.06 368 ALA A O 1
ATOM 3040 N N . GLN A 1 369 ? -29.543 18.950 10.846 1.00 97.06 369 GLN A N 1
ATOM 3041 C CA . GLN A 1 369 ? -29.636 20.367 11.225 1.00 97.06 369 GLN A CA 1
ATOM 3042 C C . GLN A 1 369 ? -28.591 21.213 10.496 1.00 97.06 369 GLN A C 1
ATOM 3044 O O . GLN A 1 369 ? -28.898 22.326 10.081 1.00 97.06 369 GLN A O 1
ATOM 3049 N N . GLU A 1 370 ? -27.395 20.661 10.294 1.00 95.25 370 GLU A N 1
ATOM 3050 C CA . GLU A 1 370 ? -26.299 21.341 9.598 1.00 95.25 370 GLU A CA 1
ATOM 3051 C C . GLU A 1 370 ? -26.381 21.200 8.070 1.00 95.25 370 GLU A C 1
ATOM 3053 O O . GLU A 1 370 ? -25.994 22.105 7.336 1.00 95.25 370 GLU A O 1
ATOM 3058 N N . THR A 1 371 ? -26.879 20.066 7.567 1.00 96.94 371 THR A N 1
ATOM 3059 C CA . THR A 1 371 ? -26.781 19.709 6.134 1.00 96.94 371 THR A CA 1
ATOM 3060 C C . THR A 1 371 ? -28.110 19.727 5.381 1.00 96.94 371 THR A C 1
ATOM 3062 O O . THR A 1 371 ? -28.117 19.754 4.154 1.00 96.94 371 THR A O 1
ATOM 3065 N N . GLY A 1 372 ? -29.242 19.690 6.087 1.00 96.19 372 GLY A N 1
ATOM 3066 C CA . GLY A 1 372 ? -30.578 19.620 5.492 1.00 96.19 372 GLY A CA 1
ATOM 3067 C C . GLY A 1 372 ? -30.974 18.253 4.920 1.00 96.19 372 GLY A C 1
ATOM 3068 O O . GLY A 1 372 ? -32.054 18.147 4.336 1.00 96.19 372 GLY A O 1
ATOM 3069 N N . ILE A 1 373 ? -30.152 17.207 5.066 1.00 97.25 373 ILE A N 1
ATOM 3070 C CA . ILE A 1 373 ? -30.525 15.863 4.600 1.00 97.25 373 ILE A CA 1
ATOM 3071 C C . ILE A 1 373 ? -31.624 15.242 5.451 1.00 97.25 373 ILE A C 1
ATOM 3073 O O . ILE A 1 373 ? -31.776 15.545 6.631 1.00 97.25 373 ILE A O 1
ATOM 3077 N N . ASP A 1 374 ? -32.349 14.297 4.859 1.00 98.06 374 ASP A N 1
ATOM 3078 C CA . ASP A 1 374 ? -33.241 13.436 5.623 1.00 98.06 374 ASP A CA 1
ATOM 3079 C C . ASP A 1 374 ? -32.423 12.526 6.568 1.00 98.06 374 ASP A C 1
ATOM 3081 O O . ASP A 1 374 ? -31.564 11.772 6.089 1.00 98.06 374 ASP A O 1
ATOM 3085 N N . PRO A 1 375 ? -32.671 12.567 7.896 1.00 98.19 375 PRO A N 1
ATOM 3086 C CA . PRO A 1 375 ? -31.911 11.780 8.860 1.00 98.19 375 PRO A CA 1
ATOM 3087 C C . PRO A 1 375 ? -31.947 10.273 8.595 1.00 98.19 375 PRO A C 1
ATOM 3089 O O . PRO A 1 375 ? -30.934 9.598 8.768 1.00 98.19 375 PRO A O 1
ATOM 3092 N N . GLN A 1 376 ? -33.103 9.741 8.183 1.00 98.12 376 GLN A N 1
ATOM 3093 C CA . GLN A 1 376 ? -33.270 8.306 7.976 1.00 98.12 376 GLN A CA 1
ATOM 3094 C C . GLN A 1 376 ? -32.487 7.851 6.745 1.00 98.12 376 GLN A C 1
ATOM 3096 O O . GLN A 1 376 ? -31.710 6.906 6.835 1.00 98.12 376 GLN A O 1
ATOM 3101 N N . LYS A 1 377 ? -32.606 8.572 5.625 1.00 97.50 377 LYS A N 1
ATOM 3102 C CA . LYS A 1 377 ? -31.833 8.294 4.406 1.00 97.50 377 LYS A CA 1
ATOM 3103 C C . LYS A 1 377 ? -30.329 8.359 4.652 1.00 97.50 377 LYS A C 1
ATOM 3105 O O . LYS A 1 377 ? -29.600 7.514 4.140 1.00 97.50 377 LYS A O 1
ATOM 3110 N N . GLY A 1 378 ? -29.863 9.344 5.421 1.00 97.94 378 GLY A N 1
ATOM 3111 C CA . GLY A 1 378 ? -28.450 9.458 5.779 1.00 97.94 378 GLY A CA 1
ATOM 3112 C C . GLY A 1 378 ? -27.963 8.270 6.616 1.00 97.94 378 GLY A C 1
ATOM 3113 O O . GLY A 1 378 ? -26.949 7.655 6.282 1.00 97.94 378 GLY A O 1
ATOM 3114 N N . ALA A 1 379 ? -28.719 7.898 7.653 1.00 98.38 379 ALA A N 1
ATOM 3115 C CA . ALA A 1 379 ? -28.418 6.745 8.497 1.00 98.38 379 ALA A CA 1
ATOM 3116 C C . ALA A 1 379 ? -28.408 5.426 7.702 1.00 98.38 379 ALA A C 1
ATOM 3118 O O . ALA A 1 379 ? -27.467 4.638 7.817 1.00 98.38 379 ALA A O 1
ATOM 3119 N N . ASP A 1 380 ? -29.416 5.207 6.855 1.00 98.44 380 ASP A N 1
ATOM 3120 C CA . ASP A 1 380 ? -29.521 4.016 6.007 1.00 98.44 380 ASP A CA 1
ATOM 3121 C C . ASP A 1 380 ? -28.345 3.921 5.028 1.00 98.44 380 ASP A C 1
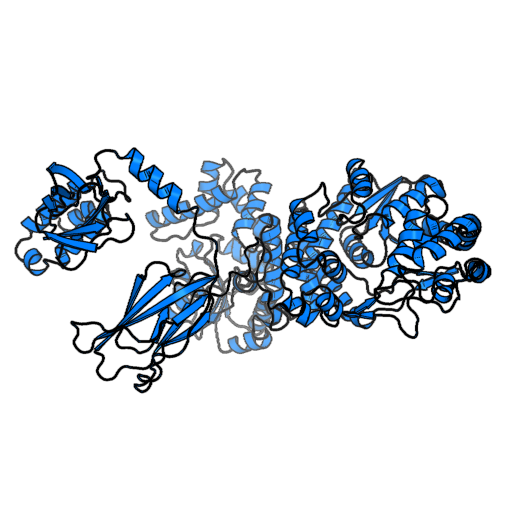ATOM 3123 O O . ASP A 1 380 ? -27.799 2.835 4.808 1.00 98.44 380 ASP A O 1
ATOM 3127 N N . LEU A 1 381 ? -27.911 5.055 4.468 1.00 98.38 381 LEU A N 1
ATOM 3128 C CA . LEU A 1 381 ? -26.758 5.107 3.579 1.00 98.38 381 LEU A CA 1
ATOM 3129 C C . LEU A 1 381 ? -25.453 4.777 4.313 1.00 98.38 381 LEU A C 1
ATOM 3131 O O . LEU A 1 381 ? -24.695 3.947 3.812 1.00 98.38 381 LEU A O 1
ATOM 3135 N N . GLU A 1 382 ? -25.183 5.359 5.485 1.00 98.50 382 GLU A N 1
ATOM 3136 C CA . GLU A 1 382 ? -23.986 5.018 6.275 1.00 98.50 382 GLU A CA 1
ATOM 3137 C C . GLU A 1 382 ? -23.955 3.531 6.623 1.00 98.50 382 GLU A C 1
ATOM 3139 O O . GLU A 1 382 ? -22.935 2.870 6.420 1.00 98.50 382 GLU A O 1
ATOM 3144 N N . PHE A 1 383 ? -25.091 2.972 7.046 1.00 98.56 383 PHE A N 1
ATOM 3145 C CA . PHE A 1 383 ? -25.200 1.542 7.308 1.00 98.56 383 PHE A CA 1
ATOM 3146 C C . PHE A 1 383 ? -24.977 0.691 6.046 1.00 98.56 383 PHE A C 1
ATOM 3148 O O . PHE A 1 383 ? -24.314 -0.347 6.109 1.00 98.56 383 PHE A O 1
ATOM 3155 N N . SER A 1 384 ? -25.483 1.125 4.886 1.00 98.31 384 SER A N 1
ATOM 3156 C CA . SER A 1 384 ? -25.239 0.431 3.616 1.00 98.31 384 SER A CA 1
ATOM 3157 C C . SER A 1 384 ? -23.752 0.424 3.244 1.00 98.31 384 SER A C 1
ATOM 3159 O O . SER A 1 384 ? -23.226 -0.612 2.842 1.00 98.31 384 SER A O 1
ATOM 3161 N N . VAL A 1 385 ? -23.049 1.538 3.470 1.00 98.00 385 VAL A N 1
ATOM 3162 C CA . VAL A 1 385 ? -21.609 1.668 3.217 1.00 98.00 385 VAL A CA 1
ATOM 3163 C C . VAL A 1 385 ? -20.805 0.782 4.175 1.00 98.00 385 VAL A C 1
ATOM 3165 O O . VAL A 1 385 ? -19.876 0.105 3.734 1.00 98.00 385 VAL A O 1
ATOM 3168 N N . GLU A 1 386 ? -21.186 0.703 5.455 1.00 98.00 386 GLU A N 1
ATOM 3169 C CA . GLU A 1 386 ? -20.611 -0.262 6.408 1.00 98.00 386 GLU A CA 1
ATOM 3170 C C . GLU A 1 386 ? -20.810 -1.710 5.927 1.00 98.00 386 GLU A C 1
ATOM 3172 O O . GLU A 1 386 ? -19.864 -2.498 5.905 1.00 98.00 386 GLU A O 1
ATOM 3177 N N . CYS A 1 387 ? -22.010 -2.059 5.448 1.00 97.56 387 CYS A N 1
ATOM 3178 C CA . CYS A 1 387 ? -22.285 -3.384 4.887 1.00 97.56 387 CYS A CA 1
ATOM 3179 C C . CYS A 1 387 ? -21.449 -3.691 3.639 1.00 97.56 387 CYS A C 1
ATOM 3181 O O . CYS A 1 387 ? -21.044 -4.838 3.450 1.00 97.56 387 CYS A O 1
ATOM 3183 N N . GLU A 1 388 ? -21.187 -2.711 2.777 1.00 96.56 388 GLU A N 1
ATOM 3184 C CA . GLU A 1 388 ? -20.367 -2.900 1.578 1.00 96.56 388 GLU A CA 1
ATOM 3185 C C . GLU A 1 388 ? -18.882 -3.089 1.910 1.00 96.56 388 GLU A C 1
ATOM 3187 O O . GLU A 1 388 ? -18.226 -3.939 1.306 1.00 96.56 388 GLU A O 1
ATOM 3192 N N . LEU A 1 389 ? -18.360 -2.329 2.878 1.00 97.19 389 LEU A N 1
ATOM 3193 C CA . LEU A 1 389 ? -16.922 -2.238 3.142 1.00 97.19 389 LEU A CA 1
ATOM 3194 C C . LEU A 1 389 ? -16.419 -3.198 4.217 1.00 97.19 389 LEU A C 1
ATOM 3196 O O . LEU A 1 389 ? -15.269 -3.633 4.134 1.00 97.19 389 LEU A O 1
ATOM 3200 N N . CYS A 1 390 ? -17.231 -3.531 5.223 1.00 97.50 390 CYS A N 1
ATOM 3201 C CA . CYS A 1 390 ? -16.823 -4.484 6.249 1.00 97.50 390 CYS A CA 1
ATOM 3202 C C . CYS A 1 390 ? -16.646 -5.890 5.668 1.00 97.50 390 CYS A C 1
ATOM 3204 O O . CYS A 1 390 ? -17.420 -6.348 4.821 1.00 97.50 390 CYS A O 1
ATOM 3206 N N . TRP A 1 391 ? -15.664 -6.622 6.185 1.00 97.19 391 TRP A N 1
ATOM 3207 C CA . TRP A 1 391 ? -15.520 -8.056 5.940 1.00 97.19 391 TRP A CA 1
ATOM 3208 C C . TRP A 1 391 ? -15.168 -8.790 7.226 1.00 97.19 391 TRP A C 1
ATOM 3210 O O . TRP A 1 391 ? -14.653 -8.200 8.177 1.00 97.19 391 TRP A O 1
ATOM 3220 N N . ALA A 1 392 ? -15.454 -10.088 7.239 1.00 98.06 392 ALA A N 1
ATOM 3221 C CA . ALA A 1 392 ? -15.137 -10.941 8.366 1.00 98.06 392 ALA A CA 1
ATOM 3222 C C . ALA A 1 392 ? -13.626 -11.067 8.557 1.00 98.06 392 ALA A C 1
ATOM 3224 O O . ALA A 1 392 ? -12.874 -11.293 7.607 1.00 98.06 392 ALA A O 1
ATOM 3225 N N . ASN A 1 393 ? -13.192 -10.978 9.806 1.00 98.19 393 ASN A N 1
ATOM 3226 C CA . ASN A 1 393 ? -11.865 -11.389 10.204 1.00 98.19 393 ASN A CA 1
ATOM 3227 C C . ASN A 1 393 ? -11.746 -12.908 9.990 1.00 98.19 393 ASN A C 1
ATOM 3229 O O . ASN A 1 393 ? -12.371 -13.663 10.736 1.00 98.19 393 ASN A O 1
ATOM 3233 N N . PRO A 1 394 ? -10.938 -13.384 9.023 1.00 97.19 394 PRO A N 1
ATOM 3234 C CA . PRO A 1 394 ? -10.901 -14.803 8.676 1.00 97.19 394 PRO A CA 1
ATOM 3235 C C . PRO A 1 394 ? -10.458 -15.679 9.854 1.00 97.19 394 PRO A C 1
ATOM 3237 O O . PRO A 1 394 ? -10.983 -16.771 10.035 1.00 97.19 394 PRO A O 1
ATOM 3240 N N . TYR A 1 395 ? -9.565 -15.166 10.709 1.00 97.69 395 TYR A N 1
ATOM 3241 C CA . TYR A 1 395 ? -9.139 -15.862 11.921 1.00 97.69 395 TYR A CA 1
ATOM 3242 C C . TYR A 1 395 ? -10.308 -16.076 12.889 1.00 97.69 395 TYR A C 1
ATOM 3244 O O . TYR A 1 395 ? -10.527 -17.187 13.363 1.00 97.69 395 TYR A O 1
ATOM 3252 N N . MET A 1 396 ? -11.066 -15.018 13.188 1.00 98.06 396 MET A N 1
ATOM 3253 C CA . MET A 1 396 ? -12.172 -15.109 14.144 1.00 98.06 396 MET A CA 1
ATOM 3254 C C . MET A 1 396 ? -13.410 -15.782 13.565 1.00 98.06 396 MET A C 1
ATOM 3256 O O . MET A 1 396 ? -14.166 -16.379 14.321 1.00 98.06 396 MET A O 1
ATOM 3260 N N . LEU A 1 397 ? -13.621 -15.715 12.249 1.00 98.31 397 LEU A N 1
ATOM 3261 C CA . LEU A 1 397 ? -14.710 -16.430 11.587 1.00 98.31 397 LEU A CA 1
ATOM 3262 C C . LEU A 1 397 ? -14.553 -17.946 11.756 1.00 98.31 397 LEU A C 1
ATOM 3264 O O . LEU A 1 397 ? -15.495 -18.616 12.165 1.00 98.31 397 LEU A O 1
ATOM 3268 N N . GLU A 1 398 ? -13.346 -18.474 11.547 1.00 98.06 398 GLU A N 1
ATOM 3269 C CA . GLU A 1 398 ? -13.082 -19.903 11.743 1.00 98.06 398 GLU A CA 1
ATOM 3270 C C . GLU A 1 398 ? -13.173 -20.303 13.229 1.00 98.06 398 GLU A C 1
ATOM 3272 O O . GLU A 1 398 ? -13.767 -21.331 13.555 1.00 98.06 398 GLU A O 1
ATOM 3277 N N . VAL A 1 399 ? -12.673 -19.467 14.155 1.00 98.12 399 VAL A N 1
ATOM 3278 C CA . VAL A 1 399 ? -12.879 -19.674 15.605 1.00 98.12 399 VAL A CA 1
ATOM 3279 C C . VAL A 1 399 ? -14.371 -19.737 15.943 1.00 98.12 399 VAL A C 1
ATOM 3281 O O . VAL A 1 399 ? -14.791 -20.630 16.678 1.00 98.12 399 VAL A O 1
ATOM 3284 N N . PHE A 1 400 ? -15.163 -18.804 15.415 1.00 98.31 400 PHE A N 1
ATOM 3285 C CA . PHE A 1 400 ? -16.601 -18.728 15.645 1.00 98.31 400 PHE A CA 1
ATOM 3286 C C . PHE A 1 400 ? -17.310 -19.997 15.162 1.00 98.31 400 PHE A C 1
ATOM 3288 O O . PHE A 1 400 ? -18.018 -20.619 15.950 1.00 98.31 400 PHE A O 1
ATOM 3295 N N . HIS A 1 401 ? -17.059 -20.445 13.926 1.00 97.88 401 HIS A N 1
ATOM 3296 C CA . HIS A 1 401 ? -17.679 -21.664 13.387 1.00 97.88 401 HIS A CA 1
ATOM 3297 C C . HIS A 1 401 ? -17.305 -22.918 14.179 1.00 97.88 401 HIS A C 1
ATOM 3299 O O . HIS A 1 401 ? -18.166 -23.762 14.420 1.00 97.88 401 HIS A O 1
ATOM 3305 N N . ILE A 1 402 ? -16.055 -23.033 14.646 1.00 97.75 402 ILE A N 1
ATOM 3306 C CA . ILE A 1 402 ? -15.644 -24.148 15.513 1.00 97.75 402 ILE A CA 1
ATOM 3307 C C . ILE A 1 402 ? -16.447 -24.142 16.819 1.00 97.75 402 ILE A C 1
ATOM 3309 O O . ILE A 1 402 ? -16.904 -25.195 17.256 1.00 97.75 402 ILE A O 1
ATOM 3313 N N . LEU A 1 403 ? -16.618 -22.983 17.460 1.00 97.69 403 LEU A N 1
ATOM 3314 C CA . LEU A 1 403 ? -17.351 -22.888 18.725 1.00 97.69 403 LEU A CA 1
ATOM 3315 C C . LEU A 1 403 ? -18.857 -23.121 18.537 1.00 97.69 403 LEU A C 1
ATOM 3317 O O . LEU A 1 403 ? -19.450 -23.850 19.333 1.00 97.69 403 LEU A O 1
ATOM 3321 N N . ALA A 1 404 ? -19.445 -22.580 17.467 1.00 96.88 404 ALA A N 1
ATOM 3322 C CA . ALA A 1 404 ? -20.848 -22.787 17.108 1.00 96.88 404 ALA A CA 1
ATOM 3323 C C . ALA A 1 404 ? -21.142 -24.277 16.867 1.00 96.88 404 ALA A C 1
ATOM 3325 O O . ALA A 1 404 ? -22.068 -24.837 17.449 1.00 96.88 404 ALA A O 1
ATOM 3326 N N . ALA A 1 405 ? -20.277 -24.968 16.114 1.00 96.12 405 ALA A N 1
ATOM 3327 C CA . ALA A 1 405 ? -20.399 -26.404 15.858 1.00 96.12 405 ALA A CA 1
ATOM 3328 C C . ALA A 1 405 ? -20.276 -27.278 17.124 1.00 96.12 405 ALA A C 1
ATOM 3330 O O . ALA A 1 405 ? -20.685 -28.437 17.115 1.00 96.12 405 ALA A O 1
ATOM 3331 N N . GLN A 1 406 ? -19.709 -26.745 18.211 1.00 95.31 406 GLN A N 1
ATOM 3332 C CA . GLN A 1 406 ? -19.640 -27.408 19.519 1.00 95.31 406 GLN A CA 1
ATOM 3333 C C . GLN A 1 406 ? -20.807 -27.030 20.448 1.00 95.31 406 GLN A C 1
ATOM 3335 O O . GLN A 1 406 ? -20.787 -27.400 21.622 1.00 95.31 406 GLN A O 1
ATOM 3340 N N . GLY A 1 407 ? -21.806 -26.291 19.954 1.00 95.19 407 GLY A N 1
ATOM 3341 C CA . GLY A 1 407 ? -22.979 -25.880 20.727 1.00 95.19 407 GLY A CA 1
ATOM 3342 C C . GLY A 1 407 ? -22.655 -24.911 21.865 1.00 95.19 407 GLY A C 1
ATOM 3343 O O . GLY A 1 407 ? -23.323 -24.936 22.898 1.00 95.19 407 GLY A O 1
ATOM 3344 N N . LYS A 1 408 ? -21.592 -24.108 21.725 1.00 96.44 408 LYS A N 1
ATOM 3345 C CA . LYS A 1 408 ? -21.266 -23.049 22.690 1.00 96.44 408 LYS A CA 1
ATOM 3346 C C . LYS A 1 408 ? -22.271 -21.911 22.586 1.00 96.44 408 LYS A C 1
ATOM 3348 O O . LYS A 1 408 ? -22.693 -21.588 21.484 1.00 96.44 408 LYS A O 1
ATOM 3353 N N . THR A 1 409 ? -22.575 -21.264 23.711 1.00 98.12 409 THR A N 1
ATOM 3354 C CA . THR A 1 409 ? -23.353 -20.022 23.692 1.00 98.12 409 THR A CA 1
ATOM 3355 C C . THR A 1 409 ? -22.459 -18.873 23.233 1.00 98.12 409 THR A C 1
ATOM 3357 O O . THR A 1 409 ? -21.445 -18.579 23.877 1.00 98.12 409 THR A O 1
ATOM 3360 N N . LEU A 1 410 ? -22.814 -18.228 22.126 1.00 98.44 410 LEU A N 1
ATOM 3361 C CA . LEU A 1 410 ? -22.038 -17.170 21.486 1.00 98.44 410 LEU A CA 1
ATOM 3362 C C . LEU A 1 410 ? -22.785 -15.841 21.569 1.00 98.44 410 LEU A C 1
ATOM 3364 O O . LEU A 1 410 ? -23.939 -15.733 21.156 1.00 98.44 410 LEU A O 1
ATOM 3368 N N . VAL A 1 411 ? -22.113 -14.797 22.062 1.00 98.50 411 VAL A N 1
ATOM 3369 C CA . VAL A 1 411 ? -22.722 -13.465 22.235 1.00 98.50 411 VAL A CA 1
ATOM 3370 C C . VAL A 1 411 ? -21.835 -12.368 21.646 1.00 98.50 411 VAL A C 1
ATOM 3372 O O . VAL A 1 411 ? -20.633 -12.345 21.889 1.00 98.50 411 VAL A O 1
ATOM 3375 N N . ALA A 1 412 ? -22.400 -11.416 20.907 1.00 98.50 412 ALA A N 1
ATOM 3376 C CA . ALA A 1 412 ? -21.672 -10.235 20.429 1.00 98.50 412 ALA A CA 1
ATOM 3377 C C . ALA A 1 412 ? -21.956 -9.014 21.321 1.00 98.50 412 ALA A C 1
ATOM 3379 O O . ALA A 1 412 ? -23.115 -8.732 21.620 1.00 98.50 412 ALA A O 1
ATOM 3380 N N . LEU A 1 413 ? -20.919 -8.282 21.743 1.00 98.00 413 LEU A N 1
ATOM 3381 C CA . LEU A 1 413 ? -21.016 -7.048 22.537 1.00 98.00 413 LEU A CA 1
ATOM 3382 C C . LEU A 1 413 ? -20.328 -5.904 21.794 1.00 98.00 413 LEU A C 1
ATOM 3384 O O . LEU A 1 413 ? -19.160 -6.021 21.429 1.00 98.00 413 LEU A O 1
ATOM 3388 N N . SER A 1 414 ? -20.996 -4.763 21.632 1.00 97.50 414 SER A N 1
ATOM 3389 C CA . SER A 1 414 ? -20.402 -3.623 20.925 1.00 97.50 414 SER A CA 1
ATOM 3390 C C . SER A 1 414 ? -20.776 -2.274 21.536 1.00 97.50 414 SER A C 1
ATOM 3392 O O . SER A 1 414 ? -21.945 -2.014 21.817 1.00 97.50 414 SER A O 1
ATOM 3394 N N . ASP A 1 415 ? -19.776 -1.403 21.700 1.00 97.06 415 ASP A N 1
ATOM 3395 C CA . ASP A 1 415 ? -19.961 -0.002 22.097 1.00 97.06 415 ASP A CA 1
ATOM 3396 C C . ASP A 1 415 ? -20.211 0.845 20.842 1.00 97.06 415 ASP A C 1
ATOM 3398 O O . ASP A 1 415 ? -19.316 1.538 20.354 1.00 97.06 415 ASP A O 1
ATOM 3402 N N . MET A 1 416 ? -21.408 0.727 20.265 1.00 96.25 416 MET A N 1
ATOM 3403 C CA . MET A 1 416 ? -21.724 1.256 18.938 1.00 96.25 416 MET A CA 1
ATOM 3404 C C . MET A 1 416 ? -23.099 1.912 18.874 1.00 96.25 416 MET A C 1
ATOM 3406 O O . MET A 1 416 ? -23.995 1.627 19.658 1.00 96.25 416 MET A O 1
ATOM 3410 N N . TYR A 1 417 ? -23.255 2.794 17.888 1.00 97.38 417 TYR A N 1
ATOM 3411 C CA . TYR A 1 417 ? -24.513 3.475 17.572 1.00 97.38 417 TYR A CA 1
ATOM 3412 C C . TYR A 1 417 ? -25.412 2.689 16.601 1.00 97.38 417 TYR A C 1
ATOM 3414 O O . TYR A 1 417 ? -26.509 3.141 16.270 1.00 97.38 417 TYR A O 1
ATOM 3422 N N . LEU A 1 418 ? -24.947 1.542 16.097 1.00 97.75 418 LEU A N 1
ATOM 3423 C CA . LEU A 1 418 ? -25.731 0.650 15.243 1.00 97.75 418 LEU A CA 1
ATOM 3424 C C . LEU A 1 418 ? -26.584 -0.250 16.131 1.00 97.75 418 LEU A C 1
ATOM 3426 O O . LEU A 1 418 ? -26.017 -1.087 16.822 1.00 97.75 418 LEU A O 1
ATOM 3430 N N . SER A 1 419 ? -27.910 -0.107 16.092 1.00 97.38 419 SER A N 1
ATOM 3431 C CA . SER A 1 419 ? -28.806 -0.917 16.929 1.00 97.38 419 SER A CA 1
ATOM 3432 C C . SER A 1 419 ? -28.597 -2.417 16.726 1.00 97.38 419 SER A C 1
ATOM 3434 O O . SER A 1 419 ? -28.056 -2.863 15.707 1.00 97.38 419 SER A O 1
ATOM 3436 N N . LYS A 1 420 ? -29.075 -3.216 17.678 1.00 97.19 420 LYS A N 1
ATOM 3437 C CA . LYS A 1 420 ? -29.057 -4.678 17.639 1.00 97.19 420 LYS A CA 1
ATOM 3438 C C . LYS A 1 420 ? -29.540 -5.217 16.300 1.00 97.19 420 LYS A C 1
ATOM 3440 O O . LYS A 1 420 ? -28.905 -6.121 15.763 1.00 97.19 420 LYS A O 1
ATOM 3445 N N . GLU A 1 421 ? -30.623 -4.680 15.744 1.00 96.88 421 GLU A N 1
ATOM 3446 C CA . GLU A 1 421 ? -31.176 -5.136 14.465 1.00 96.88 421 GLU A CA 1
ATOM 3447 C C . GLU A 1 421 ? -30.182 -4.912 13.317 1.00 96.88 421 GLU A C 1
ATOM 3449 O O . GLU A 1 421 ? -29.918 -5.824 12.529 1.00 96.88 421 GLU A O 1
ATOM 3454 N N . LEU A 1 422 ? -29.585 -3.717 13.249 1.00 98.06 422 LEU A N 1
ATOM 3455 C CA . LEU A 1 422 ? -28.601 -3.359 12.227 1.00 98.06 422 LEU A CA 1
ATOM 3456 C C . LEU A 1 422 ? -27.311 -4.171 12.377 1.00 98.06 422 LEU A C 1
ATOM 3458 O O . LEU A 1 422 ? -26.798 -4.707 11.393 1.00 98.06 422 LEU A O 1
ATOM 3462 N N . LEU A 1 423 ? -26.797 -4.303 13.600 1.00 98.19 423 LEU A N 1
ATOM 3463 C CA . LEU A 1 423 ? -25.555 -5.024 13.863 1.00 98.19 423 LEU A CA 1
ATOM 3464 C C . LEU A 1 423 ? -25.705 -6.530 13.633 1.00 98.19 423 LEU A C 1
ATOM 3466 O O . LEU A 1 423 ? -24.814 -7.138 13.045 1.00 98.19 423 LEU A O 1
ATOM 3470 N N . THR A 1 424 ? -26.846 -7.117 14.015 1.00 98.12 424 THR A N 1
ATOM 3471 C CA . THR A 1 424 ? -27.168 -8.522 13.709 1.00 98.12 424 THR A CA 1
ATOM 3472 C C . THR A 1 424 ? -27.182 -8.737 12.200 1.00 98.12 424 THR A C 1
ATOM 3474 O O . THR A 1 424 ? -26.504 -9.630 11.701 1.00 98.12 424 THR A O 1
ATOM 3477 N N . ARG A 1 425 ? -27.865 -7.860 11.448 1.00 97.88 425 ARG A N 1
ATOM 3478 C CA . ARG A 1 425 ? -27.890 -7.931 9.981 1.00 97.88 425 ARG A CA 1
ATOM 3479 C C . ARG A 1 425 ? -26.487 -7.840 9.376 1.00 97.88 425 ARG A C 1
ATOM 3481 O O . ARG A 1 425 ? -26.174 -8.612 8.473 1.00 97.88 425 ARG A O 1
ATOM 3488 N N . LEU A 1 426 ? -25.648 -6.918 9.853 1.00 98.31 426 LEU A N 1
ATOM 3489 C CA . LEU A 1 426 ? -24.268 -6.786 9.382 1.00 98.31 426 LEU A CA 1
ATOM 3490 C C . LEU A 1 426 ? -23.454 -8.058 9.656 1.00 98.31 426 LEU A C 1
ATOM 3492 O O . LEU A 1 426 ? -22.776 -8.540 8.755 1.00 98.31 426 LEU A O 1
ATOM 3496 N N . LEU A 1 427 ? -23.537 -8.616 10.865 1.00 98.50 427 LEU A N 1
ATOM 3497 C CA . LEU A 1 427 ? -22.833 -9.842 11.249 1.00 98.50 427 LEU A CA 1
ATOM 3498 C C . LEU A 1 427 ? -23.257 -11.040 10.386 1.00 98.50 427 LEU A C 1
ATOM 3500 O O . LEU A 1 427 ? -22.391 -11.711 9.817 1.00 98.50 427 LEU A O 1
ATOM 3504 N N . SER A 1 428 ? -24.563 -11.247 10.190 1.00 97.12 428 SER A N 1
ATOM 3505 C CA . SER A 1 428 ? -25.081 -12.333 9.348 1.00 97.12 428 SER A CA 1
ATOM 3506 C C . SER A 1 428 ? -24.619 -12.199 7.895 1.00 97.12 428 SER A C 1
ATOM 3508 O O . SER A 1 428 ? -24.129 -13.164 7.316 1.00 97.12 428 SER A O 1
ATOM 3510 N N . LEU A 1 429 ? -24.641 -10.986 7.321 1.00 97.19 429 LEU A N 1
ATOM 3511 C CA . LEU A 1 429 ? -24.129 -10.731 5.963 1.00 97.19 429 LEU A CA 1
ATOM 3512 C C . LEU A 1 429 ? -22.641 -11.080 5.788 1.00 97.19 429 LEU A C 1
ATOM 3514 O O . LEU A 1 429 ? -22.168 -11.183 4.653 1.00 97.19 429 LEU A O 1
ATOM 3518 N N . LYS A 1 430 ? -21.888 -11.213 6.885 1.00 97.62 430 LYS A N 1
ATOM 3519 C CA . LYS A 1 430 ? -20.456 -11.539 6.888 1.00 97.62 430 LYS A CA 1
ATOM 3520 C C . LYS A 1 430 ? -20.161 -12.953 7.396 1.00 97.62 430 LYS A C 1
ATOM 3522 O O . LYS A 1 430 ? -18.993 -13.282 7.574 1.00 97.62 430 LYS A O 1
ATOM 3527 N N . GLY A 1 431 ? -21.184 -13.796 7.549 1.00 96.81 431 GLY A N 1
ATOM 3528 C CA . GLY A 1 431 ? -21.041 -15.216 7.884 1.00 96.81 431 GLY A CA 1
ATOM 3529 C C . GLY A 1 431 ? -21.106 -15.541 9.378 1.00 96.81 431 GLY A C 1
ATOM 3530 O O . GLY A 1 431 ? -20.783 -16.665 9.762 1.00 96.81 431 GLY A O 1
ATOM 3531 N N . TYR A 1 432 ? -21.517 -14.581 10.213 1.00 97.31 432 TYR A N 1
ATOM 3532 C CA . TYR A 1 432 ? -21.774 -14.782 11.639 1.00 97.31 432 TYR A CA 1
ATOM 3533 C C . TYR A 1 432 ? -23.287 -14.882 11.899 1.00 97.31 432 TYR A C 1
ATOM 3535 O O . TYR A 1 432 ? -23.930 -13.899 12.270 1.00 97.31 432 TYR A O 1
ATOM 3543 N N . GLU A 1 433 ? -23.869 -16.053 11.642 1.00 90.62 433 GLU A N 1
ATOM 3544 C CA . GLU A 1 433 ? -25.326 -16.269 11.691 1.00 90.62 433 GLU A CA 1
ATOM 3545 C C . GLU A 1 433 ? -25.819 -16.786 13.058 1.00 90.62 433 GLU A C 1
ATOM 3547 O O . GLU A 1 433 ? -26.912 -16.425 13.486 1.00 90.62 433 GLU A O 1
ATOM 3552 N N . ASP A 1 434 ? -24.986 -17.540 13.783 1.00 84.50 434 ASP A N 1
ATOM 3553 C CA . ASP A 1 434 ? -25.363 -18.300 14.989 1.00 84.50 434 ASP A CA 1
ATOM 3554 C C . ASP A 1 434 ? -25.072 -17.575 16.319 1.00 84.50 434 ASP A C 1
ATOM 3556 O O . ASP A 1 434 ? -24.597 -18.178 17.281 1.00 84.50 434 ASP A O 1
ATOM 3560 N N . PHE A 1 435 ? -25.289 -16.260 16.395 1.00 97.19 435 PHE A N 1
ATOM 3561 C CA . PHE A 1 435 ? -25.221 -15.571 17.689 1.00 97.19 435 PHE A CA 1
ATOM 3562 C C . PHE A 1 435 ? -26.512 -15.799 18.479 1.00 97.19 435 PHE A C 1
ATOM 3564 O O . PHE A 1 435 ? -27.585 -15.394 18.034 1.00 97.19 435 PHE A O 1
ATOM 3571 N N . ASP A 1 436 ? -26.409 -16.340 19.696 1.00 97.38 436 ASP A N 1
ATOM 3572 C CA . ASP A 1 436 ? -27.546 -16.439 20.623 1.00 97.38 436 ASP A CA 1
ATOM 3573 C C . ASP A 1 436 ? -28.063 -15.049 21.011 1.00 97.38 436 ASP A C 1
ATOM 3575 O O . ASP A 1 436 ? -29.256 -14.843 21.254 1.00 97.38 436 ASP A O 1
ATOM 3579 N N . GLN A 1 437 ? -27.157 -14.066 21.053 1.00 96.88 437 GLN A N 1
ATOM 3580 C CA . GLN A 1 437 ? -27.509 -12.681 21.318 1.00 96.88 437 GLN A CA 1
ATOM 3581 C C . GLN A 1 437 ? -26.484 -11.679 20.785 1.00 96.88 437 GLN A C 1
ATOM 3583 O O . GLN A 1 437 ? -25.276 -11.904 20.778 1.00 96.88 437 GLN A O 1
ATOM 3588 N N . VAL A 1 438 ? -26.996 -10.506 20.415 1.00 98.06 438 VAL A N 1
ATOM 3589 C CA . VAL A 1 438 ? -26.218 -9.302 20.116 1.00 98.06 438 VAL A CA 1
ATOM 3590 C C . VAL A 1 438 ? -26.640 -8.210 21.100 1.00 98.06 438 VAL A C 1
ATOM 3592 O O . VAL A 1 438 ? -27.831 -7.909 21.218 1.00 98.06 438 VAL A O 1
ATOM 3595 N N . MET A 1 439 ? -25.676 -7.657 21.837 1.00 98.00 439 MET A N 1
ATOM 3596 C CA . MET A 1 439 ? -25.864 -6.618 22.851 1.00 98.00 439 MET A CA 1
ATOM 3597 C C . MET A 1 439 ? -25.108 -5.357 22.441 1.00 98.00 439 MET A C 1
ATOM 3599 O O . MET A 1 439 ? -23.878 -5.361 22.361 1.00 98.00 439 MET A O 1
ATOM 3603 N N . VAL A 1 440 ? -25.836 -4.270 22.192 1.00 98.00 440 VAL A N 1
ATOM 3604 C CA . VAL A 1 440 ? -25.239 -3.008 21.746 1.00 98.00 440 VAL A CA 1
ATOM 3605 C C . VAL A 1 440 ? -25.502 -1.897 22.747 1.00 98.00 440 VAL A C 1
ATOM 3607 O O . VAL A 1 440 ? -26.597 -1.780 23.298 1.00 98.00 440 VAL A O 1
ATOM 3610 N N . SER A 1 441 ? -24.490 -1.067 22.980 1.00 97.31 441 SER A N 1
ATOM 3611 C CA . SER A 1 441 ? -24.550 -0.020 23.991 1.00 97.31 441 SER A CA 1
ATOM 3612 C C . SER A 1 441 ? -25.683 0.987 23.771 1.00 97.31 441 SER A C 1
ATOM 3614 O O . SER A 1 441 ? -26.317 1.399 24.743 1.00 97.31 441 SER A O 1
ATOM 3616 N N . CYS A 1 442 ? -26.014 1.328 22.520 1.00 96.38 442 CYS A N 1
ATOM 3617 C CA . CYS A 1 442 ? -27.127 2.229 22.209 1.00 96.38 442 CYS A CA 1
ATOM 3618 C C . CYS A 1 442 ? -28.503 1.694 22.630 1.00 96.38 442 CYS A C 1
ATOM 3620 O O . CYS A 1 442 ? -29.362 2.491 23.003 1.00 96.38 442 CYS A O 1
ATOM 3622 N N . ASP A 1 443 ? -28.701 0.374 22.634 1.00 96.12 443 ASP A N 1
ATOM 3623 C CA . ASP A 1 443 ? -29.986 -0.236 22.997 1.00 96.12 443 ASP A CA 1
ATOM 3624 C C . ASP A 1 443 ? -30.118 -0.402 24.514 1.00 96.12 443 ASP A C 1
ATOM 3626 O O . ASP A 1 443 ? -31.187 -0.195 25.090 1.00 96.12 443 ASP A O 1
ATOM 3630 N N . TYR A 1 444 ? -29.009 -0.733 25.180 1.00 93.81 444 TYR A N 1
ATOM 3631 C CA . TYR A 1 444 ? -28.969 -0.968 26.625 1.00 93.81 444 TYR A CA 1
ATOM 3632 C C . TYR A 1 444 ? -28.614 0.278 27.450 1.00 93.81 444 TYR A C 1
ATOM 3634 O O . TYR A 1 444 ? -28.688 0.239 28.676 1.00 93.81 444 TYR A O 1
ATOM 3642 N N . ASN A 1 445 ? -28.273 1.401 26.804 1.00 93.50 445 ASN A N 1
ATOM 3643 C CA . ASN A 1 445 ? -27.867 2.660 27.444 1.00 93.50 445 ASN A CA 1
ATOM 3644 C C . ASN A 1 445 ? -26.649 2.531 28.387 1.00 93.50 445 ASN A C 1
ATOM 3646 O O . ASN A 1 445 ? -26.467 3.339 29.303 1.00 93.50 445 ASN A O 1
ATOM 3650 N N . CYS A 1 446 ? -25.805 1.523 28.169 1.00 93.25 446 CYS A N 1
ATOM 3651 C CA . CYS A 1 446 ? -24.579 1.278 28.922 1.00 93.25 446 CYS A CA 1
ATOM 3652 C C . CYS A 1 446 ? -23.503 0.667 28.013 1.00 93.25 446 CYS A C 1
ATOM 3654 O O . CYS A 1 446 ? -23.823 0.051 27.004 1.00 93.25 446 CYS A O 1
ATOM 3656 N N . SER A 1 447 ? -22.226 0.835 28.359 1.00 94.75 447 SER A N 1
ATOM 3657 C CA . SER A 1 447 ? -21.087 0.418 27.526 1.00 94.75 447 SER A CA 1
ATOM 3658 C C . SER A 1 447 ? -20.216 -0.639 28.208 1.00 94.75 447 SER A C 1
ATOM 3660 O O . SER A 1 447 ? -20.257 -0.811 29.432 1.00 94.75 447 SER A O 1
ATOM 3662 N N . LYS A 1 448 ? -19.368 -1.319 27.433 1.00 95.56 448 LYS A N 1
ATOM 3663 C CA . LYS A 1 448 ? -18.250 -2.134 27.929 1.00 95.56 448 LYS A CA 1
ATOM 3664 C C . LYS A 1 448 ? -17.241 -1.275 28.679 1.00 95.56 448 LYS A C 1
ATOM 3666 O O . LYS A 1 448 ? -16.738 -1.688 29.722 1.00 95.56 448 LYS A O 1
ATOM 3671 N N . ARG A 1 449 ? -16.989 -0.051 28.200 1.00 91.31 449 ARG A N 1
ATOM 3672 C CA . ARG A 1 449 ? -16.061 0.900 28.835 1.00 91.31 449 ARG A CA 1
ATOM 3673 C C . ARG A 1 449 ? -16.415 1.224 30.289 1.00 91.31 449 ARG A C 1
ATOM 3675 O O . ARG A 1 449 ? -15.507 1.333 31.115 1.00 91.31 449 ARG A O 1
ATOM 3682 N N . ASP A 1 450 ? -17.702 1.344 30.601 1.00 91.50 450 ASP A N 1
ATOM 3683 C CA . ASP A 1 450 ? -18.187 1.545 31.974 1.00 91.50 450 ASP A CA 1
ATOM 3684 C C . ASP A 1 450 ? -18.542 0.212 32.672 1.00 91.50 450 ASP A C 1
ATOM 3686 O O . ASP A 1 450 ? -18.815 0.172 33.873 1.00 91.50 450 ASP A O 1
ATOM 3690 N N . GLY A 1 451 ? -18.468 -0.900 31.934 1.00 94.06 451 GLY A N 1
ATOM 3691 C CA . GLY A 1 451 ? -18.669 -2.272 32.396 1.00 94.06 451 GLY A CA 1
ATOM 3692 C C . GLY A 1 451 ? -20.124 -2.746 32.423 1.00 94.06 451 GLY A C 1
ATOM 3693 O O . GLY A 1 451 ? -20.360 -3.890 32.801 1.00 94.06 451 GLY A O 1
ATOM 3694 N N . GLY A 1 452 ? -21.085 -1.910 32.025 1.00 95.69 452 GLY A N 1
ATOM 3695 C CA . GLY A 1 452 ? -22.516 -2.215 32.118 1.00 95.69 452 GLY A CA 1
ATOM 3696 C C . GLY A 1 452 ? -22.960 -3.361 31.204 1.00 95.69 452 GLY A C 1
ATOM 3697 O O . GLY A 1 452 ? -23.725 -4.220 31.632 1.00 95.69 452 GLY A O 1
ATOM 3698 N N . LEU A 1 453 ? -22.421 -3.454 29.982 1.00 96.94 453 LEU A N 1
ATOM 3699 C CA . LEU A 1 453 ? -22.751 -4.574 29.085 1.00 96.94 453 LEU A CA 1
ATOM 3700 C C . LEU A 1 453 ? -22.272 -5.929 29.634 1.00 96.94 453 LEU A C 1
ATOM 3702 O O . LEU A 1 453 ? -22.931 -6.943 29.419 1.00 96.94 453 LEU A O 1
ATOM 3706 N N . PHE A 1 454 ? -21.166 -5.962 30.386 1.00 98.06 454 PHE A N 1
ATOM 3707 C CA . PHE A 1 454 ? -20.705 -7.193 31.038 1.00 98.06 454 PHE A CA 1
ATOM 3708 C C . PHE A 1 454 ? -21.563 -7.580 32.242 1.00 98.06 454 PHE A C 1
ATOM 3710 O O . PHE A 1 454 ? -21.715 -8.770 32.507 1.00 98.06 454 PHE A O 1
ATOM 3717 N N . GLU A 1 455 ? -22.121 -6.605 32.967 1.00 96.81 455 GLU A N 1
ATOM 3718 C CA . GLU A 1 455 ? -23.083 -6.876 34.042 1.00 96.81 455 GLU A CA 1
ATOM 3719 C C . GLU A 1 455 ? -24.334 -7.540 33.475 1.00 96.81 455 GLU A C 1
ATOM 3721 O O . GLU A 1 455 ? -24.690 -8.627 33.919 1.00 96.81 455 GLU A O 1
ATOM 3726 N N . LEU A 1 456 ? -24.910 -6.967 32.415 1.00 96.31 456 LEU A N 1
ATOM 3727 C CA . LEU A 1 456 ? -26.072 -7.540 31.736 1.00 96.31 456 LEU A CA 1
ATOM 3728 C C . LEU A 1 456 ? -25.787 -8.941 31.178 1.00 96.31 456 LEU A C 1
ATOM 3730 O O . LEU A 1 456 ? -26.606 -9.845 31.325 1.00 96.31 456 LEU A O 1
ATOM 3734 N N . LEU A 1 457 ? -24.607 -9.148 30.581 1.00 97.12 457 LEU A N 1
ATOM 3735 C CA . LEU A 1 457 ? -24.191 -10.467 30.098 1.00 97.12 457 LEU A CA 1
ATOM 3736 C C . LEU A 1 457 ? -24.152 -11.497 31.240 1.00 97.12 457 LEU A C 1
ATOM 3738 O O . LEU A 1 457 ? -24.602 -12.627 31.075 1.00 97.12 457 LEU A O 1
ATOM 3742 N N . LYS A 1 458 ? -23.624 -11.109 32.403 1.00 96.12 458 LYS A N 1
ATOM 3743 C CA . LYS A 1 458 ? -23.496 -11.979 33.580 1.00 96.12 458 LYS A CA 1
ATOM 3744 C C . LYS A 1 458 ? -24.826 -12.224 34.296 1.00 96.12 458 LYS A C 1
ATOM 3746 O O . LYS A 1 458 ? -24.988 -13.256 34.937 1.00 96.12 458 LYS A O 1
ATOM 3751 N N . GLU A 1 459 ? -25.755 -11.278 34.223 1.00 95.56 459 GLU A N 1
ATOM 3752 C CA . GLU A 1 459 ? -27.121 -11.453 34.722 1.00 95.56 459 GLU A CA 1
ATOM 3753 C C . GLU A 1 459 ? -27.915 -12.420 33.844 1.00 95.56 459 GLU A C 1
ATOM 3755 O O . GLU A 1 459 ? -28.685 -13.230 34.358 1.00 95.56 459 GLU A O 1
ATOM 3760 N N . GLN A 1 460 ? -27.713 -12.353 32.527 1.00 96.44 460 GLN A N 1
ATOM 3761 C CA . GLN A 1 460 ? -28.462 -13.165 31.578 1.00 96.44 460 GLN A CA 1
ATOM 3762 C C . GLN A 1 460 ? -27.930 -14.596 31.446 1.00 96.44 460 GLN A C 1
ATOM 3764 O O . GLN A 1 460 ? -28.715 -15.515 31.210 1.00 96.44 460 GLN A O 1
ATOM 3769 N N . TYR A 1 461 ? -26.622 -14.800 31.606 1.00 96.38 461 TYR A N 1
ATOM 3770 C CA . TYR A 1 461 ? -26.009 -16.115 31.463 1.00 96.38 461 TYR A CA 1
ATOM 3771 C C . TYR A 1 461 ? -25.238 -16.539 32.711 1.00 96.38 461 TYR A C 1
ATOM 3773 O O . TYR A 1 461 ? -24.511 -15.763 33.327 1.00 96.38 461 TYR A O 1
ATOM 3781 N N . SER A 1 462 ? -25.352 -17.821 33.053 1.00 91.25 462 SER A N 1
ATOM 3782 C CA . SER A 1 462 ? -24.605 -18.461 34.137 1.00 91.25 462 SER A CA 1
ATOM 3783 C C . SER A 1 462 ? -23.418 -19.274 33.612 1.00 91.25 462 SER A C 1
ATOM 3785 O O . SER A 1 462 ? -23.408 -19.685 32.456 1.00 91.25 462 SER A O 1
ATOM 3787 N N . GLY A 1 463 ? -22.461 -19.591 34.487 1.00 93.44 463 GLY A N 1
ATOM 3788 C CA . GLY A 1 463 ? -21.324 -20.461 34.164 1.00 93.44 463 GLY A CA 1
ATOM 3789 C C . GLY A 1 463 ? -20.026 -19.693 33.921 1.00 93.44 463 GLY A C 1
ATOM 3790 O O . GLY A 1 463 ? -19.853 -18.561 34.382 1.00 93.44 463 GLY A O 1
ATOM 3791 N N . ARG A 1 464 ? -19.073 -20.333 33.241 1.00 96.94 464 ARG A N 1
ATOM 3792 C CA . ARG A 1 464 ? -17.788 -19.725 32.882 1.00 96.94 464 ARG A CA 1
ATOM 3793 C C . ARG A 1 464 ? -17.933 -18.897 31.613 1.00 96.94 464 ARG A C 1
ATOM 3795 O O . ARG A 1 464 ? -18.076 -19.448 30.525 1.00 96.94 464 ARG A O 1
ATOM 3802 N N . ILE A 1 465 ? -17.819 -17.581 31.765 1.00 98.44 465 ILE A N 1
ATOM 3803 C CA . ILE A 1 465 ? -17.923 -16.608 30.675 1.00 98.44 465 ILE A CA 1
ATOM 3804 C C . ILE A 1 465 ? -16.538 -16.055 30.347 1.00 98.44 465 ILE A C 1
ATOM 3806 O O . ILE A 1 465 ? -15.793 -15.663 31.251 1.00 98.44 465 ILE A O 1
ATOM 3810 N N . VAL A 1 466 ? -16.215 -15.984 29.056 1.00 98.62 466 VAL A N 1
ATOM 3811 C CA . VAL A 1 466 ? -15.018 -15.305 28.551 1.00 98.62 466 VAL A CA 1
ATOM 3812 C C . VAL A 1 466 ? -15.384 -14.271 27.497 1.00 98.62 466 VAL A C 1
ATOM 3814 O O . VAL A 1 466 ? -16.167 -14.565 26.599 1.00 98.62 466 VAL A O 1
ATOM 3817 N N . HIS A 1 467 ? -14.791 -13.082 27.591 1.00 98.69 467 HIS A N 1
ATOM 3818 C CA . HIS A 1 467 ? -14.893 -12.051 26.563 1.00 98.69 467 HIS A CA 1
ATOM 3819 C C . HIS A 1 467 ? -13.620 -11.962 25.711 1.00 98.69 467 HIS A C 1
ATOM 3821 O O . HIS A 1 467 ? -12.505 -12.039 26.232 1.00 98.69 467 HIS A O 1
ATOM 3827 N N . ILE A 1 468 ? -13.768 -11.785 24.401 1.00 98.56 468 ILE A N 1
ATOM 3828 C CA . ILE A 1 468 ? -12.674 -11.623 23.442 1.00 98.56 468 ILE A CA 1
ATOM 3829 C C . ILE A 1 468 ? -12.816 -10.260 22.777 1.00 98.56 468 ILE A C 1
ATOM 3831 O O . ILE A 1 468 ? -13.853 -9.986 22.185 1.00 98.56 468 ILE A O 1
ATOM 3835 N N . GLY A 1 469 ? -11.770 -9.438 22.821 1.00 97.81 469 GLY A N 1
ATOM 3836 C CA . GLY A 1 469 ? -11.787 -8.135 22.158 1.00 97.81 469 GLY A CA 1
ATOM 3837 C C . GLY A 1 469 ? -10.409 -7.511 21.995 1.00 97.81 469 GLY A C 1
ATOM 3838 O O . GLY A 1 469 ? -9.410 -8.024 22.526 1.00 97.81 469 GLY A O 1
ATOM 3839 N N . ASP A 1 470 ? -10.357 -6.429 21.226 1.00 96.12 470 ASP A N 1
ATOM 3840 C CA . ASP A 1 470 ? -9.130 -5.765 20.802 1.00 96.12 470 ASP A CA 1
ATOM 3841 C C . ASP A 1 470 ? -8.711 -4.595 21.682 1.00 96.12 470 ASP A C 1
ATOM 3843 O O . ASP A 1 470 ? -7.541 -4.204 21.673 1.00 96.12 470 ASP A O 1
ATOM 3847 N N . ASN A 1 471 ? -9.620 -4.075 22.502 1.00 96.38 471 ASN A N 1
ATOM 3848 C CA . ASN A 1 471 ? -9.341 -2.947 23.360 1.00 96.38 471 ASN A CA 1
ATOM 3849 C C . ASN A 1 471 ? -8.930 -3.410 24.760 1.00 96.38 471 ASN A C 1
ATOM 3851 O O . ASN A 1 471 ? -9.709 -3.979 25.528 1.00 96.38 471 ASN A O 1
ATOM 3855 N N . ARG A 1 472 ? -7.691 -3.098 25.156 1.00 95.44 472 ARG A N 1
ATOM 3856 C CA . ARG A 1 472 ? -7.165 -3.482 26.479 1.00 95.44 472 ARG A CA 1
ATOM 3857 C C . ARG A 1 472 ? -8.018 -2.972 27.640 1.00 95.44 472 ARG A C 1
ATOM 3859 O O . ARG A 1 472 ? -8.149 -3.674 28.636 1.00 95.44 472 ARG A O 1
ATOM 3866 N N . ILE A 1 473 ? -8.589 -1.779 27.520 1.00 95.25 473 ILE A N 1
ATOM 3867 C CA . ILE A 1 473 ? -9.341 -1.162 28.611 1.00 95.25 473 ILE A CA 1
ATOM 3868 C C . ILE A 1 473 ? -10.780 -1.679 28.601 1.00 95.25 473 ILE A C 1
ATOM 3870 O O . ILE A 1 473 ? -11.210 -2.289 29.578 1.00 95.25 473 ILE A O 1
ATOM 3874 N N . SER A 1 474 ? -11.528 -1.449 27.516 1.00 95.06 474 SER A N 1
ATOM 3875 C CA . SER A 1 474 ? -12.959 -1.778 27.484 1.00 95.06 474 SER A CA 1
ATOM 3876 C C . SER A 1 474 ? -13.234 -3.273 27.410 1.00 95.06 474 SER A C 1
ATOM 3878 O O . SER A 1 474 ? -14.227 -3.700 27.980 1.00 95.06 474 SER A O 1
ATOM 3880 N N . ASP A 1 475 ? -12.373 -4.076 26.783 1.00 97.31 475 ASP A N 1
ATOM 3881 C CA . ASP A 1 475 ? -12.655 -5.505 26.598 1.00 97.31 475 ASP A CA 1
ATOM 3882 C C . ASP A 1 475 ? -11.934 -6.375 27.628 1.00 97.31 475 ASP A C 1
ATOM 3884 O O . ASP A 1 475 ? -12.455 -7.405 28.046 1.00 97.31 475 ASP A O 1
ATOM 3888 N N . ILE A 1 476 ? -10.737 -5.979 28.076 1.00 97.75 476 ILE A N 1
ATOM 3889 C CA . ILE A 1 476 ? -9.919 -6.831 28.954 1.00 97.75 476 ILE A CA 1
ATOM 3890 C C . ILE A 1 476 ? -9.997 -6.399 30.412 1.00 97.75 476 ILE A C 1
ATOM 3892 O O . ILE A 1 476 ? -10.364 -7.206 31.265 1.00 97.75 476 ILE A O 1
ATOM 3896 N N . GLU A 1 477 ? -9.628 -5.158 30.723 1.00 97.75 477 GLU A N 1
ATOM 3897 C CA . GLU A 1 477 ? -9.641 -4.660 32.102 1.00 97.75 477 GLU A CA 1
ATOM 3898 C C . GLU A 1 477 ? -11.070 -4.630 32.655 1.00 97.75 477 GLU A C 1
ATOM 3900 O O . GLU A 1 477 ? -11.326 -5.200 33.717 1.00 97.75 477 GLU A O 1
ATOM 3905 N N . LYS A 1 478 ? -12.024 -4.064 31.904 1.00 97.56 478 LYS A N 1
ATOM 3906 C CA . LYS A 1 478 ? -13.419 -3.941 32.351 1.00 97.56 478 LYS A CA 1
ATOM 3907 C C . LYS A 1 478 ? -14.152 -5.275 32.472 1.00 97.56 478 LYS A C 1
ATOM 3909 O O . LYS A 1 478 ? -14.868 -5.466 33.454 1.00 97.56 478 LYS A O 1
ATOM 3914 N N . ALA A 1 479 ? -13.938 -6.221 31.557 1.00 97.38 479 ALA A N 1
ATOM 3915 C CA . ALA A 1 479 ? -14.513 -7.563 31.687 1.00 97.38 479 ALA A CA 1
ATOM 3916 C C . ALA A 1 479 ? -14.013 -8.266 32.963 1.00 97.38 479 ALA A C 1
ATOM 3918 O O . ALA A 1 479 ? -14.809 -8.797 33.741 1.00 97.38 479 ALA A O 1
ATOM 3919 N N . LYS A 1 480 ? -12.702 -8.186 33.238 1.00 97.38 480 LYS A N 1
ATOM 3920 C CA . LYS A 1 480 ? -12.096 -8.756 34.452 1.00 97.38 480 LYS A CA 1
ATOM 3921 C C . LYS A 1 480 ? -12.583 -8.084 35.730 1.00 97.38 480 LYS A C 1
ATOM 3923 O O . LYS A 1 480 ? -12.851 -8.780 36.705 1.00 97.38 480 LYS A O 1
ATOM 3928 N N . GLU A 1 481 ? -12.742 -6.760 35.736 1.00 97.12 481 GLU A N 1
ATOM 3929 C CA . GLU A 1 481 ? -13.327 -6.022 36.868 1.00 97.12 481 GLU A CA 1
ATOM 3930 C C . GLU A 1 481 ? -14.747 -6.508 37.208 1.00 97.12 481 GLU A C 1
ATOM 3932 O O . GLU A 1 481 ? -15.120 -6.537 38.380 1.00 97.12 481 GLU A O 1
ATOM 3937 N N . LYS A 1 482 ? -15.529 -6.941 36.208 1.00 96.25 482 LYS A N 1
ATOM 3938 C CA . LYS A 1 482 ? -16.867 -7.535 36.397 1.00 96.25 482 LYS A CA 1
ATOM 3939 C C . LYS A 1 482 ? -16.841 -9.046 36.682 1.00 96.25 482 LYS A C 1
ATOM 3941 O O . LYS A 1 482 ? -17.886 -9.678 36.880 1.00 96.25 482 LYS A O 1
ATOM 3946 N N . GLY A 1 483 ? -15.648 -9.627 36.797 1.00 95.56 483 GLY A N 1
ATOM 3947 C CA . GLY A 1 483 ? -15.430 -11.030 37.140 1.00 95.56 483 GLY A CA 1
ATOM 3948 C C . GLY A 1 483 ? -15.660 -11.997 35.981 1.00 95.56 483 GLY A C 1
ATOM 3949 O O . GLY A 1 483 ? -16.039 -13.138 36.236 1.00 95.56 483 GLY A O 1
ATOM 3950 N N . LEU A 1 484 ? -15.483 -11.544 34.737 1.00 97.50 484 LEU A N 1
ATOM 3951 C CA . LEU A 1 484 ? -15.432 -12.398 33.551 1.00 97.50 484 LEU A CA 1
ATOM 3952 C C . LEU A 1 484 ? -13.969 -12.703 33.216 1.00 97.50 484 LEU A C 1
ATOM 3954 O O . LEU A 1 484 ? -13.078 -11.881 33.454 1.00 97.50 484 LEU A O 1
ATOM 3958 N N . ASP A 1 485 ? -13.718 -13.857 32.603 1.00 98.12 485 ASP A N 1
ATOM 3959 C CA . ASP A 1 485 ? -12.427 -14.083 31.964 1.00 98.12 485 ASP A CA 1
ATOM 3960 C C . ASP A 1 485 ? -12.338 -13.248 30.681 1.00 98.12 485 ASP A C 1
ATOM 3962 O O . ASP A 1 485 ? -13.346 -12.897 30.069 1.00 98.12 485 ASP A O 1
ATOM 3966 N N . ALA A 1 486 ? -11.119 -12.918 30.252 1.00 97.88 486 ALA A N 1
ATOM 3967 C CA . ALA A 1 486 ? -10.923 -12.131 29.040 1.00 97.88 486 ALA A CA 1
ATOM 3968 C C . ALA A 1 486 ? -9.701 -12.580 28.234 1.00 97.88 486 ALA A C 1
ATOM 3970 O O . ALA A 1 486 ? -8.646 -12.909 28.795 1.00 97.88 486 ALA A O 1
ATOM 3971 N N . ARG A 1 487 ? -9.832 -12.553 26.906 1.00 97.44 487 ARG A N 1
ATOM 3972 C CA . ARG A 1 487 ? -8.785 -12.871 25.930 1.00 97.44 487 ARG A CA 1
ATOM 3973 C C . ARG A 1 487 ? -8.540 -11.671 25.026 1.00 97.44 487 ARG A C 1
ATOM 3975 O O . ARG A 1 487 ? -9.424 -11.214 24.316 1.00 97.44 487 ARG A O 1
ATOM 3982 N N . PHE A 1 488 ? -7.304 -11.187 25.045 1.00 96.25 488 PHE A N 1
ATOM 3983 C CA . PHE A 1 488 ? -6.890 -10.057 24.226 1.00 96.25 488 PHE A CA 1
ATOM 3984 C C . PHE A 1 488 ? -6.627 -10.490 22.786 1.00 96.25 488 PHE A C 1
ATOM 3986 O O . PHE A 1 488 ? -5.743 -11.315 22.541 1.00 96.25 488 PHE A O 1
ATOM 3993 N N . TYR A 1 489 ? -7.357 -9.899 21.846 1.00 95.12 489 TYR A N 1
ATOM 3994 C CA . TYR A 1 489 ? -7.116 -10.016 20.418 1.00 95.12 489 TYR A CA 1
ATOM 3995 C C . TYR A 1 489 ? -6.550 -8.696 19.899 1.00 95.12 489 TYR A C 1
ATOM 3997 O O . TYR A 1 489 ? -7.296 -7.820 19.515 1.00 95.12 489 TYR A O 1
ATOM 4005 N N . GLN A 1 490 ? -5.226 -8.532 19.868 1.00 94.06 490 GLN A N 1
ATOM 4006 C CA . GLN A 1 490 ? -4.608 -7.252 19.493 1.00 94.06 490 GLN A CA 1
ATOM 4007 C C . GLN A 1 490 ? -5.202 -6.645 18.208 1.00 94.06 490 GLN A C 1
ATOM 4009 O O . GLN A 1 490 ? -5.335 -7.353 17.211 1.00 94.06 490 GLN A O 1
ATOM 4014 N N . ASN A 1 491 ? -5.488 -5.344 18.201 1.00 95.25 491 ASN A N 1
ATOM 4015 C CA . ASN A 1 491 ? -5.940 -4.644 17.003 1.00 95.25 491 ASN A CA 1
ATOM 4016 C C . ASN A 1 491 ? -4.886 -4.745 15.881 1.00 95.25 491 ASN A C 1
ATOM 4018 O O . ASN A 1 491 ? -3.700 -4.453 16.081 1.00 95.25 491 ASN A O 1
ATOM 4022 N N . VAL A 1 492 ? -5.304 -5.168 14.684 1.00 96.19 492 VAL A N 1
ATOM 4023 C CA . VAL A 1 492 ? -4.393 -5.382 13.544 1.00 96.19 492 VAL A CA 1
ATOM 4024 C C . VAL A 1 492 ? -3.724 -4.087 13.079 1.00 96.19 492 VAL A C 1
ATOM 4026 O O . VAL A 1 492 ? -2.558 -4.098 12.677 1.00 96.19 492 VAL A O 1
ATOM 4029 N N . ASN A 1 493 ? -4.431 -2.958 13.174 1.00 95.69 493 ASN A N 1
ATOM 4030 C CA . ASN A 1 493 ? -3.909 -1.654 12.797 1.00 95.69 493 ASN A CA 1
ATOM 4031 C C . ASN A 1 493 ? -2.887 -1.145 13.808 1.00 95.69 493 ASN A C 1
ATOM 4033 O O . ASN A 1 493 ? -1.855 -0.619 13.399 1.00 95.69 493 ASN A O 1
ATOM 4037 N N . GLU A 1 494 ? -3.118 -1.338 15.107 1.00 93.19 494 GLU A N 1
ATOM 4038 C CA . GLU A 1 494 ? -2.118 -1.016 16.132 1.00 93.19 494 GLU A CA 1
ATOM 4039 C C . GLU A 1 494 ? -0.829 -1.823 15.942 1.00 93.19 494 GLU A C 1
ATOM 4041 O O . GLU A 1 494 ? 0.264 -1.262 16.022 1.00 93.19 494 GLU A O 1
ATOM 4046 N N . ALA A 1 495 ? -0.951 -3.120 15.639 1.00 92.56 495 ALA A N 1
ATOM 4047 C CA . ALA A 1 495 ? 0.193 -3.996 15.406 1.00 92.56 495 ALA A CA 1
ATOM 4048 C C . ALA A 1 495 ? 0.995 -3.605 14.150 1.00 92.56 495 ALA A C 1
ATOM 4050 O O . ALA A 1 495 ? 2.226 -3.602 14.178 1.00 92.56 495 ALA A O 1
ATOM 4051 N N . GLY A 1 496 ? 0.309 -3.260 13.056 1.00 93.12 496 GLY A N 1
ATOM 4052 C CA . GLY A 1 496 ? 0.944 -3.022 11.760 1.00 93.12 496 GLY A CA 1
ATOM 4053 C C . GLY A 1 496 ? 1.361 -1.580 11.476 1.00 93.12 496 GLY A C 1
ATOM 4054 O O . GLY A 1 496 ? 2.355 -1.365 10.787 1.00 93.12 496 GLY A O 1
ATOM 4055 N N . ASN A 1 497 ? 0.669 -0.566 12.011 1.00 91.44 497 ASN A N 1
ATOM 4056 C CA . ASN A 1 497 ? 0.872 0.845 11.633 1.00 91.44 497 ASN A CA 1
ATOM 4057 C C . ASN A 1 497 ? 2.279 1.401 11.910 1.00 91.44 497 ASN A C 1
ATOM 4059 O O . ASN A 1 497 ? 2.638 2.447 11.354 1.00 91.44 497 ASN A O 1
ATOM 4063 N N . VAL A 1 498 ? 3.058 0.733 12.762 1.00 90.25 498 VAL A N 1
ATOM 4064 C CA . VAL A 1 498 ? 4.462 1.067 13.042 1.00 90.25 498 VAL A CA 1
ATOM 4065 C C . VAL A 1 498 ? 5.405 0.675 11.894 1.00 90.25 498 VAL A C 1
ATOM 4067 O O . VAL A 1 498 ? 6.488 1.239 11.785 1.00 90.25 498 VAL A O 1
ATOM 4070 N N . PHE A 1 499 ? 4.980 -0.235 11.010 1.00 93.06 499 PHE A N 1
ATOM 4071 C CA . PHE A 1 499 ? 5.749 -0.760 9.875 1.00 93.06 499 PHE A CA 1
ATOM 4072 C C . PHE A 1 499 ? 5.227 -0.263 8.517 1.00 93.06 499 PHE A C 1
ATOM 4074 O O . PHE A 1 499 ? 5.495 -0.873 7.480 1.00 93.06 499 PHE A O 1
ATOM 4081 N N . ARG A 1 500 ? 4.420 0.804 8.486 1.00 94.19 500 ARG A N 1
ATOM 4082 C CA . ARG A 1 500 ? 3.759 1.270 7.258 1.00 94.19 500 ARG A CA 1
ATOM 4083 C C . ARG A 1 500 ? 4.267 2.610 6.778 1.00 94.19 500 ARG A C 1
ATOM 4085 O O . ARG A 1 500 ? 4.492 3.529 7.565 1.00 94.19 500 ARG A O 1
ATOM 4092 N N . ALA A 1 501 ? 4.297 2.726 5.455 1.00 93.94 501 ALA A N 1
ATOM 4093 C CA . ALA A 1 501 ? 4.524 3.981 4.774 1.00 93.94 501 ALA A CA 1
ATOM 4094 C C . ALA A 1 501 ? 3.501 5.054 5.184 1.00 93.94 501 ALA A C 1
ATOM 4096 O O . ALA A 1 501 ? 2.323 4.793 5.471 1.00 93.94 501 ALA A O 1
ATOM 4097 N N . ARG A 1 502 ? 3.999 6.285 5.221 1.00 89.31 502 ARG A N 1
ATOM 4098 C CA . ARG A 1 502 ? 3.284 7.525 5.525 1.00 89.31 502 ARG A CA 1
ATOM 4099 C C . ARG A 1 502 ? 3.425 8.473 4.333 1.00 89.31 502 ARG A C 1
ATOM 4101 O O . ARG A 1 502 ? 3.867 8.059 3.271 1.00 89.31 502 ARG A O 1
ATOM 4108 N N . ASP A 1 503 ? 3.039 9.732 4.526 1.00 90.88 503 ASP A N 1
ATOM 4109 C CA . ASP A 1 503 ? 3.101 10.770 3.483 1.00 90.88 503 ASP A CA 1
ATOM 4110 C C . ASP A 1 503 ? 2.284 10.403 2.230 1.00 90.88 503 ASP A C 1
ATOM 4112 O O . ASP A 1 503 ? 2.620 10.756 1.114 1.00 90.88 503 ASP A O 1
ATOM 4116 N N . MET A 1 504 ? 1.192 9.667 2.426 1.00 94.00 504 MET A N 1
ATOM 4117 C CA . MET A 1 504 ? 0.218 9.348 1.384 1.00 94.00 504 MET A CA 1
ATOM 4118 C C . MET A 1 504 ? -1.023 10.221 1.563 1.00 94.00 504 MET A C 1
ATOM 4120 O O . MET A 1 504 ? -1.306 10.683 2.677 1.00 94.00 504 MET A O 1
ATOM 4124 N N . SER A 1 505 ? -1.807 10.379 0.500 1.00 94.69 505 SER A N 1
ATOM 4125 C CA . SER A 1 505 ? -3.153 10.935 0.575 1.00 94.69 505 SER A CA 1
ATOM 4126 C C . SER A 1 505 ? -3.998 10.169 1.599 1.00 94.69 505 SER A C 1
ATOM 4128 O O . SER A 1 505 ? -3.777 8.985 1.881 1.00 94.69 505 SER A O 1
ATOM 4130 N N . ARG A 1 506 ? -4.959 10.865 2.215 1.00 92.56 506 ARG A N 1
ATOM 4131 C CA . ARG A 1 506 ? -5.699 10.340 3.369 1.00 92.56 506 ARG A CA 1
ATOM 4132 C C . ARG A 1 506 ? -6.426 9.034 3.041 1.00 92.56 506 ARG A C 1
ATOM 4134 O O . ARG A 1 506 ? -6.215 8.046 3.741 1.00 92.56 506 ARG A O 1
ATOM 4141 N N . LEU A 1 507 ? -7.214 9.021 1.961 1.00 94.12 507 LEU A N 1
ATOM 4142 C CA . LEU A 1 507 ? -7.976 7.848 1.524 1.00 94.12 507 LEU A CA 1
ATOM 4143 C C . LEU A 1 507 ? -7.065 6.704 1.079 1.00 94.12 507 LEU A C 1
ATOM 4145 O O . LEU A 1 507 ? -7.136 5.626 1.667 1.00 94.12 507 LEU A O 1
ATOM 4149 N N . ALA A 1 508 ? -6.169 6.938 0.112 1.00 96.31 508 ALA A N 1
ATOM 4150 C CA . ALA A 1 508 ? -5.302 5.883 -0.414 1.00 96.31 508 ALA A CA 1
ATOM 4151 C C . ALA A 1 508 ? -4.395 5.306 0.679 1.00 96.31 508 ALA A C 1
ATOM 4153 O O . ALA A 1 508 ? -4.276 4.091 0.817 1.00 96.31 508 ALA A O 1
ATOM 4154 N N . GLY A 1 509 ? -3.807 6.168 1.512 1.00 96.44 509 GLY A N 1
ATOM 4155 C CA . GLY A 1 509 ? -2.952 5.754 2.615 1.00 96.44 509 GLY A CA 1
ATOM 4156 C C . GLY A 1 509 ? -3.703 4.973 3.689 1.00 96.44 509 GLY A C 1
ATOM 4157 O O . GLY A 1 509 ? -3.177 3.982 4.195 1.00 96.44 509 GLY A O 1
ATOM 4158 N N . SER A 1 510 ? -4.911 5.404 4.066 1.00 97.00 510 SER A N 1
ATOM 4159 C CA . SER A 1 510 ? -5.699 4.686 5.072 1.00 97.00 510 SER A CA 1
ATOM 4160 C C . SER A 1 510 ? -6.184 3.341 4.548 1.00 97.00 510 SER A C 1
ATOM 4162 O O . SER A 1 510 ? -6.079 2.353 5.274 1.00 97.00 510 SER A O 1
ATOM 4164 N N . ALA A 1 511 ? -6.611 3.299 3.281 1.00 98.00 511 ALA A N 1
ATOM 4165 C CA . ALA A 1 511 ? -7.012 2.089 2.577 1.00 98.00 511 ALA A CA 1
ATOM 4166 C C . ALA A 1 511 ? -5.872 1.058 2.511 1.00 98.00 511 ALA A C 1
ATOM 4168 O O . ALA A 1 511 ? -5.993 -0.081 2.961 1.00 98.00 511 ALA A O 1
ATOM 4169 N N . TYR A 1 512 ? -4.717 1.505 2.013 1.00 98.25 512 TYR A N 1
ATOM 4170 C CA . TYR A 1 512 ? -3.481 0.731 1.948 1.00 98.25 512 TYR A CA 1
ATOM 4171 C C . TYR A 1 512 ? -3.123 0.115 3.304 1.00 98.25 512 TYR A C 1
ATOM 4173 O O . TYR A 1 512 ? -2.947 -1.097 3.418 1.00 98.25 512 TYR A O 1
ATOM 4181 N N . ARG A 1 513 ? -3.048 0.942 4.354 1.00 97.94 513 ARG A N 1
ATOM 4182 C CA . ARG A 1 513 ? -2.672 0.469 5.688 1.00 97.94 513 ARG A CA 1
ATOM 4183 C C . ARG A 1 513 ? -3.700 -0.500 6.258 1.00 97.94 513 ARG A C 1
ATOM 4185 O O . ARG A 1 513 ? -3.287 -1.526 6.779 1.00 97.94 513 ARG A O 1
ATOM 4192 N N . GLY A 1 514 ? -4.997 -0.208 6.141 1.00 97.88 514 GLY A N 1
ATOM 4193 C CA . GLY A 1 514 ? -6.062 -1.071 6.659 1.00 97.88 514 GLY A CA 1
ATOM 4194 C C . GLY A 1 514 ? -6.011 -2.477 6.061 1.00 97.88 514 GLY A C 1
ATOM 4195 O O . GLY A 1 514 ? -5.964 -3.462 6.797 1.00 97.88 514 GLY A O 1
ATOM 4196 N N . ILE A 1 515 ? -5.918 -2.567 4.731 1.00 98.31 515 ILE A N 1
ATOM 4197 C CA . ILE A 1 515 ? -5.829 -3.846 4.010 1.00 98.31 515 ILE A CA 1
ATOM 4198 C C . ILE A 1 515 ? -4.556 -4.610 4.390 1.00 98.31 515 ILE A C 1
ATOM 4200 O O . ILE A 1 515 ? -4.621 -5.778 4.775 1.00 98.31 515 ILE A O 1
ATOM 4204 N N . VAL A 1 516 ? -3.393 -3.954 4.343 1.00 98.31 516 VAL A N 1
ATOM 4205 C CA . VAL A 1 516 ? -2.117 -4.613 4.655 1.00 98.31 516 VAL A CA 1
ATOM 4206 C C . VAL A 1 516 ? -2.048 -5.066 6.108 1.00 98.31 516 VAL A C 1
ATOM 4208 O O . VAL A 1 516 ? -1.607 -6.179 6.393 1.00 98.31 516 VAL A O 1
ATOM 4211 N N . ASN A 1 517 ? -2.501 -4.233 7.040 1.00 97.56 517 ASN A N 1
ATOM 4212 C CA . ASN A 1 517 ? -2.502 -4.576 8.454 1.00 97.56 517 ASN A CA 1
ATOM 4213 C C . ASN A 1 517 ? -3.402 -5.781 8.731 1.00 97.56 517 ASN A C 1
ATOM 4215 O O . ASN A 1 517 ? -2.960 -6.712 9.398 1.00 97.56 517 ASN A O 1
ATOM 4219 N N . ALA A 1 518 ? -4.614 -5.812 8.175 1.00 96.88 518 ALA A N 1
ATOM 4220 C CA . ALA A 1 518 ? -5.514 -6.949 8.333 1.00 96.88 518 ALA A CA 1
ATOM 4221 C C . ALA A 1 518 ? -4.934 -8.243 7.735 1.00 96.88 518 ALA A C 1
ATOM 4223 O O . ALA A 1 518 ? -4.988 -9.296 8.379 1.00 96.88 518 ALA A O 1
ATOM 4224 N N . ARG A 1 519 ? -4.318 -8.172 6.545 1.00 96.88 519 ARG A N 1
ATOM 4225 C CA . ARG A 1 519 ? -3.695 -9.334 5.892 1.00 96.88 519 ARG A CA 1
ATOM 4226 C C . ARG A 1 519 ? -2.572 -9.936 6.733 1.00 96.88 519 ARG A C 1
ATOM 4228 O O . ARG A 1 519 ? -2.541 -11.153 6.903 1.00 96.88 519 ARG A O 1
ATOM 4235 N N . LEU A 1 520 ? -1.664 -9.103 7.248 1.00 96.50 520 LEU A N 1
ATOM 4236 C CA . LEU A 1 520 ? -0.458 -9.574 7.938 1.00 96.50 520 LEU A CA 1
ATOM 4237 C C . LEU A 1 520 ? -0.681 -9.851 9.428 1.00 96.50 520 LEU A C 1
ATOM 4239 O O . LEU A 1 520 ? -0.087 -10.779 9.969 1.00 96.50 520 LEU A O 1
ATOM 4243 N N . HIS A 1 521 ? -1.540 -9.082 10.102 1.00 95.81 521 HIS A N 1
ATOM 4244 C CA . HIS A 1 521 ? -1.673 -9.135 11.563 1.00 95.81 521 HIS A CA 1
ATOM 4245 C C . HIS A 1 521 ? -2.929 -9.832 12.065 1.00 95.81 521 HIS A C 1
ATOM 4247 O O . HIS A 1 521 ? -3.077 -9.940 13.279 1.00 95.81 521 HIS A O 1
ATOM 4253 N N . SER A 1 522 ? -3.814 -10.343 11.202 1.00 94.62 522 SER A N 1
ATOM 4254 C CA . SER A 1 522 ? -4.985 -11.123 11.649 1.00 94.62 522 SER A CA 1
ATOM 4255 C C . SER A 1 522 ? -4.606 -12.428 12.361 1.00 94.62 522 SER A C 1
ATOM 4257 O O . SER A 1 522 ? -5.351 -12.890 13.226 1.00 94.62 522 SER A O 1
ATOM 4259 N N . GLY A 1 523 ? -3.440 -12.997 12.023 1.00 92.31 523 GLY A N 1
ATOM 4260 C CA . GLY A 1 523 ? -2.955 -14.300 12.496 1.00 92.31 523 GLY A CA 1
ATOM 4261 C C . GLY A 1 523 ? -3.520 -15.501 11.746 1.00 92.31 523 GLY A C 1
ATOM 4262 O O . GLY A 1 523 ? -3.266 -16.629 12.157 1.00 92.31 523 GLY A O 1
ATOM 4263 N N . TYR A 1 524 ? -4.289 -15.274 10.677 1.00 93.38 524 TYR A N 1
ATOM 4264 C CA . TYR A 1 524 ? -4.885 -16.349 9.883 1.00 93.38 524 TYR A CA 1
ATOM 4265 C C . TYR A 1 524 ? -3.841 -17.113 9.059 1.00 93.38 524 TYR A C 1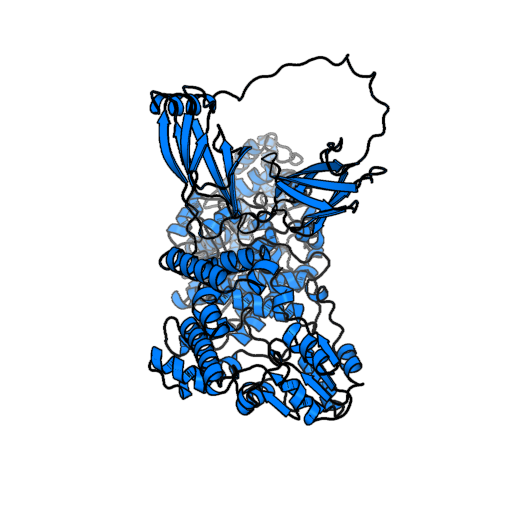
ATOM 4267 O O . TYR A 1 524 ? -3.855 -18.338 9.000 1.00 93.38 524 TYR A O 1
ATOM 4275 N N . GLN A 1 525 ? -2.902 -16.387 8.451 1.00 92.88 525 GLN A N 1
ATOM 4276 C CA . GLN A 1 525 ? -1.825 -16.947 7.640 1.00 92.88 525 GLN A CA 1
ATOM 4277 C C . GLN A 1 525 ? -0.495 -16.278 7.978 1.00 92.88 525 GLN A C 1
ATOM 4279 O O . GLN A 1 525 ? -0.451 -15.133 8.431 1.00 92.88 525 GLN A O 1
ATOM 4284 N N . GLN A 1 526 ? 0.587 -17.015 7.742 1.00 92.56 526 GLN A N 1
ATOM 4285 C CA . GLN A 1 526 ? 1.954 -16.511 7.784 1.00 92.56 526 GLN A CA 1
ATOM 4286 C C . GLN A 1 526 ? 2.529 -16.567 6.376 1.00 92.56 526 GLN A C 1
ATOM 4288 O O . GLN A 1 526 ? 2.273 -17.518 5.637 1.00 92.56 526 GLN A O 1
ATOM 4293 N N . TYR A 1 527 ? 3.317 -15.561 6.026 1.00 95.44 527 TYR A N 1
ATOM 4294 C CA . TYR A 1 527 ? 3.870 -15.410 4.688 1.00 95.44 527 TYR A CA 1
ATOM 4295 C C . TYR A 1 527 ? 5.393 -15.405 4.729 1.00 95.44 527 TYR A C 1
ATOM 4297 O O . TYR A 1 527 ? 6.009 -15.290 5.789 1.00 95.44 527 TYR A O 1
ATOM 4305 N N . SER A 1 528 ? 6.013 -15.530 3.561 1.00 96.19 528 SER A N 1
ATOM 4306 C CA . SER A 1 528 ? 7.442 -15.294 3.417 1.00 96.19 528 SER A CA 1
ATOM 4307 C C . SER A 1 528 ? 7.740 -13.786 3.352 1.00 96.19 528 SER A C 1
ATOM 4309 O O . SER A 1 528 ? 6.882 -12.996 2.942 1.00 96.19 528 SER A O 1
ATOM 4311 N N . PRO A 1 529 ? 8.979 -13.362 3.662 1.00 95.50 529 PRO A N 1
ATOM 4312 C CA . PRO A 1 529 ? 9.409 -11.980 3.447 1.00 95.50 529 PRO A CA 1
ATOM 4313 C C . PRO A 1 529 ? 9.233 -11.501 1.996 1.00 95.50 529 PRO A C 1
ATOM 4315 O O . PRO A 1 529 ? 8.977 -10.323 1.765 1.00 95.50 529 PRO A O 1
ATOM 4318 N N . TYR A 1 530 ? 9.358 -12.396 1.010 1.00 96.69 530 TYR A N 1
ATOM 4319 C CA . TYR A 1 530 ? 9.241 -12.053 -0.409 1.00 96.69 530 TYR A CA 1
ATOM 4320 C C . TYR A 1 530 ? 7.780 -11.854 -0.832 1.00 96.69 530 TYR A C 1
ATOM 4322 O O . TYR A 1 530 ? 7.475 -10.876 -1.513 1.00 96.69 530 TYR A O 1
ATOM 4330 N N . TYR A 1 531 ? 6.857 -12.697 -0.356 1.00 98.06 531 TYR A N 1
ATOM 4331 C CA . TYR A 1 531 ? 5.422 -12.465 -0.543 1.00 98.06 531 TYR A CA 1
ATOM 4332 C C . TYR A 1 531 ? 5.001 -11.123 0.061 1.00 98.06 531 TYR A C 1
ATOM 4334 O O . TYR A 1 531 ? 4.299 -10.340 -0.581 1.00 98.06 531 TYR A O 1
ATOM 4342 N N . GLU A 1 532 ? 5.458 -10.820 1.279 1.00 97.44 532 GLU A N 1
ATOM 4343 C CA . GLU A 1 532 ? 5.145 -9.549 1.933 1.00 97.44 532 GLU A CA 1
ATOM 4344 C C . GLU A 1 532 ? 5.697 -8.356 1.151 1.00 97.44 532 GLU A C 1
ATOM 4346 O O . GLU A 1 532 ? 5.018 -7.342 1.036 1.00 97.44 532 GLU A O 1
ATOM 4351 N N . VAL A 1 533 ? 6.870 -8.473 0.524 1.00 97.25 533 VAL A N 1
ATOM 4352 C CA . VAL A 1 533 ? 7.377 -7.426 -0.375 1.00 97.25 533 VAL A CA 1
ATOM 4353 C C . VAL A 1 533 ? 6.433 -7.176 -1.557 1.00 97.25 533 VAL A C 1
ATOM 4355 O O . VAL A 1 533 ? 6.163 -6.023 -1.919 1.00 97.25 533 VAL A O 1
ATOM 4358 N N . GLY A 1 534 ? 5.885 -8.250 -2.122 1.00 98.06 534 GLY A N 1
ATOM 4359 C CA . GLY A 1 534 ? 4.834 -8.194 -3.131 1.00 98.06 534 GLY A CA 1
ATOM 4360 C C . GLY A 1 534 ? 3.588 -7.458 -2.648 1.00 98.06 534 GLY A C 1
ATOM 4361 O O . GLY A 1 534 ? 3.156 -6.482 -3.261 1.00 98.06 534 GLY A O 1
ATOM 4362 N N . PHE A 1 535 ? 3.035 -7.907 -1.523 1.00 98.62 535 PHE A N 1
ATOM 4363 C CA . PHE A 1 535 ? 1.755 -7.430 -1.000 1.00 98.62 535 PHE A CA 1
ATOM 4364 C C . PHE A 1 535 ? 1.827 -6.004 -0.436 1.00 98.62 535 PHE A C 1
ATOM 4366 O O . PHE A 1 535 ? 0.916 -5.207 -0.637 1.00 98.62 535 PHE A O 1
ATOM 4373 N N . VAL A 1 536 ? 2.911 -5.669 0.267 1.00 97.69 536 VAL A N 1
ATOM 4374 C CA . VAL A 1 536 ? 3.067 -4.393 0.980 1.00 97.69 536 VAL A CA 1
ATOM 4375 C C . VAL A 1 536 ? 3.575 -3.289 0.052 1.00 97.69 536 VAL A C 1
ATOM 4377 O O . VAL A 1 536 ? 3.071 -2.173 0.102 1.00 97.69 536 VAL A O 1
ATOM 4380 N N . TYR A 1 537 ? 4.573 -3.554 -0.795 1.00 96.62 537 TYR A N 1
ATOM 4381 C CA . TYR A 1 537 ? 5.243 -2.479 -1.546 1.00 96.62 537 TYR A CA 1
ATOM 4382 C C . TYR A 1 537 ? 4.909 -2.487 -3.034 1.00 96.62 537 TYR A C 1
ATOM 4384 O O . TYR A 1 537 ? 4.758 -1.427 -3.637 1.00 96.62 537 TYR A O 1
ATOM 4392 N N . THR A 1 538 ? 4.789 -3.674 -3.626 1.00 97.44 538 THR A N 1
ATOM 4393 C CA . THR A 1 538 ? 4.719 -3.825 -5.085 1.00 97.44 538 THR A CA 1
ATOM 4394 C C . THR A 1 538 ? 3.288 -3.696 -5.607 1.00 97.44 538 THR A C 1
ATOM 4396 O O . THR A 1 538 ? 3.051 -2.995 -6.589 1.00 97.44 538 THR A O 1
ATOM 4399 N N . GLY A 1 539 ? 2.319 -4.325 -4.934 1.00 97.69 539 GLY A N 1
ATOM 4400 C CA . GLY A 1 539 ? 0.934 -4.427 -5.401 1.00 97.69 539 GLY A CA 1
ATOM 4401 C C . GLY A 1 539 ? 0.258 -3.079 -5.656 1.00 97.69 539 GLY A C 1
ATOM 4402 O O . GLY A 1 539 ? -0.299 -2.868 -6.730 1.00 97.69 539 GLY A O 1
ATOM 4403 N N . ILE A 1 540 ? 0.347 -2.142 -4.707 1.00 97.44 540 ILE A N 1
ATOM 4404 C CA . ILE A 1 540 ? -0.262 -0.806 -4.839 1.00 97.44 540 ILE A CA 1
ATOM 4405 C C . ILE A 1 540 ? 0.352 0.017 -5.968 1.00 97.44 540 ILE A C 1
ATOM 4407 O O . ILE A 1 540 ? -0.368 0.706 -6.691 1.00 97.44 540 ILE A O 1
ATOM 4411 N N . TYR A 1 541 ? 1.666 -0.094 -6.159 1.00 95.81 541 TYR A N 1
ATOM 4412 C CA . TYR A 1 541 ? 2.347 0.564 -7.261 1.00 95.81 541 TYR A CA 1
ATOM 4413 C C . TYR A 1 541 ? 1.874 0.014 -8.611 1.00 95.81 541 TYR A C 1
ATOM 4415 O O . TYR A 1 541 ? 1.443 0.785 -9.472 1.00 95.81 541 TYR A O 1
ATOM 4423 N N . VAL A 1 542 ? 1.938 -1.307 -8.799 1.00 96.81 542 VAL A N 1
ATOM 4424 C CA . VAL A 1 542 ? 1.604 -1.918 -10.090 1.00 96.81 542 VAL A CA 1
ATOM 4425 C C . VAL A 1 542 ? 0.126 -1.713 -10.420 1.00 96.81 542 VAL A C 1
ATOM 4427 O O . VAL A 1 542 ? -0.196 -1.403 -11.565 1.00 96.81 542 VAL A O 1
ATOM 4430 N N . MET A 1 543 ? -0.763 -1.789 -9.423 1.00 96.44 543 MET A N 1
ATOM 4431 C CA . MET A 1 543 ? -2.181 -1.460 -9.584 1.00 96.44 543 MET A CA 1
ATOM 4432 C C . MET A 1 543 ? -2.385 -0.028 -10.079 1.00 96.44 543 MET A C 1
ATOM 4434 O O . MET A 1 543 ? -3.071 0.177 -11.080 1.00 96.44 543 MET A O 1
ATOM 4438 N N . GLY A 1 544 ? -1.790 0.954 -9.392 1.00 96.88 544 GLY A N 1
ATOM 4439 C CA . GLY A 1 544 ? -1.928 2.364 -9.748 1.00 96.88 544 GLY A CA 1
ATOM 4440 C C . GLY A 1 544 ? -1.407 2.651 -11.154 1.00 96.88 544 GLY A C 1
ATOM 4441 O O . GLY A 1 544 ? -2.059 3.339 -11.937 1.00 96.88 544 GLY A O 1
ATOM 4442 N N . PHE A 1 545 ? -0.283 2.035 -11.532 1.00 97.00 545 PHE A N 1
ATOM 4443 C CA . PHE A 1 545 ? 0.252 2.167 -12.884 1.00 97.00 545 PHE A CA 1
ATOM 4444 C C . PHE A 1 545 ? -0.655 1.520 -13.940 1.00 97.00 545 PHE A C 1
ATOM 4446 O O . PHE A 1 545 ? -0.910 2.127 -14.978 1.00 97.00 545 PHE A O 1
ATOM 4453 N N . CYS A 1 546 ? -1.203 0.329 -13.673 1.00 97.00 546 CYS A N 1
ATOM 4454 C CA . CYS A 1 546 ? -2.146 -0.333 -14.578 1.00 97.00 546 CYS A CA 1
ATOM 4455 C C . CYS A 1 546 ? -3.444 0.468 -14.744 1.00 97.00 546 CYS A C 1
ATOM 4457 O O . CYS A 1 546 ? -3.956 0.580 -15.855 1.00 97.00 546 CYS A O 1
ATOM 4459 N N . GLN A 1 547 ? -3.960 1.071 -13.671 1.00 95.94 547 GLN A N 1
ATOM 4460 C CA . GLN A 1 547 ? -5.115 1.968 -13.736 1.00 95.94 547 GLN A CA 1
ATOM 4461 C C . GLN A 1 547 ? -4.819 3.226 -14.560 1.00 95.94 547 GLN A C 1
ATOM 4463 O O . GLN A 1 547 ? -5.652 3.645 -15.367 1.00 95.94 547 GLN A O 1
ATOM 4468 N N . TRP A 1 548 ? -3.628 3.804 -14.410 1.00 97.06 548 TRP A N 1
ATOM 4469 C CA . TRP A 1 548 ? -3.214 4.955 -15.202 1.00 97.06 548 TRP A CA 1
ATOM 4470 C C . TRP A 1 548 ? -3.088 4.610 -16.694 1.00 97.06 548 TRP A C 1
ATOM 4472 O O . TRP A 1 548 ? -3.620 5.343 -17.528 1.00 97.06 548 TRP A O 1
ATOM 4482 N N . ILE A 1 549 ? -2.488 3.459 -17.030 1.00 97.44 549 ILE A N 1
ATOM 4483 C CA . ILE A 1 549 ? -2.435 2.945 -18.410 1.00 97.44 549 ILE A CA 1
ATOM 4484 C C . ILE A 1 549 ? -3.849 2.752 -18.961 1.00 97.44 549 ILE A C 1
ATOM 4486 O O . ILE A 1 549 ? -4.127 3.186 -20.074 1.00 97.44 549 ILE A O 1
ATOM 4490 N N . TYR A 1 550 ? -4.749 2.131 -18.193 1.00 96.94 550 TYR A N 1
ATOM 4491 C CA . TYR A 1 550 ? -6.122 1.886 -18.631 1.00 96.94 550 TYR A CA 1
ATOM 4492 C C . TYR A 1 550 ? -6.844 3.189 -18.987 1.00 96.94 550 TYR A C 1
ATOM 4494 O O . TYR A 1 550 ? -7.408 3.290 -20.073 1.00 96.94 550 TYR A O 1
ATOM 4502 N N . ARG A 1 551 ? -6.769 4.217 -18.131 1.00 95.94 551 ARG A N 1
ATOM 4503 C CA . ARG A 1 551 ? -7.358 5.533 -18.432 1.00 95.94 551 ARG A CA 1
ATOM 4504 C C . ARG A 1 551 ? -6.791 6.138 -19.709 1.00 95.94 551 ARG A C 1
ATOM 4506 O O . ARG A 1 551 ? -7.560 6.575 -20.557 1.00 95.94 551 ARG A O 1
ATOM 4513 N N . TYR A 1 552 ? -5.469 6.105 -19.859 1.00 97.12 552 TYR A N 1
ATOM 4514 C CA . TYR A 1 552 ? -4.801 6.623 -21.049 1.00 97.12 552 TYR A CA 1
ATOM 4515 C C . TYR A 1 552 ? -5.260 5.888 -22.319 1.00 97.12 552 TYR A C 1
ATOM 4517 O O . TYR A 1 552 ? -5.555 6.507 -23.338 1.00 97.12 552 TYR A O 1
ATOM 4525 N N . VAL A 1 553 ? -5.385 4.561 -22.249 1.00 97.50 553 VAL A N 1
ATOM 4526 C CA . VAL A 1 553 ? -5.882 3.722 -23.347 1.00 97.50 553 VAL A CA 1
ATOM 4527 C C . VAL A 1 553 ? -7.318 4.082 -23.726 1.00 97.50 553 VAL A C 1
ATOM 4529 O O . VAL A 1 553 ? -7.609 4.192 -24.915 1.00 97.50 553 VAL A O 1
ATOM 4532 N N . GLN A 1 554 ? -8.194 4.319 -22.746 1.00 96.56 554 GLN A N 1
ATOM 4533 C CA . GLN A 1 554 ? -9.577 4.733 -23.001 1.00 96.56 554 GLN A CA 1
ATOM 4534 C C . GLN A 1 554 ? -9.656 6.135 -23.622 1.00 96.56 554 GLN A C 1
ATOM 4536 O O . GLN A 1 554 ? -10.329 6.326 -24.634 1.00 96.56 554 GLN A O 1
ATOM 4541 N N . GLU A 1 555 ? -8.941 7.106 -23.051 1.00 97.19 555 GLU A N 1
ATOM 4542 C CA . GLU A 1 555 ? -8.933 8.502 -23.507 1.00 97.19 555 GLU A CA 1
ATOM 4543 C C . GLU A 1 555 ? -8.421 8.634 -24.948 1.00 97.19 555 GLU A C 1
ATOM 4545 O O . GLU A 1 555 ? -9.016 9.333 -25.770 1.00 97.19 555 GLU A O 1
ATOM 4550 N N . HIS A 1 556 ? -7.352 7.905 -25.276 1.00 97.06 556 HIS A N 1
ATOM 4551 C CA . HIS A 1 556 ? -6.712 7.948 -26.589 1.00 97.06 556 HIS A CA 1
ATOM 4552 C C . HIS A 1 556 ? -7.206 6.869 -27.563 1.00 97.06 556 HIS A C 1
ATOM 4554 O O . HIS A 1 556 ? -6.694 6.788 -28.678 1.00 97.06 556 HIS A O 1
ATOM 4560 N N . LYS A 1 557 ? -8.209 6.065 -27.173 1.00 97.00 557 LYS A N 1
ATOM 4561 C CA . LYS A 1 557 ? -8.794 4.980 -27.986 1.00 97.00 557 LYS A CA 1
ATOM 4562 C C . LYS A 1 557 ? -7.737 4.020 -28.544 1.00 97.00 557 LYS A C 1
ATOM 4564 O O . LYS A 1 557 ? -7.745 3.675 -29.724 1.00 97.00 557 LYS A O 1
ATOM 4569 N N . ILE A 1 558 ? -6.802 3.621 -27.689 1.00 97.94 558 ILE A N 1
ATOM 4570 C CA . ILE A 1 558 ? -5.708 2.718 -28.049 1.00 97.94 558 ILE A CA 1
ATOM 4571 C C . ILE A 1 558 ? -6.253 1.293 -28.173 1.00 97.94 558 ILE A C 1
ATOM 4573 O O . ILE A 1 558 ? -6.972 0.817 -27.299 1.00 97.94 558 ILE A O 1
ATOM 4577 N N . GLU A 1 559 ? -5.894 0.598 -29.250 1.00 98.00 559 GLU A N 1
ATOM 4578 C CA . GLU A 1 559 ? -6.485 -0.700 -29.601 1.00 98.00 559 GLU A CA 1
ATOM 4579 C C . GLU A 1 559 ? -5.746 -1.884 -28.958 1.00 98.00 559 GLU A C 1
ATOM 4581 O O . GLU A 1 559 ? -6.321 -2.960 -28.789 1.00 98.00 559 GLU A O 1
ATOM 4586 N N . LYS A 1 560 ? -4.464 -1.714 -28.605 1.00 97.88 560 LYS A N 1
ATOM 4587 C CA . LYS A 1 560 ? -3.636 -2.777 -28.016 1.00 97.88 560 LYS A CA 1
ATOM 4588 C C . LYS A 1 560 ? -2.492 -2.229 -27.162 1.00 97.88 560 LYS A C 1
ATOM 4590 O O . LYS A 1 560 ? -1.919 -1.184 -27.459 1.00 97.88 560 LYS A O 1
ATOM 4595 N N . ILE A 1 561 ? -2.107 -2.967 -26.123 1.00 98.25 561 ILE A N 1
ATOM 4596 C CA . ILE A 1 561 ? -0.976 -2.627 -25.249 1.00 98.25 561 ILE A CA 1
ATOM 4597 C C . ILE A 1 561 ? 0.167 -3.624 -25.445 1.00 98.25 561 ILE A C 1
ATOM 4599 O O . ILE A 1 561 ? -0.032 -4.834 -25.401 1.00 98.25 561 ILE A O 1
ATOM 4603 N N . LEU A 1 562 ? 1.378 -3.114 -25.624 1.00 97.56 562 LEU A N 1
ATOM 4604 C CA . LEU A 1 562 ? 2.612 -3.866 -25.797 1.00 97.56 562 LEU A CA 1
ATOM 4605 C C . LEU A 1 562 ? 3.475 -3.706 -24.534 1.00 97.56 562 LEU A C 1
ATOM 4607 O O . LEU A 1 562 ? 4.126 -2.676 -24.352 1.00 97.56 562 LEU A O 1
ATOM 4611 N N . PHE A 1 563 ? 3.486 -4.715 -23.661 1.00 96.25 563 PHE A N 1
ATOM 4612 C CA . PHE A 1 563 ? 4.333 -4.734 -22.464 1.00 96.25 563 PHE A CA 1
ATOM 4613 C C . PHE A 1 563 ? 5.723 -5.261 -22.821 1.00 96.25 563 PHE A C 1
ATOM 4615 O O . PHE A 1 563 ? 5.865 -6.407 -23.257 1.00 96.25 563 PHE A O 1
ATOM 4622 N N . LEU A 1 564 ? 6.754 -4.432 -22.650 1.00 93.62 564 LEU A N 1
ATOM 4623 C CA . LEU A 1 564 ? 8.130 -4.831 -22.943 1.00 93.62 564 LEU A CA 1
ATOM 4624 C C . LEU A 1 564 ? 8.685 -5.773 -21.861 1.00 93.62 564 LEU A C 1
ATOM 4626 O O . LEU A 1 564 ? 8.396 -5.634 -20.674 1.00 93.62 564 LEU A O 1
ATOM 4630 N N . ALA A 1 565 ? 9.470 -6.759 -22.293 1.00 85.31 565 ALA A N 1
ATOM 4631 C CA . ALA A 1 565 ? 9.939 -7.855 -21.456 1.00 85.31 565 ALA A CA 1
ATOM 4632 C C . ALA A 1 565 ? 10.943 -7.464 -20.361 1.00 85.31 565 ALA A C 1
ATOM 4634 O O . ALA A 1 565 ? 11.563 -6.407 -20.408 1.00 85.31 565 ALA A O 1
ATOM 4635 N N . ARG A 1 566 ? 11.135 -8.422 -19.439 1.00 78.19 566 ARG A N 1
ATOM 4636 C CA . ARG A 1 566 ? 11.778 -8.375 -18.111 1.00 78.19 566 ARG A CA 1
ATOM 4637 C C . ARG A 1 566 ? 10.840 -7.907 -17.017 1.00 78.19 566 ARG A C 1
ATOM 4639 O O . ARG A 1 566 ? 10.378 -8.746 -16.251 1.00 78.19 566 ARG A O 1
ATOM 4646 N N . GLU A 1 567 ? 10.571 -6.614 -16.927 1.00 80.38 567 GLU A N 1
ATOM 4647 C CA . GLU A 1 567 ? 9.721 -6.085 -15.865 1.00 80.38 567 GLU A CA 1
ATOM 4648 C C . GLU A 1 567 ? 8.239 -6.185 -16.260 1.00 80.38 567 GLU A C 1
ATOM 4650 O O . GLU A 1 567 ? 7.411 -6.495 -15.412 1.00 80.38 567 GLU A O 1
ATOM 4655 N N . GLY A 1 568 ? 7.899 -6.068 -17.555 1.00 85.69 568 GLY A N 1
ATOM 4656 C CA . GLY A 1 568 ? 6.521 -6.077 -18.075 1.00 85.69 568 GLY A CA 1
ATOM 4657 C C . GLY A 1 568 ? 5.670 -7.323 -17.785 1.00 85.69 568 GLY A C 1
ATOM 4658 O O . GLY A 1 568 ? 4.454 -7.259 -17.942 1.00 85.69 568 GLY A O 1
ATOM 4659 N N . ASP A 1 569 ? 6.266 -8.434 -17.336 1.00 91.56 569 ASP A N 1
ATOM 4660 C CA . ASP A 1 569 ? 5.562 -9.693 -17.034 1.00 91.56 569 ASP A CA 1
ATOM 4661 C C . ASP A 1 569 ? 4.540 -9.517 -15.897 1.00 91.56 569 ASP A C 1
ATOM 4663 O O . ASP A 1 569 ? 3.363 -9.852 -16.042 1.00 91.56 569 ASP A O 1
ATOM 4667 N N . LEU A 1 570 ? 4.966 -8.936 -14.768 1.00 94.94 570 LEU A N 1
ATOM 4668 C CA . LEU A 1 570 ? 4.075 -8.692 -13.630 1.00 94.94 570 LEU A CA 1
ATOM 4669 C C . LEU A 1 570 ? 2.966 -7.695 -13.987 1.00 94.94 570 LEU A C 1
ATOM 4671 O O . LEU A 1 570 ? 1.804 -7.905 -13.635 1.00 94.94 570 LEU A O 1
ATOM 4675 N N . TYR A 1 571 ? 3.316 -6.631 -14.713 1.00 95.44 571 TYR A N 1
ATOM 4676 C CA . TYR A 1 571 ? 2.365 -5.600 -15.127 1.00 95.44 571 TYR A CA 1
ATOM 4677 C C . TYR A 1 571 ? 1.307 -6.165 -16.053 1.00 95.44 571 TYR A C 1
ATOM 4679 O O . TYR A 1 571 ? 0.134 -5.915 -15.819 1.00 95.44 571 TYR A O 1
ATOM 4687 N N . GLN A 1 572 ? 1.683 -6.968 -17.051 1.00 96.12 572 GLN A N 1
ATOM 4688 C CA . GLN A 1 572 ? 0.706 -7.581 -17.941 1.00 96.12 572 GLN A CA 1
ATOM 4689 C C . GLN A 1 572 ? -0.227 -8.528 -17.176 1.00 96.12 572 GLN A C 1
ATOM 4691 O O . GLN A 1 572 ? -1.437 -8.485 -17.386 1.00 96.12 572 GLN A O 1
ATOM 4696 N N . LYS A 1 573 ? 0.304 -9.348 -16.256 1.00 95.88 573 LYS A N 1
ATOM 4697 C CA . LYS A 1 573 ? -0.506 -10.249 -15.415 1.00 95.88 573 LYS A CA 1
ATOM 4698 C C . LYS A 1 573 ? -1.532 -9.485 -14.580 1.00 95.88 573 LYS A C 1
ATOM 4700 O O . LYS A 1 573 ? -2.708 -9.852 -14.563 1.00 95.88 573 LYS A O 1
ATOM 4705 N N . ILE A 1 574 ? -1.101 -8.420 -13.902 1.00 97.00 574 ILE A N 1
ATOM 4706 C CA . ILE A 1 574 ? -1.993 -7.575 -13.099 1.00 97.00 574 ILE A CA 1
ATOM 4707 C C . ILE A 1 574 ? -2.977 -6.826 -14.000 1.00 97.00 574 ILE A C 1
ATOM 4709 O O . ILE A 1 574 ? -4.173 -6.847 -13.728 1.00 97.00 574 ILE A O 1
ATOM 4713 N N . PHE A 1 575 ? -2.515 -6.241 -15.104 1.00 97.25 575 PHE A N 1
ATOM 4714 C CA . PHE A 1 575 ? -3.363 -5.513 -16.042 1.00 97.25 575 PHE A CA 1
ATOM 4715 C C . PHE A 1 575 ? -4.460 -6.408 -16.621 1.00 97.25 575 PHE A C 1
ATOM 4717 O O . PHE A 1 575 ? -5.622 -6.026 -16.588 1.00 97.25 575 PHE A O 1
ATOM 4724 N N . HIS A 1 576 ? -4.124 -7.618 -17.073 1.00 95.69 576 HIS A N 1
ATOM 4725 C CA . HIS A 1 576 ? -5.098 -8.586 -17.580 1.00 95.69 576 HIS A CA 1
ATOM 4726 C C . HIS A 1 576 ? -6.082 -9.049 -16.496 1.00 95.69 576 HIS A C 1
ATOM 4728 O O . HIS A 1 576 ? -7.257 -9.254 -16.778 1.00 95.69 576 HIS A O 1
ATOM 4734 N N . THR A 1 577 ? -5.628 -9.163 -15.242 1.00 95.19 577 THR A N 1
ATOM 4735 C CA . THR A 1 577 ? -6.514 -9.466 -14.105 1.00 95.19 577 THR A CA 1
ATOM 4736 C C . THR A 1 577 ? -7.509 -8.331 -13.851 1.00 95.19 577 THR A C 1
ATOM 4738 O O . THR A 1 577 ? -8.665 -8.590 -13.529 1.00 95.19 577 THR A O 1
ATOM 4741 N N . MET A 1 578 ? -7.073 -7.075 -13.989 1.00 94.88 578 MET A N 1
ATOM 4742 C CA . MET A 1 578 ? -7.913 -5.900 -13.747 1.00 94.88 578 MET A CA 1
ATOM 4743 C C . MET A 1 578 ? -8.832 -5.562 -14.930 1.00 94.88 578 MET A C 1
ATOM 4745 O O . MET A 1 578 ? -9.953 -5.111 -14.710 1.00 94.88 578 MET A O 1
ATOM 4749 N N . TYR A 1 579 ? -8.355 -5.765 -16.160 1.00 95.56 579 TYR A N 1
ATOM 4750 C CA . TYR A 1 579 ? -8.981 -5.330 -17.411 1.00 95.56 579 TYR A CA 1
ATOM 4751 C C . TYR A 1 579 ? -8.856 -6.427 -18.488 1.00 95.56 579 TYR A C 1
ATOM 4753 O O . TYR A 1 579 ? -8.104 -6.264 -19.455 1.00 95.56 579 TYR A O 1
ATOM 4761 N N . PRO A 1 580 ? -9.561 -7.564 -18.335 1.00 95.88 580 PRO A N 1
ATOM 4762 C CA . PRO A 1 580 ? -9.404 -8.726 -19.215 1.00 95.88 580 PRO A CA 1
ATOM 4763 C C . PRO A 1 580 ? -9.805 -8.456 -20.672 1.00 95.88 580 PRO A C 1
ATOM 4765 O O . PRO A 1 580 ? -9.277 -9.107 -21.572 1.00 95.88 580 PRO A O 1
ATOM 4768 N N . ASP A 1 581 ? -10.685 -7.479 -20.904 1.00 95.81 581 ASP A N 1
ATOM 4769 C CA . ASP A 1 581 ? -11.229 -7.147 -22.228 1.00 95.81 581 ASP A CA 1
ATOM 4770 C C . ASP A 1 581 ? -10.281 -6.303 -23.096 1.00 95.81 581 ASP A C 1
ATOM 4772 O O . ASP A 1 581 ? -10.526 -6.117 -24.287 1.00 95.81 581 ASP A O 1
ATOM 4776 N N . ILE A 1 582 ? -9.198 -5.772 -22.521 1.00 96.94 582 ILE A N 1
ATOM 4777 C CA . ILE A 1 582 ? -8.245 -4.932 -23.249 1.00 96.94 582 ILE A CA 1
ATOM 4778 C C . ILE A 1 582 ? -7.138 -5.809 -23.851 1.00 96.94 582 ILE A C 1
ATOM 4780 O O . ILE A 1 582 ? -6.427 -6.490 -23.105 1.00 96.94 582 ILE A O 1
ATOM 4784 N N . PRO A 1 583 ? -6.925 -5.783 -25.181 1.00 97.00 583 PRO A N 1
ATOM 4785 C CA . PRO A 1 583 ? -5.889 -6.587 -25.819 1.00 97.00 583 PRO A CA 1
ATOM 4786 C C . PRO A 1 583 ? -4.484 -6.201 -25.349 1.00 97.00 583 PRO A C 1
ATOM 4788 O O . PRO A 1 583 ? -4.073 -5.040 -25.432 1.00 97.00 583 PRO A O 1
ATOM 4791 N N . THR A 1 584 ? -3.709 -7.194 -24.909 1.00 97.12 584 THR A N 1
ATOM 4792 C CA . THR A 1 584 ? -2.311 -7.002 -24.504 1.00 97.12 584 THR A CA 1
ATOM 4793 C C . THR A 1 584 ? -1.393 -8.028 -25.155 1.00 97.12 584 THR A C 1
ATOM 4795 O O . THR A 1 584 ? -1.794 -9.157 -25.425 1.00 97.12 584 THR A O 1
ATOM 4798 N N . GLU A 1 585 ? -0.139 -7.647 -25.376 1.00 96.38 585 GLU A N 1
ATOM 4799 C CA . GLU A 1 585 ? 0.918 -8.513 -25.888 1.00 96.38 585 GLU A CA 1
ATOM 4800 C C . GLU A 1 585 ? 2.198 -8.349 -25.069 1.00 96.38 585 GLU A C 1
ATOM 4802 O O . GLU A 1 585 ? 2.600 -7.232 -24.738 1.00 96.38 585 GLU A O 1
ATOM 4807 N N . TYR A 1 586 ? 2.865 -9.470 -24.789 1.00 94.88 586 TYR A N 1
ATOM 4808 C CA . TYR A 1 586 ? 4.198 -9.474 -24.190 1.00 94.88 586 TYR A CA 1
ATOM 4809 C C . TYR A 1 586 ? 5.258 -9.445 -25.289 1.00 94.88 586 TYR A C 1
ATOM 4811 O O . TYR A 1 586 ? 5.323 -10.350 -26.134 1.00 94.88 586 TYR A O 1
ATOM 4819 N N . ILE A 1 587 ? 6.097 -8.412 -25.276 1.00 93.94 587 ILE A N 1
ATOM 4820 C CA . ILE A 1 587 ? 7.126 -8.183 -26.289 1.00 93.94 587 ILE A CA 1
ATOM 4821 C C . ILE A 1 587 ? 8.495 -8.480 -25.700 1.00 93.94 587 ILE A C 1
ATOM 4823 O O . ILE A 1 587 ? 9.006 -7.729 -24.873 1.00 93.94 587 ILE A O 1
ATOM 4827 N N . LEU A 1 588 ? 9.130 -9.541 -26.192 1.00 91.00 588 LEU A N 1
ATOM 4828 C CA . LEU A 1 588 ? 10.536 -9.825 -25.940 1.00 91.00 588 LEU A CA 1
ATOM 4829 C C . LEU A 1 588 ? 11.379 -8.707 -26.557 1.00 91.00 588 LEU A C 1
ATOM 4831 O O . LEU A 1 588 ? 11.608 -8.660 -27.764 1.00 91.00 588 LEU A O 1
ATOM 4835 N N . TRP A 1 589 ? 11.798 -7.775 -25.707 1.00 88.94 589 TRP A N 1
ATOM 4836 C CA . TRP A 1 589 ? 12.576 -6.604 -26.073 1.00 88.94 589 TRP A CA 1
ATOM 4837 C C . TRP A 1 589 ? 13.666 -6.370 -25.037 1.00 88.94 589 TRP A C 1
ATOM 4839 O O . TRP A 1 589 ? 13.485 -6.630 -23.850 1.00 88.94 589 TRP A O 1
ATOM 4849 N N . SER A 1 590 ? 14.819 -5.889 -25.483 1.00 83.75 590 SER A N 1
ATOM 4850 C CA . SER A 1 590 ? 15.925 -5.544 -24.597 1.00 83.75 590 SER A CA 1
ATOM 4851 C C . SER A 1 590 ? 16.746 -4.408 -25.189 1.00 83.75 590 SER A C 1
ATOM 4853 O O . SER A 1 590 ? 16.580 -4.026 -26.351 1.00 83.75 590 SER A O 1
ATOM 4855 N N . ARG A 1 591 ? 17.698 -3.893 -24.404 1.00 77.56 591 ARG A N 1
ATOM 4856 C CA . ARG A 1 591 ? 18.636 -2.857 -24.865 1.00 77.56 591 ARG A CA 1
ATOM 4857 C C . ARG A 1 591 ? 19.441 -3.306 -26.093 1.00 77.56 591 ARG A C 1
ATOM 4859 O O . ARG A 1 591 ? 19.817 -2.468 -26.903 1.00 77.56 591 ARG A O 1
ATOM 4866 N N . ILE A 1 592 ? 19.648 -4.614 -26.274 1.00 79.75 592 ILE A N 1
ATOM 4867 C CA . ILE A 1 592 ? 20.316 -5.171 -27.460 1.00 79.75 592 ILE A CA 1
ATOM 4868 C C . ILE A 1 592 ? 19.472 -4.953 -28.713 1.00 79.75 592 ILE A C 1
ATOM 4870 O O . ILE A 1 592 ? 20.015 -4.566 -29.745 1.00 79.75 592 ILE A O 1
ATOM 4874 N N . GLY A 1 593 ? 18.150 -5.133 -28.619 1.00 82.38 593 GLY A N 1
ATOM 4875 C CA . GLY A 1 593 ? 17.234 -4.815 -29.716 1.00 82.38 593 GLY A CA 1
ATOM 4876 C C . GLY A 1 593 ? 17.395 -3.366 -30.178 1.00 82.38 593 GLY A C 1
ATOM 4877 O O . GLY A 1 593 ? 17.465 -3.106 -31.377 1.00 82.38 593 GLY A O 1
ATOM 4878 N N . VAL A 1 594 ? 17.579 -2.431 -29.237 1.00 85.88 594 VAL A N 1
ATOM 4879 C CA . VAL A 1 594 ? 17.868 -1.023 -29.553 1.00 85.88 594 VAL A CA 1
ATOM 4880 C C . VAL A 1 594 ? 19.204 -0.867 -30.277 1.00 85.88 594 VAL A C 1
ATOM 4882 O O . VAL A 1 594 ? 19.248 -0.253 -31.338 1.00 85.88 594 VAL A O 1
ATOM 4885 N N . VAL A 1 595 ? 20.281 -1.449 -29.743 1.00 85.75 595 VAL A N 1
ATOM 4886 C CA . VAL A 1 595 ? 21.628 -1.369 -30.336 1.00 85.75 595 VAL A CA 1
ATOM 4887 C C . VAL A 1 595 ? 21.641 -1.866 -31.780 1.00 85.75 595 VAL A C 1
ATOM 4889 O O . VAL A 1 595 ? 22.206 -1.191 -32.630 1.00 85.75 595 VAL A O 1
ATOM 4892 N N . LYS A 1 596 ? 20.988 -2.993 -32.073 1.00 88.25 596 LYS A N 1
ATOM 4893 C CA . LYS A 1 596 ? 20.975 -3.598 -33.416 1.00 88.25 596 LYS A CA 1
ATOM 4894 C C . LYS A 1 596 ? 20.134 -2.821 -34.432 1.00 88.25 596 LYS A C 1
ATOM 4896 O O . LYS A 1 596 ? 20.401 -2.868 -35.628 1.00 88.25 596 LYS A O 1
ATOM 4901 N N . THR A 1 597 ? 19.116 -2.100 -33.970 1.00 90.94 597 THR A N 1
ATOM 4902 C CA . THR A 1 597 ? 18.146 -1.425 -34.849 1.00 90.94 597 THR A CA 1
ATOM 4903 C C . THR A 1 597 ? 18.393 0.076 -35.010 1.00 90.94 597 THR A C 1
ATOM 4905 O O . THR A 1 597 ? 17.803 0.700 -35.884 1.00 90.94 597 THR A O 1
ATOM 4908 N N . ILE A 1 598 ? 19.260 0.683 -34.192 1.00 89.69 598 ILE A N 1
ATOM 4909 C CA . ILE A 1 598 ? 19.556 2.125 -34.258 1.00 89.69 598 ILE A CA 1
ATOM 4910 C C . ILE A 1 598 ? 20.740 2.473 -35.177 1.00 89.69 598 ILE A C 1
ATOM 4912 O O . ILE A 1 598 ? 20.913 3.644 -35.516 1.00 89.69 598 ILE A O 1
ATOM 4916 N N . VAL A 1 599 ? 21.555 1.487 -35.578 1.00 91.31 599 VAL A N 1
ATOM 4917 C CA . VAL A 1 599 ? 22.863 1.690 -36.241 1.00 91.31 599 VAL A CA 1
ATOM 4918 C C . VAL A 1 599 ? 22.817 2.542 -37.513 1.00 91.31 599 VAL A C 1
ATOM 4920 O O . VAL A 1 599 ? 23.763 3.289 -37.767 1.00 91.31 599 VAL A O 1
ATOM 4923 N N . GLU A 1 600 ? 21.717 2.496 -38.264 1.00 89.50 600 GLU A N 1
ATOM 4924 C CA . GLU A 1 600 ? 21.532 3.267 -39.504 1.00 89.50 600 GLU A CA 1
ATOM 4925 C C . GLU A 1 600 ? 21.101 4.720 -39.246 1.00 89.50 600 GLU A C 1
ATOM 4927 O O . GLU A 1 600 ? 21.350 5.605 -40.060 1.00 89.50 600 GLU A O 1
ATOM 4932 N N . LYS A 1 601 ? 20.489 4.994 -38.087 1.00 89.56 601 LYS A N 1
ATOM 4933 C CA . LYS A 1 601 ? 19.993 6.325 -37.710 1.00 89.56 601 LYS A CA 1
ATOM 4934 C C . LYS A 1 601 ? 21.005 7.108 -36.885 1.00 89.56 601 LYS A C 1
ATOM 4936 O O . LYS A 1 601 ? 21.187 8.307 -37.081 1.00 89.56 601 LYS A O 1
ATOM 4941 N N . ASN A 1 602 ? 21.593 6.464 -35.879 1.00 87.69 602 ASN A N 1
ATOM 4942 C CA . ASN A 1 602 ? 22.448 7.127 -34.905 1.00 87.69 602 ASN A CA 1
ATOM 4943 C C . ASN A 1 602 ? 23.519 6.173 -34.371 1.00 87.69 602 ASN A C 1
ATOM 4945 O O . ASN A 1 602 ? 23.229 5.203 -33.671 1.00 87.69 602 ASN A O 1
ATOM 4949 N N . ARG A 1 603 ? 24.784 6.517 -34.626 1.00 91.00 603 ARG A N 1
ATOM 4950 C CA . ARG A 1 603 ? 25.945 5.746 -34.161 1.00 91.00 603 ARG A CA 1
ATOM 4951 C C . ARG A 1 603 ? 26.151 5.831 -32.649 1.00 91.00 603 ARG A C 1
ATOM 4953 O O . ARG A 1 603 ? 26.720 4.924 -32.048 1.00 91.00 603 ARG A O 1
ATOM 4960 N N . HIS A 1 604 ? 25.725 6.927 -32.019 1.00 87.56 604 HIS A N 1
ATOM 4961 C CA . HIS A 1 604 ? 26.078 7.235 -30.636 1.00 87.56 604 HIS A CA 1
ATOM 4962 C C . HIS A 1 604 ? 25.566 6.197 -29.621 1.00 87.56 604 HIS A C 1
ATOM 4964 O O . HIS A 1 604 ? 26.397 5.717 -28.853 1.00 87.56 604 HIS A O 1
ATOM 4970 N N . PRO A 1 605 ? 24.283 5.771 -29.613 1.00 84.44 605 PRO A N 1
ATOM 4971 C CA . PRO A 1 605 ? 23.807 4.754 -28.672 1.00 84.44 605 PRO A CA 1
ATOM 4972 C C . PRO A 1 605 ? 24.561 3.425 -28.784 1.00 84.44 605 PRO A C 1
ATOM 4974 O O . PRO A 1 605 ? 24.842 2.797 -27.765 1.00 84.44 605 PRO A O 1
ATOM 4977 N N . TYR A 1 606 ? 24.930 3.027 -30.004 1.00 89.44 606 TYR A N 1
ATOM 4978 C CA . TYR A 1 606 ? 25.723 1.826 -30.250 1.00 89.44 606 TYR A CA 1
ATOM 4979 C C . TYR A 1 606 ? 27.132 1.961 -29.665 1.00 89.44 606 TYR A C 1
ATOM 4981 O O . TYR A 1 606 ? 27.547 1.143 -28.846 1.00 89.44 606 TYR A O 1
ATOM 4989 N N . LEU A 1 607 ? 27.852 3.028 -30.030 1.00 91.00 607 LEU A N 1
ATOM 4990 C CA . LEU A 1 607 ? 29.210 3.283 -29.544 1.00 91.00 607 LEU A CA 1
ATOM 4991 C C . LEU A 1 607 ? 29.244 3.451 -28.021 1.00 91.00 607 LEU A C 1
ATOM 4993 O O . LEU A 1 607 ? 30.159 2.963 -27.364 1.00 91.00 607 LEU A O 1
ATOM 4997 N N . LEU A 1 608 ? 28.226 4.091 -27.447 1.00 85.50 608 LEU A N 1
ATOM 4998 C CA . LEU A 1 608 ? 28.098 4.258 -26.007 1.00 85.50 608 LEU A CA 1
ATOM 4999 C C . LEU A 1 608 ? 27.939 2.903 -25.300 1.00 85.50 608 LEU A C 1
ATOM 5001 O O . LEU A 1 608 ? 28.657 2.622 -24.346 1.00 85.50 608 LEU A O 1
ATOM 5005 N N . GLN A 1 609 ? 27.023 2.049 -25.767 1.00 81.12 609 GLN A N 1
ATOM 5006 C CA . GLN A 1 609 ? 26.698 0.794 -25.080 1.00 81.12 609 GLN A CA 1
ATOM 5007 C C . GLN A 1 609 ? 27.718 -0.322 -25.327 1.00 81.12 609 GLN A C 1
ATOM 5009 O O . GLN A 1 609 ? 28.056 -1.049 -24.394 1.00 81.12 609 GLN A O 1
ATOM 5014 N N . ILE A 1 610 ? 28.195 -0.472 -26.565 1.00 86.06 610 ILE A N 1
ATOM 5015 C CA . ILE A 1 610 ? 29.077 -1.577 -26.967 1.00 86.06 610 ILE A CA 1
ATOM 5016 C C . ILE A 1 610 ? 30.550 -1.246 -26.746 1.00 86.06 610 ILE A C 1
ATOM 5018 O O . ILE A 1 610 ? 31.326 -2.148 -26.445 1.00 86.06 610 ILE A O 1
ATOM 5022 N N . VAL A 1 611 ? 30.936 0.030 -26.847 1.00 89.31 611 VAL A N 1
ATOM 5023 C CA . VAL A 1 611 ? 32.336 0.447 -26.702 1.00 89.31 611 VAL A CA 1
ATOM 5024 C C . VAL A 1 611 ? 32.547 1.151 -25.369 1.00 89.31 611 VAL A C 1
ATOM 5026 O O . VAL A 1 611 ? 33.185 0.588 -24.490 1.00 89.31 611 VAL A O 1
ATOM 5029 N N . HIS A 1 612 ? 31.974 2.341 -25.171 1.00 88.94 612 HIS A N 1
ATOM 5030 C CA . HIS A 1 612 ? 32.291 3.185 -24.014 1.00 88.94 612 HIS A CA 1
ATOM 5031 C C . HIS A 1 612 ? 31.949 2.516 -22.675 1.00 88.94 612 HIS A C 1
ATOM 5033 O O . HIS A 1 612 ? 32.800 2.407 -21.794 1.00 88.94 612 HIS A O 1
ATOM 5039 N N . HIS A 1 613 ? 30.725 2.006 -22.512 1.00 84.00 613 HIS A N 1
ATOM 5040 C CA . HIS A 1 613 ? 30.317 1.340 -21.274 1.00 84.00 613 HIS A CA 1
ATOM 5041 C C . HIS A 1 613 ? 31.169 0.095 -21.006 1.00 84.00 613 HIS A C 1
ATOM 5043 O O . HIS A 1 613 ? 31.620 -0.084 -19.880 1.00 84.00 613 HIS A O 1
ATOM 5049 N N . LYS A 1 614 ? 31.454 -0.717 -22.036 1.00 83.06 614 LYS A N 1
ATOM 5050 C CA . LYS A 1 614 ? 32.283 -1.933 -21.934 1.00 83.06 614 LYS A CA 1
ATOM 5051 C C . LYS A 1 614 ? 33.766 -1.645 -21.699 1.00 83.06 614 LYS A C 1
ATOM 5053 O O . LYS A 1 614 ? 34.433 -2.423 -21.027 1.00 83.06 614 LYS A O 1
ATOM 5058 N N . ALA A 1 615 ? 34.276 -0.519 -22.186 1.00 86.12 615 ALA A N 1
ATOM 5059 C CA . ALA A 1 615 ? 35.617 -0.046 -21.868 1.00 86.12 615 ALA A CA 1
ATOM 5060 C C . ALA A 1 615 ? 35.722 0.407 -20.408 1.00 86.12 615 ALA A C 1
ATOM 5062 O O . ALA A 1 615 ? 36.784 0.279 -19.807 1.00 86.12 615 ALA A O 1
ATOM 5063 N N . ASN A 1 616 ? 34.625 0.884 -19.812 1.00 82.12 616 ASN A N 1
ATOM 5064 C CA . ASN A 1 616 ? 34.582 1.427 -18.453 1.00 82.12 616 ASN A CA 1
ATOM 5065 C C . ASN A 1 616 ? 33.982 0.465 -17.408 1.00 82.12 616 ASN A C 1
ATOM 5067 O O . ASN A 1 616 ? 33.914 0.811 -16.229 1.00 82.12 616 ASN A O 1
ATOM 5071 N N . THR A 1 617 ? 33.602 -0.762 -17.785 1.00 72.75 617 THR A N 1
ATOM 5072 C CA . THR A 1 617 ? 33.161 -1.780 -16.819 1.00 72.75 617 THR A CA 1
ATOM 5073 C C 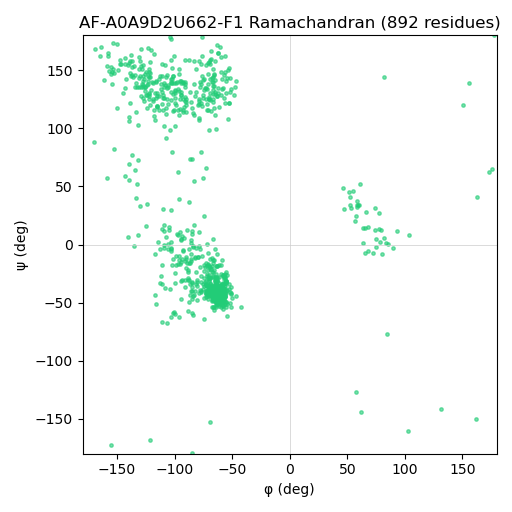. THR A 1 617 ? 34.313 -2.265 -15.946 1.00 72.75 617 THR A C 1
ATOM 5075 O O . THR A 1 617 ? 35.480 -2.214 -16.333 1.00 72.75 617 THR A O 1
ATOM 5078 N N . LEU A 1 618 ? 33.995 -2.768 -14.751 1.00 64.69 618 LEU A N 1
ATOM 5079 C CA . LEU A 1 618 ? 34.991 -3.358 -13.853 1.00 64.69 618 LEU A CA 1
ATOM 5080 C C . LEU A 1 618 ? 35.617 -4.624 -14.466 1.00 64.69 618 LEU A C 1
ATOM 5082 O O . LEU A 1 618 ? 36.829 -4.813 -14.400 1.00 64.69 618 LEU A O 1
ATOM 5086 N N . TYR A 1 619 ? 34.789 -5.460 -15.097 1.00 66.94 619 TYR A N 1
ATOM 5087 C CA . TYR A 1 619 ? 35.216 -6.677 -15.779 1.00 66.94 619 TYR A CA 1
ATOM 5088 C C . TYR A 1 619 ? 35.332 -6.423 -17.273 1.00 66.94 619 TYR A C 1
ATOM 5090 O O . TYR A 1 619 ? 34.371 -6.040 -17.943 1.00 66.94 619 TYR A O 1
ATOM 5098 N N . LYS A 1 620 ? 36.539 -6.624 -17.788 1.00 79.25 620 LYS A N 1
ATOM 5099 C CA . LYS A 1 620 ? 36.895 -6.265 -19.154 1.00 79.25 620 LYS A CA 1
ATOM 5100 C C . LYS A 1 620 ? 36.637 -7.438 -20.084 1.00 79.25 620 LYS A C 1
ATOM 5102 O O . LYS A 1 620 ? 36.915 -8.588 -19.746 1.00 79.25 620 LYS A O 1
ATOM 5107 N N . SER A 1 621 ? 36.122 -7.141 -21.271 1.00 81.31 621 SER A N 1
ATOM 5108 C CA . SER A 1 621 ? 35.909 -8.138 -22.322 1.00 81.31 621 SER A CA 1
ATOM 5109 C C . SER A 1 621 ? 37.057 -8.100 -23.318 1.00 81.31 621 SER A C 1
ATOM 5111 O O . SER A 1 621 ? 37.513 -7.020 -23.688 1.00 81.31 621 SER A O 1
ATOM 5113 N N . LYS A 1 622 ? 37.504 -9.272 -23.779 1.00 89.75 622 LYS A N 1
ATOM 5114 C CA . LYS A 1 622 ? 38.404 -9.351 -24.934 1.00 89.75 622 LYS A CA 1
ATOM 5115 C C . LYS A 1 622 ? 37.692 -8.795 -26.165 1.00 89.75 622 LYS A C 1
ATOM 5117 O O . LYS A 1 622 ? 36.533 -9.147 -26.397 1.00 89.75 622 LYS A O 1
ATOM 5122 N N . ILE A 1 623 ? 38.371 -7.963 -26.950 1.00 91.31 623 ILE A N 1
ATOM 5123 C CA . ILE A 1 623 ? 37.786 -7.249 -28.093 1.00 91.31 623 ILE A CA 1
ATOM 5124 C C . ILE A 1 623 ? 37.215 -8.237 -29.115 1.00 91.31 623 ILE A C 1
ATOM 5126 O O . ILE A 1 623 ? 36.064 -8.098 -29.526 1.00 91.31 623 ILE A O 1
ATOM 5130 N N . GLY A 1 624 ? 37.957 -9.296 -29.453 1.00 90.12 624 GLY A N 1
ATOM 5131 C CA . GLY A 1 624 ? 37.486 -10.310 -30.399 1.00 90.12 624 GLY A CA 1
ATOM 5132 C C . GLY A 1 624 ? 36.238 -11.053 -29.913 1.00 90.12 624 GLY A C 1
ATOM 5133 O O . GLY A 1 624 ? 35.309 -11.273 -30.686 1.00 90.12 624 GLY A O 1
ATOM 5134 N N . THR A 1 625 ? 36.175 -11.396 -28.622 1.00 86.50 625 THR A N 1
ATOM 5135 C CA . THR A 1 625 ? 34.995 -12.044 -28.021 1.00 86.50 625 THR A CA 1
ATOM 5136 C C . THR A 1 625 ? 33.792 -11.103 -27.982 1.00 86.50 625 THR A C 1
ATOM 5138 O O . THR A 1 625 ? 32.667 -11.534 -28.229 1.00 86.50 625 THR A O 1
ATOM 5141 N N . LEU A 1 626 ? 34.019 -9.822 -27.685 1.00 86.38 626 LEU A N 1
ATOM 5142 C CA . LEU A 1 626 ? 32.977 -8.801 -27.703 1.00 86.38 626 LEU A CA 1
ATOM 5143 C C . LEU A 1 626 ? 32.388 -8.640 -29.110 1.00 86.38 626 LEU A C 1
ATOM 5145 O O . LEU A 1 626 ? 31.166 -8.610 -29.247 1.00 86.38 626 LEU A O 1
ATOM 5149 N N . PHE A 1 627 ? 33.232 -8.584 -30.145 1.00 90.88 627 PHE A N 1
ATOM 5150 C CA . PHE A 1 627 ? 32.791 -8.443 -31.537 1.00 90.88 627 PHE A CA 1
ATOM 5151 C C . PHE A 1 627 ? 31.935 -9.634 -31.979 1.00 90.88 627 PHE A C 1
ATOM 5153 O O . PHE A 1 627 ? 30.850 -9.442 -32.520 1.00 90.88 627 PHE A O 1
ATOM 5160 N N . GLU A 1 628 ? 32.367 -10.858 -31.672 1.00 87.25 628 GLU A N 1
ATOM 5161 C CA . GLU A 1 628 ? 31.593 -12.071 -31.971 1.00 87.25 628 GLU A CA 1
ATOM 5162 C C . GLU A 1 628 ? 30.202 -12.045 -31.332 1.00 87.25 628 GLU A C 1
ATOM 5164 O O . GLU A 1 628 ? 29.194 -12.289 -31.990 1.00 87.25 628 GLU A O 1
ATOM 5169 N N . ARG A 1 629 ? 30.119 -11.698 -30.045 1.00 78.75 629 ARG A N 1
ATOM 5170 C CA . ARG A 1 629 ? 28.843 -11.728 -29.315 1.00 78.75 629 ARG A CA 1
ATOM 5171 C C . ARG A 1 629 ? 27.879 -10.631 -29.690 1.00 78.75 629 ARG A C 1
ATOM 5173 O O . ARG A 1 629 ? 26.670 -10.833 -29.635 1.00 78.75 629 ARG A O 1
ATOM 5180 N N . THR A 1 630 ? 28.419 -9.466 -30.014 1.00 82.69 630 THR A N 1
ATOM 5181 C CA . THR A 1 630 ? 27.596 -8.340 -30.438 1.00 82.69 630 THR A CA 1
ATOM 5182 C C . THR A 1 630 ? 27.077 -8.539 -31.853 1.00 82.69 630 THR A C 1
ATOM 5184 O O . THR A 1 630 ? 26.049 -7.962 -32.166 1.00 82.69 630 THR A O 1
ATOM 5187 N N . GLY A 1 631 ? 27.677 -9.440 -32.641 1.00 85.81 631 GLY A N 1
ATOM 5188 C CA . GLY A 1 631 ? 27.241 -9.781 -33.997 1.00 85.81 631 GLY A CA 1
ATOM 5189 C C . GLY A 1 631 ? 28.102 -9.156 -35.094 1.00 85.81 631 GLY A C 1
ATOM 5190 O O . GLY A 1 631 ? 27.765 -9.286 -36.261 1.00 85.81 631 GLY A O 1
ATOM 5191 N N . ILE A 1 632 ? 29.224 -8.523 -34.741 1.00 91.44 632 ILE A N 1
ATOM 5192 C CA . ILE A 1 632 ? 30.162 -7.857 -35.665 1.00 91.44 632 ILE A CA 1
ATOM 5193 C C . ILE A 1 632 ? 31.497 -8.612 -35.780 1.00 91.44 632 ILE A C 1
ATOM 5195 O O . ILE A 1 632 ? 32.556 -8.018 -35.980 1.00 91.44 632 ILE A O 1
ATOM 5199 N N . GLY A 1 633 ? 31.469 -9.939 -35.621 1.00 91.50 633 GLY A N 1
ATOM 5200 C CA . GLY A 1 633 ? 32.664 -10.791 -35.635 1.00 91.50 633 GLY A CA 1
ATOM 5201 C C . GLY A 1 633 ? 33.499 -10.675 -36.917 1.00 91.50 633 GLY A C 1
ATOM 5202 O O . GLY A 1 633 ? 34.720 -10.823 -36.868 1.00 91.50 633 GLY A O 1
ATOM 5203 N N . GLU A 1 634 ? 32.873 -10.341 -38.047 1.00 92.62 634 GLU A N 1
ATOM 5204 C CA . GLU A 1 634 ? 33.548 -10.161 -39.340 1.00 92.62 634 GLU A CA 1
ATOM 5205 C C . GLU A 1 634 ? 34.555 -9.003 -39.334 1.00 92.62 634 GLU A C 1
ATOM 5207 O O . GLU A 1 634 ? 35.585 -9.085 -40.004 1.00 92.62 634 GLU A O 1
ATOM 5212 N N . LEU A 1 635 ? 34.335 -7.968 -38.513 1.00 95.12 635 LEU A N 1
ATOM 5213 C CA . LEU A 1 635 ? 35.233 -6.812 -38.413 1.00 95.12 635 LEU A CA 1
ATOM 5214 C C . LEU A 1 635 ? 36.568 -7.136 -37.730 1.00 95.12 635 LEU A C 1
ATOM 5216 O O . LEU A 1 635 ? 37.485 -6.315 -37.751 1.00 95.12 635 LEU A O 1
ATOM 5220 N N . LYS A 1 636 ? 36.732 -8.343 -37.169 1.00 95.25 636 LYS A N 1
ATOM 5221 C CA . LYS A 1 636 ? 38.019 -8.790 -36.615 1.00 95.25 636 LYS A CA 1
ATOM 5222 C C . LYS A 1 636 ? 39.153 -8.756 -37.642 1.00 95.25 636 LYS A C 1
ATOM 5224 O O . LYS A 1 636 ? 40.303 -8.586 -37.245 1.00 95.25 636 LYS A O 1
ATOM 5229 N N . LYS A 1 637 ? 38.838 -8.895 -38.938 1.00 95.56 637 LYS A N 1
ATOM 5230 C CA . LYS A 1 637 ? 39.817 -8.832 -40.036 1.00 95.56 637 LYS A CA 1
ATOM 5231 C C . LYS A 1 637 ? 40.593 -7.511 -40.078 1.00 95.56 637 LYS A C 1
ATOM 5233 O O . LYS A 1 637 ? 41.737 -7.527 -40.509 1.00 95.56 637 LYS A O 1
ATOM 5238 N N . TYR A 1 638 ? 40.012 -6.422 -39.568 1.00 96.69 638 TYR A N 1
ATOM 5239 C CA . TYR A 1 638 ? 40.636 -5.098 -39.542 1.00 96.69 638 TYR A CA 1
ATOM 5240 C C . TYR A 1 638 ? 41.451 -4.825 -38.275 1.00 96.69 638 TYR A C 1
ATOM 5242 O O . TYR A 1 638 ? 42.216 -3.872 -38.241 1.00 96.69 638 TYR A O 1
ATOM 5250 N N . LEU A 1 639 ? 41.345 -5.645 -37.219 1.00 95.25 639 LEU A N 1
ATOM 5251 C CA . LEU A 1 639 ? 42.090 -5.413 -35.971 1.00 95.25 639 LEU A CA 1
ATOM 5252 C C . LEU A 1 639 ? 43.613 -5.217 -36.180 1.00 95.25 639 LEU A C 1
ATOM 5254 O O . LEU A 1 639 ? 44.163 -4.302 -35.554 1.00 95.25 639 LEU A O 1
ATOM 5258 N N . PRO A 1 640 ? 44.298 -5.978 -37.068 1.00 95.06 640 PRO A N 1
ATOM 5259 C CA . PRO A 1 640 ? 45.718 -5.769 -37.350 1.00 95.06 640 PRO A CA 1
ATOM 5260 C C . PRO A 1 640 ? 46.050 -4.374 -37.898 1.00 95.06 640 PRO A C 1
ATOM 5262 O O . PRO A 1 640 ? 47.077 -3.814 -37.508 1.00 95.06 640 PRO A O 1
ATOM 5265 N N . ASP A 1 641 ? 45.175 -3.784 -38.721 1.00 96.00 641 ASP A N 1
ATOM 5266 C CA . ASP A 1 641 ? 45.380 -2.466 -39.348 1.00 96.00 641 ASP A CA 1
ATOM 5267 C C . ASP A 1 641 ? 45.428 -1.343 -38.299 1.00 96.00 641 ASP A C 1
ATOM 5269 O O . ASP A 1 641 ? 46.168 -0.368 -38.434 1.00 96.00 641 ASP A O 1
ATOM 5273 N N . TYR A 1 642 ? 44.719 -1.536 -37.183 1.00 95.62 642 TYR A N 1
ATOM 5274 C CA . TYR A 1 642 ? 44.701 -0.622 -36.037 1.00 95.62 642 TYR A CA 1
ATOM 5275 C C . TYR A 1 642 ? 45.655 -1.038 -34.912 1.00 95.62 642 TYR A C 1
ATOM 5277 O O . TYR A 1 642 ? 45.641 -0.433 -33.838 1.00 95.62 642 TYR A O 1
ATOM 5285 N N . ARG A 1 643 ? 46.505 -2.050 -35.145 1.00 94.31 643 ARG A N 1
ATOM 5286 C CA . ARG A 1 643 ? 47.458 -2.603 -34.166 1.00 94.31 643 ARG A CA 1
ATOM 5287 C C . ARG A 1 643 ? 46.788 -3.129 -32.891 1.00 94.31 643 ARG A C 1
ATOM 5289 O O . ARG A 1 643 ? 47.376 -3.047 -31.815 1.00 94.31 643 ARG A O 1
ATOM 5296 N N . ILE A 1 644 ? 45.582 -3.678 -33.020 1.00 94.56 644 ILE A N 1
ATOM 5297 C CA . ILE A 1 644 ? 44.831 -4.311 -31.931 1.00 94.56 644 ILE A CA 1
ATOM 5298 C C . ILE A 1 644 ? 44.876 -5.830 -32.119 1.00 94.56 644 ILE A C 1
ATOM 5300 O O . ILE A 1 644 ? 44.683 -6.334 -33.225 1.00 94.56 644 ILE A O 1
ATOM 5304 N N . LYS A 1 645 ? 45.082 -6.591 -31.043 1.00 93.56 645 LYS A N 1
ATOM 5305 C CA . LYS A 1 645 ? 44.912 -8.054 -31.047 1.00 93.56 645 LYS A CA 1
ATOM 5306 C C . LYS A 1 645 ? 43.532 -8.454 -30.531 1.00 93.56 645 LYS A C 1
ATOM 5308 O O . LYS A 1 645 ? 42.984 -7.829 -29.627 1.00 93.56 645 LYS A O 1
ATOM 5313 N N . ALA A 1 646 ? 42.974 -9.542 -31.058 1.00 92.12 646 ALA A N 1
ATOM 5314 C CA . ALA A 1 646 ? 41.655 -10.037 -30.652 1.00 92.12 646 ALA A CA 1
ATOM 5315 C C . ALA A 1 646 ? 41.593 -10.428 -29.161 1.00 92.12 646 ALA A C 1
ATOM 5317 O O . ALA A 1 646 ? 40.530 -10.355 -28.538 1.00 92.12 646 ALA A O 1
ATOM 5318 N N . GLU A 1 647 ? 42.730 -10.824 -28.589 1.00 92.81 647 GLU A N 1
ATOM 5319 C CA . GLU A 1 647 ? 42.889 -11.239 -27.198 1.00 92.81 647 GLU A CA 1
ATOM 5320 C C . GLU A 1 647 ? 43.058 -10.064 -26.228 1.00 92.81 647 GLU A C 1
ATOM 5322 O O . GLU A 1 647 ? 42.992 -10.282 -25.015 1.00 92.81 647 GLU A O 1
ATOM 5327 N N . GLU A 1 648 ? 43.272 -8.844 -26.734 1.00 92.50 648 GLU A N 1
ATOM 5328 C CA . GLU A 1 648 ? 43.355 -7.643 -25.906 1.00 92.50 648 GLU A CA 1
ATOM 5329 C C . GLU A 1 648 ? 42.005 -7.320 -25.275 1.00 92.50 648 GLU A C 1
ATOM 5331 O O . GLU A 1 648 ? 40.942 -7.491 -25.875 1.00 92.50 648 GLU A O 1
ATOM 5336 N N . PHE A 1 649 ? 42.052 -6.833 -24.040 1.00 91.25 649 PHE A N 1
ATOM 5337 C CA . PHE A 1 649 ? 40.875 -6.356 -23.335 1.00 91.25 649 PHE A CA 1
ATOM 5338 C C . PHE A 1 649 ? 40.489 -4.960 -23.822 1.00 91.25 649 PHE A C 1
ATOM 5340 O O . PHE A 1 649 ? 41.355 -4.112 -24.033 1.00 91.25 649 PHE A O 1
ATOM 5347 N N . LEU A 1 650 ? 39.190 -4.705 -23.968 1.00 90.88 650 LEU A N 1
ATOM 5348 C CA . LEU A 1 650 ? 38.677 -3.359 -24.201 1.00 90.88 650 LEU A CA 1
ATOM 5349 C C . LEU A 1 650 ? 38.806 -2.541 -22.911 1.00 90.88 650 LEU A C 1
ATOM 5351 O O . LEU A 1 650 ? 38.241 -2.911 -21.882 1.00 90.88 650 LEU A O 1
ATOM 5355 N N . MET A 1 651 ? 39.539 -1.438 -22.979 1.00 91.50 651 MET A N 1
ATOM 5356 C CA . MET A 1 651 ? 39.921 -0.586 -21.857 1.00 91.50 651 MET A CA 1
ATOM 5357 C C . MET A 1 651 ? 39.791 0.898 -22.244 1.00 91.50 651 MET A C 1
ATOM 5359 O O . MET A 1 651 ? 39.764 1.210 -23.437 1.00 91.50 651 MET A O 1
ATOM 5363 N N . PRO A 1 652 ? 39.752 1.843 -21.286 1.00 91.94 652 PRO A N 1
ATOM 5364 C CA . PRO A 1 652 ? 39.684 3.271 -21.609 1.00 91.94 652 PRO A CA 1
ATOM 5365 C C . PRO A 1 652 ? 40.839 3.747 -22.510 1.00 91.94 652 PRO A C 1
ATOM 5367 O O . PRO A 1 652 ? 40.667 4.664 -23.312 1.00 91.94 652 PRO A O 1
ATOM 5370 N N . GLU A 1 653 ? 42.005 3.100 -22.427 1.00 92.69 653 GLU A N 1
ATOM 5371 C CA . GLU A 1 653 ? 43.204 3.458 -23.190 1.00 92.69 653 GLU A CA 1
ATOM 5372 C C . GLU A 1 653 ? 43.093 3.102 -24.681 1.00 92.69 653 GLU A C 1
ATOM 5374 O O . GLU A 1 653 ? 43.592 3.850 -25.523 1.00 92.69 653 GLU A O 1
ATOM 5379 N N . ASN A 1 654 ? 42.420 1.996 -25.026 1.00 93.12 654 ASN A N 1
ATOM 5380 C CA . ASN A 1 654 ? 42.225 1.562 -26.417 1.00 93.12 654 ASN A CA 1
ATOM 5381 C C . ASN A 1 654 ? 40.812 1.850 -26.963 1.00 93.12 654 ASN A C 1
ATOM 5383 O O . ASN A 1 654 ? 40.576 1.678 -28.161 1.00 93.12 654 ASN A O 1
ATOM 5387 N N . GLU A 1 655 ? 39.904 2.384 -26.134 1.00 94.50 655 GLU A N 1
ATOM 5388 C CA . GLU A 1 655 ? 38.531 2.762 -26.503 1.00 94.50 655 GLU A CA 1
ATOM 5389 C C . GLU A 1 655 ? 38.490 3.625 -27.771 1.00 94.50 655 GLU A C 1
ATOM 5391 O O . GLU A 1 655 ? 37.702 3.366 -28.681 1.00 94.50 655 GLU A O 1
ATOM 5396 N N . LYS A 1 656 ? 39.360 4.640 -27.857 1.00 95.00 656 LYS A N 1
ATOM 5397 C CA . LYS A 1 656 ? 39.390 5.572 -28.995 1.00 95.00 656 LYS A CA 1
ATOM 5398 C C . LYS A 1 656 ? 39.735 4.876 -30.309 1.00 95.00 656 LYS A C 1
ATOM 5400 O O . LYS A 1 656 ? 39.131 5.198 -31.326 1.00 95.00 656 LYS A O 1
ATOM 5405 N N . ILE A 1 657 ? 40.674 3.932 -30.281 1.00 95.94 657 ILE A N 1
ATOM 5406 C CA . ILE A 1 657 ? 41.130 3.215 -31.478 1.00 95.94 657 ILE A CA 1
ATOM 5407 C C . ILE A 1 657 ? 40.050 2.227 -31.929 1.00 95.94 657 ILE A C 1
ATOM 5409 O O . ILE A 1 657 ? 39.684 2.213 -33.099 1.00 95.94 657 ILE A O 1
ATOM 5413 N N . VAL A 1 658 ? 39.461 1.473 -30.994 1.00 95.25 658 VAL A N 1
ATOM 5414 C CA . VAL A 1 658 ? 38.333 0.570 -31.290 1.00 95.25 658 VAL A CA 1
ATOM 5415 C C . VAL A 1 658 ? 37.143 1.352 -31.848 1.00 95.25 658 VAL A C 1
ATOM 5417 O O . VAL A 1 658 ? 36.513 0.933 -32.817 1.00 95.25 658 VAL A O 1
ATOM 5420 N N . ARG A 1 659 ? 36.848 2.521 -31.272 1.00 96.31 659 ARG A N 1
ATOM 5421 C CA . ARG A 1 659 ? 35.806 3.419 -31.773 1.00 96.31 659 ARG A CA 1
ATOM 5422 C C . ARG A 1 659 ? 36.105 3.898 -33.194 1.00 96.31 659 ARG A C 1
ATOM 5424 O O . ARG A 1 659 ? 35.176 3.946 -33.995 1.00 96.31 659 ARG A O 1
ATOM 5431 N N . GLN A 1 660 ? 37.356 4.241 -33.499 1.00 96.38 660 GLN A N 1
ATOM 5432 C CA . GLN A 1 660 ? 37.763 4.672 -34.836 1.00 96.38 660 GLN A CA 1
ATOM 5433 C C . GLN A 1 660 ? 37.564 3.559 -35.869 1.00 96.38 660 GLN A C 1
ATOM 5435 O O . GLN A 1 660 ? 36.913 3.807 -36.880 1.00 96.38 660 GLN A O 1
ATOM 5440 N N . LEU A 1 661 ? 38.009 2.333 -35.565 1.00 96.81 661 LEU A N 1
ATOM 5441 C CA . LEU A 1 661 ? 37.802 1.151 -36.412 1.00 96.81 661 LEU A CA 1
ATOM 5442 C C . LEU A 1 661 ? 36.325 0.977 -36.772 1.00 96.81 661 LEU A C 1
ATOM 5444 O O . LEU A 1 661 ? 35.968 0.862 -37.940 1.00 96.81 661 LEU A O 1
ATOM 5448 N N . LEU A 1 662 ? 35.440 1.008 -35.773 1.00 96.31 662 LEU A N 1
ATOM 5449 C CA . LEU A 1 662 ? 34.008 0.842 -36.022 1.00 96.31 662 LEU A CA 1
ATOM 5450 C C . LEU A 1 662 ? 33.430 1.981 -36.873 1.00 96.31 662 LEU A C 1
ATOM 5452 O O . LEU A 1 662 ? 32.553 1.734 -37.692 1.00 96.31 662 LEU A O 1
ATOM 5456 N N . ILE A 1 663 ? 33.894 3.220 -36.680 1.00 96.38 663 ILE A N 1
ATOM 5457 C CA . ILE A 1 663 ? 33.421 4.393 -37.431 1.00 96.38 663 ILE A CA 1
ATOM 5458 C C . ILE A 1 663 ? 33.865 4.347 -38.898 1.00 96.38 663 ILE A C 1
ATOM 5460 O O . ILE A 1 663 ? 33.063 4.701 -39.764 1.00 96.38 663 ILE A O 1
ATOM 5464 N N . GLU A 1 664 ? 35.105 3.939 -39.172 1.00 97.38 664 GLU A N 1
ATOM 5465 C CA . GLU A 1 664 ? 35.649 3.827 -40.533 1.00 97.38 664 GLU A CA 1
ATOM 5466 C C . GLU A 1 664 ? 34.997 2.677 -41.311 1.00 97.38 664 GLU A C 1
ATOM 5468 O O . GLU A 1 664 ? 34.721 2.822 -42.497 1.00 97.38 664 GLU A O 1
ATOM 5473 N N . HIS A 1 665 ? 34.627 1.593 -40.623 1.00 96.56 665 HIS A N 1
ATOM 5474 C CA . HIS A 1 665 ? 33.938 0.434 -41.203 1.00 96.56 665 HIS A CA 1
ATOM 5475 C C . HIS A 1 665 ? 32.433 0.392 -40.876 1.00 96.56 665 HIS A C 1
ATOM 5477 O O . HIS A 1 665 ? 31.837 -0.680 -40.764 1.00 96.56 665 HIS A O 1
ATOM 5483 N N . TRP A 1 666 ? 31.790 1.552 -40.695 1.00 96.31 666 TRP A N 1
ATOM 5484 C CA . TRP A 1 666 ? 30.412 1.614 -40.185 1.00 96.31 666 TRP A CA 1
ATOM 5485 C C . TRP A 1 666 ? 29.369 0.978 -41.113 1.00 96.31 666 TRP A C 1
ATOM 5487 O O . TRP A 1 666 ? 28.374 0.434 -40.635 1.00 96.31 666 TRP A O 1
ATOM 5497 N N . GLU A 1 667 ? 29.574 1.033 -42.430 1.00 95.19 667 GLU A N 1
ATOM 5498 C CA . GLU A 1 667 ? 28.672 0.380 -43.390 1.00 95.19 667 GLU A CA 1
ATOM 5499 C C . GLU A 1 667 ? 28.658 -1.142 -43.194 1.00 95.19 667 GLU A C 1
ATOM 5501 O O . GLU A 1 667 ? 27.587 -1.746 -43.146 1.00 95.19 667 GLU A O 1
ATOM 5506 N N . GLU A 1 668 ? 29.825 -1.751 -42.958 1.00 95.38 668 GLU A N 1
ATOM 5507 C CA . GLU A 1 668 ? 29.928 -3.176 -42.618 1.00 95.38 668 GLU A CA 1
ATOM 5508 C C . GLU A 1 668 ? 29.276 -3.476 -41.260 1.00 95.38 668 GLU A C 1
ATOM 5510 O O . GLU A 1 668 ? 28.555 -4.464 -41.142 1.00 95.38 668 GLU A O 1
ATOM 5515 N N . VAL A 1 669 ? 29.433 -2.596 -40.256 1.00 94.56 669 VAL A N 1
ATOM 5516 C CA . VAL A 1 669 ? 28.715 -2.719 -38.967 1.00 94.56 669 VAL A CA 1
ATOM 5517 C C . VAL A 1 669 ? 27.200 -2.764 -39.180 1.00 94.56 669 VAL A C 1
ATOM 5519 O O . VAL A 1 669 ? 26.526 -3.581 -38.556 1.00 94.56 669 VAL A O 1
ATOM 5522 N N . CYS A 1 670 ? 26.652 -1.902 -40.041 1.00 94.25 670 CYS A N 1
ATOM 5523 C CA . CYS A 1 670 ? 25.219 -1.897 -40.343 1.00 94.25 670 CYS A CA 1
ATOM 5524 C C . CYS A 1 670 ? 24.798 -3.193 -41.049 1.00 94.25 670 CYS A C 1
ATOM 5526 O O . CYS A 1 670 ? 23.814 -3.816 -40.645 1.00 94.25 670 CYS A O 1
ATOM 5528 N N . GLY A 1 671 ? 25.587 -3.641 -42.032 1.00 94.25 671 GLY A N 1
ATOM 5529 C CA . GLY A 1 671 ? 25.352 -4.884 -42.769 1.00 94.25 671 GLY A CA 1
ATOM 5530 C C . GLY A 1 671 ? 25.313 -6.131 -41.880 1.00 94.25 671 GLY A C 1
ATOM 5531 O O . GLY A 1 671 ? 24.502 -7.029 -42.114 1.00 94.25 671 GLY A O 1
ATOM 5532 N N . CYS A 1 672 ? 26.103 -6.169 -40.800 1.00 92.44 672 CYS A N 1
ATOM 5533 C CA . CYS A 1 672 ? 26.065 -7.269 -39.831 1.00 92.44 672 CYS A CA 1
ATOM 5534 C C . CYS A 1 672 ? 24.686 -7.448 -39.161 1.00 92.44 672 CYS A C 1
ATOM 5536 O O . CYS A 1 672 ? 24.357 -8.553 -38.725 1.00 92.44 672 CYS A O 1
ATOM 5538 N N . TYR A 1 673 ? 23.865 -6.394 -39.083 1.00 92.00 673 TYR A N 1
ATOM 5539 C CA . TYR A 1 673 ? 22.579 -6.419 -38.380 1.00 92.00 673 TYR A CA 1
ATOM 5540 C C . TYR A 1 673 ? 21.350 -6.532 -39.284 1.00 92.00 673 TYR A C 1
ATOM 5542 O O . TYR A 1 673 ? 20.254 -6.720 -38.755 1.00 92.00 673 TYR A O 1
ATOM 5550 N N . SER A 1 674 ? 21.490 -6.494 -40.614 1.00 91.81 674 SER A N 1
ATOM 5551 C CA . SER A 1 674 ? 20.341 -6.499 -41.539 1.00 91.81 674 SER A CA 1
ATOM 5552 C C . SER A 1 674 ? 19.411 -7.699 -41.328 1.00 91.81 674 SER A C 1
ATOM 5554 O O . SER A 1 674 ? 18.187 -7.573 -41.345 1.00 91.81 674 SER A O 1
ATOM 5556 N N . ARG A 1 675 ? 19.983 -8.877 -41.047 1.00 90.44 675 ARG A N 1
ATOM 5557 C CA . ARG A 1 675 ? 19.206 -10.084 -40.743 1.00 90.44 675 ARG A CA 1
ATOM 5558 C C . ARG A 1 675 ? 18.421 -9.962 -39.433 1.00 90.44 675 ARG A C 1
ATOM 5560 O O . ARG A 1 675 ? 17.251 -10.336 -39.385 1.00 90.44 675 ARG A O 1
ATOM 5567 N N . ASP A 1 676 ? 19.068 -9.484 -38.373 1.00 89.56 676 ASP A N 1
ATOM 5568 C CA . ASP A 1 676 ? 18.431 -9.313 -37.064 1.00 89.56 676 ASP A CA 1
ATOM 5569 C C . ASP A 1 676 ? 17.309 -8.273 -37.137 1.00 89.56 676 ASP A C 1
ATOM 5571 O O . ASP A 1 676 ? 16.246 -8.472 -36.552 1.00 89.56 676 ASP A O 1
ATOM 5575 N N . GLN A 1 677 ? 17.519 -7.191 -37.887 1.00 92.81 677 GLN A N 1
ATOM 5576 C CA . GLN A 1 677 ? 16.518 -6.154 -38.126 1.00 92.81 677 GLN A CA 1
ATOM 5577 C C . GLN A 1 677 ? 15.282 -6.709 -38.844 1.00 92.81 677 GLN A C 1
ATOM 5579 O O . GLN A 1 677 ? 14.166 -6.411 -38.426 1.00 92.81 677 GLN A O 1
ATOM 5584 N N . GLU A 1 678 ? 15.452 -7.572 -39.849 1.00 93.38 678 GLU A N 1
ATOM 5585 C CA . GLU A 1 678 ? 14.324 -8.206 -40.541 1.00 93.38 678 GLU A CA 1
ATOM 5586 C C . GLU A 1 678 ? 13.553 -9.181 -39.631 1.00 93.38 678 GLU A C 1
ATOM 5588 O O . GLU A 1 678 ? 12.322 -9.170 -39.598 1.00 93.38 678 GLU A O 1
ATOM 5593 N N . LEU A 1 679 ? 14.247 -9.970 -38.802 1.00 93.50 679 LEU A N 1
ATOM 5594 C CA . LEU A 1 679 ? 13.585 -10.826 -37.806 1.00 93.50 679 LEU A CA 1
ATOM 5595 C C . LEU A 1 679 ? 12.820 -10.002 -36.760 1.00 93.50 679 LEU A C 1
ATOM 5597 O O . LEU A 1 679 ? 11.692 -10.346 -36.397 1.00 93.50 679 LEU A O 1
ATOM 5601 N N . ILE A 1 680 ? 13.398 -8.885 -36.305 1.00 93.81 680 ILE A N 1
ATOM 5602 C CA . ILE A 1 680 ? 12.729 -7.939 -35.405 1.00 93.81 680 ILE A CA 1
ATOM 5603 C C . ILE A 1 680 ? 11.508 -7.314 -36.089 1.00 93.81 680 ILE A C 1
ATOM 5605 O O . ILE A 1 680 ? 10.458 -7.196 -35.454 1.00 93.81 680 ILE A O 1
ATOM 5609 N N . ARG A 1 681 ? 11.607 -6.945 -37.371 1.00 94.69 681 ARG A N 1
ATOM 5610 C CA . ARG A 1 681 ? 10.491 -6.415 -38.161 1.00 94.69 681 ARG A CA 1
ATOM 5611 C C . ARG A 1 681 ? 9.333 -7.395 -38.206 1.00 94.69 681 ARG A C 1
ATOM 5613 O O . ARG A 1 681 ? 8.214 -7.020 -37.857 1.00 94.69 681 ARG A O 1
ATOM 5620 N N . GLN A 1 682 ? 9.595 -8.644 -38.580 1.00 94.50 682 GLN A N 1
ATOM 5621 C CA . GLN A 1 682 ? 8.577 -9.695 -38.635 1.00 94.50 682 GLN A CA 1
ATOM 5622 C C . GLN A 1 682 ? 7.955 -9.938 -37.256 1.00 94.50 682 GLN A C 1
ATOM 5624 O O . GLN A 1 682 ? 6.733 -10.034 -37.125 1.00 94.50 682 GLN A O 1
ATOM 5629 N N . TYR A 1 683 ? 8.786 -9.982 -36.210 1.00 95.25 683 TYR A N 1
ATOM 5630 C CA . TYR A 1 683 ? 8.338 -10.178 -34.836 1.00 95.25 683 TYR A CA 1
ATOM 5631 C C . TYR A 1 683 ? 7.412 -9.055 -34.351 1.00 95.25 683 TYR A C 1
ATOM 5633 O O . TYR A 1 683 ? 6.305 -9.345 -33.889 1.00 95.25 683 TYR A O 1
ATOM 5641 N N . LEU A 1 684 ? 7.837 -7.793 -34.478 1.00 95.69 684 LEU A N 1
ATOM 5642 C CA . LEU A 1 684 ? 7.064 -6.634 -34.031 1.00 95.69 684 LEU A CA 1
ATOM 5643 C C . LEU A 1 684 ? 5.801 -6.438 -34.873 1.00 95.69 684 LEU A C 1
ATOM 5645 O O . LEU A 1 684 ? 4.737 -6.244 -34.299 1.00 95.69 684 LEU A O 1
ATOM 5649 N N . THR A 1 685 ? 5.880 -6.581 -36.200 1.00 96.25 685 THR A N 1
ATOM 5650 C CA . THR A 1 685 ? 4.704 -6.474 -37.086 1.00 96.25 685 THR A CA 1
ATOM 5651 C C . THR A 1 685 ? 3.639 -7.500 -36.707 1.00 96.25 685 THR A C 1
ATOM 5653 O O . THR A 1 685 ? 2.473 -7.153 -36.559 1.00 96.25 685 THR A O 1
ATOM 5656 N N . ARG A 1 686 ? 4.035 -8.755 -36.450 1.00 96.06 686 ARG A N 1
ATOM 5657 C CA . ARG A 1 686 ? 3.105 -9.806 -36.010 1.00 96.06 686 ARG A CA 1
ATOM 5658 C C . ARG A 1 686 ? 2.472 -9.502 -34.650 1.00 96.06 686 ARG A C 1
ATOM 5660 O O . ARG A 1 686 ? 1.299 -9.793 -34.454 1.00 96.06 686 ARG A O 1
ATOM 5667 N N . LYS A 1 687 ? 3.244 -8.964 -33.702 1.00 96.25 687 LYS A N 1
ATOM 5668 C CA . LYS A 1 687 ? 2.751 -8.632 -32.355 1.00 96.25 687 LYS A CA 1
ATOM 5669 C C . LYS A 1 687 ? 1.809 -7.427 -32.359 1.00 96.25 687 LYS A C 1
ATOM 5671 O O . LYS A 1 687 ? 0.758 -7.463 -31.717 1.00 96.25 687 LYS A O 1
ATOM 5676 N N . THR A 1 688 ? 2.141 -6.398 -33.131 1.00 96.44 688 THR A N 1
ATOM 5677 C CA . THR A 1 688 ? 1.255 -5.256 -33.377 1.00 96.44 688 THR A CA 1
ATOM 5678 C C . THR A 1 688 ? -0.028 -5.718 -34.072 1.00 96.44 688 THR A C 1
ATOM 5680 O O . THR A 1 688 ? -1.123 -5.384 -33.618 1.00 96.44 688 THR A O 1
ATOM 5683 N N . GLY A 1 689 ? 0.079 -6.596 -35.073 1.00 94.81 689 GLY A N 1
ATOM 5684 C CA . GLY A 1 689 ? -1.059 -7.049 -35.876 1.00 94.81 689 GLY A CA 1
ATOM 5685 C C . GLY A 1 689 ? -1.695 -5.882 -36.632 1.00 94.81 689 GLY A C 1
ATOM 5686 O O . GLY A 1 689 ? -0.996 -4.951 -37.024 1.00 94.81 689 GLY A O 1
ATOM 5687 N N . ASP A 1 690 ? -3.020 -5.904 -36.772 1.00 95.12 690 ASP A N 1
ATOM 5688 C CA . ASP A 1 690 ? -3.779 -4.879 -37.508 1.00 95.12 690 ASP A CA 1
ATOM 5689 C C . ASP A 1 690 ? -4.128 -3.633 -36.672 1.00 95.12 690 ASP A C 1
ATOM 5691 O O . ASP A 1 690 ? -4.920 -2.795 -37.107 1.00 95.12 690 ASP A O 1
ATOM 5695 N N . ALA A 1 691 ? -3.565 -3.515 -35.464 1.00 96.94 691 ALA A N 1
ATOM 5696 C CA . ALA A 1 691 ? -3.847 -2.397 -34.574 1.00 96.94 691 ALA A CA 1
ATOM 5697 C C . ALA A 1 691 ? -3.351 -1.076 -35.182 1.00 96.94 691 ALA A C 1
ATOM 5699 O O . ALA A 1 691 ? -2.190 -0.962 -35.578 1.00 96.94 691 ALA A O 1
ATOM 5700 N N . LYS A 1 692 ? -4.219 -0.062 -35.212 1.00 97.19 692 LYS A N 1
ATOM 5701 C CA . LYS A 1 692 ? -3.903 1.291 -35.704 1.00 97.19 692 LYS A CA 1
ATOM 5702 C C . LYS A 1 692 ? -3.359 2.214 -34.622 1.00 97.19 692 LYS A C 1
ATOM 5704 O O . LYS A 1 692 ? -2.802 3.266 -34.930 1.00 97.19 692 LYS A O 1
ATOM 5709 N N . SER A 1 693 ? -3.526 1.844 -33.358 1.00 98.00 693 SER A N 1
ATOM 5710 C CA . SER A 1 693 ? -2.945 2.562 -32.231 1.00 98.00 693 SER A CA 1
ATOM 5711 C C . SER A 1 693 ? -2.537 1.588 -31.136 1.00 98.00 693 SER A C 1
ATOM 5713 O O . SER A 1 693 ? -3.329 0.732 -30.731 1.00 98.00 693 SER A O 1
ATOM 5715 N N . VAL A 1 694 ? -1.300 1.717 -30.655 1.00 98.38 694 VAL A N 1
ATOM 5716 C CA . VAL A 1 694 ? -0.737 0.877 -29.596 1.00 98.38 694 VAL A CA 1
ATOM 5717 C C . VAL A 1 694 ? -0.088 1.695 -28.487 1.00 98.38 694 VAL A C 1
ATOM 5719 O O . VAL A 1 694 ? 0.560 2.710 -28.734 1.00 98.38 694 VAL A O 1
ATOM 5722 N N . ALA A 1 695 ? -0.196 1.214 -27.252 1.00 98.19 695 ALA A N 1
ATOM 5723 C CA . ALA A 1 695 ? 0.596 1.706 -26.130 1.00 98.19 695 ALA A CA 1
ATOM 5724 C C . ALA A 1 695 ? 1.819 0.808 -25.945 1.00 98.19 695 ALA A C 1
ATOM 5726 O O . ALA A 1 695 ? 1.672 -0.397 -25.779 1.00 98.19 695 ALA A O 1
ATOM 5727 N N . VAL A 1 696 ? 3.022 1.375 -25.940 1.00 97.62 696 VAL A N 1
ATOM 5728 C CA . VAL A 1 696 ? 4.263 0.660 -25.629 1.00 97.62 696 VAL A CA 1
ATOM 5729 C C . VAL A 1 696 ? 4.655 0.992 -24.195 1.00 97.62 696 VAL A C 1
ATOM 5731 O O . VAL A 1 696 ? 4.952 2.146 -23.883 1.00 97.62 696 VAL A O 1
ATOM 5734 N N . VAL A 1 697 ? 4.629 -0.018 -23.328 1.00 96.31 697 VAL A N 1
ATOM 5735 C CA . VAL A 1 697 ? 4.789 0.135 -21.879 1.00 96.31 697 VAL A CA 1
ATOM 5736 C C . VAL A 1 697 ? 6.129 -0.433 -21.427 1.00 96.31 697 VAL A C 1
ATOM 5738 O O . VAL A 1 697 ? 6.449 -1.587 -21.714 1.00 96.31 697 VAL A O 1
ATOM 5741 N N . ASP A 1 698 ? 6.884 0.365 -20.675 1.00 90.69 698 ASP A N 1
ATOM 5742 C CA . ASP A 1 698 ? 8.138 -0.048 -20.038 1.00 90.69 698 ASP A CA 1
ATOM 5743 C C . ASP A 1 698 ? 8.261 0.559 -18.627 1.00 90.69 698 ASP A C 1
ATOM 5745 O O . ASP A 1 698 ? 7.692 1.602 -18.301 1.00 90.69 698 ASP A O 1
ATOM 5749 N N . VAL A 1 699 ? 9.022 -0.103 -17.766 1.00 80.62 699 VAL A N 1
ATOM 5750 C CA . VAL A 1 699 ? 9.440 0.398 -16.445 1.00 80.62 699 VAL A CA 1
ATOM 5751 C C . VAL A 1 699 ? 10.813 1.070 -16.546 1.00 80.62 699 VAL A C 1
ATOM 5753 O O . VAL A 1 699 ? 11.224 1.818 -15.661 1.00 80.62 699 VAL A O 1
ATOM 5756 N N . GLY A 1 700 ? 11.513 0.835 -17.660 1.00 72.31 700 GLY A N 1
ATOM 5757 C CA . GLY A 1 700 ? 12.825 1.362 -17.980 1.00 72.31 700 GLY A CA 1
ATOM 5758 C C . GLY A 1 700 ? 12.926 2.884 -17.871 1.00 72.31 700 GLY A C 1
ATOM 5759 O O . GLY A 1 700 ? 12.296 3.652 -18.593 1.00 72.31 700 GLY A O 1
ATOM 5760 N N . TRP A 1 701 ? 13.851 3.323 -17.024 1.00 79.00 701 TRP A N 1
ATOM 5761 C CA . TRP A 1 701 ? 14.000 4.716 -16.601 1.00 79.00 701 TRP A CA 1
ATOM 5762 C C . TRP A 1 701 ? 14.430 5.717 -17.684 1.00 79.00 701 TRP A C 1
ATOM 5764 O O . TRP A 1 701 ? 14.393 6.922 -17.448 1.00 79.00 701 TRP A O 1
ATOM 5774 N N . SER A 1 702 ? 14.952 5.255 -18.826 1.00 78.88 702 SER A N 1
ATOM 5775 C CA . SER A 1 702 ? 15.564 6.126 -19.844 1.00 78.88 702 SER A CA 1
ATOM 5776 C C . SER A 1 702 ? 14.748 6.276 -21.125 1.00 78.88 702 SER A C 1
ATOM 5778 O O . SER A 1 702 ? 15.235 6.920 -22.045 1.00 78.88 702 SER A O 1
ATOM 5780 N N . GLY A 1 703 ? 13.582 5.630 -21.243 1.00 84.75 703 GLY A N 1
ATOM 5781 C CA . GLY A 1 703 ? 12.683 5.735 -22.405 1.00 84.75 703 GLY A CA 1
ATOM 5782 C C . GLY A 1 703 ? 13.204 5.192 -23.746 1.00 84.75 703 GLY A C 1
ATOM 5783 O O . GLY A 1 703 ? 12.441 5.094 -24.701 1.00 84.75 703 GLY A O 1
ATOM 5784 N N . ASN A 1 704 ? 14.475 4.789 -23.838 1.00 86.00 704 ASN A N 1
ATOM 5785 C CA . ASN A 1 704 ? 15.091 4.347 -25.095 1.00 86.00 704 ASN A CA 1
ATOM 5786 C C . ASN A 1 704 ? 14.359 3.166 -25.748 1.00 86.00 704 ASN A C 1
ATOM 5788 O O . ASN A 1 704 ? 14.260 3.118 -26.968 1.00 86.00 704 ASN A O 1
ATOM 5792 N N . ASN A 1 705 ? 13.859 2.213 -24.957 1.00 89.00 705 ASN A N 1
ATOM 5793 C CA . ASN A 1 705 ? 13.178 1.036 -25.491 1.00 89.00 705 ASN A CA 1
ATOM 5794 C C . ASN A 1 705 ? 11.851 1.412 -26.160 1.00 89.00 705 ASN A C 1
ATOM 5796 O O . ASN A 1 705 ? 11.651 1.093 -27.329 1.00 89.00 705 ASN A O 1
ATOM 5800 N N . VAL A 1 706 ? 10.979 2.129 -25.442 1.00 92.38 706 VAL A N 1
ATOM 5801 C CA . VAL A 1 706 ? 9.659 2.541 -25.946 1.00 92.38 706 VAL A CA 1
ATOM 5802 C C . VAL A 1 706 ? 9.783 3.459 -27.162 1.00 92.38 706 VAL A C 1
ATOM 5804 O O . VAL A 1 706 ? 9.110 3.238 -28.167 1.00 92.38 706 VAL A O 1
ATOM 5807 N N . LEU A 1 707 ? 10.726 4.407 -27.131 1.00 92.12 707 LEU A N 1
ATOM 5808 C CA . LEU A 1 707 ? 10.990 5.311 -28.251 1.00 92.12 707 LEU A CA 1
ATOM 5809 C C . LEU A 1 707 ? 11.566 4.583 -29.466 1.00 92.12 707 LEU A C 1
ATOM 5811 O O . LEU A 1 707 ? 11.234 4.930 -30.599 1.00 92.12 707 LEU A O 1
ATOM 5815 N N . GLN A 1 708 ? 12.408 3.568 -29.252 1.00 92.81 708 GLN A N 1
ATOM 5816 C CA . GLN A 1 708 ? 12.929 2.772 -30.356 1.00 92.81 708 GLN A CA 1
ATOM 5817 C C . GLN A 1 708 ? 11.829 1.935 -31.003 1.00 92.81 708 GLN A C 1
ATOM 5819 O O . GLN A 1 708 ? 11.747 1.900 -32.226 1.00 92.81 708 GLN A O 1
ATOM 5824 N N . VAL A 1 709 ? 10.963 1.296 -30.214 1.00 94.75 709 VAL A N 1
ATOM 5825 C CA . VAL A 1 709 ? 9.820 0.551 -30.760 1.00 94.75 709 VAL A CA 1
ATOM 5826 C C . VAL A 1 709 ? 8.907 1.493 -31.546 1.00 94.75 709 VAL A C 1
ATOM 5828 O O . VAL A 1 709 ? 8.589 1.188 -32.691 1.00 94.75 709 VAL A O 1
ATOM 5831 N N . LYS A 1 710 ? 8.573 2.673 -31.005 1.00 95.75 710 LYS A N 1
ATOM 5832 C CA . LYS A 1 710 ? 7.810 3.705 -31.727 1.00 95.75 710 LYS A CA 1
ATOM 5833 C C . LYS A 1 710 ? 8.460 4.078 -33.060 1.00 95.75 710 LYS A C 1
ATOM 5835 O O . LYS A 1 710 ? 7.803 4.026 -34.095 1.00 95.75 710 LYS A O 1
ATOM 5840 N N . TYR A 1 711 ? 9.757 4.392 -33.049 1.00 94.94 711 TYR A N 1
ATOM 5841 C CA . TYR A 1 711 ? 10.510 4.720 -34.261 1.00 94.94 711 TYR A CA 1
ATOM 5842 C C . TYR A 1 711 ? 10.443 3.601 -35.309 1.00 94.94 711 TYR A C 1
ATOM 5844 O O . TYR A 1 711 ? 10.227 3.876 -36.490 1.00 94.94 711 TYR A O 1
ATOM 5852 N N . LEU A 1 712 ? 10.602 2.347 -34.884 1.00 95.81 712 LEU A N 1
ATOM 5853 C CA . LEU A 1 712 ? 10.559 1.203 -35.786 1.00 95.81 712 LEU A CA 1
ATOM 5854 C C . LEU A 1 712 ? 9.174 1.013 -36.403 1.00 95.81 712 LEU A C 1
ATOM 5856 O O . LEU A 1 712 ? 9.080 0.880 -37.619 1.00 95.81 712 LEU A O 1
ATOM 5860 N N . LEU A 1 713 ? 8.114 1.037 -35.592 1.00 96.62 713 LEU A N 1
ATOM 5861 C CA . LEU A 1 713 ? 6.745 0.842 -36.073 1.00 96.62 713 LEU A CA 1
ATOM 5862 C C . LEU A 1 713 ? 6.317 1.963 -37.034 1.00 96.62 713 LEU A C 1
ATOM 5864 O O . LEU A 1 713 ? 5.833 1.671 -38.126 1.00 96.62 713 LEU A O 1
ATOM 5868 N N . GLU A 1 714 ? 6.538 3.224 -36.654 1.00 95.94 714 GLU A N 1
ATOM 5869 C CA . GLU A 1 714 ? 6.018 4.384 -37.389 1.00 95.94 714 GLU A CA 1
ATOM 5870 C C . GLU A 1 714 ? 6.896 4.791 -38.576 1.00 95.94 714 GLU A C 1
ATOM 5872 O O . GLU A 1 714 ? 6.379 5.098 -39.647 1.00 95.94 714 GLU A O 1
ATOM 5877 N N . GLN A 1 715 ? 8.222 4.824 -38.405 1.00 94.56 715 GLN A N 1
ATOM 5878 C CA . GLN A 1 715 ? 9.120 5.437 -39.393 1.00 94.56 715 GLN A CA 1
ATOM 5879 C C . GLN A 1 715 ? 9.876 4.418 -40.245 1.00 94.56 715 GLN A C 1
ATOM 5881 O O . GLN A 1 715 ? 10.068 4.659 -41.432 1.00 94.56 715 GLN A O 1
ATOM 5886 N N . VAL A 1 716 ? 10.326 3.300 -39.665 1.00 94.81 716 VAL A N 1
ATOM 5887 C CA . VAL A 1 716 ? 11.151 2.316 -40.396 1.00 94.81 716 VAL A CA 1
ATOM 5888 C C . VAL A 1 716 ? 10.284 1.304 -41.132 1.00 94.81 716 VAL A C 1
ATOM 5890 O O . VAL A 1 716 ? 10.485 1.043 -42.314 1.00 94.81 716 VAL A O 1
ATOM 5893 N N . TYR A 1 717 ? 9.308 0.721 -40.440 1.00 94.88 717 TYR A N 1
ATOM 5894 C CA . TYR A 1 717 ? 8.428 -0.289 -41.021 1.00 94.88 717 TYR A CA 1
ATOM 5895 C C . TYR A 1 717 ? 7.231 0.331 -41.737 1.00 94.88 717 TYR A C 1
ATOM 5897 O O . TYR A 1 717 ? 6.596 -0.367 -42.528 1.00 94.88 717 TYR A O 1
ATOM 5905 N N . GLY A 1 718 ? 6.957 1.617 -41.480 1.00 91.75 718 GLY A N 1
ATOM 5906 C CA . GLY A 1 718 ? 5.876 2.371 -42.106 1.00 91.75 718 GLY A CA 1
ATOM 5907 C C . GLY A 1 718 ? 4.506 1.761 -41.827 1.00 91.75 718 GLY A C 1
ATOM 5908 O O . GLY A 1 718 ? 3.645 1.764 -42.705 1.00 91.75 718 GLY A O 1
ATOM 5909 N N . LEU A 1 719 ? 4.316 1.174 -40.640 1.00 93.44 719 LEU A N 1
ATOM 5910 C CA . LEU A 1 719 ? 3.018 0.634 -40.264 1.00 93.44 719 LEU A CA 1
ATOM 5911 C C . LEU A 1 719 ? 2.041 1.797 -40.094 1.00 93.44 719 LEU A C 1
ATOM 5913 O O . LEU A 1 719 ? 2.386 2.828 -39.518 1.00 93.44 719 LEU A O 1
ATOM 5917 N N . ASN A 1 720 ? 0.801 1.616 -40.546 1.00 93.62 720 ASN A N 1
ATOM 5918 C CA . ASN A 1 720 ? -0.282 2.565 -40.293 1.00 93.62 720 ASN A CA 1
ATOM 5919 C C . ASN A 1 720 ? -0.784 2.434 -38.842 1.00 93.62 720 ASN A C 1
ATOM 5921 O O . ASN A 1 720 ? -1.943 2.099 -38.600 1.00 93.62 720 ASN A O 1
ATOM 5925 N N . CYS A 1 721 ? 0.132 2.606 -37.889 1.00 95.50 721 CYS A N 1
ATOM 5926 C CA . CYS A 1 721 ? -0.067 2.398 -36.466 1.00 95.50 721 CYS A CA 1
ATOM 5927 C C . CYS A 1 721 ? 0.629 3.509 -35.677 1.00 95.50 721 CYS A C 1
ATOM 5929 O O . CYS A 1 721 ? 1.847 3.650 -35.755 1.00 95.50 721 CYS A O 1
ATOM 5931 N N . GLN A 1 722 ? -0.124 4.244 -34.863 1.00 97.00 722 GLN A N 1
ATOM 5932 C CA . GLN A 1 722 ? 0.419 5.210 -33.911 1.00 97.00 722 GLN A CA 1
ATOM 5933 C C . GLN A 1 722 ? 0.889 4.497 -32.636 1.00 97.00 722 GLN A C 1
ATOM 5935 O O . GLN A 1 722 ? 0.155 3.703 -32.058 1.00 97.00 722 GLN A O 1
ATOM 5940 N N . ALA A 1 723 ? 2.102 4.781 -32.169 1.00 97.88 723 ALA A N 1
ATOM 5941 C CA . ALA A 1 723 ? 2.651 4.225 -30.937 1.00 97.88 723 ALA A CA 1
ATOM 5942 C C . ALA A 1 723 ? 2.773 5.299 -29.843 1.00 97.88 723 ALA A C 1
ATOM 5944 O O . ALA A 1 723 ? 3.413 6.339 -30.028 1.00 97.88 723 ALA A O 1
ATOM 5945 N N . HIS A 1 724 ? 2.190 5.019 -28.679 1.00 98.06 724 HIS A N 1
ATOM 5946 C CA . HIS A 1 724 ? 2.217 5.864 -27.486 1.00 98.06 724 HIS A CA 1
ATOM 5947 C C . HIS A 1 724 ? 3.218 5.307 -26.466 1.00 98.06 724 HIS A C 1
ATOM 5949 O O . HIS A 1 724 ? 3.095 4.154 -26.060 1.00 98.06 724 HIS A O 1
ATOM 5955 N N . CYS A 1 725 ? 4.198 6.101 -26.026 1.00 97.12 725 CYS A N 1
ATOM 5956 C CA . CYS A 1 725 ? 5.221 5.630 -25.085 1.00 97.12 725 CYS A CA 1
ATOM 5957 C C . CYS A 1 725 ? 4.822 5.914 -23.633 1.00 97.12 725 CYS A C 1
ATOM 5959 O O . CYS A 1 725 ? 4.782 7.072 -23.206 1.00 97.12 725 CYS A O 1
ATOM 5961 N N . LEU A 1 726 ? 4.592 4.856 -22.857 1.00 96.50 726 LEU A N 1
ATOM 5962 C CA . LEU A 1 726 ? 4.157 4.934 -21.465 1.00 96.50 726 LEU A CA 1
ATOM 5963 C C . LEU A 1 726 ? 5.220 4.346 -20.535 1.00 96.50 726 LEU A C 1
ATOM 5965 O O . LEU A 1 726 ? 5.643 3.204 -20.706 1.00 96.50 726 LEU A O 1
ATOM 5969 N N . LEU A 1 727 ? 5.634 5.121 -19.534 1.00 94.25 727 LEU A N 1
ATOM 5970 C CA . LEU A 1 727 ? 6.654 4.729 -18.567 1.00 94.25 727 LEU A CA 1
ATOM 5971 C C . LEU A 1 727 ? 6.147 4.796 -17.129 1.00 94.25 727 LEU A C 1
ATOM 5973 O O . LEU A 1 727 ? 5.419 5.715 -16.745 1.00 94.25 727 LEU A O 1
ATOM 5977 N N . ALA A 1 728 ? 6.622 3.870 -16.296 1.00 93.19 728 ALA A N 1
ATOM 5978 C CA . ALA A 1 728 ? 6.405 3.960 -14.855 1.00 93.19 728 ALA A CA 1
ATOM 5979 C C . ALA A 1 728 ? 7.048 5.230 -14.276 1.00 93.19 728 ALA A C 1
ATOM 5981 O O . ALA A 1 728 ? 6.392 5.985 -13.561 1.00 93.19 728 ALA A O 1
ATOM 5982 N N . ALA A 1 729 ? 8.314 5.492 -14.610 1.00 92.31 729 ALA A N 1
ATOM 5983 C CA . ALA A 1 729 ? 9.034 6.698 -14.216 1.00 92.31 729 ALA A CA 1
ATOM 5984 C C . ALA A 1 729 ? 10.212 6.981 -15.166 1.00 92.31 729 ALA A C 1
ATOM 5986 O O . ALA A 1 729 ? 10.645 6.098 -15.904 1.00 92.31 729 ALA A O 1
ATOM 5987 N N . ALA A 1 730 ? 10.763 8.197 -15.121 1.00 89.12 730 ALA A N 1
ATOM 5988 C CA . ALA A 1 730 ? 11.945 8.583 -15.901 1.00 89.12 730 ALA A CA 1
ATOM 5989 C C . ALA A 1 730 ? 13.066 9.164 -15.021 1.00 89.12 730 ALA A C 1
ATOM 5991 O O . ALA A 1 730 ? 12.783 9.829 -14.027 1.00 89.12 730 ALA A O 1
ATOM 5992 N N . ARG A 1 731 ? 14.334 8.926 -15.403 1.00 81.62 731 ARG A N 1
ATOM 5993 C CA . ARG A 1 731 ? 15.554 9.414 -14.721 1.00 81.62 731 ARG A CA 1
ATOM 5994 C C . ARG A 1 731 ? 16.483 10.228 -15.625 1.00 81.62 731 ARG A C 1
ATOM 5996 O O . ARG A 1 731 ? 16.447 10.104 -16.848 1.00 81.62 731 ARG A O 1
ATOM 6003 N N . ASN A 1 732 ? 17.464 10.875 -15.001 1.00 69.75 732 ASN A N 1
ATOM 6004 C CA . ASN A 1 732 ? 18.448 11.770 -15.624 1.00 69.75 732 ASN A CA 1
ATOM 6005 C C . ASN A 1 732 ? 19.574 11.115 -16.457 1.00 69.75 732 ASN A C 1
ATOM 6007 O O . ASN A 1 732 ? 20.648 11.688 -16.622 1.00 69.75 732 ASN A O 1
ATOM 6011 N N . VAL A 1 733 ? 19.389 9.909 -17.003 1.00 60.81 733 VAL A N 1
ATOM 6012 C CA . VAL A 1 733 ? 20.469 9.245 -17.773 1.00 60.81 733 VAL A CA 1
ATOM 6013 C C . VAL A 1 733 ? 20.686 9.863 -19.156 1.00 60.81 733 VAL A C 1
ATOM 6015 O O . VAL A 1 733 ? 21.780 9.758 -19.700 1.00 60.81 733 VAL A O 1
ATOM 6018 N N . ASN A 1 734 ? 19.679 10.541 -19.707 1.00 62.59 734 ASN A N 1
ATOM 6019 C CA . ASN A 1 734 ? 19.790 11.311 -20.945 1.00 62.59 734 ASN A CA 1
ATOM 6020 C C . ASN A 1 734 ? 18.936 12.579 -20.838 1.00 62.59 734 ASN A C 1
ATOM 6022 O O . ASN A 1 734 ? 17.965 12.758 -21.575 1.00 62.59 734 ASN A O 1
ATOM 6026 N N . ASP A 1 735 ? 19.252 13.392 -19.828 1.00 65.44 735 ASP A N 1
ATOM 6027 C CA . ASP A 1 735 ? 18.395 14.473 -19.333 1.00 65.44 735 ASP A CA 1
ATOM 6028 C C . ASP A 1 735 ? 17.896 15.409 -20.430 1.00 65.44 735 ASP A C 1
ATOM 6030 O O . ASP A 1 735 ? 16.718 15.743 -20.470 1.00 65.44 735 ASP A O 1
ATOM 6034 N N . THR A 1 736 ? 18.766 15.786 -21.364 1.00 72.38 736 THR A N 1
ATOM 6035 C CA . THR A 1 736 ? 18.423 16.738 -22.423 1.00 72.38 736 THR A CA 1
ATOM 6036 C C . THR A 1 736 ? 17.433 16.155 -23.428 1.00 72.38 736 THR A C 1
ATOM 6038 O O . THR A 1 736 ? 16.457 16.815 -23.783 1.00 72.38 736 THR A O 1
ATOM 6041 N N . TYR A 1 737 ? 17.638 14.911 -23.870 1.00 81.06 737 TYR A N 1
ATOM 6042 C CA . TYR A 1 737 ? 16.744 14.272 -24.834 1.00 81.06 737 TYR A CA 1
ATOM 6043 C C . TYR A 1 737 ? 15.422 13.849 -24.191 1.00 81.06 737 TYR A C 1
ATOM 6045 O O . TYR A 1 737 ? 14.357 14.132 -24.737 1.00 81.06 737 TYR A O 1
ATOM 6053 N N . MET A 1 738 ? 15.471 13.221 -23.012 1.00 83.31 738 MET A N 1
ATOM 6054 C CA . MET A 1 738 ? 14.261 12.783 -22.314 1.00 83.31 738 MET A CA 1
ATOM 6055 C C . MET A 1 738 ? 13.411 13.956 -21.836 1.00 83.31 738 MET A C 1
ATOM 6057 O O . MET A 1 738 ? 12.194 13.885 -21.978 1.00 83.31 738 MET A O 1
ATOM 6061 N N . ALA A 1 739 ? 14.015 15.053 -21.359 1.00 82.31 739 ALA A N 1
ATOM 6062 C CA . ALA A 1 739 ? 13.268 16.275 -21.058 1.00 82.31 739 ALA A CA 1
ATOM 6063 C C . ALA A 1 739 ? 12.493 16.764 -22.287 1.00 82.31 739 ALA A C 1
ATOM 6065 O O . ALA A 1 739 ? 11.304 17.051 -22.186 1.00 82.31 739 ALA A O 1
ATOM 6066 N N . ALA A 1 740 ? 13.134 16.785 -23.462 1.00 86.75 740 ALA A N 1
ATOM 6067 C CA . ALA A 1 740 ? 12.473 17.195 -24.695 1.00 86.75 740 ALA A CA 1
ATOM 6068 C C . ALA A 1 740 ? 11.335 16.242 -25.096 1.00 86.75 740 ALA A C 1
ATOM 6070 O O . ALA A 1 740 ? 10.285 16.712 -25.521 1.00 86.75 740 ALA A O 1
ATOM 6071 N N . MET A 1 741 ? 11.513 14.922 -24.968 1.00 90.62 741 MET A N 1
ATOM 6072 C CA . MET A 1 741 ? 10.465 13.947 -25.311 1.00 90.62 741 MET A CA 1
ATOM 6073 C C . MET A 1 741 ? 9.271 14.021 -24.357 1.00 90.62 741 MET A C 1
ATOM 6075 O O . MET A 1 741 ? 8.131 13.957 -24.805 1.00 90.62 741 MET A O 1
ATOM 6079 N N . ILE A 1 742 ? 9.517 14.207 -23.059 1.00 89.19 742 ILE A N 1
ATOM 6080 C CA . ILE A 1 742 ? 8.454 14.387 -22.063 1.00 89.19 742 ILE A CA 1
ATOM 6081 C C . ILE A 1 742 ? 7.711 15.702 -22.319 1.00 89.19 742 ILE A C 1
ATOM 6083 O O . ILE A 1 742 ? 6.484 15.718 -22.331 1.00 89.19 742 ILE A O 1
ATOM 6087 N N . GLN A 1 743 ? 8.433 16.790 -22.600 1.00 88.38 743 GLN A N 1
ATOM 6088 C CA . GLN A 1 743 ? 7.829 18.097 -22.863 1.00 88.38 743 GLN A CA 1
ATOM 6089 C C . GLN A 1 743 ? 7.064 18.157 -24.193 1.00 88.38 743 GLN A C 1
ATOM 6091 O O . GLN A 1 743 ? 6.100 18.907 -24.309 1.00 88.38 743 GLN A O 1
ATOM 6096 N N . LYS A 1 744 ? 7.468 17.354 -25.184 1.00 90.25 744 LYS A N 1
ATOM 6097 C CA . LYS A 1 744 ? 6.712 17.126 -26.426 1.00 90.25 744 LYS A CA 1
ATOM 6098 C C . LYS A 1 744 ? 5.561 16.139 -26.268 1.00 90.25 744 LYS A C 1
ATOM 6100 O O . LYS A 1 744 ? 4.879 15.871 -27.246 1.00 90.25 744 LYS A O 1
ATOM 6105 N N . GLU A 1 745 ? 5.375 15.581 -25.075 1.00 90.25 745 GLU A N 1
ATOM 6106 C CA . GLU A 1 745 ? 4.358 14.571 -24.794 1.00 90.25 745 GLU A CA 1
ATOM 6107 C C . GLU A 1 745 ? 4.532 13.240 -25.547 1.00 90.25 745 GLU A C 1
ATOM 6109 O O . GLU A 1 745 ? 3.639 12.396 -25.523 1.00 90.25 745 GLU A O 1
ATOM 6114 N N . GLU A 1 746 ? 5.708 13.009 -26.135 1.00 91.88 746 GLU A N 1
ATOM 6115 C CA . GLU A 1 746 ? 6.071 11.762 -26.822 1.00 91.88 746 GLU A CA 1
ATOM 6116 C C . GLU A 1 746 ? 6.287 10.609 -25.837 1.00 91.88 746 GLU A C 1
ATOM 6118 O O . GLU A 1 746 ? 6.145 9.440 -26.196 1.00 91.88 746 GLU A O 1
ATOM 6123 N N . VAL A 1 747 ? 6.639 10.937 -24.587 1.00 93.75 747 VAL A N 1
ATOM 6124 C CA . VAL A 1 747 ? 6.768 9.989 -23.477 1.00 93.75 747 VAL A CA 1
ATOM 6125 C C . VAL A 1 747 ? 5.975 10.487 -22.279 1.00 93.75 747 VAL A C 1
ATOM 6127 O O . VAL A 1 747 ? 6.177 11.605 -21.806 1.00 93.75 747 VAL A O 1
ATOM 6130 N N . LYS A 1 748 ? 5.112 9.624 -21.745 1.00 94.50 748 LYS A N 1
ATOM 6131 C CA . LYS A 1 748 ? 4.300 9.895 -20.557 1.00 94.50 748 LYS A CA 1
ATOM 6132 C C . LYS A 1 748 ? 4.801 9.070 -19.376 1.00 94.50 748 LYS A C 1
ATOM 6134 O O . LYS A 1 748 ? 5.132 7.898 -19.536 1.00 94.50 748 LYS A O 1
ATOM 6139 N N . THR A 1 749 ? 4.845 9.674 -18.192 1.00 94.50 749 THR A N 1
ATOM 6140 C CA . THR A 1 749 ? 5.328 9.030 -16.959 1.00 94.50 749 THR A CA 1
ATOM 6141 C C . THR A 1 749 ? 4.273 9.073 -15.866 1.00 94.50 749 THR A C 1
ATOM 6143 O O . THR A 1 749 ? 3.691 10.132 -15.639 1.00 94.50 749 THR A O 1
ATOM 6146 N N . TYR A 1 750 ? 4.094 7.968 -15.144 1.00 95.69 750 TYR A N 1
ATOM 6147 C CA . TYR A 1 750 ? 3.123 7.868 -14.051 1.00 95.69 750 TYR A CA 1
ATOM 6148 C C . TYR A 1 750 ? 3.651 8.370 -12.696 1.00 95.69 750 TYR A C 1
ATOM 6150 O O . TYR A 1 750 ? 3.086 9.292 -12.109 1.00 95.69 750 TYR A O 1
ATOM 6158 N N . ILE A 1 751 ? 4.733 7.776 -12.181 1.00 95.19 751 ILE A N 1
ATOM 6159 C CA . ILE A 1 751 ? 5.236 8.068 -10.834 1.00 95.19 751 ILE A CA 1
ATOM 6160 C C . ILE A 1 751 ? 5.923 9.425 -10.805 1.00 95.19 751 ILE A C 1
ATOM 6162 O O . ILE A 1 751 ? 5.503 10.309 -10.066 1.00 95.19 751 ILE A O 1
ATOM 6166 N N . PHE A 1 752 ? 7.019 9.572 -11.546 1.00 93.44 752 PHE A N 1
ATOM 6167 C CA . PHE A 1 752 ? 7.818 10.789 -11.549 1.00 93.44 752 PHE A CA 1
ATOM 6168 C C . PHE A 1 752 ? 8.659 10.921 -12.819 1.00 93.44 752 PHE A C 1
ATOM 6170 O O . PHE A 1 752 ? 8.947 9.951 -13.526 1.00 93.44 752 PHE A O 1
ATOM 6177 N N . SER A 1 753 ? 9.106 12.146 -13.055 1.00 91.06 753 SER A N 1
ATOM 6178 C CA . SER A 1 753 ? 10.130 12.544 -14.009 1.00 91.06 753 SER A CA 1
ATOM 6179 C C . SER A 1 753 ? 10.760 13.861 -13.543 1.00 91.06 753 SER A C 1
ATOM 6181 O O . SER A 1 753 ? 10.464 14.367 -12.460 1.00 91.06 753 SER A O 1
ATOM 6183 N N . ASN A 1 754 ? 11.609 14.465 -14.369 1.00 85.94 754 ASN A N 1
ATOM 6184 C CA . ASN A 1 754 ? 12.100 15.819 -14.118 1.00 85.94 754 ASN A CA 1
ATOM 6185 C C . ASN A 1 754 ? 10.999 16.903 -14.213 1.00 85.94 754 ASN A C 1
ATOM 6187 O O . ASN A 1 754 ? 11.226 18.022 -13.752 1.00 85.94 754 ASN A O 1
ATOM 6191 N N . MET A 1 755 ? 9.817 16.571 -14.755 1.00 84.88 755 MET A N 1
ATOM 6192 C CA . MET A 1 755 ? 8.641 17.451 -14.841 1.00 84.88 755 MET A CA 1
ATOM 6193 C C . MET A 1 755 ? 7.486 17.004 -13.930 1.00 84.88 755 MET A C 1
ATOM 6195 O O . MET A 1 755 ? 6.775 17.844 -13.385 1.00 84.88 755 MET A O 1
ATOM 6199 N N . GLN A 1 756 ? 7.307 15.696 -13.736 1.00 88.88 756 GLN A N 1
ATOM 6200 C CA . GLN A 1 756 ? 6.227 15.110 -12.940 1.00 88.88 756 GLN A CA 1
ATOM 6201 C C . GLN A 1 756 ? 6.750 14.705 -11.560 1.00 88.88 756 GLN A C 1
ATOM 6203 O O . GLN A 1 756 ? 7.736 13.984 -11.475 1.00 88.88 756 GLN A O 1
ATOM 6208 N N . ASN A 1 757 ? 6.086 15.101 -10.469 1.00 91.69 757 ASN A N 1
ATOM 6209 C CA . ASN A 1 757 ? 6.482 14.722 -9.100 1.00 91.69 757 ASN A CA 1
ATOM 6210 C C . ASN A 1 757 ? 7.992 14.891 -8.832 1.00 91.69 757 ASN A C 1
ATOM 6212 O O . ASN A 1 757 ? 8.657 13.995 -8.307 1.00 91.69 757 ASN A O 1
ATOM 6216 N N . LYS A 1 758 ? 8.535 16.064 -9.187 1.00 88.81 758 LYS A N 1
ATOM 6217 C CA . LYS A 1 758 ? 9.977 16.348 -9.153 1.00 88.81 758 LYS A CA 1
ATOM 6218 C C . LYS A 1 758 ? 10.647 16.013 -7.811 1.00 88.81 758 LYS A C 1
ATOM 6220 O O . LYS A 1 758 ? 11.753 15.492 -7.800 1.00 88.81 758 LYS A O 1
ATOM 6225 N N . GLY A 1 759 ? 9.972 16.235 -6.680 1.00 89.19 759 GLY A N 1
ATOM 6226 C CA . GLY A 1 759 ? 10.515 15.869 -5.365 1.00 89.19 759 GLY A CA 1
ATOM 6227 C C . GLY A 1 759 ? 10.763 14.362 -5.194 1.00 89.19 759 GLY A C 1
ATOM 6228 O O . GLY A 1 759 ? 11.753 13.972 -4.581 1.00 89.19 759 GLY A O 1
ATOM 6229 N N . LEU A 1 760 ? 9.908 13.508 -5.770 1.00 91.56 760 LEU A N 1
ATOM 6230 C CA . LEU A 1 760 ? 10.109 12.053 -5.766 1.00 91.56 760 LEU A CA 1
ATOM 6231 C C . LEU A 1 760 ? 11.224 11.641 -6.709 1.00 91.56 760 LEU A C 1
ATOM 6233 O O . LEU A 1 760 ? 12.028 10.781 -6.357 1.00 91.56 760 LEU A O 1
ATOM 6237 N N . HIS A 1 761 ? 11.278 12.279 -7.877 1.00 91.44 761 HIS A N 1
ATOM 6238 C CA . HIS A 1 761 ? 12.368 12.104 -8.820 1.00 91.44 761 HIS A CA 1
ATOM 6239 C C . HIS A 1 761 ? 13.720 12.404 -8.156 1.00 91.44 761 HIS A C 1
ATOM 6241 O O . HIS A 1 761 ? 14.604 11.547 -8.144 1.00 91.44 761 HIS A O 1
ATOM 6247 N N . ASP A 1 762 ? 13.857 13.583 -7.547 1.00 88.62 762 ASP A N 1
ATOM 6248 C CA . ASP A 1 762 ? 15.099 14.028 -6.915 1.00 88.62 762 ASP A CA 1
ATOM 6249 C C . ASP A 1 762 ? 15.464 13.093 -5.742 1.00 88.62 762 ASP A C 1
ATOM 6251 O O . ASP A 1 762 ? 16.582 12.581 -5.683 1.00 88.62 762 ASP A O 1
ATOM 6255 N N . ALA A 1 763 ? 14.497 12.714 -4.893 1.00 88.44 763 ALA A N 1
ATOM 6256 C CA . ALA A 1 763 ? 14.722 11.733 -3.827 1.00 88.44 763 ALA A CA 1
ATOM 6257 C C . ALA A 1 763 ? 15.155 10.351 -4.355 1.00 88.44 763 ALA A C 1
ATOM 6259 O O . ALA A 1 763 ? 16.033 9.716 -3.769 1.00 88.44 763 ALA A O 1
ATOM 6260 N N . HIS A 1 764 ? 14.570 9.872 -5.458 1.00 91.00 764 HIS A N 1
ATOM 6261 C CA . HIS A 1 764 ? 14.951 8.601 -6.074 1.00 91.00 764 HIS A CA 1
ATOM 6262 C C . HIS A 1 764 ? 16.403 8.629 -6.571 1.00 91.00 764 HIS A C 1
ATOM 6264 O O . HIS A 1 764 ? 17.118 7.643 -6.389 1.00 91.00 764 HIS A O 1
ATOM 6270 N N . GLN A 1 765 ? 16.850 9.743 -7.162 1.00 86.19 765 GLN A N 1
ATOM 6271 C CA . GLN A 1 765 ? 18.221 9.898 -7.659 1.00 86.19 765 GLN A CA 1
ATOM 6272 C C . GLN A 1 765 ? 19.246 10.115 -6.539 1.00 86.19 765 GLN A C 1
ATOM 6274 O O . GLN A 1 765 ? 20.370 9.626 -6.627 1.00 86.19 765 GLN A O 1
ATOM 6279 N N . GLU A 1 766 ? 18.899 10.873 -5.505 1.00 86.50 766 GLU A N 1
ATOM 6280 C CA . GLU A 1 766 ? 19.866 11.323 -4.498 1.00 86.50 766 GLU A CA 1
ATOM 6281 C C . GLU A 1 766 ? 20.041 10.331 -3.344 1.00 86.50 766 GLU A C 1
ATOM 6283 O O . GLU A 1 766 ? 21.114 10.250 -2.743 1.00 86.50 766 GLU A O 1
ATOM 6288 N N . GLU A 1 767 ? 19.010 9.548 -3.024 1.00 87.38 767 GLU A N 1
ATOM 6289 C CA . GLU A 1 767 ? 19.081 8.559 -1.949 1.00 87.38 767 GLU A CA 1
ATOM 6290 C C . GLU A 1 767 ? 19.852 7.296 -2.364 1.00 87.38 767 GLU A C 1
ATOM 6292 O O . GLU A 1 767 ? 19.954 6.942 -3.541 1.00 87.38 767 GLU A O 1
ATOM 6297 N N . ASN A 1 768 ? 20.402 6.594 -1.366 1.00 85.50 768 ASN A N 1
ATOM 6298 C CA . ASN A 1 768 ? 21.046 5.287 -1.530 1.00 85.50 768 ASN A CA 1
ATOM 6299 C C . ASN A 1 768 ? 22.131 5.234 -2.623 1.00 85.50 768 ASN A C 1
ATOM 6301 O O . ASN A 1 768 ? 22.284 4.213 -3.292 1.00 85.50 768 ASN A O 1
ATOM 6305 N N . HIS A 1 769 ? 22.873 6.328 -2.830 1.00 84.81 769 HIS A N 1
ATOM 6306 C CA . HIS A 1 769 ? 23.930 6.412 -3.846 1.00 84.81 769 HIS A CA 1
ATOM 6307 C C . HIS A 1 769 ? 23.447 6.000 -5.253 1.00 84.81 769 HIS A C 1
ATOM 6309 O O . HIS A 1 769 ? 24.164 5.313 -5.979 1.00 84.81 769 HIS A O 1
ATOM 6315 N N . ARG A 1 770 ? 22.228 6.417 -5.643 1.00 83.06 770 ARG A N 1
ATOM 6316 C CA . ARG A 1 770 ? 21.591 6.125 -6.948 1.00 83.06 770 ARG A CA 1
ATOM 6317 C C . ARG A 1 770 ? 21.201 4.655 -7.171 1.00 83.06 770 ARG A C 1
ATOM 6319 O O . ARG A 1 770 ? 20.883 4.277 -8.297 1.00 83.06 770 ARG A O 1
ATOM 6326 N N . LEU A 1 771 ? 21.172 3.824 -6.125 1.00 87.75 771 LEU A N 1
ATOM 6327 C CA . LEU A 1 771 ? 20.758 2.416 -6.231 1.00 87.75 771 LEU A CA 1
ATOM 6328 C C . LEU A 1 771 ? 19.240 2.191 -6.166 1.00 87.75 771 LEU A C 1
ATOM 6330 O O . LEU A 1 771 ? 18.791 1.061 -6.331 1.00 87.75 771 LEU A O 1
ATOM 6334 N N . ASN A 1 772 ? 18.424 3.231 -5.986 1.00 90.00 772 ASN A N 1
ATOM 6335 C CA . ASN A 1 772 ? 16.970 3.060 -5.917 1.00 90.00 772 ASN A CA 1
ATOM 6336 C C . ASN A 1 772 ? 16.367 2.451 -7.185 1.00 90.00 772 ASN A C 1
ATOM 6338 O O . ASN A 1 772 ? 15.471 1.626 -7.070 1.00 90.00 772 ASN A O 1
ATOM 6342 N N . SER A 1 773 ? 16.871 2.787 -8.376 1.00 87.94 773 SER A N 1
ATOM 6343 C CA . SER A 1 773 ? 16.391 2.176 -9.625 1.00 87.94 773 SER A CA 1
ATOM 6344 C C . SER A 1 773 ? 16.599 0.662 -9.614 1.00 87.94 773 SER A C 1
ATOM 6346 O O . SER A 1 773 ? 15.712 -0.099 -9.976 1.00 87.94 773 SER A O 1
ATOM 6348 N N . PHE A 1 774 ? 17.754 0.234 -9.107 1.00 86.50 774 PHE A N 1
ATOM 6349 C CA . PHE A 1 774 ? 18.098 -1.171 -8.959 1.00 86.50 774 PHE A CA 1
ATOM 6350 C C . PHE A 1 774 ? 17.213 -1.872 -7.912 1.00 86.50 774 PHE A C 1
ATOM 6352 O O . PHE A 1 774 ? 16.675 -2.942 -8.176 1.00 86.50 774 PHE A O 1
ATOM 6359 N N . PHE A 1 775 ? 16.984 -1.248 -6.752 1.00 90.44 775 PHE A N 1
ATOM 6360 C CA . PHE A 1 775 ? 16.071 -1.793 -5.738 1.00 90.44 775 PHE A CA 1
ATOM 6361 C C . PHE A 1 775 ? 14.622 -1.870 -6.215 1.00 90.44 775 PHE A C 1
ATOM 6363 O O . PHE A 1 775 ? 13.887 -2.759 -5.799 1.00 90.44 775 PHE A O 1
ATOM 6370 N N . PHE A 1 776 ? 14.210 -0.946 -7.080 1.00 91.38 776 PHE A N 1
ATOM 6371 C CA . PHE A 1 776 ? 12.870 -0.926 -7.650 1.00 91.38 776 PHE A CA 1
ATOM 6372 C C . PHE A 1 776 ? 12.680 -2.037 -8.688 1.00 91.38 776 PHE A C 1
ATOM 6374 O O . PHE A 1 776 ? 11.659 -2.717 -8.672 1.00 91.38 776 PHE A O 1
ATOM 6381 N N . GLU A 1 777 ? 13.678 -2.271 -9.547 1.00 88.25 777 GLU A N 1
ATOM 6382 C CA . GLU A 1 777 ? 13.660 -3.354 -10.543 1.00 88.25 777 GLU A CA 1
ATOM 6383 C C . GLU A 1 777 ? 13.508 -4.737 -9.885 1.00 88.25 777 GLU A C 1
ATOM 6385 O O . GLU A 1 777 ? 12.723 -5.557 -10.361 1.00 88.25 777 GLU A O 1
ATOM 6390 N N . ILE A 1 778 ? 14.152 -4.966 -8.732 1.00 89.31 778 ILE A N 1
ATOM 6391 C CA . ILE A 1 778 ? 14.021 -6.215 -7.955 1.00 89.31 778 ILE A CA 1
ATOM 6392 C C . ILE A 1 778 ? 12.557 -6.542 -7.614 1.00 89.31 778 ILE A C 1
ATOM 6394 O O . ILE A 1 778 ? 12.188 -7.714 -7.563 1.00 89.31 778 ILE A O 1
ATOM 6398 N N . LEU A 1 779 ? 11.707 -5.531 -7.398 1.00 90.56 779 LEU A N 1
ATOM 6399 C CA . LEU A 1 779 ? 10.304 -5.742 -7.029 1.00 90.56 779 LEU A CA 1
ATOM 6400 C C . LEU A 1 779 ? 9.446 -6.301 -8.171 1.00 90.56 779 LEU A C 1
ATOM 6402 O O . LEU A 1 779 ? 8.350 -6.791 -7.919 1.00 90.56 779 LEU A O 1
ATOM 6406 N N . THR A 1 780 ? 9.906 -6.205 -9.419 1.00 90.56 780 THR A N 1
ATOM 6407 C CA . THR A 1 780 ? 9.078 -6.498 -10.605 1.00 90.56 780 THR A CA 1
ATOM 6408 C C . THR A 1 780 ? 9.752 -7.415 -11.622 1.00 90.56 780 THR A C 1
ATOM 6410 O O . THR A 1 780 ? 9.228 -7.635 -12.712 1.00 90.56 780 THR A O 1
ATOM 6413 N N . GLN A 1 781 ? 10.909 -7.980 -11.275 1.00 89.50 781 GLN A N 1
ATOM 6414 C CA . GLN A 1 781 ? 11.676 -8.836 -12.169 1.00 89.50 781 GLN A CA 1
ATOM 6415 C C . GLN A 1 781 ? 10.940 -10.153 -12.478 1.00 89.50 781 GLN A C 1
ATOM 6417 O O . GLN A 1 781 ? 10.622 -10.933 -11.580 1.00 89.50 781 GLN A O 1
ATOM 6422 N N . SER A 1 782 ? 10.745 -10.455 -13.767 1.00 88.88 782 SER A N 1
ATOM 6423 C CA . SER A 1 782 ? 10.149 -11.727 -14.205 1.00 88.88 782 SER A CA 1
ATOM 6424 C C . SER A 1 782 ? 10.964 -12.969 -13.818 1.00 88.88 782 SER A C 1
ATOM 6426 O O . SER A 1 782 ? 12.157 -12.914 -13.516 1.00 88.88 782 SER A O 1
ATOM 6428 N N . CYS A 1 783 ? 10.324 -14.136 -13.913 1.00 89.62 783 CYS A N 1
ATOM 6429 C CA . CYS A 1 783 ? 10.983 -15.445 -13.853 1.00 89.62 783 CYS A CA 1
ATOM 6430 C C . CYS A 1 783 ? 11.462 -15.910 -15.241 1.00 89.62 783 CYS A C 1
ATOM 6432 O O . CYS A 1 783 ? 11.334 -17.089 -15.572 1.00 89.62 783 CYS A O 1
ATOM 6434 N N . THR A 1 784 ? 11.932 -14.986 -16.083 1.00 85.69 784 THR A N 1
ATOM 6435 C CA . THR A 1 784 ? 12.425 -15.292 -17.431 1.00 85.69 784 THR A CA 1
ATOM 6436 C C . THR A 1 784 ? 13.787 -14.646 -17.670 1.00 85.69 784 THR A C 1
ATOM 6438 O O . THR A 1 784 ? 14.018 -13.536 -17.188 1.00 85.69 784 THR A O 1
ATOM 6441 N N . PRO A 1 785 ? 14.699 -15.318 -18.395 1.00 83.94 785 PRO A N 1
ATOM 6442 C CA . PRO A 1 785 ? 16.004 -14.756 -18.711 1.00 83.94 785 PRO A CA 1
ATOM 6443 C C . PRO A 1 785 ? 15.891 -13.574 -19.680 1.00 83.94 785 PRO A C 1
ATOM 6445 O O . PRO A 1 785 ? 14.921 -13.427 -20.429 1.00 83.94 785 PRO A O 1
ATOM 6448 N N . THR A 1 786 ? 16.929 -12.741 -19.710 1.00 82.38 786 THR A N 1
ATOM 6449 C CA . THR A 1 786 ? 16.972 -11.568 -20.593 1.00 82.38 786 THR A CA 1
ATOM 6450 C C . THR A 1 786 ? 16.983 -11.971 -22.059 1.00 82.38 786 THR A C 1
ATOM 6452 O O . THR A 1 786 ? 17.803 -12.778 -22.476 1.00 82.38 786 THR A O 1
ATOM 6455 N N . PHE A 1 787 ? 16.128 -11.360 -22.872 1.00 85.44 787 PHE A N 1
ATOM 6456 C CA . PHE A 1 787 ? 16.133 -11.568 -24.317 1.00 85.44 787 PHE A CA 1
ATOM 6457 C C . PHE A 1 787 ? 17.369 -10.935 -24.985 1.00 85.44 787 PHE A C 1
ATOM 6459 O O . PHE A 1 787 ? 17.613 -9.734 -24.841 1.00 85.44 787 PHE A O 1
ATOM 6466 N N . LEU A 1 788 ? 18.135 -11.722 -25.746 1.00 80.31 788 LEU A N 1
ATOM 6467 C CA . LEU A 1 788 ? 19.337 -11.273 -26.467 1.00 80.31 788 LEU A CA 1
ATOM 6468 C C . LEU A 1 788 ? 19.107 -11.056 -27.971 1.00 80.31 788 LEU A C 1
ATOM 6470 O O . LEU A 1 788 ? 19.913 -10.390 -28.624 1.00 80.31 788 LEU A O 1
ATOM 6474 N N . GLY A 1 789 ? 18.032 -11.606 -28.538 1.00 85.06 789 GLY A N 1
ATOM 6475 C CA . GLY A 1 789 ? 17.740 -11.528 -29.969 1.00 85.06 789 GLY A CA 1
ATOM 6476 C C . GLY A 1 789 ? 17.390 -12.888 -30.560 1.00 85.06 789 GLY A C 1
ATOM 6477 O O . GLY A 1 789 ? 16.721 -13.696 -29.920 1.00 85.06 789 GLY A O 1
ATOM 6478 N N . PHE A 1 790 ? 17.847 -13.142 -31.782 1.00 85.88 790 PHE A N 1
ATOM 6479 C CA . PHE A 1 790 ? 17.510 -14.340 -32.543 1.00 85.88 790 PHE A CA 1
ATOM 6480 C C . PHE A 1 790 ? 18.765 -15.117 -32.938 1.00 85.88 790 PHE A C 1
ATOM 6482 O O . PHE A 1 790 ? 19.825 -14.531 -33.150 1.00 85.88 790 PHE A O 1
ATOM 6489 N N . ASP A 1 791 ? 18.652 -16.440 -33.038 1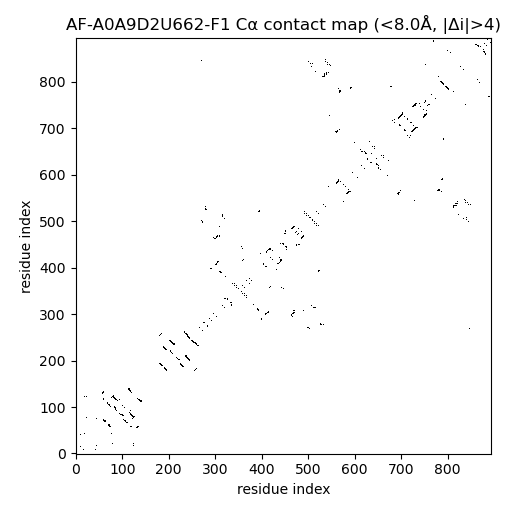.00 82.69 791 ASP A N 1
ATOM 6490 C CA . ASP A 1 791 ? 19.719 -17.288 -33.563 1.00 82.69 791 ASP A CA 1
ATOM 6491 C C . ASP A 1 791 ? 19.696 -17.377 -35.100 1.00 82.69 791 ASP A C 1
ATOM 6493 O O . ASP A 1 791 ? 18.837 -16.813 -35.786 1.00 82.69 791 ASP A O 1
ATOM 6497 N N . LYS A 1 792 ? 20.636 -18.148 -35.665 1.00 76.50 792 LYS A N 1
ATOM 6498 C CA . LYS A 1 792 ? 20.734 -18.390 -37.115 1.00 76.50 792 LYS A CA 1
ATOM 6499 C C . LYS A 1 792 ? 19.538 -19.153 -37.702 1.00 76.50 792 LYS A C 1
ATOM 6501 O O . LYS A 1 792 ? 19.496 -19.337 -38.918 1.00 76.50 792 LYS A O 1
ATOM 6506 N N . GLN A 1 793 ? 18.584 -19.598 -36.898 1.00 79.88 793 GLN A N 1
ATOM 6507 C CA . GLN A 1 793 ? 17.354 -20.265 -37.314 1.00 79.88 793 GLN A CA 1
ATOM 6508 C C . GLN A 1 793 ? 16.109 -19.417 -36.992 1.00 79.88 793 GLN A C 1
ATOM 6510 O O . GLN A 1 793 ? 14.997 -19.852 -37.268 1.00 79.88 793 GLN A O 1
ATOM 6515 N N . GLY A 1 794 ? 16.276 -18.205 -36.445 1.00 81.12 794 GLY A N 1
ATOM 6516 C CA . GLY A 1 794 ? 15.172 -17.328 -36.048 1.00 81.12 794 GLY A CA 1
ATOM 6517 C C . GLY A 1 794 ? 14.523 -17.696 -34.708 1.00 81.12 794 GLY A C 1
ATOM 6518 O O . GLY A 1 794 ? 13.453 -17.181 -34.391 1.00 81.12 794 GLY A O 1
ATOM 6519 N N . ARG A 1 795 ? 15.140 -18.574 -33.907 1.00 87.12 795 ARG A N 1
ATOM 6520 C CA . ARG A 1 795 ? 14.680 -18.906 -32.549 1.00 87.12 795 ARG A CA 1
ATOM 6521 C C . ARG A 1 795 ? 15.160 -17.850 -31.558 1.00 87.12 795 ARG A C 1
ATOM 6523 O O . ARG A 1 795 ? 16.210 -17.244 -31.758 1.00 87.12 795 ARG A O 1
ATOM 6530 N N . PHE A 1 796 ? 14.408 -17.644 -30.480 1.00 88.88 796 PHE A N 1
ATOM 6531 C CA . PHE A 1 796 ? 14.774 -16.676 -29.448 1.00 88.88 796 PHE A CA 1
ATOM 6532 C C . PHE A 1 796 ? 16.046 -17.093 -28.705 1.00 88.88 796 PHE A C 1
ATOM 6534 O O . PHE A 1 796 ? 16.182 -18.233 -28.261 1.00 88.88 796 PHE A O 1
ATOM 6541 N N . LEU A 1 797 ? 16.954 -16.135 -28.546 1.00 85.56 797 LEU A N 1
ATOM 6542 C CA . LEU A 1 797 ? 18.150 -16.240 -27.727 1.00 85.56 797 LEU A CA 1
ATOM 6543 C C . LEU A 1 797 ? 17.942 -15.507 -26.411 1.00 85.56 797 LEU A C 1
ATOM 6545 O O . LEU A 1 797 ? 17.426 -14.386 -26.380 1.00 85.56 797 LEU A O 1
ATOM 6549 N N . TYR A 1 798 ? 18.416 -16.126 -25.338 1.00 85.38 798 TYR A N 1
ATOM 6550 C CA . TYR A 1 798 ? 18.326 -15.596 -23.989 1.00 85.38 798 TYR A CA 1
ATOM 6551 C C . TYR A 1 798 ? 19.695 -15.579 -23.318 1.00 85.38 798 TYR A C 1
ATOM 6553 O O . TYR A 1 798 ? 20.583 -16.356 -23.672 1.00 85.38 798 TYR A O 1
ATOM 6561 N N . ASP A 1 799 ? 19.845 -14.671 -22.361 1.00 79.75 799 ASP A N 1
ATOM 6562 C CA . ASP A 1 799 ? 20.998 -14.607 -21.477 1.00 79.75 799 ASP A CA 1
ATOM 6563 C C . ASP A 1 799 ? 20.913 -15.702 -20.411 1.00 79.75 799 ASP A C 1
ATOM 6565 O O . ASP A 1 799 ? 19.958 -16.484 -20.350 1.00 79.75 799 ASP A O 1
ATOM 6569 N N . ILE A 1 800 ? 21.933 -15.763 -19.568 1.00 79.38 800 ILE A N 1
ATOM 6570 C CA . ILE A 1 800 ? 22.003 -16.736 -18.487 1.00 79.38 800 ILE A CA 1
ATOM 6571 C C . ILE A 1 800 ? 20.854 -16.487 -17.505 1.00 79.38 800 ILE A C 1
ATOM 6573 O O . ILE A 1 800 ? 20.660 -15.353 -17.063 1.00 79.38 800 ILE A O 1
ATOM 6577 N N . PRO A 1 801 ? 20.068 -17.528 -17.183 1.00 83.44 801 PRO A N 1
ATOM 6578 C CA . PRO A 1 801 ? 18.906 -17.372 -16.329 1.00 83.44 801 PRO A CA 1
ATOM 6579 C C . PRO A 1 801 ? 19.310 -17.162 -14.869 1.00 83.44 801 PRO A C 1
ATOM 6581 O O . PRO A 1 801 ? 20.118 -17.910 -14.327 1.00 83.44 801 PRO A O 1
ATOM 6584 N N . GLU A 1 802 ? 18.681 -16.189 -14.211 1.00 86.75 802 GLU A N 1
ATOM 6585 C CA . GLU A 1 802 ? 18.840 -15.918 -12.777 1.00 86.75 802 GLU A CA 1
ATOM 6586 C C . GLU A 1 802 ? 17.935 -16.827 -11.920 1.00 86.75 802 GLU A C 1
ATOM 6588 O O . GLU A 1 802 ? 17.096 -16.354 -11.145 1.00 86.75 802 GLU A O 1
ATOM 6593 N N . VAL A 1 803 ? 18.056 -18.147 -12.105 1.00 88.19 803 VAL A N 1
ATOM 6594 C CA . VAL A 1 803 ? 17.138 -19.161 -11.544 1.00 88.19 803 VAL A CA 1
ATOM 6595 C C . VAL A 1 803 ? 17.024 -19.105 -10.018 1.00 88.19 803 VAL A C 1
ATOM 6597 O O . VAL A 1 803 ? 15.956 -19.371 -9.466 1.00 88.19 803 VAL A O 1
ATOM 6600 N N . GLU A 1 804 ? 18.087 -18.682 -9.338 1.00 90.06 804 GLU A N 1
ATOM 6601 C CA . GLU A 1 804 ? 18.201 -18.505 -7.888 1.00 90.06 804 GLU A CA 1
ATOM 6602 C C . GLU A 1 804 ? 17.245 -17.436 -7.335 1.00 90.06 804 GLU A C 1
ATOM 6604 O O . GLU A 1 804 ? 16.962 -17.397 -6.132 1.00 90.06 804 GLU A O 1
ATOM 6609 N N . ASN A 1 805 ? 16.729 -16.560 -8.199 1.00 92.50 805 ASN A N 1
ATOM 6610 C CA . ASN A 1 805 ? 15.743 -15.552 -7.828 1.00 92.50 805 ASN A CA 1
ATOM 6611 C C . ASN A 1 805 ? 14.306 -15.980 -8.132 1.00 92.50 805 ASN A C 1
ATOM 6613 O O . ASN A 1 805 ? 13.378 -15.363 -7.617 1.00 92.50 805 ASN A O 1
ATOM 6617 N N . TYR A 1 806 ? 14.084 -17.002 -8.965 1.00 93.81 806 TYR A N 1
ATOM 6618 C CA . TYR A 1 806 ? 12.759 -17.258 -9.539 1.00 93.81 806 TYR A CA 1
ATOM 6619 C C . TYR A 1 806 ? 11.702 -17.603 -8.491 1.00 93.81 806 TYR A C 1
ATOM 6621 O O . TYR A 1 806 ? 10.551 -17.203 -8.640 1.00 93.81 806 TYR A O 1
ATOM 6629 N N . GLU A 1 807 ? 12.070 -18.313 -7.427 1.00 95.19 807 GLU A N 1
ATOM 6630 C CA . GLU A 1 807 ? 11.158 -18.580 -6.310 1.00 95.19 807 GLU A CA 1
ATOM 6631 C C . GLU A 1 807 ? 10.752 -17.287 -5.592 1.00 95.19 807 GLU A C 1
ATOM 6633 O O . GLU A 1 807 ? 9.562 -17.011 -5.457 1.00 95.19 807 GLU A O 1
ATOM 6638 N N . LYS A 1 808 ? 11.729 -16.432 -5.263 1.00 95.75 808 LYS A N 1
ATOM 6639 C CA . LYS A 1 808 ? 11.502 -15.119 -4.637 1.00 95.75 808 LYS A CA 1
ATOM 6640 C C . LYS A 1 808 ? 10.606 -14.238 -5.512 1.00 95.75 808 LYS A C 1
ATOM 6642 O O . LYS A 1 808 ? 9.661 -13.636 -5.014 1.00 95.75 808 LYS A O 1
ATOM 6647 N N . ASN A 1 809 ? 10.859 -14.207 -6.822 1.00 95.38 809 ASN A N 1
ATOM 6648 C CA . ASN A 1 809 ? 10.073 -13.426 -7.781 1.00 95.38 809 ASN A CA 1
ATOM 6649 C C . ASN A 1 809 ? 8.627 -13.936 -7.871 1.00 95.38 809 ASN A C 1
ATOM 6651 O O . ASN A 1 809 ? 7.701 -13.129 -7.882 1.00 95.38 809 ASN A O 1
ATOM 6655 N N . ARG A 1 810 ? 8.406 -15.261 -7.870 1.00 96.75 810 ARG A N 1
ATOM 6656 C CA . ARG A 1 810 ? 7.050 -15.838 -7.830 1.00 96.75 810 ARG A CA 1
ATOM 6657 C C . ARG A 1 810 ? 6.291 -15.421 -6.576 1.00 96.75 810 ARG A C 1
ATOM 6659 O O . ARG A 1 810 ? 5.123 -15.060 -6.682 1.00 96.75 810 ARG A O 1
ATOM 6666 N N . GLU A 1 811 ? 6.943 -15.434 -5.418 1.00 97.69 811 GLU A N 1
ATOM 6667 C CA . GLU A 1 811 ? 6.323 -15.003 -4.163 1.00 97.69 811 GLU A CA 1
ATOM 6668 C C . GLU A 1 811 ? 5.986 -13.505 -4.174 1.00 97.69 811 GLU A C 1
ATOM 6670 O O . GLU A 1 811 ? 4.862 -13.140 -3.832 1.00 97.69 811 GLU A O 1
ATOM 6675 N N . ILE A 1 812 ? 6.898 -12.645 -4.648 1.00 97.62 812 ILE A N 1
ATOM 6676 C CA . ILE A 1 812 ? 6.641 -11.202 -4.821 1.00 97.62 812 ILE A CA 1
ATOM 6677 C C . ILE A 1 812 ? 5.459 -10.974 -5.775 1.00 97.62 812 ILE A C 1
ATOM 6679 O O . ILE A 1 812 ? 4.548 -10.205 -5.469 1.00 97.62 812 ILE A O 1
ATOM 6683 N N . HIS A 1 813 ? 5.427 -11.669 -6.915 1.00 97.44 813 HIS A N 1
ATOM 6684 C CA . HIS A 1 813 ? 4.332 -11.559 -7.881 1.00 97.44 813 HIS A CA 1
ATOM 6685 C C . HIS A 1 813 ? 2.998 -11.999 -7.274 1.00 97.44 813 HIS A C 1
ATOM 6687 O O . HIS A 1 813 ? 1.985 -11.327 -7.464 1.00 97.44 813 HIS A O 1
ATOM 6693 N N . GLN A 1 814 ? 2.996 -13.101 -6.520 1.00 98.19 814 GLN A N 1
ATOM 6694 C CA . GLN A 1 814 ? 1.800 -13.603 -5.854 1.00 98.19 814 GLN A CA 1
ATOM 6695 C C . GLN A 1 814 ? 1.286 -12.607 -4.806 1.00 98.19 814 GLN A C 1
ATOM 6697 O O . GLN A 1 814 ? 0.098 -12.293 -4.799 1.00 98.19 814 GLN A O 1
ATOM 6702 N N . GLY A 1 815 ? 2.176 -12.040 -3.985 1.00 98.50 815 GLY A N 1
ATOM 6703 C CA . GLY A 1 815 ? 1.812 -10.997 -3.028 1.00 98.50 815 GLY A CA 1
ATOM 6704 C C . GLY A 1 815 ? 1.216 -9.762 -3.706 1.00 98.50 815 GLY A C 1
ATOM 6705 O O . GLY A 1 815 ? 0.197 -9.242 -3.254 1.00 98.50 815 GLY A O 1
ATOM 6706 N N . ALA A 1 816 ? 1.800 -9.318 -4.822 1.00 98.50 816 ALA A N 1
ATOM 6707 C CA . ALA A 1 816 ? 1.286 -8.183 -5.584 1.00 98.50 816 ALA A CA 1
ATOM 6708 C C . ALA A 1 816 ? -0.108 -8.463 -6.180 1.00 98.50 816 ALA A C 1
ATOM 6710 O O . ALA A 1 816 ? -1.003 -7.626 -6.063 1.00 98.50 816 ALA A O 1
ATOM 6711 N N . LEU A 1 817 ? -0.315 -9.648 -6.767 1.00 98.50 817 LEU A N 1
ATOM 6712 C CA . LEU A 1 817 ? -1.611 -10.080 -7.305 1.00 98.50 817 LEU A CA 1
ATOM 6713 C C . LEU A 1 817 ? -2.689 -10.156 -6.219 1.00 98.50 817 LEU A C 1
ATOM 6715 O O . LEU A 1 817 ? -3.818 -9.720 -6.442 1.00 98.50 817 LEU A O 1
ATOM 6719 N N . ASP A 1 818 ? -2.354 -10.685 -5.044 1.00 98.56 818 ASP A N 1
ATOM 6720 C CA . ASP A 1 818 ? -3.309 -10.813 -3.944 1.00 98.56 818 ASP A CA 1
ATOM 6721 C C . ASP A 1 818 ? -3.680 -9.455 -3.345 1.00 98.56 818 ASP A C 1
ATOM 6723 O O . ASP A 1 818 ? -4.850 -9.237 -3.030 1.00 98.56 818 ASP A O 1
ATOM 6727 N N . PHE A 1 819 ? -2.737 -8.507 -3.272 1.00 98.69 819 PHE A N 1
ATOM 6728 C CA . PHE A 1 819 ? -3.056 -7.127 -2.894 1.00 98.69 819 PHE A CA 1
ATOM 6729 C C . PHE A 1 819 ? -4.049 -6.500 -3.878 1.00 98.69 819 PHE A C 1
ATOM 6731 O O . PHE A 1 819 ? -5.042 -5.907 -3.455 1.00 98.69 819 PHE A O 1
ATOM 6738 N N . VAL A 1 820 ? -3.810 -6.653 -5.188 1.00 98.19 820 VAL A N 1
ATOM 6739 C CA . VAL A 1 820 ? -4.691 -6.109 -6.235 1.00 98.19 820 VAL A CA 1
ATOM 6740 C C . VAL A 1 820 ? -6.104 -6.665 -6.095 1.00 98.19 820 VAL A C 1
ATOM 6742 O O . VAL A 1 820 ? -7.063 -5.893 -6.047 1.00 98.19 820 VAL A O 1
ATOM 6745 N N . LYS A 1 821 ? -6.230 -7.990 -5.969 1.00 97.44 821 LYS A N 1
ATOM 6746 C CA . LYS A 1 821 ? -7.522 -8.665 -5.797 1.00 97.44 821 LYS A CA 1
ATOM 6747 C C . LYS A 1 821 ? -8.243 -8.199 -4.539 1.00 97.44 821 LYS A C 1
ATOM 6749 O O . LYS A 1 821 ? -9.442 -7.929 -4.589 1.00 97.44 821 LYS A O 1
ATOM 6754 N N . GLU A 1 822 ? -7.532 -8.103 -3.416 1.00 96.94 822 GLU A N 1
ATOM 6755 C CA . GLU A 1 822 ? -8.135 -7.686 -2.154 1.00 96.94 822 GLU A CA 1
ATOM 6756 C C . GLU A 1 822 ? -8.616 -6.235 -2.228 1.00 96.94 822 GLU A C 1
ATOM 6758 O O . GLU A 1 822 ? -9.768 -5.958 -1.907 1.00 96.94 822 GLU A O 1
ATOM 6763 N N . TYR A 1 823 ? -7.796 -5.322 -2.743 1.00 97.56 823 TYR A N 1
ATOM 6764 C CA . TYR A 1 823 ? -8.179 -3.921 -2.892 1.00 97.56 823 TYR A CA 1
ATOM 6765 C C . TYR A 1 823 ? -9.369 -3.738 -3.849 1.00 97.56 823 TYR A C 1
ATOM 6767 O O . TYR A 1 823 ? -10.341 -3.072 -3.489 1.00 97.56 823 TYR A O 1
ATOM 6775 N N . GLN A 1 824 ? -9.346 -4.375 -5.029 1.00 95.56 824 GLN A N 1
ATOM 6776 C CA . GLN A 1 824 ? -10.457 -4.325 -5.990 1.00 95.56 824 GLN A CA 1
ATOM 6777 C C . GLN A 1 824 ? -11.750 -4.872 -5.388 1.00 95.56 824 GLN A C 1
ATOM 6779 O O . GLN A 1 824 ? -12.805 -4.265 -5.543 1.00 95.56 824 GLN A O 1
ATOM 6784 N N . SER A 1 825 ? -11.676 -5.992 -4.667 1.00 94.88 825 SER A N 1
ATOM 6785 C CA . SER A 1 825 ? -12.841 -6.593 -4.017 1.00 94.88 825 SER A CA 1
ATOM 6786 C C . SER A 1 825 ? -13.505 -5.630 -3.026 1.00 94.88 825 SER A C 1
ATOM 6788 O O . SER A 1 825 ? -14.731 -5.504 -3.020 1.00 94.88 825 SER A O 1
ATOM 6790 N N . ARG A 1 826 ? -12.710 -4.895 -2.235 1.00 94.94 826 ARG A N 1
ATOM 6791 C CA . ARG A 1 826 ? -13.230 -3.953 -1.228 1.00 94.94 826 ARG A CA 1
ATOM 6792 C C . ARG A 1 826 ? -13.762 -2.660 -1.825 1.00 94.94 826 ARG A C 1
ATOM 6794 O O . ARG A 1 826 ? -14.733 -2.118 -1.309 1.00 94.94 826 ARG A O 1
ATOM 6801 N N . PHE A 1 827 ? -13.154 -2.176 -2.903 1.00 96.31 827 PHE A N 1
ATOM 6802 C CA . PHE A 1 827 ? -13.479 -0.871 -3.476 1.00 96.31 827 PHE A CA 1
ATOM 6803 C C . PHE A 1 827 ? -14.183 -0.933 -4.837 1.00 96.31 827 PHE A C 1
ATOM 6805 O O . PHE A 1 827 ? -14.336 0.096 -5.487 1.00 96.31 827 PHE A O 1
ATOM 6812 N N . ARG A 1 828 ? -14.690 -2.102 -5.258 1.00 91.75 828 ARG A N 1
ATOM 6813 C CA . ARG A 1 828 ? -15.400 -2.283 -6.543 1.00 91.75 828 ARG A CA 1
ATOM 6814 C C . ARG A 1 828 ? -16.553 -1.298 -6.774 1.00 91.75 828 ARG A C 1
ATOM 6816 O O . ARG A 1 828 ? -16.784 -0.890 -7.905 1.00 91.75 828 ARG A O 1
ATOM 6823 N N . ASN A 1 829 ? -17.246 -0.901 -5.705 1.00 93.50 829 ASN A N 1
ATOM 6824 C CA . ASN A 1 829 ? -18.379 0.030 -5.746 1.00 93.50 829 ASN A CA 1
ATOM 6825 C C . ASN A 1 829 ? -17.956 1.498 -5.544 1.00 93.50 829 ASN A C 1
ATOM 6827 O O . ASN A 1 829 ? -18.811 2.372 -5.426 1.00 93.50 829 ASN A O 1
ATOM 6831 N N . PHE A 1 830 ? -16.649 1.771 -5.480 1.00 94.81 830 PHE A N 1
ATOM 6832 C CA . PHE A 1 830 ? -16.068 3.097 -5.270 1.00 94.81 830 PHE A CA 1
ATOM 6833 C C . PHE A 1 830 ? -14.962 3.343 -6.310 1.00 94.81 830 PHE A C 1
ATOM 6835 O O . PHE A 1 830 ? -13.779 3.311 -5.968 1.00 94.81 830 PHE A O 1
ATOM 6842 N N . PRO A 1 831 ? -15.301 3.578 -7.594 1.00 89.75 831 PRO A N 1
ATOM 6843 C CA . PRO A 1 831 ? -14.313 3.629 -8.676 1.00 89.75 831 PRO A CA 1
ATOM 6844 C C . PRO A 1 831 ? -13.180 4.641 -8.456 1.00 89.75 831 PRO A C 1
ATOM 6846 O O . PRO A 1 831 ? -12.043 4.383 -8.842 1.00 89.75 831 PRO A O 1
ATOM 6849 N N . TYR A 1 832 ? -13.452 5.763 -7.783 1.00 90.94 832 TYR A N 1
ATOM 6850 C CA . TYR A 1 832 ? -12.443 6.777 -7.459 1.00 90.94 832 TYR A CA 1
ATOM 6851 C C . TYR A 1 832 ? -11.380 6.287 -6.462 1.00 90.94 832 TYR A C 1
ATOM 6853 O O . TYR A 1 832 ? -10.264 6.797 -6.466 1.00 90.94 832 TYR A O 1
ATOM 6861 N N . MET A 1 833 ? -11.671 5.269 -5.644 1.00 95.06 833 MET A N 1
ATOM 6862 C CA . MET A 1 833 ? -10.672 4.646 -4.765 1.00 95.06 833 MET A CA 1
ATOM 6863 C C . MET A 1 833 ? -9.618 3.867 -5.557 1.00 95.06 833 MET A C 1
ATOM 6865 O O . MET A 1 833 ? -8.514 3.658 -5.065 1.00 95.06 833 MET A O 1
ATOM 6869 N N . MET A 1 834 ? -9.923 3.473 -6.797 1.00 90.12 834 MET A N 1
ATOM 6870 C CA . MET A 1 834 ? -8.955 2.841 -7.694 1.00 90.12 834 MET A CA 1
ATOM 6871 C C . MET A 1 834 ? -7.972 3.855 -8.300 1.00 90.12 834 MET A C 1
ATOM 6873 O O . MET A 1 834 ? -6.994 3.448 -8.928 1.00 90.12 834 MET A O 1
ATOM 6877 N N . ASP A 1 835 ? -8.205 5.164 -8.128 1.00 90.81 835 ASP A N 1
ATOM 6878 C CA . ASP A 1 835 ? -7.338 6.223 -8.644 1.00 90.81 835 ASP A CA 1
ATOM 6879 C C . ASP A 1 835 ? -6.168 6.536 -7.709 1.00 90.81 835 ASP A C 1
ATOM 6881 O O . ASP A 1 835 ? -6.121 7.552 -7.014 1.00 90.81 835 ASP A O 1
ATOM 6885 N N . ILE A 1 836 ? -5.199 5.623 -7.688 1.00 95.94 836 ILE A N 1
ATOM 6886 C CA . ILE A 1 836 ? -3.976 5.793 -6.909 1.00 95.94 836 ILE A CA 1
ATOM 6887 C C . ILE A 1 836 ? -3.049 6.768 -7.635 1.00 95.94 836 ILE A C 1
ATOM 6889 O O . ILE A 1 836 ? -2.619 6.529 -8.766 1.00 95.94 836 ILE A O 1
ATOM 6893 N N . SER A 1 837 ? -2.690 7.864 -6.968 1.00 96.62 837 SER A N 1
ATOM 6894 C CA . SER A 1 837 ? -1.728 8.822 -7.511 1.00 96.62 837 SER A CA 1
ATOM 6895 C C . SER A 1 837 ? -0.328 8.208 -7.621 1.00 96.62 837 SER A C 1
ATOM 6897 O O . SER A 1 837 ? 0.070 7.384 -6.795 1.00 96.62 837 SER A O 1
ATOM 6899 N N . GLY A 1 838 ? 0.472 8.671 -8.589 1.00 96.25 838 GLY A N 1
ATOM 6900 C CA . GLY A 1 838 ? 1.880 8.268 -8.698 1.00 96.25 838 GLY A CA 1
ATOM 6901 C C . GLY A 1 838 ? 2.684 8.552 -7.421 1.00 96.25 838 GLY A C 1
ATOM 6902 O O . GLY A 1 838 ? 3.621 7.823 -7.106 1.00 96.25 838 GLY A O 1
ATOM 6903 N N . HIS A 1 839 ? 2.279 9.564 -6.643 1.00 96.00 839 HIS A N 1
ATOM 6904 C CA . HIS A 1 839 ? 2.880 9.853 -5.344 1.00 96.00 839 HIS A CA 1
ATOM 6905 C C . HIS A 1 839 ? 2.595 8.749 -4.323 1.00 96.00 839 HIS A C 1
ATOM 6907 O O . HIS A 1 839 ? 3.525 8.183 -3.748 1.00 96.00 839 HIS A O 1
ATOM 6913 N N . ASP A 1 840 ? 1.319 8.408 -4.137 1.00 97.12 840 ASP A N 1
ATOM 6914 C CA . ASP A 1 840 ? 0.885 7.389 -3.179 1.00 97.12 840 ASP A CA 1
ATOM 6915 C C . ASP A 1 840 ? 1.435 6.008 -3.535 1.00 97.12 840 ASP A C 1
ATOM 6917 O O . ASP A 1 840 ? 1.931 5.301 -2.659 1.00 97.12 840 ASP A O 1
ATOM 6921 N N . ALA A 1 841 ? 1.435 5.661 -4.824 1.00 97.00 841 ALA A N 1
ATOM 6922 C CA . ALA A 1 841 ? 2.014 4.425 -5.342 1.00 97.00 841 ALA A CA 1
ATOM 6923 C C . ALA A 1 841 ? 3.500 4.253 -4.973 1.00 97.00 841 ALA A C 1
ATOM 6925 O O . ALA A 1 841 ? 3.955 3.134 -4.747 1.00 97.00 841 ALA A O 1
ATOM 6926 N N . TYR A 1 842 ? 4.265 5.345 -4.886 1.00 96.31 842 TYR A N 1
ATOM 6927 C CA . TYR A 1 842 ? 5.707 5.298 -4.631 1.00 96.31 842 TYR A CA 1
ATOM 6928 C C . TYR A 1 842 ? 6.087 5.306 -3.146 1.00 96.31 842 TYR A C 1
ATOM 6930 O O . TYR A 1 842 ? 7.182 4.861 -2.789 1.00 96.31 842 TYR A O 1
ATOM 6938 N N . MET A 1 843 ? 5.211 5.790 -2.259 1.00 96.12 843 MET A N 1
ATOM 6939 C CA . MET A 1 843 ? 5.522 5.904 -0.828 1.00 96.12 843 MET A CA 1
ATOM 6940 C C . MET A 1 843 ? 5.903 4.563 -0.176 1.00 96.12 843 MET A C 1
ATOM 6942 O O . MET A 1 843 ? 6.897 4.537 0.558 1.00 96.12 843 MET A O 1
ATOM 6946 N N . PRO A 1 844 ? 5.217 3.435 -0.444 1.00 96.69 844 PRO A N 1
ATOM 6947 C CA . PRO A 1 844 ? 5.630 2.127 0.065 1.00 96.69 844 PRO A CA 1
ATOM 6948 C C . PRO A 1 844 ? 7.033 1.714 -0.388 1.00 96.69 844 PRO A C 1
ATOM 6950 O O . PRO A 1 844 ? 7.832 1.284 0.444 1.00 96.69 844 PRO A O 1
ATOM 6953 N N . PHE A 1 845 ? 7.381 1.919 -1.662 1.00 95.44 845 PHE A N 1
ATOM 6954 C CA . PHE A 1 845 ? 8.734 1.640 -2.147 1.00 95.44 845 PHE A CA 1
ATOM 6955 C C . PHE A 1 845 ? 9.786 2.525 -1.470 1.00 95.44 845 PHE A C 1
ATOM 6957 O O . PHE A 1 845 ? 10.829 2.027 -1.060 1.00 95.44 845 PHE A O 1
ATOM 6964 N N . GLN A 1 846 ? 9.536 3.828 -1.327 1.00 93.50 846 GLN A N 1
ATOM 6965 C CA . GLN A 1 846 ? 10.492 4.724 -0.669 1.00 93.50 846 GLN A CA 1
ATOM 6966 C C . GLN A 1 846 ? 10.715 4.331 0.800 1.00 93.50 846 GLN A C 1
ATOM 6968 O O . GLN A 1 846 ? 11.838 4.387 1.303 1.00 93.50 846 GLN A O 1
ATOM 6973 N N . TYR A 1 847 ? 9.653 3.903 1.487 1.00 93.62 847 TYR A N 1
ATOM 6974 C CA . TYR A 1 847 ? 9.752 3.369 2.842 1.00 93.62 847 TYR A CA 1
ATOM 6975 C C . TYR A 1 847 ? 10.624 2.104 2.876 1.00 93.62 847 TYR A C 1
ATOM 6977 O O . TYR A 1 847 ? 11.524 1.986 3.711 1.00 93.62 847 TYR A O 1
ATOM 6985 N N . PHE A 1 848 ? 10.415 1.192 1.924 1.00 93.62 848 PHE A N 1
ATOM 6986 C CA . PHE A 1 848 ? 11.211 -0.021 1.751 1.00 93.62 848 PHE A CA 1
ATOM 6987 C C . PHE A 1 848 ? 12.691 0.271 1.452 1.00 93.62 848 PHE A C 1
ATOM 6989 O O . PHE A 1 848 ? 13.574 -0.241 2.141 1.00 93.62 848 PHE A O 1
ATOM 6996 N N . SER A 1 849 ? 12.987 1.143 0.485 1.00 91.88 849 SER A N 1
ATOM 6997 C CA . SER A 1 849 ? 14.355 1.409 0.023 1.00 91.88 849 SER A CA 1
ATOM 6998 C C . SER A 1 849 ? 15.223 2.122 1.065 1.00 91.88 849 SER A C 1
ATOM 7000 O O . SER A 1 849 ? 16.449 2.029 1.020 1.00 91.88 849 SER A O 1
ATOM 7002 N N . ARG A 1 850 ? 14.614 2.794 2.048 1.00 89.38 850 ARG A N 1
ATOM 7003 C CA . ARG A 1 850 ? 15.314 3.396 3.196 1.00 89.38 850 ARG A CA 1
ATOM 7004 C C . ARG A 1 850 ? 15.675 2.390 4.292 1.00 89.38 850 ARG A C 1
ATOM 7006 O O . ARG A 1 850 ? 16.459 2.712 5.181 1.00 89.38 850 ARG A O 1
ATOM 7013 N N . ASN A 1 851 ? 15.161 1.162 4.226 1.00 88.81 851 ASN A N 1
ATOM 7014 C CA . ASN A 1 851 ? 15.416 0.100 5.199 1.00 88.81 851 ASN A CA 1
ATOM 7015 C C . ASN A 1 851 ? 16.527 -0.855 4.733 1.00 88.81 851 ASN A C 1
ATOM 7017 O O . ASN A 1 851 ? 16.331 -2.061 4.565 1.00 88.81 851 ASN A O 1
ATOM 7021 N N . LEU A 1 852 ? 17.739 -0.314 4.564 1.00 87.50 852 LEU A N 1
ATOM 7022 C CA . LEU A 1 852 ? 18.876 -1.053 4.003 1.00 87.50 852 LEU A CA 1
ATOM 7023 C C . LEU A 1 852 ? 19.245 -2.312 4.800 1.00 87.50 852 LEU A C 1
ATOM 7025 O O . LEU A 1 852 ? 19.635 -3.300 4.194 1.00 87.50 852 LEU A O 1
ATOM 7029 N N . LEU A 1 853 ? 19.120 -2.319 6.133 1.00 85.50 853 LEU A N 1
ATOM 7030 C CA . LEU A 1 853 ? 19.411 -3.512 6.948 1.00 85.50 853 LEU A CA 1
ATOM 7031 C C . LEU A 1 853 ? 18.520 -4.702 6.579 1.00 85.50 853 LEU A C 1
ATOM 7033 O O . LEU A 1 853 ? 19.001 -5.830 6.469 1.00 85.50 853 LEU A O 1
ATOM 7037 N N . TRP A 1 854 ? 17.235 -4.438 6.352 1.00 89.50 854 TRP A N 1
ATOM 7038 C CA . TRP A 1 854 ? 16.279 -5.455 5.939 1.00 89.50 854 TRP A CA 1
ATOM 7039 C C . TRP A 1 854 ? 16.642 -5.989 4.547 1.00 89.50 854 TRP A C 1
ATOM 7041 O O . TRP A 1 854 ? 16.723 -7.199 4.338 1.00 89.50 854 TRP A O 1
ATOM 7051 N N . MET A 1 855 ? 16.983 -5.091 3.619 1.00 87.62 855 MET A N 1
ATOM 7052 C CA . MET A 1 855 ? 17.400 -5.462 2.266 1.00 87.62 855 MET A CA 1
ATOM 7053 C C . MET A 1 855 ? 18.700 -6.280 2.250 1.00 87.62 855 MET A C 1
ATOM 7055 O O . MET A 1 855 ? 18.773 -7.289 1.555 1.00 87.62 855 MET A O 1
ATOM 7059 N N . LYS A 1 856 ? 19.690 -5.931 3.083 1.00 88.94 856 LYS A N 1
ATOM 7060 C CA . LYS A 1 856 ? 20.915 -6.732 3.266 1.00 88.94 856 LYS A CA 1
ATOM 7061 C C . LYS A 1 856 ? 20.583 -8.159 3.699 1.00 88.94 856 LYS A C 1
ATOM 7063 O O . LYS A 1 856 ? 21.137 -9.108 3.153 1.00 88.94 856 LYS A O 1
ATOM 7068 N N . LYS A 1 857 ? 19.659 -8.305 4.654 1.00 90.12 857 LYS A N 1
ATOM 7069 C CA . LYS A 1 857 ? 19.280 -9.603 5.222 1.00 90.12 857 LYS A CA 1
ATOM 7070 C C . LYS A 1 857 ? 18.563 -10.507 4.215 1.00 90.12 857 LYS A C 1
ATOM 7072 O O . LYS A 1 857 ? 18.921 -11.674 4.113 1.00 90.12 857 LYS A O 1
ATOM 7077 N N . TYR A 1 858 ? 17.556 -9.997 3.504 1.00 91.38 858 TYR A N 1
ATOM 7078 C CA . TYR A 1 858 ? 16.679 -10.845 2.677 1.00 91.38 858 TYR A CA 1
ATOM 7079 C C . TYR A 1 858 ? 17.022 -10.843 1.188 1.00 91.38 858 TYR A C 1
ATOM 7081 O O . TYR A 1 858 ? 16.722 -11.813 0.490 1.00 91.38 858 TYR A O 1
ATOM 7089 N N . PHE A 1 859 ? 17.674 -9.786 0.703 1.00 92.19 859 PHE A N 1
ATOM 7090 C CA . PHE A 1 859 ? 18.035 -9.629 -0.703 1.00 92.19 859 PHE A CA 1
ATOM 7091 C C . PHE A 1 859 ? 19.541 -9.679 -0.955 1.00 92.19 859 PHE A C 1
ATOM 7093 O O . PHE A 1 859 ? 19.917 -9.704 -2.114 1.00 92.19 859 PHE A O 1
ATOM 7100 N N . GLY A 1 860 ? 20.409 -9.779 0.062 1.00 90.38 860 GLY A N 1
ATOM 7101 C CA . GLY A 1 860 ? 21.869 -9.812 -0.125 1.00 90.38 860 GLY A CA 1
ATOM 7102 C C . GLY A 1 860 ? 22.355 -10.847 -1.151 1.00 90.38 860 GLY A C 1
ATOM 7103 O O . GLY A 1 860 ? 23.182 -10.520 -1.995 1.00 90.38 860 GLY A O 1
ATOM 7104 N N . GLY A 1 861 ? 21.774 -12.053 -1.140 1.00 89.25 861 GLY A N 1
ATOM 7105 C CA . GLY A 1 861 ? 22.058 -13.125 -2.106 1.00 89.25 861 GLY A CA 1
ATOM 7106 C C . GLY A 1 861 ? 21.195 -13.111 -3.376 1.00 89.25 861 GLY A C 1
ATOM 7107 O O . GLY A 1 861 ? 21.137 -14.117 -4.072 1.00 89.25 861 GLY A O 1
ATOM 7108 N N . TYR A 1 862 ? 20.450 -12.039 -3.647 1.00 90.31 862 TYR A N 1
ATOM 7109 C CA . TYR A 1 862 ? 19.716 -11.868 -4.903 1.00 90.31 862 TYR A CA 1
ATOM 7110 C C . TYR A 1 862 ? 20.708 -11.502 -6.011 1.00 90.31 862 TYR A C 1
ATOM 7112 O O . TYR A 1 862 ? 21.507 -10.585 -5.819 1.00 90.31 862 TYR A O 1
ATOM 7120 N N . ILE A 1 863 ? 20.683 -12.220 -7.135 1.00 87.12 863 ILE A N 1
ATOM 7121 C CA . ILE A 1 863 ? 21.726 -12.132 -8.172 1.00 87.12 863 ILE A CA 1
ATOM 7122 C C . ILE A 1 863 ? 21.236 -11.474 -9.465 1.00 87.12 863 ILE A C 1
ATOM 7124 O O . ILE A 1 863 ? 20.051 -11.492 -9.766 1.00 87.12 863 ILE A O 1
ATOM 7128 N N . PHE A 1 864 ? 22.121 -10.891 -10.262 1.00 77.56 864 PHE A N 1
ATOM 7129 C CA . PHE A 1 864 ? 21.755 -10.308 -11.559 1.00 77.56 864 PHE A CA 1
ATOM 7130 C C . PHE A 1 864 ? 22.958 -10.273 -12.493 1.00 77.56 864 PHE A C 1
ATOM 7132 O O . PHE A 1 864 ? 24.095 -10.045 -12.071 1.00 77.56 864 PHE A O 1
ATOM 7139 N N . GLY A 1 865 ? 22.694 -10.439 -13.787 1.00 68.75 865 GLY A N 1
ATOM 7140 C CA . GLY A 1 865 ? 23.695 -10.192 -14.816 1.00 68.75 865 GLY A CA 1
ATOM 7141 C C . GLY A 1 865 ? 23.951 -8.691 -14.964 1.00 68.75 865 GLY A C 1
ATOM 7142 O O . GLY A 1 865 ? 23.061 -7.943 -15.369 1.00 68.75 865 GLY A O 1
ATOM 7143 N N . ARG A 1 866 ? 25.169 -8.224 -14.652 1.00 57.62 866 ARG A N 1
ATOM 7144 C CA . ARG A 1 866 ? 25.562 -6.817 -14.894 1.00 57.62 866 ARG A CA 1
ATOM 7145 C C . ARG A 1 866 ? 25.882 -6.525 -16.354 1.00 57.62 866 ARG A C 1
ATOM 7147 O O . ARG A 1 866 ? 25.671 -5.409 -16.827 1.00 57.62 866 ARG A O 1
ATOM 7154 N N . ASP A 1 867 ? 26.417 -7.519 -17.047 1.00 54.66 867 ASP A N 1
ATOM 7155 C CA . ASP A 1 867 ? 26.954 -7.380 -18.386 1.00 54.66 867 ASP A CA 1
ATOM 7156 C C . ASP A 1 867 ? 26.167 -8.236 -19.369 1.00 54.66 867 ASP A C 1
ATOM 7158 O O . ASP A 1 867 ? 26.355 -9.447 -19.438 1.00 54.66 867 ASP A O 1
ATOM 7162 N N . LEU A 1 868 ? 25.354 -7.578 -20.200 1.00 50.62 868 LEU A N 1
ATOM 7163 C CA . LEU A 1 868 ? 24.821 -8.191 -21.417 1.00 50.62 868 LEU A CA 1
ATOM 7164 C C . LEU A 1 868 ? 26.000 -8.769 -22.218 1.00 50.62 868 LEU A C 1
ATOM 7166 O O . LEU A 1 868 ? 26.999 -8.059 -22.413 1.00 50.62 868 LEU A O 1
ATOM 7170 N N . PHE A 1 869 ? 25.874 -10.024 -22.660 1.00 49.34 869 PHE A N 1
ATOM 7171 C CA . PHE A 1 869 ? 26.891 -10.801 -23.390 1.00 49.34 869 PHE A CA 1
ATOM 7172 C C . PHE A 1 869 ? 28.086 -11.337 -22.568 1.00 49.34 869 PHE A C 1
ATOM 7174 O O . PHE A 1 869 ? 29.190 -11.480 -23.110 1.00 49.34 869 PHE A O 1
ATOM 7181 N N . ALA A 1 870 ? 27.917 -11.669 -21.286 1.00 43.03 870 ALA A N 1
ATOM 7182 C CA . ALA A 1 870 ? 28.966 -12.333 -20.499 1.00 43.03 870 ALA A CA 1
ATOM 7183 C C . ALA A 1 870 ? 29.211 -13.808 -20.931 1.00 43.03 870 ALA A C 1
ATOM 7185 O O . ALA A 1 870 ? 28.399 -14.422 -21.617 1.00 43.03 870 ALA A O 1
ATOM 7186 N N . THR A 1 871 ? 30.396 -14.375 -20.648 1.00 41.16 871 THR A N 1
ATOM 7187 C CA . THR A 1 871 ? 30.794 -15.737 -21.099 1.00 41.16 871 THR A CA 1
ATOM 7188 C C . THR A 1 871 ? 30.096 -16.831 -20.293 1.00 41.16 871 THR A C 1
ATOM 7190 O O . THR A 1 871 ? 30.069 -16.700 -19.082 1.00 41.16 871 THR A O 1
ATOM 7193 N N . GLN A 1 872 ? 29.666 -17.953 -20.896 1.00 38.44 872 GLN A N 1
ATOM 7194 C CA . GLN A 1 872 ? 29.138 -19.110 -20.137 1.00 38.44 872 GLN A CA 1
ATOM 7195 C C . GLN A 1 872 ? 30.119 -19.661 -19.080 1.00 38.44 872 GLN A C 1
ATOM 7197 O O . GLN A 1 872 ? 29.683 -20.190 -18.068 1.00 38.44 872 GLN A O 1
ATOM 7202 N N . GLU A 1 873 ? 31.430 -19.466 -19.247 1.00 39.31 873 GLU A N 1
ATOM 7203 C CA . GLU A 1 873 ? 32.440 -19.861 -18.249 1.00 39.31 873 GLU A CA 1
ATOM 7204 C C . GLU A 1 873 ? 32.682 -18.809 -17.142 1.00 39.31 873 GLU A C 1
ATOM 7206 O O . GLU A 1 873 ? 33.328 -19.111 -16.143 1.00 39.31 873 GLU A O 1
ATOM 7211 N N . LYS A 1 874 ? 32.186 -17.570 -17.305 1.00 44.09 874 LYS A N 1
ATOM 7212 C CA . LYS A 1 874 ? 32.346 -16.427 -16.372 1.00 44.09 874 LYS A CA 1
ATOM 7213 C C . LYS A 1 874 ? 31.258 -15.370 -16.582 1.00 44.09 874 LYS A C 1
ATOM 7215 O O . LYS A 1 874 ? 31.547 -14.215 -16.906 1.00 44.09 874 LYS A O 1
ATOM 7220 N N . ALA A 1 875 ? 29.997 -15.753 -16.469 1.00 48.44 875 ALA A N 1
ATOM 7221 C CA . ALA A 1 875 ? 28.957 -14.751 -16.381 1.00 48.44 875 ALA A CA 1
ATOM 7222 C C . ALA A 1 875 ? 29.089 -14.112 -15.017 1.00 48.44 875 ALA A C 1
ATOM 7224 O O . ALA A 1 875 ? 29.003 -14.801 -14.003 1.00 48.44 875 ALA A O 1
ATOM 7225 N N . VAL A 1 876 ? 29.405 -12.820 -14.994 1.00 58.91 876 VAL A N 1
ATOM 7226 C CA . VAL A 1 876 ? 29.536 -12.092 -13.737 1.00 58.91 876 VAL A CA 1
ATOM 7227 C C . VAL A 1 876 ? 28.123 -11.796 -13.251 1.00 58.91 876 VAL A C 1
ATOM 7229 O O . VAL A 1 876 ? 27.569 -10.719 -13.474 1.00 58.91 876 VAL A O 1
ATOM 7232 N N . MET A 1 877 ? 27.527 -12.823 -12.654 1.00 73.06 877 MET A N 1
ATOM 7233 C CA . MET A 1 877 ? 26.401 -12.675 -11.757 1.00 73.06 877 MET A CA 1
ATOM 7234 C C . MET A 1 877 ? 26.930 -11.931 -10.542 1.00 73.06 877 MET A C 1
ATOM 7236 O O . MET A 1 877 ? 27.847 -12.411 -9.879 1.00 73.06 877 MET A O 1
ATOM 7240 N N . GLU A 1 878 ? 26.400 -10.741 -10.295 1.00 79.81 878 GLU A N 1
ATOM 7241 C CA . GLU A 1 878 ? 26.686 -10.022 -9.061 1.00 79.81 878 GLU A CA 1
ATOM 7242 C C . GLU A 1 878 ? 25.515 -10.186 -8.108 1.00 79.81 878 GLU A C 1
ATOM 7244 O O . GLU A 1 878 ? 24.359 -10.223 -8.533 1.00 79.81 878 GLU A O 1
ATOM 7249 N N . SER A 1 879 ? 25.810 -10.272 -6.816 1.00 88.56 879 SER A N 1
ATOM 7250 C CA . SER A 1 879 ? 24.775 -10.235 -5.789 1.00 88.56 879 SER A CA 1
ATOM 7251 C C . SER A 1 879 ? 24.448 -8.796 -5.374 1.00 88.56 879 SER A C 1
ATOM 7253 O O . SER A 1 879 ? 25.255 -7.873 -5.537 1.00 88.56 879 SER A O 1
ATOM 7255 N N . VAL A 1 880 ? 23.265 -8.575 -4.791 1.00 89.06 880 VAL A N 1
ATOM 7256 C CA . VAL A 1 880 ? 22.902 -7.278 -4.184 1.00 89.06 880 VAL A CA 1
ATOM 7257 C C . VAL A 1 880 ? 23.953 -6.870 -3.157 1.00 89.06 880 VAL A C 1
ATOM 7259 O O . VAL A 1 880 ? 24.315 -5.697 -3.090 1.00 89.06 880 VAL A O 1
ATOM 7262 N N . GLU A 1 881 ? 24.476 -7.826 -2.387 1.00 90.06 881 GLU A N 1
ATOM 7263 C CA . GLU A 1 881 ? 25.560 -7.589 -1.438 1.00 90.06 881 GLU A CA 1
ATOM 7264 C C . GLU A 1 881 ? 26.788 -6.967 -2.105 1.00 90.06 881 GLU A C 1
ATOM 7266 O O . GLU A 1 881 ? 27.294 -5.942 -1.642 1.00 90.06 881 GLU A O 1
ATOM 7271 N N . GLU A 1 882 ? 27.251 -7.538 -3.212 1.00 88.44 882 GLU A N 1
ATOM 7272 C CA . GLU A 1 882 ? 28.408 -7.020 -3.940 1.00 88.44 882 GLU A CA 1
ATOM 7273 C C . GLU A 1 882 ? 28.155 -5.618 -4.498 1.00 88.44 882 GLU A C 1
ATOM 7275 O O . GLU A 1 882 ? 29.026 -4.747 -4.400 1.00 88.44 882 GLU A O 1
ATOM 7280 N N . VAL A 1 883 ? 26.957 -5.357 -5.030 1.00 85.56 883 VAL A N 1
ATOM 7281 C CA . VAL A 1 883 ? 26.584 -4.026 -5.536 1.00 85.56 883 VAL A CA 1
ATOM 7282 C C . VAL A 1 883 ? 26.515 -2.995 -4.422 1.00 85.56 883 VAL A C 1
ATOM 7284 O O . VAL A 1 883 ? 27.060 -1.897 -4.562 1.00 85.56 883 VAL A O 1
ATOM 7287 N N . MET A 1 884 ? 25.910 -3.346 -3.292 1.00 87.06 884 MET A N 1
ATOM 7288 C CA . MET A 1 884 ? 25.835 -2.475 -2.125 1.00 87.06 884 MET A CA 1
ATOM 7289 C C . MET A 1 884 ? 27.218 -2.211 -1.512 1.00 87.06 884 MET A C 1
ATOM 7291 O O . MET A 1 884 ? 27.468 -1.095 -1.050 1.00 87.06 884 MET A O 1
ATOM 7295 N N . LYS A 1 885 ? 28.131 -3.196 -1.519 1.00 87.38 885 LYS A N 1
ATOM 7296 C CA . LYS A 1 885 ? 29.532 -3.016 -1.092 1.00 87.38 885 LYS A CA 1
ATOM 7297 C C . LYS A 1 885 ? 30.256 -2.036 -2.006 1.00 87.38 885 LYS A C 1
ATOM 7299 O O . LYS A 1 885 ? 30.849 -1.080 -1.515 1.00 87.38 885 LYS A O 1
ATOM 7304 N N . LYS A 1 886 ? 30.142 -2.215 -3.326 1.00 83.81 886 LYS A N 1
ATOM 7305 C CA . LYS A 1 886 ? 30.746 -1.322 -4.333 1.00 83.81 886 LYS A CA 1
ATOM 7306 C C . LYS A 1 886 ? 30.232 0.116 -4.230 1.00 83.81 886 LYS A C 1
ATOM 7308 O O . LYS A 1 886 ? 30.996 1.046 -4.453 1.00 83.81 886 LYS A O 1
ATOM 7313 N N . ALA A 1 887 ? 28.963 0.302 -3.869 1.00 83.25 887 ALA A N 1
ATOM 7314 C CA . ALA A 1 887 ? 28.371 1.621 -3.647 1.00 83.25 887 ALA A CA 1
ATOM 7315 C C . ALA A 1 887 ? 28.675 2.226 -2.260 1.00 83.25 887 ALA A C 1
ATOM 7317 O O . ALA A 1 887 ? 28.259 3.349 -1.989 1.00 83.25 887 ALA A O 1
ATOM 7318 N N . GLY A 1 888 ? 29.374 1.505 -1.373 1.00 83.19 888 GLY A N 1
ATOM 7319 C CA . GLY A 1 888 ? 29.746 1.992 -0.040 1.00 83.19 888 GLY A CA 1
ATOM 7320 C C . GLY A 1 888 ? 28.617 1.980 0.998 1.00 83.19 888 GLY A C 1
ATOM 7321 O O . GLY A 1 888 ? 28.769 2.564 2.067 1.00 83.19 888 GLY A O 1
ATOM 7322 N N . ILE A 1 889 ? 27.492 1.307 0.726 1.00 82.19 889 ILE A N 1
ATOM 7323 C CA . ILE A 1 889 ? 26.316 1.288 1.621 1.00 82.19 889 ILE A CA 1
ATOM 7324 C C . ILE A 1 889 ? 26.138 -0.029 2.390 1.00 82.19 889 ILE A C 1
ATOM 7326 O O . ILE A 1 889 ? 25.252 -0.150 3.244 1.00 82.19 889 ILE A O 1
ATOM 7330 N N . TRP A 1 890 ? 26.983 -1.031 2.131 1.00 80.62 890 TRP A N 1
ATOM 7331 C CA . TRP A 1 890 ? 26.923 -2.326 2.818 1.00 80.62 890 TRP A CA 1
ATOM 7332 C C . TRP A 1 890 ? 27.404 -2.277 4.273 1.00 80.62 890 TRP A C 1
ATOM 7334 O O . TRP A 1 890 ? 26.748 -2.829 5.153 1.00 80.62 890 TRP A O 1
ATOM 7344 N N . GLU A 1 891 ? 28.501 -1.577 4.556 1.00 69.12 891 GLU A N 1
ATOM 7345 C CA . GLU A 1 891 ? 29.103 -1.537 5.901 1.00 69.12 891 GLU A CA 1
ATOM 7346 C C . GLU A 1 891 ? 28.483 -0.470 6.814 1.00 69.12 891 GLU A C 1
ATOM 7348 O O . GLU A 1 891 ? 28.635 -0.513 8.035 1.00 69.12 891 GLU A O 1
ATOM 7353 N N . GLY A 1 892 ? 27.717 0.462 6.241 1.00 52.22 892 GLY A N 1
ATOM 7354 C CA . GLY A 1 892 ? 26.995 1.470 7.004 1.00 52.22 892 GLY A CA 1
ATOM 7355 C C . GLY A 1 892 ? 25.974 0.829 7.944 1.00 52.22 892 GLY A C 1
ATOM 7356 O O . GLY A 1 892 ? 25.011 0.196 7.494 1.00 52.22 892 GLY A O 1
ATOM 7357 N N . ARG A 1 893 ? 26.142 1.035 9.257 1.00 40.06 893 ARG A N 1
ATOM 7358 C CA . ARG A 1 893 ? 25.046 0.940 10.236 1.00 40.06 893 ARG A CA 1
ATOM 7359 C C . ARG A 1 893 ? 24.136 2.162 10.052 1.00 40.06 893 ARG A C 1
ATOM 7361 O O . ARG A 1 893 ? 24.095 3.019 10.928 1.00 40.06 893 ARG A O 1
ATOM 7368 N N . SER A 1 894 ? 23.472 2.256 8.896 1.00 33.19 894 SER A N 1
ATOM 7369 C CA . SER A 1 894 ? 22.526 3.333 8.573 1.00 33.19 894 SER A CA 1
ATOM 7370 C C . SER A 1 894 ? 21.389 3.343 9.553 1.00 33.19 894 SER A C 1
ATOM 7372 O O . SER A 1 894 ? 20.782 2.259 9.752 1.00 33.19 894 SER A O 1
#

InterPro domains:
  IPR006439 HAD hydrolase, subfamily IA [TIGR01549] (407-481)
  IPR013783 Immunoglobulin-like fold [G3DSA:2.60.40.10] (184-254)
  IPR023214 HAD superfamily [G3DSA:3.40.50.1000] (301-491)
  IPR036412 HAD-like superfamily [SSF56784] (301-491)

Sequence (894 aa):
MKDWFYEKFVRKNPRVQKAYETYVQGHLEEHQRSRLKHWLVLLALSWKYRRSQIKRLHTLTLVRQKGSSAKLRMEWIPGACCYNLYVSQDGLQYKFYEKTRKSVCTVGNLNSDKMYFFKFKVSMDGKRYSDFSEVLTVSTVKNQELFFMKKLAQSESAGMTSGASSAQDTERKKREGKRLLYGRILEEGQAEISWEPVPKALHYNLYRSEEGGKYKFLIQTEESSYTDKNIKSGTAYIYLLKYTLNGKKYQEFPHILKLTAPGEKFLKKNSGRLYEKGAESQGSNRISVMNFAKGLMSYDVVSFDVFDTLLFRPFSTPSDLFMLVGERLDIMDFTQIRLQAEEEARQKNRLLRGNREVTLLEIYQLVAQETGIDPQKGADLEFSVECELCWANPYMLEVFHILAAQGKTLVALSDMYLSKELLTRLLSLKGYEDFDQVMVSCDYNCSKRDGGLFELLKEQYSGRIVHIGDNRISDIEKAKEKGLDARFYQNVNEAGNVFRARDMSRLAGSAYRGIVNARLHSGYQQYSPYYEVGFVYTGIYVMGFCQWIYRYVQEHKIEKILFLAREGDLYQKIFHTMYPDIPTEYILWSRIGVVKTIVEKNRHPYLLQIVHHKANTLYKSKIGTLFERTGIGELKKYLPDYRIKAEEFLMPENEKIVRQLLIEHWEEVCGCYSRDQELIRQYLTRKTGDAKSVAVVDVGWSGNNVLQVKYLLEQVYGLNCQAHCLLAAARNVNDTYMAAMIQKEEVKTYIFSNMQNKGLHDAHQEENHRLNSFFFEILTQSCTPTFLGFDKQGRFLYDIPEVENYEKNREIHQGALDFVKEYQSRFRNFPYMMDISGHDAYMPFQYFSRNLLWMKKYFGGYIFGRDLFATQEKAVMESVEEVMKKAGIWEGRS

Mean predicted aligned error: 16.29 Å

Secondary structure (DSSP, 8-state):
-HHHHHIIIIIT-HHHHHHHHHHHHHTHHHHHH-HHHHHHHHHHHHHHHTT--TTPPPPEEEEEEETTEEEEEEPP-TT--EEEEEEESSSS-PEEEEEESSSEEEE----TT-EEEEEEEEESSSS--PPPPPPEEEE--S-HHHHHHHHHTTSSS-----------S-TTS--S----EEEEEEETTEEEEEEPPPTT--EEEEEEEETT-PPEEEEEESSSEEEE--PPTT-EEEEEEEEESSSS-EEEPS--EEEEPPP-S--SSS------SS-GGGTT-PPPHHHHHHHHTT-SEEEEE-BTTTEE-SSSSGGGHHHHHHHHHT-TTHHHHHHHHHHHHHHHHHHHTSS----HHHHHHHHHHHH---HHHHHHHHHHHHHHH-EE-HHHHHHHHHHHHTT-EEEEEE-SSS-HHHHHHHHHHTT----SEEEEHHHHT--TTTTHHHHHHHHH--S-EEEEES-IIIIIIHHHHTT-EEEE---HHHHHGGGS--SS-HHHHHHHHHHHHHHHHSSS----HHHHHIIIIIHHHHHHHHHHHHHHHHHTT--EEEEETTTHHHHHHHHHHH-TTS-EEEE---HHHHHHHHTTT-HHHHIIIIIIHHHHSSSPPBHHHHHHHHT-GGGGGGGGGGT--TTSBP-TTTHHHHHHHHHHTHHHHHHTTHHHHHHHHHHHHHHHTT-SEEEEEE--TT-HHHHHHHHIIIIIS--S-EEEEEES---GGGHHHHHHHHHTTSEEESS--SSSSHHHHHHHHHGGGGTHHHHHHHTT--SSPPEEEE-TTSPEEE----HHHHHHHHHHHHHHHHHHHHHHHHHTT-GGGG---HHHHHHHHHHHHT-HHHHHHHHTT-EEE-STT-BTTB--EEEHHHHHHHTT-SS---

pLDDT: mean 85.8, std 15.36, range [24.19, 98.69]